Protein 3OY2 (pdb70)

Organism: Paramecium bursaria Chlorella virus NY2A (NCBI:txid46021)

Sequence (784 aa):
MKLIIVGAHSSVPSGYGRVMRAIVPRISKAHEVIVFGIHAFGRSVHANIEEFDAQTAEHVRGLNEQGFYYSGLSEFIDVHKPDIVMIYNDPIVIGNYLLAMGKCSHRTKIVLYVDLVSKNIRENLWWIFSHPKVVGVMAMSKCWISDICNYGCKVPINIVSHFVDTKTIYDARKLVGLSEYNDDVLFLNMNRNTARKRLDIYVLAAARFISKYPDAKVRFLCNSHHESKFDLHSIALRELVASGVDNVFTHLNKIMINRTVLTDERVDMMYNACDVIVNCSSGEGFGLCSAEGAVLGKPLIISAVGGADDYFSGDCVYKIKPSAWISVDDRDGIGGIEGIIDVDDLVEAFTFFKDEKNRKEYGKRVQDFVKTKPTWDDISSDIIDFFNSLLRMKLIIVGAHSSVPSGYGRVMRAIVPRISKAHEVIVFGIHAFGRSVHANIEEFDAQTAEHVRGLNEQGFYYSGLSEFIDVHKPDIVMIYNDPIVIGNYLLAMGKCSHRTKIVLYVDLVSKNIRENLWWIFSHPKVVGVMAMSKCWISDICNYGCKVPINIVSHFVDTKTIYDARKLVGLSEYNDDVLFLNMNRNTARKRLDIYVLAAARFISKYPDAKVRFLCNSHHESKFDLHSIALRELVASGVDNVFTHLNKIMINRTVLTDERVDMMYNACDVIVNCSSGEGFGLCSAEGAVLGKPLIISAVGGADDYFSGDCVYKIKPSAWISVDDRDGIGGIEGIIDVDDLVEAFTFFKDEKNRKEYGKRVQDFVKTKPTWDDISSDIIDFFNSLLR

CATH classification: 3.40.50.11930 (+1 more: 3.40.50.2000)

Structure (mmCIF, N/CA/C/O backbone):
data_3OY2
#
_entry.id   3OY2
#
_cell.length_a   153.615
_cell.length_b   246.941
_cell.length_c   67.170
_cell.angle_alpha   90.00
_cell.angle_beta   90.00
_cell.angle_gamma   90.00
#
_symmetry.space_group_name_H-M   'C 2 2 21'
#
loop_
_entity.id
_entity.type
_entity.pdbx_description
1 polymer 'Glycosyltransferase B736L'
2 water water
#
loop_
_atom_site.group_PDB
_atom_site.id
_atom_site.type_symbol
_atom_site.label_atom_id
_atom_site.label_alt_id
_atom_site.label_comp_id
_atom_site.label_asym_id
_atom_site.label_entity_id
_atom_site.label_seq_id
_atom_site.pdbx_PDB_ins_code
_atom_site.Cartn_x
_atom_site.Cartn_y
_atom_site.Cartn_z
_atom_site.occupancy
_atom_site.B_iso_or_equiv
_atom_site.auth_seq_id
_atom_site.auth_comp_id
_atom_site.auth_asym_id
_atom_site.auth_atom_id
_atom_site.pdbx_PDB_model_num
ATOM 1 N N . MET A 1 1 ? -29.952 -84.279 -18.032 1.00 58.62 1 MET A N 1
ATOM 2 C CA . MET A 1 1 ? -30.978 -83.487 -17.336 1.00 56.03 1 MET A CA 1
ATOM 3 C C . MET A 1 1 ? -31.754 -82.597 -18.315 1.00 53.65 1 MET A C 1
ATOM 4 O O . MET A 1 1 ? -31.410 -82.479 -19.508 1.00 52.97 1 MET A O 1
ATOM 9 N N . LYS A 1 2 ? -32.796 -81.969 -17.775 1.00 51.47 2 LYS A N 1
ATOM 10 C CA . LYS A 1 2 ? -33.692 -81.132 -18.530 1.00 49.73 2 LYS A CA 1
ATOM 11 C C . LYS A 1 2 ? -33.473 -79.692 -18.079 1.00 46.95 2 LYS A C 1
ATOM 12 O O . LYS A 1 2 ? -33.674 -79.342 -16.921 1.00 46.47 2 LYS A O 1
ATOM 18 N N . LEU A 1 3 ? -33.050 -78.857 -19.004 1.00 45.59 3 LEU A N 1
ATOM 19 C CA . LEU A 1 3 ? -32.648 -77.514 -18.670 1.00 43.69 3 LEU A CA 1
ATOM 20 C C . LEU A 1 3 ? -33.488 -76.498 -19.453 1.00 41.98 3 LEU A C 1
ATOM 21 O O . LEU A 1 3 ? -33.627 -76.611 -20.682 1.00 42.52 3 LEU A O 1
ATOM 26 N N . ILE A 1 4 ? -34.110 -75.554 -18.749 1.00 39.65 4 ILE A N 1
ATOM 27 C CA . ILE A 1 4 ? -34.774 -74.469 -19.434 1.00 38.38 4 ILE A CA 1
ATOM 28 C C . ILE A 1 4 ? -33.898 -73.222 -19.301 1.00 37.35 4 ILE A C 1
ATOM 29 O O . ILE A 1 4 ? -33.450 -72.894 -18.203 1.00 36.75 4 ILE A O 1
ATOM 34 N N . ILE A 1 5 ? -33.644 -72.550 -20.417 1.00 37.14 5 ILE A N 1
ATOM 35 C CA . ILE A 1 5 ? -32.929 -71.271 -20.373 1.00 36.27 5 ILE A CA 1
ATOM 36 C C . ILE A 1 5 ? -33.856 -70.149 -20.782 1.00 35.22 5 ILE A C 1
ATOM 37 O O . ILE A 1 5 ? -34.399 -70.161 -21.862 1.00 35.98 5 ILE A O 1
ATOM 42 N N . VAL A 1 6 ? -34.032 -69.190 -19.890 1.00 34.38 6 VAL A N 1
ATOM 43 C CA . VAL A 1 6 ? -34.769 -68.007 -20.172 1.00 33.53 6 VAL A CA 1
ATOM 44 C C . VAL A 1 6 ? -33.752 -66.965 -20.620 1.00 33.81 6 VAL A C 1
ATOM 45 O O . VAL A 1 6 ? -32.949 -66.465 -19.829 1.00 33.97 6 VAL A O 1
ATOM 49 N N . GLY A 1 7 ? -33.720 -66.724 -21.924 1.00 34.09 7 GLY A N 1
ATOM 50 C CA . GLY A 1 7 ? -32.841 -65.718 -22.468 1.00 33.78 7 GLY A CA 1
ATOM 51 C C . GLY A 1 7 ? -33.195 -65.363 -23.892 1.00 34.47 7 GLY A C 1
ATOM 52 O O . GLY A 1 7 ? -34.261 -65.763 -24.409 1.00 34.71 7 GLY A O 1
ATOM 53 N N . ALA A 1 8 ? -32.285 -64.627 -24.516 1.00 34.35 8 ALA A N 1
ATOM 54 C CA . ALA A 1 8 ? -32.488 -64.079 -25.847 1.00 35.52 8 ALA A CA 1
ATOM 55 C C . ALA A 1 8 ? -32.736 -65.144 -26.910 1.00 36.64 8 ALA A C 1
ATOM 56 O O . ALA A 1 8 ? -31.990 -66.123 -27.017 1.00 37.60 8 ALA A O 1
ATOM 58 N N . HIS A 1 9 ? -33.798 -64.943 -27.688 1.00 36.67 9 HIS A N 1
ATOM 59 C CA . HIS A 1 9 ? -34.093 -65.745 -28.875 1.00 37.49 9 HIS A CA 1
ATOM 60 C C . HIS A 1 9 ? -32.932 -65.696 -29.909 1.00 39.42 9 HIS A C 1
ATOM 61 O O . HIS A 1 9 ? -32.238 -64.691 -30.020 1.00 39.05 9 HIS A O 1
ATOM 68 N N . SER A 1 10 ? -32.728 -66.782 -30.657 1.00 40.44 10 SER A N 1
ATOM 69 C CA . SER A 1 10 ? -31.603 -66.912 -31.575 1.00 42.45 10 SER A CA 1
ATOM 70 C C . SER A 1 10 ? -31.622 -65.874 -32.665 1.00 43.32 10 SER A C 1
ATOM 71 O O . SER A 1 10 ? -30.612 -65.672 -33.317 1.00 44.70 10 SER A O 1
ATOM 74 N N . SER A 1 11 ? -32.786 -65.299 -32.933 1.00 42.38 11 SER A N 1
ATOM 75 C CA . SER A 1 11 ? -32.929 -64.360 -34.033 1.00 43.95 11 SER A CA 1
ATOM 76 C C . SER A 1 11 ? -32.475 -62.980 -33.593 1.00 43.52 11 SER A C 1
ATOM 77 O O . SER A 1 11 ? -32.311 -62.108 -34.445 1.00 45.65 11 SER A O 1
ATOM 80 N N . VAL A 1 12 ? -32.266 -62.793 -32.289 1.00 41.50 12 VAL A N 1
ATOM 81 C CA . VAL A 1 12 ? -31.886 -61.486 -31.707 1.00 41.02 12 VAL A CA 1
ATOM 82 C C . VAL A 1 12 ? -30.428 -61.016 -31.970 1.00 42.65 12 VAL A C 1
ATOM 83 O O . VAL A 1 12 ? -29.484 -61.593 -31.455 1.00 42.58 12 VAL A O 1
ATOM 87 N N . PRO A 1 13 ? -30.247 -59.921 -32.727 1.00 44.78 13 PRO A N 1
ATOM 88 C CA . PRO A 1 13 ? -28.885 -59.444 -32.996 1.00 46.67 13 PRO A CA 1
ATOM 89 C C . PRO A 1 13 ? -28.295 -58.610 -31.837 1.00 46.03 13 PRO A C 1
ATOM 90 O O . PRO A 1 13 ? -27.865 -57.470 -32.021 1.00 48.08 13 PRO A O 1
ATOM 94 N N . SER A 1 14 ? -28.251 -59.178 -30.648 1.00 44.37 14 SER A N 1
ATOM 95 C CA . SER A 1 14 ? -27.668 -58.470 -29.532 1.00 43.74 14 SER A CA 1
ATOM 96 C C . SER A 1 14 ? -26.560 -59.314 -28.889 1.00 43.41 14 SER A C 1
ATOM 97 O O . SER A 1 14 ? -26.353 -60.473 -29.254 1.00 44.52 14 SER A O 1
ATOM 100 N N . GLY A 1 15 ? -25.855 -58.725 -27.937 1.00 42.32 15 GLY A N 1
ATOM 101 C CA . GLY A 1 15 ? -24.925 -59.470 -27.131 1.00 41.66 15 GLY A CA 1
ATOM 102 C C . GLY A 1 15 ? -25.547 -60.716 -26.515 1.00 40.36 15 GLY A C 1
ATOM 103 O O . GLY A 1 15 ? -24.978 -61.786 -26.632 1.00 41.45 15 GLY A O 1
ATOM 104 N N . TYR A 1 16 ? -26.700 -60.596 -25.856 1.00 38.75 16 TYR A N 1
ATOM 105 C CA . TYR A 1 16 ? -27.373 -61.783 -25.284 1.00 37.52 16 TYR A CA 1
ATOM 106 C C . TYR A 1 16 ? -27.654 -62.864 -26.325 1.00 37.94 16 TYR A C 1
ATOM 107 O O . TYR A 1 16 ? -27.447 -64.052 -26.070 1.00 38.17 16 TYR A O 1
ATOM 116 N N . GLY A 1 17 ? -28.097 -62.451 -27.506 1.00 38.61 17 GLY A N 1
ATOM 117 C CA . GLY A 1 17 ? -28.412 -63.396 -28.554 1.00 39.53 17 GLY A CA 1
ATOM 118 C C . GLY A 1 17 ? -27.150 -64.121 -28.956 1.00 41.46 17 GLY A C 1
ATOM 119 O O . GLY A 1 17 ? -27.147 -65.329 -29.147 1.00 42.40 17 GLY A O 1
ATOM 120 N N . ARG A 1 18 ? -26.056 -63.382 -29.069 1.00 42.26 18 ARG A N 1
ATOM 121 C CA . ARG A 1 18 ? -24.815 -63.961 -29.547 1.00 44.10 18 ARG A CA 1
ATOM 122 C C . ARG A 1 18 ? -24.325 -65.056 -28.578 1.00 43.43 18 ARG A C 1
ATOM 123 O O . ARG A 1 18 ? -23.902 -66.115 -29.005 1.00 43.94 18 ARG A O 1
ATOM 131 N N . VAL A 1 19 ? -24.462 -64.830 -27.275 1.00 42.12 19 VAL A N 1
ATOM 132 C CA . VAL A 1 19 ? -24.076 -65.868 -26.324 1.00 41.66 19 VAL A CA 1
ATOM 133 C C . VAL A 1 19 ? -25.052 -66.996 -26.255 1.00 41.16 19 VAL A C 1
ATOM 134 O O . VAL A 1 19 ? -24.633 -68.138 -26.121 1.00 42.84 19 VAL A O 1
ATOM 138 N N . MET A 1 20 ? -26.337 -66.709 -26.430 1.00 39.99 20 MET A N 1
ATOM 139 C CA . MET A 1 20 ? -27.322 -67.799 -26.561 1.00 39.46 20 MET A CA 1
ATOM 140 C C . MET A 1 20 ? -27.032 -68.697 -27.769 1.00 40.96 20 MET A C 1
ATOM 141 O O . MET A 1 20 ? -27.037 -69.917 -27.640 1.00 41.10 20 MET A O 1
ATOM 146 N N . ARG A 1 21 ? -26.761 -68.103 -28.927 1.00 41.90 21 ARG A N 1
ATOM 147 C CA . ARG A 1 21 ? -26.452 -68.890 -30.128 1.00 44.85 21 ARG A CA 1
ATOM 148 C C . ARG A 1 21 ? -25.202 -69.750 -29.964 1.00 46.59 21 ARG A C 1
ATOM 149 O O . ARG A 1 21 ? -25.072 -70.751 -30.621 1.00 48.89 21 ARG A O 1
ATOM 157 N N . ALA A 1 22 ? -24.292 -69.365 -29.075 1.00 46.64 22 ALA A N 1
ATOM 158 C CA . ALA A 1 22 ? -23.047 -70.119 -28.863 1.00 48.79 22 ALA A CA 1
ATOM 159 C C . ALA A 1 22 ? -23.212 -71.300 -27.887 1.00 48.90 22 ALA A C 1
ATOM 160 O O . ALA A 1 22 ? -22.708 -72.411 -28.123 1.00 50.71 22 ALA A O 1
ATOM 162 N N . ILE A 1 23 ? -23.946 -71.043 -26.814 1.00 46.97 23 ILE A N 1
ATOM 163 C CA . ILE A 1 23 ? -24.015 -71.901 -25.629 1.00 47.23 23 ILE A CA 1
ATOM 164 C C . ILE A 1 23 ? -25.113 -73.000 -25.734 1.00 47.89 23 ILE A C 1
ATOM 165 O O . ILE A 1 23 ? -24.930 -74.156 -25.271 1.00 48.78 23 ILE A O 1
ATOM 170 N N . VAL A 1 24 ? -26.233 -72.641 -26.368 1.00 46.35 24 VAL A N 1
ATOM 171 C CA . VAL A 1 24 ? -27.370 -73.537 -26.504 1.00 46.43 24 VAL A CA 1
ATOM 172 C C . VAL A 1 24 ? -27.003 -74.855 -27.217 1.00 49.53 24 VAL A C 1
ATOM 173 O O . VAL A 1 24 ? -27.229 -75.933 -26.644 1.00 50.66 24 VAL A O 1
ATOM 177 N N . PRO A 1 25 ? -26.453 -74.789 -28.459 1.00 50.98 25 PRO A N 1
ATOM 178 C CA . PRO A 1 25 ? -26.224 -76.060 -29.141 1.00 53.54 25 PRO A CA 1
ATOM 179 C C . PRO A 1 25 ? -25.052 -76.827 -28.533 1.00 55.22 25 PRO A C 1
ATOM 180 O O . PRO A 1 25 ? -24.969 -78.034 -28.689 1.00 57.35 25 PRO A O 1
ATOM 184 N N . ARG A 1 26 ? -24.172 -76.124 -27.832 1.00 54.39 26 ARG A N 1
ATOM 185 C CA . ARG A 1 26 ? -23.078 -76.759 -27.117 1.00 55.86 26 ARG A CA 1
ATOM 186 C C . ARG A 1 26 ? -23.539 -77.509 -25.863 1.00 55.59 26 ARG A C 1
ATOM 187 O O . ARG A 1 26 ? -23.011 -78.584 -25.561 1.00 57.87 26 ARG A O 1
ATOM 195 N N . ILE A 1 27 ? -24.531 -76.982 -25.146 1.00 53.07 27 ILE A N 1
ATOM 196 C CA . ILE A 1 27 ? -25.063 -77.708 -23.987 1.00 52.90 27 ILE A CA 1
ATOM 197 C C . ILE A 1 27 ? -26.014 -78.830 -24.447 1.00 54.55 27 ILE A C 1
ATOM 198 O O . ILE A 1 27 ? -26.141 -79.861 -23.779 1.00 55.92 27 ILE A O 1
ATOM 203 N N . SER A 1 28 ? -26.636 -78.640 -25.615 1.00 54.87 28 SER A N 1
ATOM 204 C CA . SER A 1 28 ? -27.606 -79.582 -26.201 1.00 55.76 28 SER A CA 1
ATOM 205 C C . SER A 1 28 ? -27.099 -80.990 -26.418 1.00 58.97 28 SER A C 1
ATOM 206 O O . SER A 1 28 ? -27.905 -81.932 -26.483 1.00 59.76 28 SER A O 1
ATOM 209 N N . LYS A 1 29 ? -25.789 -81.133 -26.590 1.00 60.73 29 LYS A N 1
ATOM 210 C CA . LYS A 1 29 ? -25.213 -82.455 -26.784 1.00 64.22 29 LYS A CA 1
ATOM 211 C C . LYS A 1 29 ? -24.873 -83.140 -25.455 1.00 64.90 29 LYS A C 1
ATOM 212 O O . LYS A 1 29 ? -24.620 -84.330 -25.415 1.00 67.96 29 LYS A O 1
ATOM 218 N N . ALA A 1 30 ? -24.878 -82.391 -24.364 1.00 62.69 30 ALA A N 1
ATOM 219 C CA . ALA A 1 30 ? -24.799 -83.005 -23.043 1.00 63.17 30 ALA A CA 1
ATOM 220 C C . ALA A 1 30 ? -26.218 -83.276 -22.504 1.00 62.15 30 ALA A C 1
ATOM 221 O O . ALA A 1 30 ? -26.498 -84.365 -21.993 1.00 63.95 30 ALA A O 1
ATOM 223 N N . HIS A 1 31 ? -27.113 -82.298 -22.633 1.00 58.81 31 HIS A N 1
ATOM 224 C CA . HIS A 1 31 ? -28.407 -82.383 -21.962 1.00 57.46 31 HIS A CA 1
ATOM 225 C C . HIS A 1 31 ? -29.559 -81.983 -22.838 1.00 56.03 31 HIS A C 1
ATOM 226 O O . HIS A 1 31 ? -29.344 -81.524 -23.954 1.00 56.83 31 HIS A O 1
ATOM 233 N N . GLU A 1 32 ? -30.783 -82.172 -22.356 1.00 54.51 32 GLU A N 1
ATOM 234 C CA . GLU A 1 32 ? -31.905 -81.676 -23.102 1.00 52.55 32 GLU A CA 1
ATOM 235 C C . GLU A 1 32 ? -32.019 -80.180 -22.754 1.00 50.07 32 GLU A C 1
ATOM 236 O O . GLU A 1 32 ? -32.265 -79.820 -21.596 1.00 48.87 32 GLU A O 1
ATOM 242 N N . VAL A 1 33 ? -31.804 -79.300 -23.731 1.00 49.16 33 VAL A N 1
ATOM 243 C CA . VAL A 1 33 ? -32.022 -77.880 -23.454 1.00 46.42 33 VAL A CA 1
ATOM 244 C C . VAL A 1 33 ? -33.201 -77.293 -24.205 1.00 45.19 33 VAL A C 1
ATOM 245 O O . VAL A 1 33 ? -33.358 -77.465 -25.416 1.00 45.75 33 VAL A O 1
ATOM 249 N N . ILE A 1 34 ? -34.055 -76.622 -23.448 1.00 43.53 34 ILE A N 1
ATOM 250 C CA . ILE A 1 34 ? -35.196 -75.998 -24.040 1.00 42.26 34 ILE A CA 1
ATOM 251 C C . ILE A 1 34 ? -35.157 -74.498 -23.748 1.00 40.16 34 ILE A C 1
ATOM 252 O O . ILE A 1 34 ? -34.872 -74.091 -22.637 1.00 39.48 34 ILE A O 1
ATOM 257 N N . VAL A 1 35 ? -35.378 -73.679 -24.772 1.00 39.27 35 VAL A N 1
ATOM 258 C CA . VAL A 1 35 ? -35.183 -72.242 -24.653 1.00 37.94 35 VAL A CA 1
ATOM 259 C C . VAL A 1 35 ? -36.488 -71.484 -24.642 1.00 37.15 35 VAL A C 1
ATOM 260 O O . VAL A 1 35 ? -37.275 -71.611 -25.576 1.00 38.47 35 VAL A O 1
ATOM 264 N N . PHE A 1 36 ? -36.719 -70.701 -23.588 1.00 35.53 36 PHE A N 1
ATOM 265 C CA . PHE A 1 36 ? -37.828 -69.775 -23.548 1.00 35.06 36 PHE A CA 1
ATOM 266 C C . PHE A 1 36 ? -37.259 -68.501 -24.154 1.00 35.00 36 PHE A C 1
ATOM 267 O O . PHE A 1 36 ? -36.700 -67.650 -23.439 1.00 34.93 36 PHE A O 1
ATOM 275 N N . GLY A 1 37 ? -37.324 -68.400 -25.471 1.00 35.10 37 GLY A N 1
ATOM 276 C CA . GLY A 1 37 ? -36.595 -67.327 -26.165 1.00 35.81 37 GLY A CA 1
ATOM 277 C C . GLY A 1 37 ? -37.333 -66.004 -26.262 1.00 35.02 37 GLY A C 1
ATOM 278 O O . GLY A 1 37 ? -38.429 -65.935 -26.806 1.00 35.94 37 GLY A O 1
ATOM 279 N N . ILE A 1 38 ? -36.717 -64.942 -25.774 1.00 34.02 38 ILE A N 1
ATOM 280 C CA . ILE A 1 38 ? -37.419 -63.677 -25.656 1.00 33.04 38 ILE A CA 1
ATOM 281 C C . ILE A 1 38 ? -37.040 -62.678 -26.751 1.00 33.62 38 ILE A C 1
ATOM 282 O O . ILE A 1 38 ? -35.980 -62.788 -27.345 1.00 33.78 38 ILE A O 1
ATOM 287 N N . HIS A 1 39 ? -37.948 -61.757 -27.047 1.00 33.28 39 HIS A N 1
ATOM 288 C CA . HIS A 1 39 ? -37.710 -60.656 -27.986 1.00 35.36 39 HIS A CA 1
ATOM 289 C C . HIS A 1 39 ? -37.401 -61.042 -29.422 1.00 36.38 39 HIS A C 1
ATOM 290 O O . HIS A 1 39 ? -36.707 -60.306 -30.082 1.00 38.30 39 HIS A O 1
ATOM 297 N N . ALA A 1 40 ? -37.897 -62.164 -29.916 1.00 37.66 40 ALA A N 1
ATOM 298 C CA . ALA A 1 40 ? -37.633 -62.583 -31.313 1.00 39.29 40 ALA A CA 1
ATOM 299 C C . ALA A 1 40 ? -37.766 -61.452 -32.369 1.00 41.37 40 ALA A C 1
ATOM 300 O O . ALA A 1 40 ? -38.722 -60.659 -32.352 1.00 41.80 40 ALA A O 1
ATOM 302 N N . PHE A 1 41 ? -36.768 -61.364 -33.250 1.00 43.28 41 PHE A N 1
ATOM 303 C CA . PHE A 1 41 ? -36.768 -60.518 -34.465 1.00 44.40 41 PHE A CA 1
ATOM 304 C C . PHE A 1 41 ? -37.180 -61.242 -35.745 1.00 45.66 41 PHE A C 1
ATOM 305 O O . PHE A 1 41 ? -37.291 -60.608 -36.802 1.00 47.40 41 PHE A O 1
ATOM 313 N N . GLY A 1 42 ? -37.376 -62.557 -35.666 1.00 45.04 42 GLY A N 1
ATOM 314 C CA . GLY A 1 42 ? -37.447 -63.419 -36.855 1.00 46.26 42 GLY A CA 1
ATOM 315 C C . GLY A 1 42 ? -37.375 -64.904 -36.523 1.00 45.76 42 GLY A C 1
ATOM 316 O O . GLY A 1 42 ? -37.631 -65.329 -35.398 1.00 44.39 42 GLY A O 1
ATOM 317 N N . ARG A 1 43 ? -37.016 -65.689 -37.516 1.00 48.00 43 ARG A N 1
ATOM 318 C CA . ARG A 1 43 ? -36.991 -67.153 -37.423 1.00 48.82 43 ARG A CA 1
ATOM 319 C C . ARG A 1 43 ? -35.960 -67.683 -36.421 1.00 47.59 43 ARG A C 1
ATOM 320 O O . ARG A 1 43 ? -34.862 -67.119 -36.264 1.00 47.55 43 ARG A O 1
ATOM 328 N N . SER A 1 44 ? -36.310 -68.771 -35.747 1.00 46.62 44 SER A N 1
ATOM 329 C CA . SER A 1 44 ? -35.319 -69.495 -34.962 1.00 46.58 44 SER A CA 1
ATOM 330 C C . SER A 1 44 ? -34.215 -70.082 -35.854 1.00 49.04 44 SER A C 1
ATOM 331 O O . SER A 1 44 ? -34.450 -70.456 -37.021 1.00 50.61 44 SER A O 1
ATOM 334 N N . VAL A 1 45 ? -33.034 -70.187 -35.264 1.00 49.33 45 VAL A N 1
ATOM 335 C CA . VAL A 1 45 ? -31.812 -70.543 -35.955 1.00 52.13 45 VAL A CA 1
ATOM 336 C C . VAL A 1 45 ? -31.427 -72.025 -35.831 1.00 54.00 45 VAL A C 1
ATOM 337 O O . VAL A 1 45 ? -30.600 -72.526 -36.612 1.00 56.79 45 VAL A O 1
ATOM 341 N N . HIS A 1 46 ? -32.040 -72.739 -34.890 1.00 52.99 46 HIS A N 1
ATOM 342 C CA . HIS A 1 46 ? -31.700 -74.151 -34.693 1.00 53.99 46 HIS A CA 1
ATOM 343 C C . HIS A 1 46 ? -32.730 -75.046 -35.335 1.00 55.21 46 HIS A C 1
ATOM 344 O O . HIS A 1 46 ? -33.932 -74.795 -35.266 1.00 54.29 46 HIS A O 1
ATOM 351 N N . ALA A 1 47 ? -32.256 -76.108 -35.965 1.00 58.03 47 ALA A N 1
ATOM 352 C CA . ALA A 1 47 ? -33.150 -77.076 -36.572 1.00 59.22 47 ALA A CA 1
ATOM 353 C C . ALA A 1 47 ? -33.778 -78.048 -35.545 1.00 58.86 47 ALA A C 1
ATOM 354 O O . ALA A 1 47 ? -34.929 -78.485 -35.734 1.00 58.94 47 ALA A O 1
ATOM 356 N N . ASN A 1 48 ? -33.056 -78.368 -34.459 1.00 58.41 48 ASN A N 1
ATOM 357 C CA . ASN A 1 48 ? -33.449 -79.516 -33.593 1.00 58.79 48 ASN A CA 1
ATOM 358 C C . ASN A 1 48 ? -33.382 -79.302 -32.094 1.00 57.16 48 ASN A C 1
ATOM 359 O O . ASN A 1 48 ? -33.459 -80.284 -31.325 1.00 58.87 48 ASN A O 1
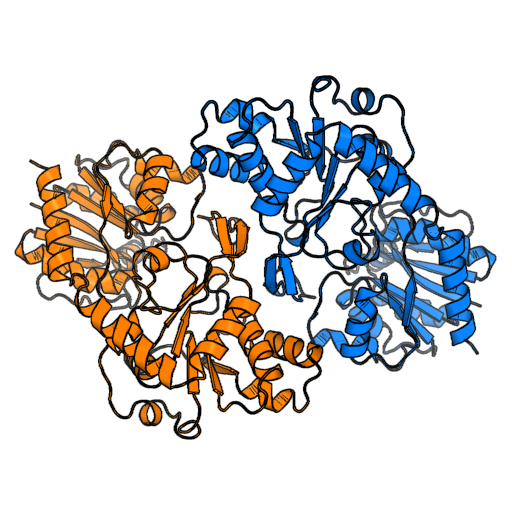ATOM 364 N N . ILE A 1 49 ? -33.195 -78.061 -31.664 1.00 54.23 49 ILE A N 1
ATOM 365 C CA . ILE A 1 49 ? -33.395 -77.772 -30.263 1.00 51.89 49 ILE A CA 1
ATOM 366 C C . ILE A 1 49 ? -34.754 -77.037 -30.113 1.00 49.77 49 ILE A C 1
ATOM 367 O O . ILE A 1 49 ? -35.162 -76.240 -30.983 1.00 49.08 49 ILE A O 1
ATOM 372 N N . GLU A 1 50 ? -35.492 -77.364 -29.058 1.00 48.58 50 GLU A N 1
ATOM 373 C CA . GLU A 1 50 ? -36.796 -76.754 -28.869 1.00 47.21 50 GLU A CA 1
ATOM 374 C C . GLU A 1 50 ? -36.610 -75.303 -28.390 1.00 45.16 50 GLU A C 1
ATOM 375 O O . GLU A 1 50 ? -36.141 -75.077 -27.263 1.00 44.37 50 GLU A O 1
ATOM 381 N N . GLU A 1 51 ? -36.956 -74.341 -29.251 1.00 44.19 51 GLU A N 1
ATOM 382 C CA . GLU A 1 51 ? -36.892 -72.913 -28.915 1.00 42.64 51 GLU A CA 1
ATOM 383 C C . GLU A 1 51 ? -38.265 -72.275 -29.021 1.00 41.70 51 GLU A C 1
ATOM 384 O O . GLU A 1 51 ? -38.795 -72.102 -30.115 1.00 41.98 51 GLU A O 1
ATOM 390 N N . PHE A 1 52 ? -38.830 -71.936 -27.871 1.00 39.98 52 PHE A N 1
ATOM 391 C CA . PHE A 1 52 ? -40.135 -71.361 -27.803 1.00 39.41 52 PHE A CA 1
ATOM 392 C C . PHE A 1 52 ? -40.036 -69.862 -28.111 1.00 38.60 52 PHE A C 1
ATOM 393 O O . PHE A 1 52 ? -39.272 -69.126 -27.481 1.00 37.98 52 PHE A O 1
ATOM 401 N N . ASP A 1 53 ? -40.815 -69.358 -29.049 1.00 39.06 53 ASP A N 1
ATOM 402 C CA . ASP A 1 53 ? -40.743 -67.923 -29.176 1.00 38.82 53 ASP A CA 1
ATOM 403 C C . ASP A 1 53 ? -41.778 -67.097 -28.402 1.00 37.06 53 ASP A C 1
ATOM 404 O O . ASP A 1 53 ? -42.921 -66.949 -28.785 1.00 36.19 53 ASP A O 1
ATOM 409 N N . ALA A 1 54 ? -41.273 -66.583 -27.277 1.00 35.09 54 ALA A N 1
ATOM 410 C CA . ALA A 1 54 ? -42.055 -65.990 -26.230 1.00 34.53 54 ALA A CA 1
ATOM 411 C C . ALA A 1 54 ? -42.745 -64.715 -26.660 1.00 34.57 54 ALA A C 1
ATOM 412 O O . ALA A 1 54 ? -43.906 -64.478 -26.291 1.00 35.05 54 ALA A O 1
ATOM 414 N N . GLN A 1 55 ? -42.071 -63.910 -27.462 1.00 34.16 55 GLN A N 1
ATOM 415 C CA . GLN A 1 55 ? -42.676 -62.665 -27.910 1.00 34.83 55 GLN A CA 1
ATOM 416 C C . GLN A 1 55 ? -43.934 -62.908 -28.747 1.00 36.40 55 GLN A C 1
ATOM 417 O O . GLN A 1 55 ? -44.998 -62.336 -28.469 1.00 36.05 55 GLN A O 1
ATOM 423 N N . THR A 1 56 ? -43.831 -63.744 -29.771 1.00 36.65 56 THR A N 1
ATOM 424 C CA . THR A 1 56 ? -44.996 -63.932 -30.580 1.00 37.78 56 THR A CA 1
ATOM 425 C C . THR A 1 56 ? -46.127 -64.638 -29.829 1.00 37.37 56 THR A C 1
ATOM 426 O O . THR A 1 56 ? -47.297 -64.313 -30.045 1.00 36.45 56 THR A O 1
ATOM 430 N N . ALA A 1 57 ? -45.754 -65.498 -28.877 1.00 36.56 57 ALA A N 1
ATOM 431 C CA . ALA A 1 57 ? -46.728 -66.151 -27.990 1.00 36.41 57 ALA A CA 1
ATOM 432 C C . ALA A 1 57 ? -47.437 -65.103 -27.138 1.00 36.07 57 ALA A C 1
ATOM 433 O O . ALA A 1 57 ? -48.642 -65.164 -26.944 1.00 36.45 57 ALA A O 1
ATOM 435 N N . GLU A 1 58 ? -46.681 -64.126 -26.657 1.00 36.19 58 GLU A N 1
ATOM 436 C CA . GLU A 1 58 ? -47.276 -62.984 -25.961 1.00 36.79 58 GLU A CA 1
ATOM 437 C C . GLU A 1 58 ? -48.239 -62.150 -26.853 1.00 38.10 58 GLU A C 1
ATOM 438 O O . GLU A 1 58 ? -49.289 -61.745 -26.365 1.00 38.61 58 GLU A O 1
ATOM 444 N N . HIS A 1 59 ? -47.923 -61.969 -28.150 1.00 38.39 59 HIS A N 1
ATOM 445 C CA . HIS A 1 59 ? -48.802 -61.236 -29.077 1.00 40.05 59 HIS A CA 1
ATOM 446 C C . HIS A 1 59 ? -50.082 -61.997 -29.353 1.00 40.97 59 HIS A C 1
ATOM 447 O O . HIS A 1 59 ? -51.126 -61.402 -29.406 1.00 42.13 59 HIS A O 1
ATOM 454 N N . VAL A 1 60 ? -49.965 -63.316 -29.520 1.00 40.52 60 VAL A N 1
ATOM 455 C CA . VAL A 1 60 ? -51.064 -64.221 -29.716 1.00 41.29 60 VAL A CA 1
ATOM 456 C C . VAL A 1 60 ? -52.061 -64.108 -28.563 1.00 42.27 60 VAL A C 1
ATOM 457 O O . VAL A 1 60 ? -53.260 -64.166 -28.769 1.00 43.05 60 VAL A O 1
ATOM 461 N N . ARG A 1 61 ? -51.546 -63.934 -27.347 1.00 41.60 61 ARG A N 1
ATOM 462 C CA . ARG A 1 61 ? -52.383 -63.731 -26.184 1.00 42.70 61 ARG A CA 1
ATOM 463 C C . ARG A 1 61 ? -52.881 -62.289 -26.042 1.00 43.65 61 ARG A C 1
ATOM 464 O O . ARG A 1 61 ? -53.644 -61.998 -25.130 1.00 44.99 61 ARG A O 1
ATOM 472 N N . GLY A 1 62 ? -52.441 -61.378 -26.910 1.00 43.69 62 GLY A N 1
ATOM 473 C CA . GLY A 1 62 ? -52.863 -59.967 -26.827 1.00 44.53 62 GLY A CA 1
ATOM 474 C C . GLY A 1 62 ? -52.229 -59.173 -25.683 1.00 44.46 62 GLY A C 1
ATOM 475 O O . GLY A 1 62 ? -52.729 -58.121 -25.296 1.00 45.61 62 GLY A O 1
ATOM 476 N N . LEU A 1 63 ? -51.097 -59.645 -25.164 1.00 42.68 63 LEU A N 1
ATOM 477 C CA . LEU A 1 63 ? -50.432 -58.995 -24.047 1.00 42.32 63 LEU A CA 1
ATOM 478 C C . LEU A 1 63 ? -49.325 -58.097 -24.585 1.00 42.47 63 LEU A C 1
ATOM 479 O O . LEU A 1 63 ? -48.840 -58.293 -25.707 1.00 42.62 63 LEU A O 1
ATOM 484 N N . ASN A 1 64 ? -48.910 -57.112 -23.810 1.00 42.48 64 ASN A N 1
ATOM 485 C CA . ASN A 1 64 ? -47.642 -56.499 -24.155 1.00 42.61 64 ASN A CA 1
ATOM 486 C C . ASN A 1 64 ? -46.739 -56.296 -22.974 1.00 40.93 64 ASN A C 1
ATOM 487 O O . ASN A 1 64 ? -46.982 -55.471 -22.101 1.00 41.67 64 ASN A O 1
ATOM 492 N N . GLU A 1 65 ? -45.710 -57.125 -22.973 1.00 38.87 65 GLU A N 1
ATOM 493 C CA . GLU A 1 65 ? -44.779 -57.248 -21.886 1.00 37.72 65 GLU A CA 1
ATOM 494 C C . GLU A 1 65 ? -43.407 -57.140 -22.519 1.00 36.68 65 GLU A C 1
ATOM 495 O O . GLU A 1 65 ? -42.467 -57.805 -22.103 1.00 36.06 65 GLU A O 1
ATOM 501 N N . GLN A 1 66 ? -43.319 -56.297 -23.547 1.00 37.28 66 GLN A N 1
ATOM 502 C CA . GLN A 1 66 ? -42.056 -55.932 -24.166 1.00 37.11 66 GLN A CA 1
ATOM 503 C C . GLN A 1 66 ? -41.320 -57.183 -24.686 1.00 36.36 66 GLN A C 1
ATOM 504 O O . GLN A 1 66 ? -40.091 -57.199 -24.746 1.00 35.86 66 GLN A O 1
ATOM 510 N N . GLY A 1 67 ? -42.053 -58.249 -25.019 1.00 35.77 67 GLY A N 1
ATOM 511 C CA . GLY A 1 67 ? -41.386 -59.437 -25.514 1.00 35.08 67 GLY A CA 1
ATOM 512 C C . GLY A 1 67 ? -40.777 -60.371 -24.465 1.00 33.95 67 GLY A C 1
ATOM 513 O O . GLY A 1 67 ? -40.184 -61.364 -24.836 1.00 34.57 67 GLY A O 1
ATOM 514 N N . PHE A 1 68 ? -40.932 -60.081 -23.184 1.00 32.35 68 PHE A N 1
ATOM 515 C CA . PHE A 1 68 ? -40.457 -60.967 -22.123 1.00 31.86 68 PHE A CA 1
ATOM 516 C C . PHE A 1 68 ? -41.406 -62.111 -21.828 1.00 32.13 68 PHE A C 1
ATOM 517 O O . PHE A 1 68 ? -40.975 -63.156 -21.359 1.00 31.47 68 PHE A O 1
ATOM 525 N N . TYR A 1 69 ? -42.707 -61.903 -22.083 1.00 32.87 69 TYR A N 1
ATOM 526 C CA . TYR A 1 69 ? -43.739 -62.879 -21.796 1.00 32.90 69 TYR A CA 1
ATOM 527 C C . TYR A 1 69 ? -43.674 -63.415 -20.363 1.00 32.99 69 TYR A C 1
ATOM 528 O O . TYR A 1 69 ? -43.758 -64.631 -20.126 1.00 33.14 69 TYR A O 1
ATOM 537 N N . TYR A 1 70 ? -43.522 -62.509 -19.408 1.00 32.90 70 TYR A N 1
ATOM 538 C CA . TYR A 1 70 ? -43.599 -62.843 -17.967 1.00 33.13 70 TYR A CA 1
ATOM 539 C C . TYR A 1 70 ? -44.827 -63.684 -17.615 1.00 34.19 70 TYR A C 1
ATOM 540 O O . TYR A 1 70 ? -44.713 -64.572 -16.784 1.00 34.47 70 TYR A O 1
ATOM 549 N N . SER A 1 71 ? -45.989 -63.403 -18.221 1.00 34.44 71 SER A N 1
ATOM 550 C CA . SER A 1 71 ? -47.201 -64.189 -17.917 1.00 36.59 71 SER A CA 1
ATOM 551 C C . SER A 1 71 ? -47.194 -65.639 -18.465 1.00 36.31 71 SER A C 1
ATOM 552 O O . SER A 1 71 ? -48.050 -66.393 -18.110 1.00 37.38 71 SER A O 1
ATOM 555 N N . GLY A 1 72 ? -46.251 -66.010 -19.329 1.00 35.49 72 GLY A N 1
ATOM 556 C CA . GLY A 1 72 ? -46.249 -67.346 -19.921 1.00 35.34 72 GLY A CA 1
ATOM 557 C C . GLY A 1 72 ? -45.282 -68.299 -19.233 1.00 35.44 72 GLY A C 1
ATOM 558 O O . GLY A 1 72 ? -45.420 -69.528 -19.366 1.00 35.73 72 GLY A O 1
ATOM 559 N N . LEU A 1 73 ? -44.336 -67.753 -18.471 1.00 33.93 73 LEU A N 1
ATOM 560 C CA . LEU A 1 73 ? -43.258 -68.579 -17.907 1.00 34.13 73 LEU A CA 1
ATOM 561 C C . LEU A 1 73 ? -43.720 -69.640 -16.898 1.00 34.62 73 LEU A C 1
ATOM 562 O O . LEU A 1 73 ? -43.328 -70.786 -16.989 1.00 36.12 73 LEU A O 1
ATOM 567 N N . SER A 1 74 ? -44.523 -69.268 -15.937 1.00 34.47 74 SER A N 1
ATOM 568 C CA . SER A 1 74 ? -44.905 -70.203 -14.896 1.00 36.78 74 SER A CA 1
ATOM 569 C C . SER A 1 74 ? -45.521 -71.492 -15.480 1.00 37.95 74 SER A C 1
ATOM 570 O O . SER A 1 74 ? -45.169 -72.603 -15.090 1.00 37.79 74 SER A O 1
ATOM 573 N N . GLU A 1 75 ? -46.453 -71.315 -16.408 1.00 38.36 75 GLU A N 1
ATOM 574 C CA . GLU A 1 75 ? -47.113 -72.432 -17.089 1.00 40.00 75 GLU A CA 1
ATOM 575 C C . GLU A 1 75 ? -46.064 -73.214 -17.921 1.00 39.84 75 GLU A C 1
ATOM 576 O O . GLU A 1 75 ? -46.056 -74.443 -17.916 1.00 40.65 75 GLU A O 1
ATOM 582 N N . PHE A 1 76 ? -45.163 -72.499 -18.593 1.00 38.62 76 PHE A N 1
ATOM 583 C CA . PHE A 1 76 ? -44.120 -73.151 -19.394 1.00 38.67 76 PHE A CA 1
ATOM 584 C C . PHE A 1 76 ? -43.238 -74.102 -18.543 1.00 38.96 76 PHE A C 1
ATOM 585 O O . PHE A 1 76 ? -42.914 -75.220 -18.949 1.00 38.80 76 PHE A O 1
ATOM 593 N N . ILE A 1 77 ? -42.887 -73.647 -17.349 1.00 38.11 77 ILE A N 1
ATOM 594 C CA . ILE A 1 77 ? -42.149 -74.487 -16.434 1.00 38.94 77 ILE A CA 1
ATOM 595 C C . ILE A 1 77 ? -42.974 -75.615 -15.878 1.00 40.71 77 ILE A C 1
ATOM 596 O O . ILE A 1 77 ? -42.479 -76.728 -15.809 1.00 41.86 77 ILE A O 1
ATOM 601 N N . ASP A 1 78 ? -44.230 -75.336 -15.514 1.00 41.57 78 ASP A N 1
ATOM 602 C CA . ASP A 1 78 ? -45.116 -76.325 -14.886 1.00 43.78 78 ASP A CA 1
ATOM 603 C C . ASP A 1 78 ? -45.308 -77.532 -15.775 1.00 45.05 78 ASP A C 1
ATOM 604 O O . ASP A 1 78 ? -45.486 -78.669 -15.298 1.00 46.72 78 ASP A O 1
ATOM 609 N N . VAL A 1 79 ? -45.241 -77.282 -17.079 1.00 44.12 79 VAL A N 1
ATOM 610 C CA . VAL A 1 79 ? -45.492 -78.322 -18.077 1.00 45.59 79 VAL A CA 1
ATOM 611 C C . VAL A 1 79 ? -44.213 -79.112 -18.334 1.00 45.70 79 VAL A C 1
ATOM 612 O O . VAL A 1 79 ? -44.193 -80.331 -18.220 1.00 47.57 79 VAL A O 1
ATOM 616 N N . HIS A 1 80 ? -43.147 -78.402 -18.664 1.00 43.82 80 HIS A N 1
ATOM 617 C CA . HIS A 1 80 ? -41.903 -79.025 -19.012 1.00 44.26 80 HIS A CA 1
ATOM 618 C C . HIS A 1 80 ? -41.227 -79.747 -17.850 1.00 45.48 80 HIS A C 1
ATOM 619 O O . HIS A 1 80 ? -40.504 -80.708 -18.063 1.00 46.06 80 HIS A O 1
ATOM 626 N N . LYS A 1 81 ? -41.492 -79.289 -16.633 1.00 45.20 81 LYS A N 1
ATOM 627 C CA . LYS A 1 81 ? -40.857 -79.843 -15.423 1.00 46.83 81 LYS A CA 1
ATOM 628 C C . LYS A 1 81 ? -39.310 -79.998 -15.511 1.00 46.39 81 LYS A C 1
ATOM 629 O O . LYS A 1 81 ? -38.792 -81.103 -15.432 1.00 48.43 81 LYS A O 1
ATOM 635 N N . PRO A 1 82 ? -38.580 -78.890 -15.704 1.00 44.37 82 PRO A N 1
ATOM 636 C CA . PRO A 1 82 ? -37.111 -78.990 -15.803 1.00 44.67 82 PRO A CA 1
ATOM 637 C C . PRO A 1 82 ? -36.433 -79.300 -14.479 1.00 45.18 82 PRO A C 1
ATOM 638 O O . PRO A 1 82 ? -36.992 -79.062 -13.422 1.00 44.87 82 PRO A O 1
ATOM 642 N N . ASP A 1 83 ? -35.225 -79.831 -14.563 1.00 46.82 83 ASP A N 1
ATOM 643 C CA . ASP A 1 83 ? -34.347 -80.011 -13.403 1.00 47.99 83 ASP A CA 1
ATOM 644 C C . ASP A 1 83 ? -33.753 -78.646 -13.015 1.00 46.22 83 ASP A C 1
ATOM 645 O O . ASP A 1 83 ? -33.625 -78.332 -11.844 1.00 47.32 83 ASP A O 1
ATOM 650 N N . ILE A 1 84 ? -33.405 -77.828 -13.998 1.00 44.18 84 ILE A N 1
ATOM 651 C CA . ILE A 1 84 ? -32.841 -76.518 -13.730 1.00 42.35 84 ILE A CA 1
ATOM 652 C C . ILE A 1 84 ? -33.424 -75.468 -14.660 1.00 40.22 84 ILE A C 1
ATOM 653 O O . ILE A 1 84 ? -33.685 -75.741 -15.841 1.00 40.05 84 ILE A O 1
ATOM 658 N N . VAL A 1 85 ? -33.608 -74.274 -14.111 1.00 37.98 85 VAL A N 1
ATOM 659 C CA . VAL A 1 85 ? -33.962 -73.124 -14.885 1.00 36.89 85 VAL A CA 1
ATOM 660 C C . VAL A 1 85 ? -32.889 -72.034 -14.738 1.00 36.12 85 VAL A C 1
ATOM 661 O O . VAL A 1 85 ? -32.615 -71.550 -13.644 1.00 35.75 85 VAL A O 1
ATOM 665 N N . MET A 1 86 ? -32.309 -71.649 -15.861 1.00 35.30 86 MET A N 1
ATOM 666 C CA . MET A 1 86 ? -31.302 -70.657 -15.880 1.00 34.46 86 MET A CA 1
ATOM 667 C C . MET A 1 86 ? -31.913 -69.395 -16.427 1.00 33.12 86 MET A C 1
ATOM 668 O O . MET A 1 86 ? -32.455 -69.391 -17.540 1.00 33.69 86 MET A O 1
ATOM 673 N N . ILE A 1 87 ? -31.845 -68.340 -15.628 1.00 31.32 87 ILE A N 1
ATOM 674 C CA . ILE A 1 87 ? -32.315 -67.043 -16.061 1.00 31.28 87 ILE A CA 1
ATOM 675 C C . ILE A 1 87 ? -31.152 -66.107 -16.338 1.00 30.80 87 ILE A C 1
ATOM 676 O O . ILE A 1 87 ? -30.373 -65.769 -15.448 1.00 30.36 87 ILE A O 1
ATOM 681 N N . TYR A 1 88 ? -31.092 -65.671 -17.576 1.00 30.86 88 TYR A N 1
ATOM 682 C CA . TYR A 1 88 ? -29.968 -64.926 -18.084 1.00 31.40 88 TYR A CA 1
ATOM 683 C C . TYR A 1 88 ? -30.414 -63.513 -18.501 1.00 31.06 88 TYR A C 1
ATOM 684 O O . TYR A 1 88 ? -30.972 -63.314 -19.578 1.00 32.62 88 TYR A O 1
ATOM 693 N N . ASN A 1 89 ? -30.193 -62.543 -17.629 1.00 30.44 89 ASN A N 1
ATOM 694 C CA . ASN A 1 89 ? -30.508 -61.144 -17.890 1.00 30.07 89 ASN A CA 1
ATOM 695 C C . ASN A 1 89 ? -29.944 -60.228 -16.777 1.00 30.11 89 ASN A C 1
ATOM 696 O O . ASN A 1 89 ? -29.180 -60.687 -15.921 1.00 29.61 89 ASN A O 1
ATOM 701 N N . ASP A 1 90 ? -30.338 -58.952 -16.790 1.00 30.04 90 ASP A N 1
ATOM 702 C CA . ASP A 1 90 ? -29.967 -58.019 -15.710 1.00 30.27 90 ASP A CA 1
ATOM 703 C C . ASP A 1 90 ? -30.869 -58.235 -14.503 1.00 29.87 90 ASP A C 1
ATOM 704 O O . ASP A 1 90 ? -31.884 -58.887 -14.615 1.00 30.01 90 ASP A O 1
ATOM 709 N N . PRO A 1 91 ? -30.512 -57.659 -13.349 1.00 29.79 91 PRO A N 1
ATOM 710 C CA . PRO A 1 91 ? -31.211 -57.913 -12.082 1.00 29.28 91 PRO A CA 1
ATOM 711 C C . PRO A 1 91 ? -32.694 -57.509 -12.028 1.00 28.43 91 PRO A C 1
ATOM 712 O O . PRO A 1 91 ? -33.463 -58.125 -11.324 1.00 27.73 91 PRO A O 1
ATOM 716 N N . ILE A 1 92 ? -33.103 -56.501 -12.765 1.00 29.21 92 ILE A N 1
ATOM 717 C CA . ILE A 1 92 ? -34.546 -56.127 -12.761 1.00 29.81 92 ILE A CA 1
ATOM 718 C C . ILE A 1 92 ? -35.392 -57.185 -13.467 1.00 29.83 92 ILE A C 1
ATOM 719 O O . ILE A 1 92 ? -36.420 -57.639 -12.935 1.00 30.76 92 ILE A O 1
ATOM 724 N N . VAL A 1 93 ? -34.946 -57.587 -14.659 1.00 29.59 93 VAL A N 1
ATOM 725 C CA . VAL A 1 93 ? -35.611 -58.597 -15.451 1.00 29.28 93 VAL A CA 1
ATOM 726 C C . VAL A 1 93 ? -35.622 -59.916 -14.658 1.00 29.65 93 VAL A C 1
ATOM 727 O O . VAL A 1 93 ? -36.683 -60.551 -14.540 1.00 30.16 93 VAL A O 1
ATOM 731 N N . ILE A 1 94 ? -34.474 -60.298 -14.090 1.00 29.04 94 ILE A N 1
ATOM 732 C CA . ILE A 1 94 ? -34.414 -61.500 -13.265 1.00 29.42 94 ILE A CA 1
ATOM 733 C C . ILE A 1 94 ? -35.438 -61.458 -12.142 1.00 29.78 94 ILE A C 1
ATOM 734 O O . ILE A 1 94 ? -36.157 -62.432 -11.917 1.00 30.80 94 ILE A O 1
ATOM 739 N N . GLY A 1 95 ? -35.527 -60.311 -11.459 1.00 29.75 95 GLY A N 1
ATOM 740 C CA . GLY A 1 95 ? -36.539 -60.091 -10.426 1.00 29.89 95 GLY A CA 1
ATOM 741 C C . GLY A 1 95 ? -37.968 -60.280 -10.927 1.00 31.02 95 GLY A C 1
ATOM 742 O O . GLY A 1 95 ? -38.801 -60.860 -10.243 1.00 31.71 95 GLY A O 1
ATOM 743 N N . ASN A 1 96 ? -38.263 -59.764 -12.115 1.00 31.22 96 ASN A N 1
ATOM 744 C CA . ASN A 1 96 ? -39.593 -59.905 -12.719 1.00 31.91 96 ASN A CA 1
ATOM 745 C C . ASN A 1 96 ? -39.947 -61.376 -12.965 1.00 32.14 96 ASN A C 1
ATOM 746 O O . ASN A 1 96 ? -41.090 -61.803 -12.695 1.00 33.49 96 ASN A O 1
ATOM 751 N N . TYR A 1 97 ? -38.973 -62.133 -13.461 1.00 31.04 97 TYR A N 1
ATOM 752 C CA . TYR A 1 97 ? -39.187 -63.561 -13.721 1.00 31.82 97 TYR A CA 1
ATOM 753 C C . TYR A 1 97 ? -39.403 -64.309 -12.409 1.00 33.11 97 TYR A C 1
ATOM 754 O O . TYR A 1 97 ? -40.328 -65.115 -12.322 1.00 34.90 97 TYR A O 1
ATOM 763 N N . LEU A 1 98 ? -38.625 -63.991 -11.363 1.00 33.43 98 LEU A N 1
ATOM 764 C CA . LEU A 1 98 ? -38.807 -64.684 -10.071 1.00 34.09 98 LEU A CA 1
ATOM 765 C C . LEU A 1 98 ? -40.188 -64.419 -9.489 1.00 35.43 98 LEU A C 1
ATOM 766 O O . LEU A 1 98 ? -40.747 -65.272 -8.802 1.00 36.68 98 LEU A O 1
ATOM 771 N N . LEU A 1 99 ? -40.740 -63.237 -9.761 1.00 35.29 99 LEU A N 1
ATOM 772 C CA . LEU A 1 99 ? -42.033 -62.914 -9.200 1.00 37.13 99 LEU A CA 1
ATOM 773 C C . LEU A 1 99 ? -43.081 -63.655 -10.007 1.00 37.37 99 LEU A C 1
ATOM 774 O O . LEU A 1 99 ? -44.020 -64.198 -9.447 1.00 38.12 99 LEU A O 1
ATOM 779 N N . ALA A 1 100 ? -42.864 -63.710 -11.324 1.00 36.58 100 ALA A N 1
ATOM 780 C CA . ALA A 1 100 ? -43.786 -64.400 -12.214 1.00 37.06 100 ALA A CA 1
ATOM 781 C C . ALA A 1 100 ? -43.861 -65.887 -11.912 1.00 37.85 100 ALA A C 1
ATOM 782 O O . ALA A 1 100 ? -44.949 -66.496 -12.030 1.00 40.18 100 ALA A O 1
ATOM 784 N N . MET A 1 101 ? -42.744 -66.476 -11.493 1.00 37.79 101 MET A N 1
ATOM 785 C CA . MET A 1 101 ? -42.749 -67.913 -11.135 1.00 39.30 101 MET A CA 1
ATOM 786 C C . MET A 1 101 ? -43.086 -68.249 -9.679 1.00 41.21 101 MET A C 1
ATOM 787 O O . MET A 1 101 ? -43.022 -69.419 -9.269 1.00 43.24 101 MET A O 1
ATOM 792 N N . GLY A 1 102 ? -43.530 -67.234 -8.925 1.00 41.58 102 GLY A N 1
ATOM 793 C CA . GLY A 1 102 ? -43.919 -67.386 -7.525 1.00 43.03 102 GLY A CA 1
ATOM 794 C C . GLY A 1 102 ? -45.180 -68.214 -7.277 1.00 46.07 102 GLY A C 1
ATOM 795 O O . GLY A 1 102 ? -45.378 -68.729 -6.163 1.00 48.65 102 GLY A O 1
ATOM 796 N N . LYS A 1 103 ? -46.063 -68.345 -8.269 1.00 45.61 103 LYS A N 1
ATOM 797 C CA . LYS A 1 103 ? -47.195 -69.282 -8.128 1.00 47.48 103 LYS A CA 1
ATOM 798 C C . LYS A 1 103 ? -47.010 -70.554 -8.981 1.00 47.19 103 LYS A C 1
ATOM 799 O O . LYS A 1 103 ? -47.979 -71.228 -9.326 1.00 47.34 103 LYS A O 1
ATOM 805 N N . CYS A 1 104 ? -45.745 -70.865 -9.296 1.00 45.79 104 CYS A N 1
ATOM 806 C CA . CYS A 1 104 ? -45.360 -72.037 -10.082 1.00 46.04 104 CYS A CA 1
ATOM 807 C C . CYS A 1 104 ? -45.478 -73.315 -9.203 1.00 47.43 104 CYS A C 1
ATOM 808 O O . CYS A 1 104 ? -45.177 -73.284 -8.018 1.00 47.60 104 CYS A O 1
ATOM 811 N N . SER A 1 105 ? -45.985 -74.414 -9.766 1.00 48.07 105 SER A N 1
ATOM 812 C CA . SER A 1 105 ? -46.239 -75.638 -9.005 1.00 50.07 105 SER A CA 1
ATOM 813 C C . SER A 1 105 ? -45.031 -76.565 -8.953 1.00 50.41 105 SER A C 1
ATOM 814 O O . SER A 1 105 ? -44.873 -77.347 -8.003 1.00 52.49 105 SER A O 1
ATOM 817 N N . HIS A 1 106 ? -44.225 -76.541 -10.000 1.00 48.64 106 HIS A N 1
ATOM 818 C CA . HIS A 1 106 ? -43.087 -77.435 -10.099 1.00 49.14 106 HIS A CA 1
ATOM 819 C C . HIS A 1 106 ? -42.042 -76.843 -9.189 1.00 48.33 106 HIS A C 1
ATOM 820 O O . HIS A 1 106 ? -41.826 -75.653 -9.212 1.00 46.36 106 HIS A O 1
ATOM 827 N N . ARG A 1 107 ? -41.424 -77.657 -8.343 1.00 50.53 107 ARG A N 1
ATOM 828 C CA . ARG A 1 107 ? -40.285 -77.168 -7.547 1.00 50.25 107 ARG A CA 1
ATOM 829 C C . ARG A 1 107 ? -39.004 -77.202 -8.397 1.00 49.00 107 ARG A C 1
ATOM 830 O O . ARG A 1 107 ? -38.475 -78.255 -8.706 1.00 51.06 107 ARG A O 1
ATOM 838 N N . THR A 1 108 ? -38.495 -76.069 -8.807 1.00 47.12 108 THR A N 1
ATOM 839 C CA . THR A 1 108 ? -37.317 -76.173 -9.644 1.00 46.80 108 THR A CA 1
ATOM 840 C C . THR A 1 108 ? -36.180 -75.377 -9.072 1.00 45.67 108 THR A C 1
ATOM 841 O O . THR A 1 108 ? -36.396 -74.377 -8.396 1.00 45.36 108 THR A O 1
ATOM 845 N N . LYS A 1 109 ? -34.971 -75.850 -9.352 1.00 45.34 109 LYS A N 1
ATOM 846 C CA . LYS A 1 109 ? -33.774 -75.196 -8.948 1.00 43.79 109 LYS A CA 1
ATOM 847 C C . LYS A 1 109 ? -33.415 -74.128 -9.974 1.00 41.48 109 LYS A C 1
ATOM 848 O O . LYS A 1 109 ? -33.378 -74.390 -11.180 1.00 40.98 109 LYS A O 1
ATOM 854 N N . ILE A 1 110 ? -33.181 -72.908 -9.485 1.00 39.99 110 ILE A N 1
ATOM 855 C CA . ILE A 1 110 ? -32.903 -71.752 -10.351 1.00 37.58 110 ILE A CA 1
ATOM 856 C C . ILE A 1 110 ? -31.436 -71.367 -10.291 1.00 37.16 110 ILE A C 1
ATOM 857 O O . ILE A 1 110 ? -30.848 -71.329 -9.203 1.00 37.88 110 ILE A O 1
ATOM 862 N N . VAL A 1 111 ? -30.845 -71.144 -11.474 1.00 36.43 111 VAL A N 1
ATOM 863 C CA . VAL A 1 111 ? -29.502 -70.594 -11.600 1.00 35.75 111 VAL A CA 1
ATOM 864 C C . VAL A 1 111 ? -29.621 -69.254 -12.302 1.00 34.73 111 VAL A C 1
ATOM 865 O O . VAL A 1 111 ? -30.274 -69.129 -13.354 1.00 34.63 111 VAL A O 1
ATOM 869 N N . LEU A 1 112 ? -29.037 -68.234 -11.685 1.00 33.53 112 LEU A N 1
ATOM 870 C CA . LEU A 1 112 ? -28.990 -66.920 -12.261 1.00 32.12 112 LEU A CA 1
ATOM 871 C C . LEU A 1 112 ? -27.696 -66.746 -13.038 1.00 32.87 112 LEU A C 1
ATOM 872 O O . LEU A 1 112 ? -26.604 -67.115 -12.577 1.00 34.19 112 LEU A O 1
ATOM 877 N N . TYR A 1 113 ? -27.813 -66.209 -14.241 1.00 32.59 113 TYR A N 1
ATOM 878 C CA . TYR A 1 113 ? -26.641 -65.711 -14.941 1.00 32.76 113 TYR A CA 1
ATOM 879 C C . TYR A 1 113 ? -26.886 -64.200 -15.066 1.00 31.55 113 TYR A C 1
ATOM 880 O O . TYR A 1 113 ? -27.619 -63.764 -15.965 1.00 30.05 113 TYR A O 1
ATOM 889 N N . VAL A 1 114 ? -26.325 -63.420 -14.136 1.00 31.26 114 VAL A N 1
ATOM 890 C CA . VAL A 1 114 ? -26.618 -61.977 -14.052 1.00 30.82 114 VAL A CA 1
ATOM 891 C C . VAL A 1 114 ? -25.618 -61.167 -14.862 1.00 30.94 114 VAL A C 1
ATOM 892 O O . VAL A 1 114 ? -24.406 -61.340 -14.737 1.00 31.46 114 VAL A O 1
ATOM 896 N N . ASP A 1 115 ? -26.147 -60.234 -15.627 1.00 30.88 115 ASP A N 1
ATOM 897 C CA . ASP A 1 115 ? -25.380 -59.227 -16.307 1.00 31.02 115 ASP A CA 1
ATOM 898 C C . ASP A 1 115 ? -25.240 -58.024 -15.339 1.00 30.75 115 ASP A C 1
ATOM 899 O O . ASP A 1 115 ? -26.213 -57.353 -14.989 1.00 30.60 115 ASP A O 1
ATOM 904 N N . LEU A 1 116 ? -24.025 -57.786 -14.866 1.00 30.98 116 LEU A N 1
ATOM 905 C CA . LEU A 1 116 ? -23.728 -56.622 -14.021 1.00 30.50 116 LEU A CA 1
ATOM 906 C C . LEU A 1 116 ? -22.761 -55.754 -14.762 1.00 30.91 116 LEU A C 1
ATOM 907 O O . LEU A 1 116 ? -21.837 -56.262 -15.356 1.00 31.48 116 LEU A O 1
ATOM 912 N N . VAL A 1 117 ? -22.977 -54.455 -14.672 1.00 30.50 117 VAL A N 1
ATOM 913 C CA . VAL A 1 117 ? -22.250 -53.442 -15.404 1.00 31.56 117 VAL A CA 1
ATOM 914 C C . VAL A 1 117 ? -21.656 -52.394 -14.432 1.00 31.57 117 VAL A C 1
ATOM 915 O O . VAL A 1 117 ? -20.657 -51.745 -14.735 1.00 32.56 117 VAL A O 1
ATOM 919 N N . SER A 1 118 ? -22.257 -52.279 -13.248 1.00 29.71 118 SER A N 1
ATOM 920 C CA . SER A 1 118 ? -21.844 -51.334 -12.240 1.00 30.46 118 SER A CA 1
ATOM 921 C C . SER A 1 118 ? -21.734 -51.957 -10.849 1.00 30.58 118 SER A C 1
ATOM 922 O O . SER A 1 118 ? -22.468 -52.905 -10.523 1.00 29.96 118 SER A O 1
ATOM 925 N N . LYS A 1 119 ? -20.839 -51.393 -10.036 1.00 30.37 119 LYS A N 1
ATOM 926 C CA . LYS A 1 119 ? -20.773 -51.661 -8.605 1.00 29.94 119 LYS A CA 1
ATOM 927 C C . LYS A 1 119 ? -21.934 -51.019 -7.928 1.00 29.06 119 LYS A C 1
ATOM 928 O O . LYS A 1 119 ? -22.498 -50.079 -8.442 1.00 28.41 119 LYS A O 1
ATOM 934 N N . ASN A 1 120 ? -22.265 -51.523 -6.740 1.00 29.56 120 ASN A N 1
ATOM 935 C CA . ASN A 1 120 ? -23.225 -50.868 -5.873 1.00 30.40 120 ASN A CA 1
ATOM 936 C C . ASN A 1 120 ? -24.626 -50.713 -6.461 1.00 29.30 120 ASN A C 1
ATOM 937 O O . ASN A 1 120 ? -25.238 -49.668 -6.283 1.00 29.63 120 ASN A O 1
ATOM 942 N N . ILE A 1 121 ? -25.135 -51.730 -7.156 1.00 28.48 121 ILE A N 1
ATOM 943 C CA . ILE A 1 121 ? -26.517 -51.681 -7.675 1.00 28.39 121 ILE A CA 1
ATOM 944 C C . ILE A 1 121 ? -27.547 -51.455 -6.550 1.00 28.49 121 ILE A C 1
ATOM 945 O O . ILE A 1 121 ? -27.273 -51.741 -5.385 1.00 28.54 121 ILE A O 1
ATOM 950 N N . ARG A 1 122 ? -28.714 -50.949 -6.887 1.00 28.50 122 ARG A N 1
ATOM 951 C CA . ARG A 1 122 ? -29.742 -50.654 -5.885 1.00 30.02 122 ARG A CA 1
ATOM 952 C C . ARG A 1 122 ? -30.038 -51.801 -4.890 1.00 30.20 122 ARG A C 1
ATOM 953 O O . ARG A 1 122 ? -30.204 -52.931 -5.292 1.00 29.60 122 ARG A O 1
ATOM 961 N N . GLU A 1 123 ? -30.040 -51.493 -3.591 1.00 31.05 123 GLU A N 1
ATOM 962 C CA . GLU A 1 123 ? -30.287 -52.465 -2.510 1.00 32.25 123 GLU A CA 1
ATOM 963 C C . GLU A 1 123 ? -31.606 -53.186 -2.661 1.00 32.58 123 GLU A C 1
ATOM 964 O O . GLU A 1 123 ? -31.701 -54.304 -2.192 1.00 32.78 123 GLU A O 1
ATOM 970 N N . ASN A 1 124 ? -32.627 -52.537 -3.229 1.00 32.37 124 ASN A N 1
ATOM 971 C CA . ASN A 1 124 ? -33.942 -53.183 -3.421 1.00 33.59 124 ASN A CA 1
ATOM 972 C C . ASN A 1 124 ? -33.926 -54.250 -4.526 1.00 32.34 124 ASN A C 1
ATOM 973 O O . ASN A 1 124 ? -34.963 -54.849 -4.792 1.00 33.43 124 ASN A O 1
ATOM 978 N N . LEU A 1 125 ? -32.788 -54.464 -5.188 1.00 30.80 125 LEU A N 1
ATOM 979 C CA . LEU A 1 125 ? -32.630 -55.557 -6.183 1.00 30.35 125 LEU A CA 1
ATOM 980 C C . LEU A 1 125 ? -31.862 -56.740 -5.598 1.00 29.76 125 LEU A C 1
ATOM 981 O O . LEU A 1 125 ? -31.808 -57.793 -6.196 1.00 29.29 125 LEU A O 1
ATOM 986 N N . TRP A 1 126 ? -31.284 -56.559 -4.417 1.00 29.88 126 TRP A N 1
ATOM 987 C CA . TRP A 1 126 ? -30.363 -57.557 -3.849 1.00 30.30 126 TRP A CA 1
ATOM 988 C C . TRP A 1 126 ? -31.006 -58.896 -3.455 1.00 30.93 126 TRP A C 1
ATOM 989 O O . TRP A 1 126 ? -30.312 -59.916 -3.427 1.00 31.08 126 TRP A O 1
ATOM 1000 N N . TRP A 1 127 ? -32.296 -58.879 -3.112 1.00 31.40 127 TRP A N 1
ATOM 1001 C CA . TRP A 1 127 ? -33.040 -60.076 -2.734 1.00 32.82 127 TRP A CA 1
ATOM 1002 C C . TRP A 1 127 ? -32.899 -61.215 -3.744 1.00 32.22 127 TRP A C 1
ATOM 1003 O O . TRP A 1 127 ? -32.986 -62.358 -3.355 1.00 32.87 127 TRP A O 1
ATOM 1014 N N . ILE A 1 128 ? -32.693 -60.907 -5.023 1.00 31.18 128 ILE A N 1
ATOM 1015 C CA . ILE A 1 128 ? -32.611 -61.977 -6.029 1.00 30.83 128 ILE A CA 1
ATOM 1016 C C . ILE A 1 128 ? -31.475 -62.972 -5.767 1.00 31.27 128 ILE A C 1
ATOM 1017 O O . ILE A 1 128 ? -31.651 -64.162 -6.028 1.00 31.35 128 ILE A O 1
ATOM 1022 N N . PHE A 1 129 ? -30.359 -62.490 -5.213 1.00 30.86 129 PHE A N 1
ATOM 1023 C CA . PHE A 1 129 ? -29.184 -63.315 -4.939 1.00 32.05 129 PHE A CA 1
ATOM 1024 C C . PHE A 1 129 ? -29.359 -64.315 -3.781 1.00 34.43 129 PHE A C 1
ATOM 1025 O O . PHE A 1 129 ? -28.617 -65.260 -3.702 1.00 35.13 129 PHE A O 1
ATOM 1033 N N . SER A 1 130 ? -30.370 -64.130 -2.931 1.00 35.58 130 SER A N 1
ATOM 1034 C CA . SER A 1 130 ? -30.625 -65.049 -1.830 1.00 37.83 130 SER A CA 1
ATOM 1035 C C . SER A 1 130 ? -32.051 -65.593 -1.823 1.00 38.35 130 SER A C 1
ATOM 1036 O O . SER A 1 130 ? -32.527 -66.092 -0.838 1.00 39.84 130 SER A O 1
ATOM 1039 N N . HIS A 1 131 ? -32.723 -65.500 -2.958 1.00 37.69 131 HIS A N 1
ATOM 1040 C CA . HIS A 1 131 ? -34.055 -66.014 -3.126 1.00 38.11 131 HIS A CA 1
ATOM 1041 C C . HIS A 1 131 ? -34.040 -67.535 -2.917 1.00 39.91 131 HIS A C 1
ATOM 1042 O O . HIS A 1 131 ? -33.131 -68.188 -3.394 1.00 39.57 131 HIS A O 1
ATOM 1049 N N . PRO A 1 132 ? -35.066 -68.098 -2.234 1.00 41.43 132 PRO A N 1
ATOM 1050 C CA . PRO A 1 132 ? -35.076 -69.505 -1.760 1.00 43.57 132 PRO A CA 1
ATOM 1051 C C . PRO A 1 132 ? -34.927 -70.572 -2.857 1.00 43.60 132 PRO A C 1
ATOM 1052 O O . PRO A 1 132 ? -34.376 -71.665 -2.599 1.00 44.71 132 PRO A O 1
ATOM 1056 N N . LYS A 1 133 ? -35.444 -70.261 -4.045 1.00 42.08 133 LYS A N 1
ATOM 1057 C CA . LYS A 1 133 ? -35.352 -71.128 -5.225 1.00 41.64 133 LYS A CA 1
ATOM 1058 C C . LYS A 1 133 ? -33.988 -71.041 -5.956 1.00 40.62 133 LYS A C 1
ATOM 1059 O O . LYS A 1 133 ? -33.670 -71.898 -6.794 1.00 41.02 133 LYS A O 1
ATOM 1065 N N . VAL A 1 134 ? -33.186 -70.022 -5.659 1.00 38.43 134 VAL A N 1
ATOM 1066 C CA . VAL A 1 134 ? -31.909 -69.860 -6.378 1.00 37.63 134 VAL A CA 1
ATOM 1067 C C . VAL A 1 134 ? -30.855 -70.758 -5.755 1.00 38.76 134 VAL A C 1
ATOM 1068 O O . VAL A 1 134 ? -30.689 -70.778 -4.541 1.00 39.97 134 VAL A O 1
ATOM 1072 N N . VAL A 1 135 ? -30.169 -71.521 -6.593 1.00 38.98 135 VAL A N 1
ATOM 1073 C CA . VAL A 1 135 ? -29.263 -72.544 -6.081 1.00 41.10 135 VAL A CA 1
ATOM 1074 C C . VAL A 1 135 ? -27.813 -72.312 -6.524 1.00 40.18 135 VAL A C 1
ATOM 1075 O O . VAL A 1 135 ? -26.868 -72.915 -5.984 1.00 41.80 135 VAL A O 1
ATOM 1079 N N . GLY A 1 136 ? -27.652 -71.434 -7.503 1.00 37.84 136 GLY A N 1
ATOM 1080 C CA . GLY A 1 136 ? -26.336 -70.975 -7.931 1.00 37.79 136 GLY A CA 1
ATOM 1081 C C . GLY A 1 136 ? -26.419 -69.664 -8.689 1.00 35.57 136 GLY A C 1
ATOM 1082 O O . GLY A 1 136 ? -27.475 -69.264 -9.174 1.00 34.68 136 GLY A O 1
ATOM 1083 N N . VAL A 1 137 ? -25.305 -68.983 -8.787 1.00 35.49 137 VAL A N 1
ATOM 1084 C CA . VAL A 1 137 ? -25.268 -67.738 -9.510 1.00 34.53 137 VAL A CA 1
ATOM 1085 C C . VAL A 1 137 ? -24.049 -67.789 -10.406 1.00 35.57 137 VAL A C 1
ATOM 1086 O O . VAL A 1 137 ? -22.991 -68.244 -10.023 1.00 36.91 137 VAL A O 1
ATOM 1090 N N . MET A 1 138 ? -24.243 -67.364 -11.637 1.00 35.47 138 MET A N 1
ATOM 1091 C CA . MET A 1 138 ? -23.178 -67.250 -12.608 1.00 35.91 138 MET A CA 1
ATOM 1092 C C . MET A 1 138 ? -22.941 -65.796 -12.953 1.00 34.44 138 MET A C 1
ATOM 1093 O O . MET A 1 138 ? -23.854 -65.024 -13.133 1.00 32.74 138 MET A O 1
ATOM 1098 N N . ALA A 1 139 ? -21.683 -65.433 -13.008 1.00 35.55 139 ALA A N 1
ATOM 1099 C CA . ALA A 1 139 ? -21.309 -64.052 -13.228 1.00 35.09 139 ALA A CA 1
ATOM 1100 C C . ALA A 1 139 ? -20.330 -64.045 -14.386 1.00 35.72 139 ALA A C 1
ATOM 1101 O O . ALA A 1 139 ? -19.654 -65.062 -14.616 1.00 37.93 139 ALA A O 1
ATOM 1103 N N . MET A 1 140 ? -20.178 -62.907 -15.056 1.00 34.90 140 MET A N 1
ATOM 1104 C CA . MET A 1 140 ? -19.362 -62.877 -16.281 1.00 36.64 140 MET A CA 1
ATOM 1105 C C . MET A 1 140 ? -17.904 -62.608 -16.095 1.00 37.07 140 MET A C 1
ATOM 1106 O O . MET A 1 140 ? -17.133 -62.698 -17.036 1.00 39.02 140 MET A O 1
ATOM 1111 N N . SER A 1 141 ? -17.519 -62.275 -14.872 1.00 36.68 141 SER A N 1
ATOM 1112 C CA . SER A 1 141 ? -16.156 -61.911 -14.567 1.00 37.10 141 SER A CA 1
ATOM 1113 C C . SER A 1 141 ? -15.887 -61.949 -13.068 1.00 36.83 141 SER A C 1
ATOM 1114 O O . SER A 1 141 ? -16.796 -61.733 -12.292 1.00 35.43 141 SER A O 1
ATOM 1117 N N . LYS A 1 142 ? -14.630 -62.249 -12.705 1.00 38.51 142 LYS A N 1
ATOM 1118 C CA . LYS A 1 142 ? -14.093 -62.272 -11.339 1.00 39.40 142 LYS A CA 1
ATOM 1119 C C . LYS A 1 142 ? -14.496 -61.063 -10.488 1.00 37.73 142 LYS A C 1
ATOM 1120 O O . LYS A 1 142 ? -14.803 -61.205 -9.308 1.00 37.93 142 LYS A O 1
ATOM 1126 N N . CYS A 1 143 ? -14.424 -59.873 -11.063 1.00 36.33 143 CYS A N 1
ATOM 1127 C CA . CYS A 1 143 ? -14.686 -58.660 -10.302 1.00 35.90 143 CYS A CA 1
ATOM 1128 C C . CYS A 1 143 ? -16.104 -58.638 -9.732 1.00 34.92 143 CYS A C 1
ATOM 1129 O O . CYS A 1 143 ? -16.316 -57.979 -8.730 1.00 34.88 143 CYS A O 1
ATOM 1132 N N . TRP A 1 144 ? -17.058 -59.354 -10.348 1.00 33.16 144 TRP A N 1
ATOM 1133 C CA . TRP A 1 144 ? -18.442 -59.316 -9.884 1.00 32.89 144 TRP A CA 1
ATOM 1134 C C . TRP A 1 144 ? -18.703 -60.222 -8.661 1.00 33.49 144 TRP A C 1
ATOM 1135 O O . TRP A 1 144 ? -19.746 -60.102 -8.034 1.00 32.43 144 TRP A O 1
ATOM 1146 N N . ILE A 1 145 ? -17.753 -61.091 -8.330 1.00 34.95 145 ILE A N 1
ATOM 1147 C CA . ILE A 1 145 ? -17.927 -62.081 -7.245 1.00 35.84 145 ILE A CA 1
ATOM 1148 C C . ILE A 1 145 ? -18.149 -61.415 -5.916 1.00 35.57 145 ILE A C 1
ATOM 1149 O O . ILE A 1 145 ? -19.175 -61.643 -5.250 1.00 35.96 145 ILE A O 1
ATOM 1154 N N . SER A 1 146 ? -17.224 -60.547 -5.560 1.00 35.86 146 SER A N 1
ATOM 1155 C CA . SER A 1 146 ? -17.268 -59.852 -4.291 1.00 35.60 146 SER A CA 1
ATOM 1156 C C . SER A 1 146 ? -18.494 -58.943 -4.174 1.00 33.84 146 SER A C 1
ATOM 1157 O O . SER A 1 146 ? -19.015 -58.796 -3.085 1.00 34.59 146 SER A O 1
ATOM 1160 N N . ASP A 1 147 ? -18.972 -58.357 -5.270 1.00 32.56 147 ASP A N 1
ATOM 1161 C CA . ASP A 1 147 ? -20.245 -57.593 -5.217 1.00 32.14 147 ASP A CA 1
ATOM 1162 C C . ASP A 1 147 ? -21.394 -58.541 -4.892 1.00 31.66 147 ASP A C 1
ATOM 1163 O O . ASP A 1 147 ? -22.232 -58.245 -4.040 1.00 31.10 147 ASP A O 1
ATOM 1168 N N . ILE A 1 148 ? -21.407 -59.693 -5.561 1.00 31.34 148 ILE A N 1
ATOM 1169 C CA . ILE A 1 148 ? -22.495 -60.596 -5.432 1.00 31.84 148 ILE A CA 1
ATOM 1170 C C . ILE A 1 148 ? -22.589 -61.157 -3.997 1.00 32.60 148 ILE A C 1
ATOM 1171 O O . ILE A 1 148 ? -23.651 -61.182 -3.430 1.00 33.90 148 ILE A O 1
ATOM 1176 N N . CYS A 1 149 ? -21.475 -61.569 -3.432 1.00 34.23 149 CYS A N 1
ATOM 1177 C CA . CYS A 1 149 ? -21.282 -61.812 -2.014 1.00 35.77 149 CYS A CA 1
ATOM 1178 C C . CYS A 1 149 ? -21.732 -60.664 -1.137 1.00 35.46 149 CYS A C 1
ATOM 1179 O O . CYS A 1 149 ? -22.511 -60.867 -0.222 1.00 35.86 149 CYS A O 1
ATOM 1182 N N . ASN A 1 150 ? -21.258 -59.447 -1.407 1.00 34.50 150 ASN A N 1
ATOM 1183 C CA . ASN A 1 150 ? -21.749 -58.338 -0.603 1.00 34.30 150 ASN A CA 1
ATOM 1184 C C . ASN A 1 150 ? -23.260 -58.174 -0.635 1.00 33.11 150 ASN A C 1
ATOM 1185 O O . ASN A 1 150 ? -23.826 -57.770 0.343 1.00 33.63 150 ASN A O 1
ATOM 1190 N N . TYR A 1 151 ? -23.913 -58.523 -1.734 1.00 32.24 151 TYR A N 1
ATOM 1191 C CA . TYR A 1 151 ? -25.357 -58.382 -1.818 1.00 31.69 151 TYR A CA 1
ATOM 1192 C C . TYR A 1 151 ? -26.042 -59.477 -1.017 1.00 32.88 151 TYR A C 1
ATOM 1193 O O . TYR A 1 151 ? -27.261 -59.501 -0.936 1.00 33.53 151 TYR A O 1
ATOM 1202 N N . GLY A 1 152 ? -25.241 -60.394 -0.463 1.00 34.10 152 GLY A N 1
ATOM 1203 C CA . GLY A 1 152 ? -25.703 -61.466 0.452 1.00 36.67 152 GLY A CA 1
ATOM 1204 C C . GLY A 1 152 ? -25.982 -62.861 -0.163 1.00 36.58 152 GLY A C 1
ATOM 1205 O O . GLY A 1 152 ? -26.753 -63.633 0.371 1.00 37.04 152 GLY A O 1
ATOM 1206 N N . CYS A 1 153 ? -25.358 -63.152 -1.295 1.00 36.16 153 CYS A N 1
ATOM 1207 C CA . CYS A 1 153 ? -25.499 -64.431 -1.944 1.00 36.77 153 CYS A CA 1
ATOM 1208 C C . CYS A 1 153 ? -24.798 -65.514 -1.114 1.00 38.81 153 CYS A C 1
ATOM 1209 O O . CYS A 1 153 ? -23.662 -65.351 -0.705 1.00 39.50 153 CYS A O 1
ATOM 1212 N N . LYS A 1 154 ? -25.473 -66.614 -0.846 1.00 39.99 154 LYS A N 1
ATOM 1213 C CA . LYS A 1 154 ? -24.815 -67.644 -0.053 1.00 43.07 154 LYS A CA 1
ATOM 1214 C C . LYS A 1 154 ? -24.654 -68.975 -0.797 1.00 43.59 154 LYS A C 1
ATOM 1215 O O . LYS A 1 154 ? -24.117 -69.945 -0.245 1.00 46.44 154 LYS A O 1
ATOM 1221 N N . VAL A 1 155 ? -25.044 -68.994 -2.063 1.00 41.64 155 VAL A N 1
ATOM 1222 C CA . VAL A 1 155 ? -24.968 -70.209 -2.859 1.00 42.15 155 VAL A CA 1
ATOM 1223 C C . VAL A 1 155 ? -23.725 -70.182 -3.769 1.00 41.83 155 VAL A C 1
ATOM 1224 O O . VAL A 1 155 ? -23.089 -69.136 -3.929 1.00 40.63 155 VAL A O 1
ATOM 1228 N N . PRO A 1 156 ? -23.370 -71.324 -4.382 1.00 42.50 156 PRO A N 1
ATOM 1229 C CA . PRO A 1 156 ? -22.158 -71.216 -5.193 1.00 42.36 156 PRO A CA 1
ATOM 1230 C C . PRO A 1 156 ? -22.244 -70.173 -6.298 1.00 39.83 156 PRO A C 1
ATOM 1231 O O . PRO A 1 156 ? -23.294 -70.004 -6.918 1.00 38.12 156 PRO A O 1
ATOM 1235 N N . ILE A 1 157 ? -21.141 -69.465 -6.509 1.00 39.88 157 ILE A N 1
ATOM 1236 C CA . ILE A 1 157 ? -20.997 -68.542 -7.631 1.00 39.00 157 ILE A CA 1
ATOM 1237 C C . ILE A 1 157 ? -19.982 -69.090 -8.616 1.00 41.00 157 ILE A C 1
ATOM 1238 O O . ILE A 1 157 ? -18.861 -69.454 -8.226 1.00 42.42 157 ILE A O 1
ATOM 1243 N N . ASN A 1 158 ? -20.370 -69.141 -9.886 1.00 40.64 158 ASN A N 1
ATOM 1244 C CA . ASN A 1 158 ? -19.456 -69.586 -10.947 1.00 42.68 158 ASN A CA 1
ATOM 1245 C C . ASN A 1 158 ? -19.262 -68.445 -11.972 1.00 41.27 158 ASN A C 1
ATOM 1246 O O . ASN A 1 158 ? -20.218 -67.721 -12.296 1.00 39.77 158 ASN A O 1
ATOM 1251 N N . ILE A 1 159 ? -18.043 -68.317 -12.475 1.00 42.08 159 ILE A N 1
ATOM 1252 C CA . ILE A 1 159 ? -17.692 -67.374 -13.529 1.00 41.75 159 ILE A CA 1
ATOM 1253 C C . ILE A 1 159 ? -17.836 -68.015 -14.908 1.00 42.82 159 ILE A C 1
ATOM 1254 O O . ILE A 1 159 ? -17.222 -69.011 -15.176 1.00 45.19 159 ILE A O 1
ATOM 1259 N N . VAL A 1 160 ? -18.654 -67.412 -15.769 1.00 41.52 160 VAL A N 1
ATOM 1260 C CA . VAL A 1 160 ? -18.915 -67.896 -17.116 1.00 41.45 160 VAL A CA 1
ATOM 1261 C C . VAL A 1 160 ? -18.630 -66.735 -18.062 1.00 41.29 160 VAL A C 1
ATOM 1262 O O . VAL A 1 160 ? -19.513 -65.885 -18.298 1.00 39.03 160 VAL A O 1
ATOM 1266 N N . SER A 1 161 ? -17.412 -66.699 -18.615 1.00 42.95 161 SER A N 1
ATOM 1267 C CA . SER A 1 161 ? -17.052 -65.629 -19.543 1.00 43.29 161 SER A CA 1
ATOM 1268 C C . SER A 1 161 ? -17.557 -65.868 -20.960 1.00 43.75 161 SER A C 1
ATOM 1269 O O . SER A 1 161 ? -18.417 -66.716 -21.175 1.00 42.72 161 SER A O 1
ATOM 1272 N N . HIS A 1 162 ? -17.040 -65.099 -21.921 1.00 44.43 162 HIS A N 1
ATOM 1273 C CA . HIS A 1 162 ? -17.519 -65.197 -23.289 1.00 45.41 162 HIS A CA 1
ATOM 1274 C C . HIS A 1 162 ? -16.320 -65.391 -24.180 1.00 47.75 162 HIS A C 1
ATOM 1275 O O . HIS A 1 162 ? -15.180 -65.078 -23.793 1.00 48.79 162 HIS A O 1
ATOM 1282 N N . PHE A 1 163 ? -16.549 -65.928 -25.368 1.00 48.86 163 PHE A N 1
ATOM 1283 C CA . PHE A 1 163 ? -15.462 -66.052 -26.320 1.00 52.56 163 PHE A CA 1
ATOM 1284 C C . PHE A 1 163 ? -15.738 -65.133 -27.487 1.00 53.92 163 PHE A C 1
ATOM 1285 O O . PHE A 1 163 ? -16.851 -65.048 -27.994 1.00 52.84 163 PHE A O 1
ATOM 1293 N N . VAL A 1 164 ? -14.718 -64.441 -27.930 1.00 45.16 164 VAL A N 1
ATOM 1294 C CA . VAL A 1 164 ? -14.909 -63.529 -29.041 1.00 46.89 164 VAL A CA 1
ATOM 1295 C C . VAL A 1 164 ? -14.193 -64.102 -30.237 1.00 50.03 164 VAL A C 1
ATOM 1296 O O . VAL A 1 164 ? -13.012 -64.485 -30.117 1.00 51.06 164 VAL A O 1
ATOM 1300 N N . ASP A 1 165 ? -14.915 -64.261 -31.354 1.00 53.34 165 ASP A N 1
ATOM 1301 C CA . ASP A 1 165 ? -14.266 -64.518 -32.629 1.00 56.83 165 ASP A CA 1
ATOM 1302 C C . ASP A 1 165 ? -14.690 -63.505 -33.666 1.00 56.88 165 ASP A C 1
ATOM 1303 O O . ASP A 1 165 ? -15.832 -63.483 -34.090 1.00 58.04 165 ASP A O 1
ATOM 1308 N N . THR A 1 166 ? -13.754 -62.674 -34.079 1.00 56.16 166 THR A N 1
ATOM 1309 C CA . THR A 1 166 ? -13.988 -61.883 -35.242 1.00 55.82 166 THR A CA 1
ATOM 1310 C C . THR A 1 166 ? -13.119 -62.518 -36.293 1.00 56.98 166 THR A C 1
ATOM 1311 O O . THR A 1 166 ? -11.994 -62.969 -36.022 1.00 57.98 166 THR A O 1
ATOM 1315 N N . LYS A 1 167 ? -13.657 -62.587 -37.494 1.00 57.17 167 LYS A N 1
ATOM 1316 C CA . LYS A 1 167 ? -12.919 -63.067 -38.642 1.00 58.02 167 LYS A CA 1
ATOM 1317 C C . LYS A 1 167 ? -11.861 -62.060 -39.050 1.00 56.11 167 LYS A C 1
ATOM 1318 O O . LYS A 1 167 ? -12.028 -60.862 -38.833 1.00 53.98 167 LYS A O 1
ATOM 1324 N N . THR A 1 168 ? -10.777 -62.537 -39.650 1.00 56.39 168 THR A N 1
ATOM 1325 C CA . THR A 1 168 ? -9.807 -61.611 -40.177 1.00 55.91 168 THR A CA 1
ATOM 1326 C C . THR A 1 168 ? -10.075 -61.452 -41.668 1.00 56.81 168 THR A C 1
ATOM 1327 O O . THR A 1 168 ? -10.428 -62.406 -42.350 1.00 57.79 168 THR A O 1
ATOM 1331 N N . ILE A 1 169 ? -9.974 -60.224 -42.152 1.00 56.41 169 ILE A N 1
ATOM 1332 C CA . ILE A 1 169 ? -10.466 -59.886 -43.488 1.00 57.35 169 ILE A CA 1
ATOM 1333 C C . ILE A 1 169 ? -9.449 -58.982 -44.143 1.00 58.20 169 ILE A C 1
ATOM 1334 O O . ILE A 1 169 ? -9.191 -57.878 -43.661 1.00 57.18 169 ILE A O 1
ATOM 1339 N N . TYR A 1 170 ? -8.852 -59.489 -45.215 1.00 60.71 170 TYR A N 1
ATOM 1340 C CA . TYR A 1 170 ? -7.832 -58.785 -46.001 1.00 62.94 170 TYR A CA 1
ATOM 1341 C C . TYR A 1 170 ? -8.446 -57.640 -46.809 1.00 62.68 170 TYR A C 1
ATOM 1342 O O . TYR A 1 170 ? -9.574 -57.751 -47.319 1.00 62.59 170 TYR A O 1
ATOM 1351 N N . ASP A 1 171 ? -7.662 -56.560 -46.909 1.00 62.47 171 ASP A N 1
ATOM 1352 C CA . ASP A 1 171 ? -8.070 -55.248 -47.427 1.00 62.05 171 ASP A CA 1
ATOM 1353 C C . ASP A 1 171 ? -9.428 -54.753 -46.928 1.00 59.82 171 ASP A C 1
ATOM 1354 O O . ASP A 1 171 ? -10.270 -54.247 -47.705 1.00 60.13 171 ASP A O 1
ATOM 1359 N N . ALA A 1 172 ? -9.618 -54.887 -45.621 1.00 56.25 172 ALA A N 1
ATOM 1360 C CA . ALA A 1 172 ? -10.819 -54.409 -44.979 1.00 54.10 172 ALA A CA 1
ATOM 1361 C C . ALA A 1 172 ? -11.062 -52.910 -45.206 1.00 53.64 172 ALA A C 1
ATOM 1362 O O . ALA A 1 172 ? -12.202 -52.516 -45.460 1.00 52.85 172 ALA A O 1
ATOM 1364 N N . ARG A 1 173 ? -10.017 -52.078 -45.148 1.00 53.40 173 ARG A N 1
ATOM 1365 C CA . ARG A 1 173 ? -10.262 -50.631 -45.255 1.00 53.89 173 ARG A CA 1
ATOM 1366 C C . ARG A 1 173 ? -10.852 -50.203 -46.572 1.00 55.11 173 ARG A C 1
ATOM 1367 O O . ARG A 1 173 ? -11.675 -49.289 -46.583 1.00 54.66 173 ARG A O 1
ATOM 1375 N N . LYS A 1 174 ? -10.444 -50.871 -47.652 1.00 56.18 174 LYS A N 1
ATOM 1376 C CA . LYS A 1 174 ? -11.036 -50.683 -48.961 1.00 57.97 174 LYS A CA 1
ATOM 1377 C C . LYS A 1 174 ? -12.458 -51.237 -48.974 1.00 56.98 174 LYS A C 1
ATOM 1378 O O . LYS A 1 174 ? -13.352 -50.615 -49.512 1.00 58.23 174 LYS A O 1
ATOM 1384 N N . LEU A 1 175 ? -12.675 -52.403 -48.381 1.00 55.49 175 LEU A N 1
ATOM 1385 C CA . LEU A 1 175 ? -13.990 -53.045 -48.482 1.00 55.30 175 LEU A CA 1
ATOM 1386 C C . LEU A 1 175 ? -15.122 -52.399 -47.664 1.00 53.50 175 LEU A C 1
ATOM 1387 O O . LEU A 1 175 ? -16.297 -52.594 -48.015 1.00 53.77 175 LEU A O 1
ATOM 1392 N N . VAL A 1 176 ? -14.798 -51.669 -46.585 1.00 51.05 176 VAL A N 1
ATOM 1393 C CA . VAL A 1 176 ? -15.833 -50.977 -45.798 1.00 49.68 176 VAL A CA 1
ATOM 1394 C C . VAL A 1 176 ? -16.108 -49.559 -46.220 1.00 50.36 176 VAL A C 1
ATOM 1395 O O . VAL A 1 176 ? -16.946 -48.899 -45.608 1.00 49.55 176 VAL A O 1
ATOM 1399 N N . GLY A 1 177 ? -15.380 -49.062 -47.205 1.00 51.57 177 GLY A N 1
ATOM 1400 C CA . GLY A 1 177 ? -15.615 -47.712 -47.671 1.00 52.18 177 GLY A CA 1
ATOM 1401 C C . GLY A 1 177 ? -14.707 -46.655 -47.088 1.00 51.28 177 GLY A C 1
ATOM 1402 O O . GLY A 1 177 ? -15.065 -45.495 -47.063 1.00 51.89 177 GLY A O 1
ATOM 1403 N N . LEU A 1 178 ? -13.521 -47.052 -46.646 1.00 50.74 178 LEU A N 1
ATOM 1404 C CA . LEU A 1 178 ? -12.558 -46.129 -46.055 1.00 50.91 178 LEU A CA 1
ATOM 1405 C C . LEU A 1 178 ? -11.323 -45.892 -46.929 1.00 52.81 178 LEU A C 1
ATOM 1406 O O . LEU A 1 178 ? -10.237 -45.631 -46.415 1.00 51.43 178 LEU A O 1
ATOM 1411 N N . SER A 1 179 ? -11.484 -45.977 -48.248 1.00 55.38 179 SER A N 1
ATOM 1412 C CA . SER A 1 179 ? -10.326 -45.905 -49.140 1.00 58.47 179 SER A CA 1
ATOM 1413 C C . SER A 1 179 ? -9.775 -44.490 -49.349 1.00 60.48 179 SER A C 1
ATOM 1414 O O . SER A 1 179 ? -8.664 -44.329 -49.828 1.00 61.79 179 SER A O 1
ATOM 1417 N N . GLU A 1 180 ? -10.542 -43.476 -48.968 1.00 61.68 180 GLU A N 1
ATOM 1418 C CA . GLU A 1 180 ? -10.072 -42.089 -49.023 1.00 64.10 180 GLU A CA 1
ATOM 1419 C C . GLU A 1 180 ? -9.097 -41.770 -47.875 1.00 62.94 180 GLU A C 1
ATOM 1420 O O . GLU A 1 180 ? -8.550 -40.687 -47.820 1.00 64.23 180 GLU A O 1
ATOM 1426 N N . TYR A 1 181 ? -8.869 -42.714 -46.975 1.00 60.84 181 TYR A N 1
ATOM 1427 C CA . TYR A 1 181 ? -8.128 -42.424 -45.744 1.00 60.56 181 TYR A CA 1
ATOM 1428 C C . TYR A 1 181 ? -6.915 -43.324 -45.586 1.00 60.78 181 TYR A C 1
ATOM 1429 O O . TYR A 1 181 ? -6.571 -43.747 -44.483 1.00 59.00 181 TYR A O 1
ATOM 1438 N N . ASN A 1 182 ? -6.265 -43.606 -46.702 1.00 63.27 182 ASN A N 1
ATOM 1439 C CA . ASN A 1 182 ? -5.152 -44.540 -46.729 1.00 64.69 182 ASN A CA 1
ATOM 1440 C C . ASN A 1 182 ? -3.913 -44.072 -45.977 1.00 65.23 182 ASN A C 1
ATOM 1441 O O . ASN A 1 182 ? -3.156 -44.890 -45.456 1.00 64.35 182 ASN A O 1
ATOM 1446 N N . ASP A 1 183 ? -3.714 -42.758 -45.926 1.00 66.90 183 ASP A N 1
ATOM 1447 C CA . ASP A 1 183 ? -2.579 -42.182 -45.220 1.00 67.99 183 ASP A CA 1
ATOM 1448 C C . ASP A 1 183 ? -2.779 -42.215 -43.708 1.00 65.13 183 ASP A C 1
ATOM 1449 O O . ASP A 1 183 ? -1.804 -42.212 -42.955 1.00 66.26 183 ASP A O 1
ATOM 1454 N N . ASP A 1 184 ? -4.028 -42.233 -43.250 1.00 61.50 184 ASP A N 1
ATOM 1455 C CA . ASP A 1 184 ? -4.270 -41.930 -41.840 1.00 58.34 184 ASP A CA 1
ATOM 1456 C C . ASP A 1 184 ? -4.227 -43.147 -40.944 1.00 55.49 184 ASP A C 1
ATOM 1457 O O . ASP A 1 184 ? -4.523 -44.280 -41.362 1.00 54.98 184 ASP A O 1
ATOM 1462 N N . VAL A 1 185 ? -3.842 -42.889 -39.706 1.00 52.50 185 VAL A N 1
ATOM 1463 C CA . VAL A 1 185 ? -4.061 -43.817 -38.652 1.00 49.62 185 VAL A CA 1
ATOM 1464 C C . VAL A 1 185 ? -5.471 -43.602 -38.100 1.00 46.80 185 VAL A C 1
ATOM 1465 O O . VAL A 1 185 ? -5.870 -42.476 -37.780 1.00 45.86 185 VAL A O 1
ATOM 1469 N N . LEU A 1 186 ? -6.219 -44.696 -38.053 1.00 44.49 186 LEU A N 1
ATOM 1470 C CA . LEU A 1 186 ? -7.638 -44.654 -37.751 1.00 42.96 186 LEU A CA 1
ATOM 1471 C C . LEU A 1 186 ? -7.913 -45.232 -36.377 1.00 41.26 186 LEU A C 1
ATOM 1472 O O . LEU A 1 186 ? -7.667 -46.418 -36.117 1.00 39.80 186 LEU A O 1
ATOM 1477 N N . PHE A 1 187 ? -8.410 -44.351 -35.512 1.00 40.33 187 PHE A N 1
ATOM 1478 C CA . PHE A 1 187 ? -8.866 -44.688 -34.192 1.00 38.40 187 PHE A CA 1
ATOM 1479 C C . PHE A 1 187 ? -10.361 -45.000 -34.274 1.00 37.37 187 PHE A C 1
ATOM 1480 O O . PHE A 1 187 ? -11.116 -44.265 -34.927 1.00 37.55 187 PHE A O 1
ATOM 1488 N N . LEU A 1 188 ? -10.776 -46.058 -33.576 1.00 35.64 188 LEU A N 1
ATOM 1489 C CA . LEU A 1 188 ? -12.104 -46.625 -33.710 1.00 35.24 188 LEU A CA 1
ATOM 1490 C C . LEU A 1 188 ? -12.695 -46.860 -32.353 1.00 33.89 188 LEU A C 1
ATOM 1491 O O . LEU A 1 188 ? -12.145 -47.611 -31.559 1.00 31.65 188 LEU A O 1
ATOM 1496 N N . ASN A 1 189 ? -13.856 -46.275 -32.118 1.00 33.79 189 ASN A N 1
ATOM 1497 C CA . ASN A 1 189 ? -14.637 -46.649 -30.965 1.00 32.96 189 ASN A CA 1
ATOM 1498 C C . ASN A 1 189 ? -15.926 -47.237 -31.536 1.00 34.18 189 ASN A C 1
ATOM 1499 O O . ASN A 1 189 ? -16.688 -46.546 -32.232 1.00 34.91 189 ASN A O 1
ATOM 1504 N N . MET A 1 190 ? -16.131 -48.523 -31.323 1.00 34.36 190 MET A N 1
ATOM 1505 C CA . MET A 1 190 ? -17.302 -49.196 -31.882 1.00 37.30 190 MET A CA 1
ATOM 1506 C C . MET A 1 190 ? -18.520 -49.180 -30.951 1.00 36.58 190 MET A C 1
ATOM 1507 O O . MET A 1 190 ? -19.551 -49.682 -31.312 1.00 37.44 190 MET A O 1
ATOM 1512 N N . ASN A 1 191 ? -18.403 -48.600 -29.758 1.00 35.58 191 ASN A N 1
ATOM 1513 C CA . ASN A 1 191 ? -19.540 -48.579 -28.841 1.00 35.80 191 ASN A CA 1
ATOM 1514 C C . ASN A 1 191 ? -20.769 -47.772 -29.289 1.00 35.78 191 ASN A C 1
ATOM 1515 O O . ASN A 1 191 ? -20.623 -46.780 -29.996 1.00 36.17 191 ASN A O 1
ATOM 1520 N N . ARG A 1 192 ? -21.959 -48.172 -28.847 1.00 35.91 192 ARG A N 1
ATOM 1521 C CA . ARG A 1 192 ? -23.194 -47.397 -29.120 1.00 37.92 192 ARG A CA 1
ATOM 1522 C C . ARG A 1 192 ? -23.104 -46.054 -28.345 1.00 36.00 192 ARG A C 1
ATOM 1523 O O . ARG A 1 192 ? -22.445 -45.964 -27.312 1.00 32.96 192 ARG A O 1
ATOM 1531 N N . ASN A 1 193 ? -23.766 -45.017 -28.838 1.00 36.18 193 ASN A N 1
ATOM 1532 C CA . ASN A 1 193 ? -23.683 -43.707 -28.183 1.00 36.16 193 ASN A CA 1
ATOM 1533 C C . ASN A 1 193 ? -24.647 -43.566 -26.996 1.00 36.77 193 ASN A C 1
ATOM 1534 O O . ASN A 1 193 ? -25.714 -42.968 -27.141 1.00 39.43 193 ASN A O 1
ATOM 1539 N N . THR A 1 194 ? -24.286 -44.127 -25.846 1.00 36.18 194 THR A N 1
ATOM 1540 C CA . THR A 1 194 ? -25.085 -44.045 -24.598 1.00 36.19 194 THR A CA 1
ATOM 1541 C C . THR A 1 194 ? -24.224 -43.499 -23.484 1.00 34.88 194 THR A C 1
ATOM 1542 O O . THR A 1 194 ? -22.966 -43.482 -23.573 1.00 34.55 194 THR A O 1
ATOM 1546 N N . ALA A 1 195 ? -24.885 -43.115 -22.400 1.00 34.71 195 ALA A N 1
ATOM 1547 C CA . ALA A 1 195 ? -24.190 -42.518 -21.238 1.00 34.23 195 ALA A CA 1
ATOM 1548 C C . ALA A 1 195 ? -23.052 -43.355 -20.684 1.00 32.31 195 ALA A C 1
ATOM 1549 O O . ALA A 1 195 ? -21.970 -42.823 -20.376 1.00 32.22 195 ALA A O 1
ATOM 1551 N N . ARG A 1 196 ? -23.261 -44.665 -20.581 1.00 31.28 196 ARG A N 1
ATOM 1552 C CA . ARG A 1 196 ? -22.207 -45.535 -20.029 1.00 29.43 196 ARG A CA 1
ATOM 1553 C C . ARG A 1 196 ? -20.946 -45.539 -20.888 1.00 28.58 196 ARG A C 1
ATOM 1554 O O . ARG A 1 196 ? -19.834 -45.730 -20.409 1.00 27.86 196 ARG A O 1
ATOM 1562 N N . LYS A 1 197 ? -21.134 -45.400 -22.182 1.00 29.67 197 LYS A N 1
ATOM 1563 C CA . LYS A 1 197 ? -20.026 -45.519 -23.087 1.00 30.48 197 LYS A CA 1
ATOM 1564 C C . LYS A 1 197 ? -19.197 -44.257 -23.215 1.00 30.88 197 LYS A C 1
ATOM 1565 O O . LYS A 1 197 ? -18.071 -44.332 -23.656 1.00 31.96 197 LYS A O 1
ATOM 1571 N N . ARG A 1 198 ? -19.734 -43.107 -22.819 1.00 30.93 198 ARG A N 1
ATOM 1572 C CA . ARG A 1 198 ? -18.912 -41.940 -22.659 1.00 31.22 198 ARG A CA 1
ATOM 1573 C C . ARG A 1 198 ? -18.279 -41.503 -23.985 1.00 32.25 198 ARG A C 1
ATOM 1574 O O . ARG A 1 198 ? -17.098 -41.205 -24.049 1.00 32.70 198 ARG A O 1
ATOM 1582 N N . LEU A 1 199 ? -19.055 -41.471 -25.058 1.00 33.64 199 LEU A N 1
ATOM 1583 C CA . LEU A 1 199 ? -18.517 -40.921 -26.292 1.00 34.09 199 LEU A CA 1
ATOM 1584 C C . LEU A 1 199 ? -18.237 -39.424 -26.194 1.00 35.33 199 LEU A C 1
ATOM 1585 O O . LEU A 1 199 ? -17.477 -38.905 -27.019 1.00 36.29 199 LEU A O 1
ATOM 1590 N N . ASP A 1 200 ? -18.783 -38.747 -25.170 1.00 34.90 200 ASP A N 1
ATOM 1591 C CA . ASP A 1 200 ? -18.422 -37.350 -24.911 1.00 35.08 200 ASP A CA 1
ATOM 1592 C C . ASP A 1 200 ? -16.930 -37.279 -24.669 1.00 34.84 200 ASP A C 1
ATOM 1593 O O . ASP A 1 200 ? -16.239 -36.429 -25.232 1.00 35.62 200 ASP A O 1
ATOM 1598 N N . ILE A 1 201 ? -16.419 -38.216 -23.895 1.00 32.84 201 ILE A N 1
ATOM 1599 C CA . ILE A 1 201 ? -15.008 -38.191 -23.549 1.00 33.58 201 ILE A CA 1
ATOM 1600 C C . ILE A 1 201 ? -14.167 -38.545 -24.767 1.00 33.49 201 ILE A C 1
ATOM 1601 O O . ILE A 1 201 ? -13.122 -37.959 -25.003 1.00 34.72 201 ILE A O 1
ATOM 1606 N N . TYR A 1 202 ? -14.627 -39.519 -25.541 1.00 32.71 202 TYR A N 1
ATOM 1607 C CA . TYR A 1 202 ? -13.875 -39.945 -26.713 1.00 33.03 202 TYR A CA 1
ATOM 1608 C C . TYR A 1 202 ? -13.659 -38.794 -27.655 1.00 34.93 202 TYR A C 1
ATOM 1609 O O . TYR A 1 202 ? -12.553 -38.550 -28.096 1.00 36.06 202 TYR A O 1
ATOM 1618 N N . VAL A 1 203 ? -14.736 -38.086 -27.935 1.00 35.67 203 VAL A N 1
ATOM 1619 C CA . VAL A 1 203 ? -14.748 -36.995 -28.898 1.00 38.95 203 VAL A CA 1
ATOM 1620 C C . VAL A 1 203 ? -14.057 -35.728 -28.334 1.00 40.07 203 VAL A C 1
ATOM 1621 O O . VAL A 1 203 ? -13.376 -35.028 -29.032 1.00 41.31 203 VAL A O 1
ATOM 1625 N N . LEU A 1 204 ? -14.176 -35.510 -27.038 1.00 39.86 204 LEU A N 1
ATOM 1626 C CA . LEU A 1 204 ? -13.520 -34.402 -26.375 1.00 41.42 204 LEU A CA 1
ATOM 1627 C C . LEU A 1 204 ? -11.992 -34.611 -26.433 1.00 41.95 204 LEU A C 1
ATOM 1628 O O . LEU A 1 204 ? -11.258 -33.659 -26.738 1.00 42.76 204 LEU A O 1
ATOM 1633 N N . ALA A 1 205 ? -11.534 -35.856 -26.194 1.00 39.95 205 ALA A N 1
ATOM 1634 C CA . ALA A 1 205 ? -10.107 -36.196 -26.324 1.00 39.98 205 ALA A CA 1
ATOM 1635 C C . ALA A 1 205 ? -9.608 -36.164 -27.762 1.00 41.28 205 ALA A C 1
ATOM 1636 O O . ALA A 1 205 ? -8.482 -35.741 -28.014 1.00 43.98 205 ALA A O 1
ATOM 1638 N N . ALA A 1 206 ? -10.426 -36.579 -28.708 1.00 40.36 206 ALA A N 1
ATOM 1639 C CA . ALA A 1 206 ? -10.071 -36.418 -30.113 1.00 42.98 206 ALA A CA 1
ATOM 1640 C C . ALA A 1 206 ? -9.829 -34.956 -30.454 1.00 45.53 206 ALA A C 1
ATOM 1641 O O . ALA A 1 206 ? -8.822 -34.607 -31.078 1.00 47.32 206 ALA A O 1
ATOM 1643 N N . ALA A 1 207 ? -10.774 -34.109 -30.049 1.00 46.10 207 ALA A N 1
ATOM 1644 C CA . ALA A 1 207 ? -10.716 -32.678 -30.318 1.00 47.96 207 ALA A CA 1
ATOM 1645 C C . ALA A 1 207 ? -9.418 -32.103 -29.743 1.00 49.19 207 ALA A C 1
ATOM 1646 O O . ALA A 1 207 ? -8.665 -31.416 -30.449 1.00 51.03 207 ALA A O 1
ATOM 1648 N N . ARG A 1 208 ? -9.143 -32.425 -28.482 1.00 47.99 208 ARG A N 1
ATOM 1649 C CA . ARG A 1 208 ? -7.922 -31.946 -27.815 1.00 50.12 208 ARG A CA 1
ATOM 1650 C C . ARG A 1 208 ? -6.662 -32.454 -28.467 1.00 50.60 208 ARG A C 1
ATOM 1651 O O . ARG A 1 208 ? -5.731 -31.698 -28.625 1.00 53.70 208 ARG A O 1
ATOM 1659 N N . PHE A 1 209 ? -6.651 -33.721 -28.870 1.00 49.23 209 PHE A N 1
ATOM 1660 C CA . PHE A 1 209 ? -5.485 -34.304 -29.508 1.00 49.55 209 PHE A CA 1
ATOM 1661 C C . PHE A 1 209 ? -5.199 -33.530 -30.772 1.00 52.13 209 PHE A C 1
ATOM 1662 O O . PHE A 1 209 ? -4.076 -33.111 -30.997 1.00 53.66 209 PHE A O 1
ATOM 1670 N N . ILE A 1 210 ? -6.239 -33.342 -31.582 1.00 53.00 210 ILE A N 1
ATOM 1671 C CA . ILE A 1 210 ? -6.138 -32.626 -32.846 1.00 55.80 210 ILE A CA 1
ATOM 1672 C C . ILE A 1 210 ? -5.616 -31.192 -32.649 1.00 59.28 210 ILE A C 1
ATOM 1673 O O . ILE A 1 210 ? -4.780 -30.710 -33.432 1.00 61.71 210 ILE A O 1
ATOM 1678 N N . SER A 1 211 ? -6.076 -30.523 -31.598 1.00 59.51 211 SER A N 1
ATOM 1679 C CA . SER A 1 211 ? -5.685 -29.131 -31.401 1.00 63.03 211 SER A CA 1
ATOM 1680 C C . SER A 1 211 ? -4.186 -29.017 -31.201 1.00 64.71 211 SER A C 1
ATOM 1681 O O . SER A 1 211 ? -3.561 -28.071 -31.690 1.00 68.42 211 SER A O 1
ATOM 1684 N N . LYS A 1 212 ? -3.600 -29.985 -30.510 1.00 63.36 212 LYS A N 1
ATOM 1685 C CA . LYS A 1 212 ? -2.186 -29.880 -30.239 1.00 65.45 212 LYS A CA 1
ATOM 1686 C C . LYS A 1 212 ? -1.291 -30.577 -31.280 1.00 66.47 212 LYS A C 1
ATOM 1687 O O . LYS A 1 212 ? -0.094 -30.231 -31.406 1.00 68.02 212 LYS A O 1
ATOM 1693 N N . TYR A 1 213 ? -1.882 -31.498 -32.057 1.00 64.48 213 TYR A N 1
ATOM 1694 C CA . TYR A 1 213 ? -1.225 -32.023 -33.264 1.00 65.25 213 TYR A CA 1
ATOM 1695 C C . TYR A 1 213 ? -2.032 -31.768 -34.554 1.00 65.98 213 TYR A C 1
ATOM 1696 O O . TYR A 1 213 ? -2.513 -32.706 -35.184 1.00 64.79 213 TYR A O 1
ATOM 1705 N N . PRO A 1 214 ? -2.128 -30.497 -34.980 1.00 68.14 214 PRO A N 1
ATOM 1706 C CA . PRO A 1 214 ? -2.958 -30.085 -36.122 1.00 68.89 214 PRO A CA 1
ATOM 1707 C C . PRO A 1 214 ? -2.683 -30.879 -37.393 1.00 69.64 214 PRO A C 1
ATOM 1708 O O . PRO A 1 214 ? -3.547 -30.957 -38.288 1.00 69.72 214 PRO A O 1
ATOM 1712 N N . ASP A 1 215 ? -1.486 -31.459 -37.468 1.00 70.39 215 ASP A N 1
ATOM 1713 C CA . ASP A 1 215 ? -0.946 -31.984 -38.725 1.00 71.35 215 ASP A CA 1
ATOM 1714 C C . ASP A 1 215 ? -0.918 -33.508 -38.784 1.00 68.37 215 ASP A C 1
ATOM 1715 O O . ASP A 1 215 ? -0.705 -34.083 -39.850 1.00 68.88 215 ASP A O 1
ATOM 1720 N N . ALA A 1 216 ? -1.098 -34.154 -37.637 1.00 65.37 216 ALA A N 1
ATOM 1721 C CA . ALA A 1 216 ? -1.172 -35.616 -37.588 1.00 63.15 216 ALA A CA 1
ATOM 1722 C C . ALA A 1 216 ? -2.205 -36.178 -38.564 1.00 62.24 216 ALA A C 1
ATOM 1723 O O . ALA A 1 216 ? -3.354 -35.747 -38.566 1.00 62.01 216 ALA A O 1
ATOM 1725 N N . LYS A 1 217 ? -1.774 -37.105 -39.421 1.00 62.61 217 LYS A N 1
ATOM 1726 C CA . LYS A 1 217 ? -2.700 -37.870 -40.258 1.00 61.37 217 LYS A CA 1
ATOM 1727 C C . LYS A 1 217 ? -3.426 -38.839 -39.332 1.00 57.31 217 LYS A C 1
ATOM 1728 O O . LYS A 1 217 ? -2.994 -39.967 -39.123 1.00 56.18 217 LYS A O 1
ATOM 1734 N N . VAL A 1 218 ? -4.530 -38.376 -38.771 1.00 55.19 218 VAL A N 1
ATOM 1735 C CA . VAL A 1 218 ? -5.271 -39.141 -37.777 1.00 51.86 218 VAL A CA 1
ATOM 1736 C C . VAL A 1 218 ? -6.780 -39.044 -38.034 1.00 50.25 218 VAL A C 1
ATOM 1737 O O . VAL A 1 218 ? -7.242 -38.086 -38.611 1.00 51.11 218 VAL A O 1
ATOM 1741 N N . ARG A 1 219 ? -7.558 -40.040 -37.622 1.00 48.50 219 ARG A N 1
ATOM 1742 C CA . ARG A 1 219 ? -9.035 -39.931 -37.707 1.00 46.97 219 ARG A CA 1
ATOM 1743 C C . ARG A 1 219 ? -9.642 -40.663 -36.533 1.00 44.17 219 ARG A C 1
ATOM 1744 O O . ARG A 1 219 ? -9.124 -41.702 -36.137 1.00 43.43 219 ARG A O 1
ATOM 1752 N N . PHE A 1 220 ? -10.762 -40.151 -36.021 1.00 42.64 220 PHE A N 1
ATOM 1753 C CA . PHE A 1 220 ? -11.468 -40.771 -34.915 1.00 40.64 220 PHE A CA 1
ATOM 1754 C C . PHE A 1 220 ? -12.874 -41.167 -35.351 1.00 40.89 220 PHE A C 1
ATOM 1755 O O . PHE A 1 220 ? -13.746 -40.307 -35.489 1.00 41.48 220 PHE A O 1
ATOM 1763 N N . LEU A 1 221 ? -13.085 -42.459 -35.605 1.00 40.22 221 LEU A N 1
ATOM 1764 C CA . LEU A 1 221 ? -14.417 -42.934 -35.998 1.00 40.50 221 LEU A CA 1
ATOM 1765 C C . LEU A 1 221 ? -15.173 -43.366 -34.756 1.00 38.18 221 LEU A C 1
ATOM 1766 O O . LEU A 1 221 ? -14.553 -43.802 -33.807 1.00 36.60 221 LEU A O 1
ATOM 1771 N N . CYS A 1 222 ? -16.498 -43.227 -34.790 1.00 38.20 222 CYS A N 1
ATOM 1772 C CA . CYS A 1 222 ? -17.406 -43.662 -33.733 1.00 37.44 222 CYS A CA 1
ATOM 1773 C C . CYS A 1 222 ? -18.814 -43.766 -34.350 1.00 39.14 222 CYS A C 1
ATOM 1774 O O . CYS A 1 222 ? -18.981 -43.535 -35.536 1.00 38.95 222 CYS A O 1
ATOM 1777 N N . ASN A 1 223 ? -19.810 -44.165 -33.570 1.00 39.86 223 ASN A N 1
ATOM 1778 C CA . ASN A 1 223 ? -21.153 -44.342 -34.109 1.00 42.70 223 ASN A CA 1
ATOM 1779 C C . ASN A 1 223 ? -22.092 -43.374 -33.436 1.00 44.95 223 ASN A C 1
ATOM 1780 O O . ASN A 1 223 ? -21.754 -42.837 -32.362 1.00 43.85 223 ASN A O 1
ATOM 1785 N N . SER A 1 224 ? -23.270 -43.192 -34.042 1.00 47.84 224 SER A N 1
ATOM 1786 C CA . SER A 1 224 ? -24.368 -42.461 -33.425 1.00 51.38 224 SER A CA 1
ATOM 1787 C C . SER A 1 224 ? -25.722 -42.836 -34.057 1.00 54.83 224 SER A C 1
ATOM 1788 O O . SER A 1 224 ? -25.813 -42.985 -35.247 1.00 57.00 224 SER A O 1
ATOM 1791 N N . HIS A 1 225 ? -26.767 -42.963 -33.245 1.00 57.92 225 HIS A N 1
ATOM 1792 C CA . HIS A 1 225 ? -28.114 -43.331 -33.696 1.00 62.01 225 HIS A CA 1
ATOM 1793 C C . HIS A 1 225 ? -28.976 -42.092 -33.749 1.00 65.40 225 HIS A C 1
ATOM 1794 O O . HIS A 1 225 ? -28.528 -41.018 -33.315 1.00 65.52 225 HIS A O 1
ATOM 1801 N N . HIS A 1 226 ? -30.210 -42.251 -34.252 1.00 69.26 226 HIS A N 1
ATOM 1802 C CA . HIS A 1 226 ? -31.118 -41.126 -34.567 1.00 73.27 226 HIS A CA 1
ATOM 1803 C C . HIS A 1 226 ? -31.019 -39.948 -33.579 1.00 73.44 226 HIS A C 1
ATOM 1804 O O . HIS A 1 226 ? -30.547 -38.864 -33.950 1.00 74.70 226 HIS A O 1
ATOM 1811 N N . GLU A 1 227 ? -31.442 -40.152 -32.335 1.00 72.59 227 GLU A N 1
ATOM 1812 C CA . GLU A 1 227 ? -31.327 -39.091 -31.344 1.00 72.99 227 GLU A CA 1
ATOM 1813 C C . GLU A 1 227 ? -30.883 -39.627 -29.974 1.00 70.18 227 GLU A C 1
ATOM 1814 O O . GLU A 1 227 ? -31.727 -40.095 -29.197 1.00 70.38 227 GLU A O 1
ATOM 1820 N N . SER A 1 228 ? -29.562 -39.607 -29.712 1.00 67.49 228 SER A N 1
ATOM 1821 C CA . SER A 1 228 ? -29.024 -39.791 -28.352 1.00 63.94 228 SER A CA 1
ATOM 1822 C C . SER A 1 228 ? -28.835 -38.444 -27.711 1.00 63.43 228 SER A C 1
ATOM 1823 O O . SER A 1 228 ? -29.031 -37.395 -28.346 1.00 65.33 228 SER A O 1
ATOM 1826 N N . LYS A 1 229 ? -28.402 -38.471 -26.452 1.00 60.74 229 LYS A N 1
ATOM 1827 C CA . LYS A 1 229 ? -28.300 -37.245 -25.691 1.00 59.26 229 LYS A CA 1
ATOM 1828 C C . LYS A 1 229 ? -26.984 -36.514 -26.038 1.00 57.31 229 LYS A C 1
ATOM 1829 O O . LYS A 1 229 ? -26.924 -35.261 -25.959 1.00 58.38 229 LYS A O 1
ATOM 183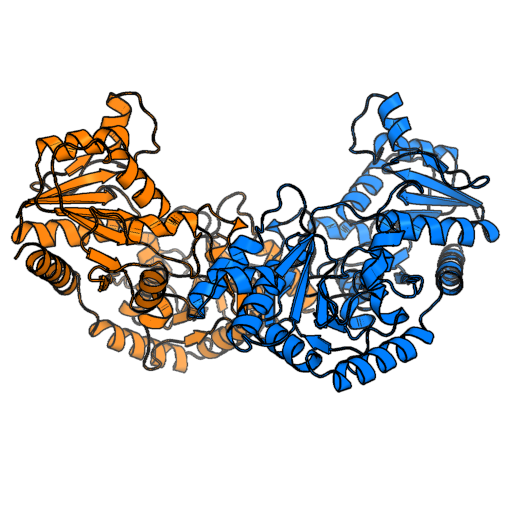5 N N . PHE A 1 230 ? -25.964 -37.272 -26.474 1.00 52.74 230 PHE A N 1
ATOM 1836 C CA . PHE A 1 230 ? -24.727 -36.631 -26.946 1.00 50.37 230 PHE A CA 1
ATOM 1837 C C . PHE A 1 230 ? -24.616 -36.407 -28.468 1.00 50.17 230 PHE A C 1
ATOM 1838 O O . PHE A 1 230 ? -24.538 -37.362 -29.226 1.00 49.71 230 PHE A O 1
ATOM 1846 N N . ASP A 1 231 ? -24.616 -35.143 -28.884 1.00 50.28 231 ASP A N 1
ATOM 1847 C CA . ASP A 1 231 ? -24.338 -34.733 -30.256 1.00 50.41 231 ASP A CA 1
ATOM 1848 C C . ASP A 1 231 ? -22.827 -34.539 -30.403 1.00 48.96 231 ASP A C 1
ATOM 1849 O O . ASP A 1 231 ? -22.274 -33.501 -30.004 1.00 49.62 231 ASP A O 1
ATOM 1854 N N . LEU A 1 232 ? -22.162 -35.543 -30.973 1.00 46.36 232 LEU A N 1
ATOM 1855 C CA . LEU A 1 232 ? -20.703 -35.622 -30.934 1.00 43.87 232 LEU A CA 1
ATOM 1856 C C . LEU A 1 232 ? -19.952 -34.589 -31.784 1.00 45.27 232 LEU A C 1
ATOM 1857 O O . LEU A 1 232 ? -18.894 -34.133 -31.366 1.00 44.46 232 LEU A O 1
ATOM 1862 N N . HIS A 1 233 ? -20.458 -34.227 -32.964 1.00 46.83 233 HIS A N 1
ATOM 1863 C CA . HIS A 1 233 ? -19.808 -33.151 -33.718 1.00 49.55 233 HIS A CA 1
ATOM 1864 C C . HIS A 1 233 ? -19.940 -31.845 -32.924 1.00 50.66 233 HIS A C 1
ATOM 1865 O O . HIS A 1 233 ? -18.992 -31.070 -32.827 1.00 51.58 233 HIS A O 1
ATOM 1872 N N . SER A 1 234 ? -21.107 -31.618 -32.332 1.00 50.38 234 SER A N 1
ATOM 1873 C CA . SER A 1 234 ? -21.300 -30.399 -31.584 1.00 51.66 234 SER A CA 1
ATOM 1874 C C . SER A 1 234 ? -20.348 -30.341 -30.377 1.00 49.69 234 SER A C 1
ATOM 1875 O O . SER A 1 234 ? -19.723 -29.311 -30.139 1.00 50.14 234 SER A O 1
ATOM 1878 N N . ILE A 1 235 ? -20.209 -31.454 -29.650 1.00 47.17 235 ILE A N 1
ATOM 1879 C CA . ILE A 1 235 ? -19.296 -31.500 -28.515 1.00 45.54 235 ILE A CA 1
ATOM 1880 C C . ILE A 1 235 ? -17.871 -31.275 -28.968 1.00 47.14 235 ILE A C 1
ATOM 1881 O O . ILE A 1 235 ? -17.140 -30.505 -28.350 1.00 48.58 235 ILE A O 1
ATOM 1886 N N . ALA A 1 236 ? -17.484 -31.907 -30.070 1.00 47.83 236 ALA A N 1
ATOM 1887 C CA . ALA A 1 236 ? -16.156 -31.693 -30.656 1.00 48.47 236 ALA A CA 1
ATOM 1888 C C . ALA A 1 236 ? -15.861 -30.248 -31.138 1.00 51.15 236 ALA A C 1
ATOM 1889 O O . ALA A 1 236 ? -14.769 -29.712 -30.896 1.00 51.64 236 ALA A O 1
ATOM 1891 N N . LEU A 1 237 ? -16.820 -29.646 -31.837 1.00 52.72 237 LEU A N 1
ATOM 1892 C CA . LEU A 1 237 ? -16.736 -28.252 -32.315 1.00 55.46 237 LEU A CA 1
ATOM 1893 C C . LEU A 1 237 ? -16.365 -27.333 -31.140 1.00 55.96 237 LEU A C 1
ATOM 1894 O O . LEU A 1 237 ? -15.395 -26.562 -31.189 1.00 57.20 237 LEU A O 1
ATOM 1899 N N . ARG A 1 238 ? -17.149 -27.437 -30.074 1.00 54.70 238 ARG A N 1
ATOM 1900 C CA . ARG A 1 238 ? -16.992 -26.531 -28.950 1.00 56.00 238 ARG A CA 1
ATOM 1901 C C . ARG A 1 238 ? -15.604 -26.650 -28.351 1.00 55.48 238 ARG A C 1
ATOM 1902 O O . ARG A 1 238 ? -14.954 -25.655 -28.086 1.00 57.84 238 ARG A O 1
ATOM 1910 N N . GLU A 1 239 ? -15.121 -27.869 -28.217 1.00 53.93 239 GLU A N 1
ATOM 1911 C CA . GLU A 1 239 ? -13.790 -28.076 -27.685 1.00 54.39 239 GLU A CA 1
ATOM 1912 C C . GLU A 1 239 ? -12.720 -27.481 -28.608 1.00 56.78 239 GLU A C 1
ATOM 1913 O O . GLU A 1 239 ? -11.751 -26.875 -28.133 1.00 58.46 239 GLU A O 1
ATOM 1919 N N . LEU A 1 240 ? -12.906 -27.633 -29.918 1.00 57.40 240 LEU A N 1
ATOM 1920 C CA . LEU A 1 240 ? -11.946 -27.110 -30.886 1.00 58.91 240 LEU A CA 1
ATOM 1921 C C . LEU A 1 240 ? -11.798 -25.602 -30.785 1.00 62.16 240 LEU A C 1
ATOM 1922 O O . LEU A 1 240 ? -10.675 -25.093 -30.709 1.00 63.76 240 LEU A O 1
ATOM 1927 N N . VAL A 1 241 ? -12.922 -24.889 -30.787 1.00 63.45 241 VAL A N 1
ATOM 1928 C CA . VAL A 1 241 ? -12.904 -23.455 -30.525 1.00 66.40 241 VAL A CA 1
ATOM 1929 C C . VAL A 1 241 ? -12.141 -23.145 -29.224 1.00 66.68 241 VAL A C 1
ATOM 1930 O O . VAL A 1 241 ? -11.179 -22.382 -29.222 1.00 69.35 241 VAL A O 1
ATOM 1934 N N . ALA A 1 242 ? -12.553 -23.751 -28.126 1.00 64.77 242 ALA A N 1
ATOM 1935 C CA . ALA A 1 242 ? -11.890 -23.518 -26.848 1.00 65.77 242 ALA A CA 1
ATOM 1936 C C . ALA A 1 242 ? -10.364 -23.642 -26.943 1.00 67.24 242 ALA A C 1
ATOM 1937 O O . ALA A 1 242 ? -9.637 -22.874 -26.304 1.00 69.31 242 ALA A O 1
ATOM 1939 N N . SER A 1 243 ? -9.871 -24.599 -27.726 1.00 66.63 243 SER A N 1
ATOM 1940 C CA . SER A 1 243 ? -8.430 -24.810 -27.781 1.00 67.59 243 SER A CA 1
ATOM 1941 C C . SER A 1 243 ? -7.714 -23.624 -28.424 1.00 70.94 243 SER A C 1
ATOM 1942 O O . SER A 1 243 ? -6.568 -23.337 -28.082 1.00 72.96 243 SER A O 1
ATOM 1945 N N . GLY A 1 244 ? -8.388 -22.943 -29.348 1.00 72.64 244 GLY A N 1
ATOM 1946 C CA . GLY A 1 244 ? -7.846 -21.738 -29.989 1.00 75.27 244 GLY A CA 1
ATOM 1947 C C . GLY A 1 244 ? -7.236 -22.043 -31.340 1.00 76.61 244 GLY A C 1
ATOM 1948 O O . GLY A 1 244 ? -6.572 -21.190 -31.947 1.00 80.01 244 GLY A O 1
ATOM 1949 N N . VAL A 1 245 ? -7.472 -23.258 -31.828 1.00 74.20 245 VAL A N 1
ATOM 1950 C CA . VAL A 1 245 ? -6.844 -23.743 -33.056 1.00 74.42 245 VAL A CA 1
ATOM 1951 C C . VAL A 1 245 ? -7.560 -23.176 -34.285 1.00 76.79 245 VAL A C 1
ATOM 1952 O O . VAL A 1 245 ? -8.785 -23.019 -34.274 1.00 76.51 245 VAL A O 1
ATOM 1956 N N . ASP A 1 246 ? -6.776 -22.839 -35.314 1.00 79.22 246 ASP A N 1
ATOM 1957 C CA . ASP A 1 246 ? -7.285 -22.331 -36.586 1.00 81.67 246 ASP A CA 1
ATOM 1958 C C . ASP A 1 246 ? -7.917 -23.463 -37.378 1.00 79.12 246 ASP A C 1
ATOM 1959 O O . ASP A 1 246 ? -7.776 -24.637 -37.003 1.00 76.53 246 ASP A O 1
ATOM 1964 N N . ASN A 1 247 ? -8.613 -23.101 -38.457 1.00 80.14 247 ASN A N 1
ATOM 1965 C CA . ASN A 1 247 ? -9.207 -24.049 -39.405 1.00 78.65 247 ASN A CA 1
ATOM 1966 C C . ASN A 1 247 ? -10.052 -25.097 -38.720 1.00 74.73 247 ASN A C 1
ATOM 1967 O O . ASN A 1 247 ? -9.882 -26.304 -38.944 1.00 72.36 247 ASN A O 1
ATOM 1972 N N . VAL A 1 248 ? -10.947 -24.614 -37.866 1.00 73.89 248 VAL A N 1
ATOM 1973 C CA . VAL A 1 248 ? -11.782 -25.455 -37.015 1.00 70.02 248 VAL A CA 1
ATOM 1974 C C . VAL A 1 248 ? -12.496 -26.561 -37.792 1.00 68.68 248 VAL A C 1
ATOM 1975 O O . VAL A 1 248 ? -12.468 -27.719 -37.375 1.00 66.23 248 VAL A O 1
ATOM 1979 N N . PHE A 1 249 ? -13.100 -26.202 -38.928 1.00 70.79 249 PHE A N 1
ATOM 1980 C CA . PHE A 1 249 ? -13.979 -27.115 -39.677 1.00 70.21 249 PHE A CA 1
ATOM 1981 C C . PHE A 1 249 ? -13.314 -28.274 -40.391 1.00 69.31 249 PHE A C 1
ATOM 1982 O O . PHE A 1 249 ? -13.925 -29.353 -40.492 1.00 68.01 249 PHE A O 1
ATOM 1990 N N . THR A 1 250 ? -12.082 -28.073 -40.862 1.00 70.60 250 THR A N 1
ATOM 1991 C CA . THR A 1 250 ? -11.347 -29.176 -41.486 1.00 69.93 250 THR A CA 1
ATOM 1992 C C . THR A 1 250 ? -10.879 -30.152 -40.404 1.00 66.66 250 THR A C 1
ATOM 1993 O O . THR A 1 250 ? -10.735 -31.345 -40.668 1.00 66.10 250 THR A O 1
ATOM 1997 N N . HIS A 1 251 ? -10.689 -29.654 -39.183 1.00 65.35 251 HIS A N 1
ATOM 1998 C CA . HIS A 1 251 ? -10.304 -30.484 -38.054 1.00 61.27 251 HIS A CA 1
ATOM 1999 C C . HIS A 1 251 ? -11.481 -31.243 -37.485 1.00 58.70 251 HIS A C 1
ATOM 2000 O O . HIS A 1 251 ? -11.331 -32.386 -37.079 1.00 56.14 251 HIS A O 1
ATOM 2007 N N . LEU A 1 252 ? -12.646 -30.600 -37.454 1.00 59.02 252 LEU A N 1
ATOM 2008 C CA . LEU A 1 252 ? -13.906 -31.241 -37.083 1.00 56.38 252 LEU A CA 1
ATOM 2009 C C . LEU A 1 252 ? -14.118 -32.491 -37.946 1.00 55.89 252 LEU A C 1
ATOM 2010 O O . LEU A 1 252 ? -14.628 -33.517 -37.472 1.00 53.20 252 LEU A O 1
ATOM 2015 N N . ASN A 1 253 ? -13.705 -32.411 -39.211 1.00 57.54 253 ASN A N 1
ATOM 2016 C CA . ASN A 1 253 ? -13.885 -33.527 -40.112 1.00 58.12 253 ASN A CA 1
ATOM 2017 C C . ASN A 1 253 ? -12.974 -34.731 -39.904 1.00 56.14 253 ASN A C 1
ATOM 2018 O O . ASN A 1 253 ? -13.063 -35.704 -40.651 1.00 55.99 253 ASN A O 1
ATOM 2023 N N . LYS A 1 254 ? -12.110 -34.681 -38.900 1.00 54.22 254 LYS A N 1
ATOM 2024 C CA . LYS A 1 254 ? -11.332 -35.857 -38.573 1.00 52.36 254 LYS A CA 1
ATOM 2025 C C . LYS A 1 254 ? -12.072 -36.737 -37.554 1.00 49.68 254 LYS A C 1
ATOM 2026 O O . LYS A 1 254 ? -11.667 -37.856 -37.273 1.00 48.21 254 LYS A O 1
ATOM 2032 N N . ILE A 1 255 ? -13.159 -36.215 -37.004 1.00 49.50 255 ILE A N 1
ATOM 2033 C CA . ILE A 1 255 ? -14.088 -36.994 -36.208 1.00 47.33 255 ILE A CA 1
ATOM 2034 C C . ILE A 1 255 ? -15.208 -37.469 -37.128 1.00 48.24 255 ILE A C 1
ATOM 2035 O O . ILE A 1 255 ? -15.994 -36.676 -37.602 1.00 48.79 255 ILE A O 1
ATOM 2040 N N . MET A 1 256 ? -15.250 -38.765 -37.422 1.00 48.10 256 MET A N 1
ATOM 2041 C CA . MET A 1 256 ? -16.165 -39.248 -38.464 1.00 49.92 256 MET A CA 1
ATOM 2042 C C . MET A 1 256 ? -17.212 -40.070 -37.765 1.00 48.62 256 MET A C 1
ATOM 2043 O O . MET A 1 256 ? -16.900 -41.076 -37.133 1.00 47.82 256 MET A O 1
ATOM 2048 N N . ILE A 1 257 ? -18.445 -39.609 -37.837 1.00 49.62 257 ILE A N 1
ATOM 2049 C CA . ILE A 1 257 ? -19.515 -40.229 -37.090 1.00 49.06 257 ILE A CA 1
ATOM 2050 C C . ILE A 1 257 ? -20.323 -41.083 -38.025 1.00 49.82 257 ILE A C 1
ATOM 20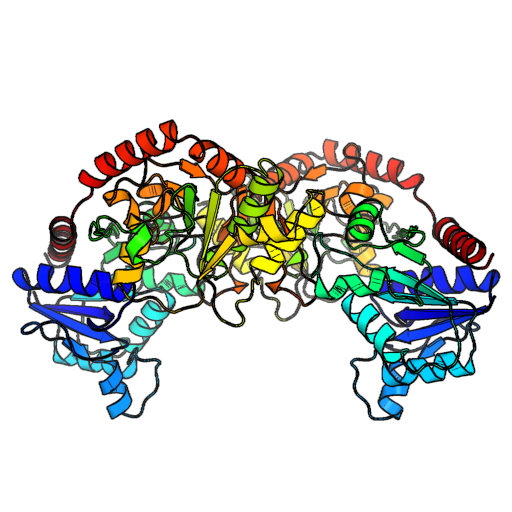51 O O . ILE A 1 257 ? -21.017 -40.568 -38.909 1.00 51.46 257 ILE A O 1
ATOM 2056 N N . ASN A 1 258 ? -20.235 -42.393 -37.833 1.00 48.45 258 ASN A N 1
ATOM 2057 C CA . ASN A 1 258 ? -21.023 -43.294 -38.649 1.00 49.54 258 ASN A CA 1
ATOM 2058 C C . ASN A 1 258 ? -22.453 -43.371 -38.133 1.00 50.31 258 ASN A C 1
ATOM 2059 O O . ASN A 1 258 ? -22.674 -43.647 -36.973 1.00 48.18 258 ASN A O 1
ATOM 2064 N N . ARG A 1 259 ? -23.415 -43.156 -39.004 1.00 53.61 259 ARG A N 1
ATOM 2065 C CA . ARG A 1 259 ? -24.801 -43.317 -38.632 1.00 56.67 259 ARG A CA 1
ATOM 2066 C C . ARG A 1 259 ? -25.445 -44.485 -39.344 1.00 58.94 259 ARG A C 1
ATOM 2067 O O . ARG A 1 259 ? -26.529 -44.907 -38.971 1.00 59.82 259 ARG A O 1
ATOM 2075 N N . THR A 1 260 ? -24.802 -44.989 -40.388 1.00 61.25 260 THR A N 1
ATOM 2076 C CA . THR A 1 260 ? -25.358 -46.116 -41.123 1.00 63.71 260 THR A CA 1
ATOM 2077 C C . THR A 1 260 ? -25.319 -47.348 -40.223 1.00 62.70 260 THR A C 1
ATOM 2078 O O . THR A 1 260 ? -24.472 -47.461 -39.369 1.00 61.48 260 THR A O 1
ATOM 2082 N N . VAL A 1 261 ? -26.261 -48.260 -40.398 1.00 64.91 261 VAL A N 1
ATOM 2083 C CA . VAL A 1 261 ? -26.313 -49.464 -39.566 1.00 64.78 261 VAL A CA 1
ATOM 2084 C C . VAL A 1 261 ? -25.374 -50.579 -40.077 1.00 64.79 261 VAL A C 1
ATOM 2085 O O . VAL A 1 261 ? -25.122 -50.706 -41.279 1.00 66.81 261 VAL A O 1
ATOM 2089 N N . LEU A 1 262 ? -24.934 -51.385 -39.125 1.00 63.87 262 LEU A N 1
ATOM 2090 C CA . LEU A 1 262 ? -23.928 -52.451 -39.188 1.00 64.11 262 LEU A CA 1
ATOM 2091 C C . LEU A 1 262 ? -24.304 -53.832 -39.719 1.00 65.16 262 LEU A C 1
ATOM 2092 O O . LEU A 1 262 ? -24.845 -54.594 -38.932 1.00 65.60 262 LEU A O 1
ATOM 2097 N N . THR A 1 263 ? -24.006 -54.257 -40.952 1.00 66.26 263 THR A N 1
ATOM 2098 C CA . THR A 1 263 ? -24.069 -55.721 -41.143 1.00 65.85 263 THR A CA 1
ATOM 2099 C C . THR A 1 263 ? -22.915 -56.331 -40.335 1.00 64.42 263 THR A C 1
ATOM 2100 O O . THR A 1 263 ? -21.899 -55.664 -40.060 1.00 62.85 263 THR A O 1
ATOM 2104 N N . ASP A 1 264 ? -23.059 -57.590 -39.951 1.00 64.33 264 ASP A N 1
ATOM 2105 C CA . ASP A 1 264 ? -22.060 -58.231 -39.089 1.00 62.68 264 ASP A CA 1
ATOM 2106 C C . ASP A 1 264 ? -20.713 -58.426 -39.743 1.00 61.42 264 ASP A C 1
ATOM 2107 O O . ASP A 1 264 ? -19.662 -58.348 -39.076 1.00 59.92 264 ASP A O 1
ATOM 2112 N N . GLU A 1 265 ? -20.760 -58.661 -41.042 1.00 61.62 265 GLU A N 1
ATOM 2113 C CA . GLU A 1 265 ? -19.598 -58.552 -41.888 1.00 61.48 265 GLU A CA 1
ATOM 2114 C C . GLU A 1 265 ? -18.957 -57.151 -41.743 1.00 59.26 265 GLU A C 1
ATOM 2115 O O . GLU A 1 265 ? -17.734 -57.036 -41.663 1.00 58.29 265 GLU A O 1
ATOM 2121 N N . ARG A 1 266 ? -19.769 -56.094 -41.700 1.00 57.71 266 ARG A N 1
ATOM 2122 C CA . ARG A 1 266 ? -19.197 -54.745 -41.745 1.00 56.37 266 ARG A CA 1
ATOM 2123 C C . ARG A 1 266 ? -18.630 -54.357 -40.365 1.00 52.76 266 ARG A C 1
ATOM 2124 O O . ARG A 1 266 ? -17.593 -53.716 -40.301 1.00 52.15 266 ARG A O 1
ATOM 2132 N N . VAL A 1 267 ? -19.285 -54.785 -39.280 1.00 49.68 267 VAL A N 1
ATOM 2133 C CA . VAL A 1 267 ? -18.749 -54.625 -37.942 1.00 46.29 267 VAL A CA 1
ATOM 2134 C C . VAL A 1 267 ? -17.377 -55.293 -37.845 1.00 45.31 267 VAL A C 1
ATOM 2135 O O . VAL A 1 267 ? -16.428 -54.709 -37.351 1.00 41.96 267 VAL A O 1
ATOM 2139 N N . ASP A 1 268 ? -17.293 -56.521 -38.337 1.00 45.59 268 ASP A N 1
ATOM 2140 C CA . ASP A 1 268 ? -16.048 -57.239 -38.337 1.00 45.61 268 ASP A CA 1
ATOM 2141 C C . ASP A 1 268 ? -15.041 -56.547 -39.236 1.00 46.47 268 ASP A C 1
ATOM 2142 O O . ASP A 1 268 ? -13.854 -56.523 -38.921 1.00 45.32 268 ASP A O 1
ATOM 2147 N N . MET A 1 269 ? -15.531 -55.973 -40.338 1.00 46.91 269 MET A N 1
ATOM 2148 C CA . MET A 1 269 ? -14.707 -55.242 -41.279 1.00 47.94 269 MET A CA 1
ATOM 2149 C C . MET A 1 269 ? -14.116 -53.999 -40.638 1.00 46.37 269 MET A C 1
ATOM 2150 O O . MET A 1 269 ? -12.910 -53.709 -40.808 1.00 46.88 269 MET A O 1
ATOM 2155 N N . MET A 1 270 ? -14.934 -53.283 -39.873 1.00 44.29 270 MET A N 1
ATOM 2156 C CA . MET A 1 270 ? -14.443 -52.099 -39.151 1.00 43.42 270 MET A CA 1
ATOM 2157 C C . MET A 1 270 ? -13.235 -52.446 -38.307 1.00 42.04 270 MET A C 1
ATOM 2158 O O . MET A 1 270 ? -12.182 -51.769 -38.366 1.00 41.65 270 MET A O 1
ATOM 2163 N N . TYR A 1 271 ? -13.384 -53.514 -37.521 1.00 40.45 271 TYR A N 1
ATOM 2164 C CA . TYR A 1 271 ? -12.297 -53.982 -36.667 1.00 39.27 271 TYR A CA 1
ATOM 2165 C C . TYR A 1 271 ? -11.026 -54.304 -37.442 1.00 39.89 271 TYR A C 1
ATOM 2166 O O . TYR A 1 271 ? -9.951 -53.917 -37.012 1.00 40.01 271 TYR A O 1
ATOM 2175 N N . ASN A 1 272 ? -11.141 -54.982 -38.584 1.00 40.32 272 ASN A N 1
ATOM 2176 C CA . ASN A 1 272 ? -9.963 -55.247 -39.420 1.00 42.20 272 ASN A CA 1
ATOM 2177 C C . ASN A 1 272 ? -9.353 -53.985 -40.055 1.00 43.09 272 ASN A C 1
ATOM 2178 O O . ASN A 1 272 ? -8.152 -53.936 -40.325 1.00 43.07 272 ASN A O 1
ATOM 2183 N N . ALA A 1 273 ? -10.190 -52.982 -40.324 1.00 43.29 273 ALA A N 1
ATOM 2184 C CA . ALA A 1 273 ? -9.744 -51.820 -41.108 1.00 44.94 273 ALA A CA 1
ATOM 2185 C C . ALA A 1 273 ? -9.002 -50.807 -40.251 1.00 45.00 273 ALA A C 1
ATOM 2186 O O . ALA A 1 273 ? -8.172 -50.020 -40.723 1.00 45.70 273 ALA A O 1
ATOM 2188 N N . CYS A 1 274 ? -9.292 -50.815 -38.967 1.00 44.02 274 CYS A N 1
ATOM 2189 C CA . CYS A 1 274 ? -8.773 -49.724 -38.173 1.00 44.66 274 CYS A CA 1
ATOM 2190 C C . CYS A 1 274 ? -7.407 -49.977 -37.583 1.00 44.02 274 CYS A C 1
ATOM 2191 O O . CYS A 1 274 ? -6.893 -51.096 -37.639 1.00 44.79 274 CYS A O 1
ATOM 2194 N N . ASP A 1 275 ? -6.774 -48.923 -37.119 1.00 43.48 275 ASP A N 1
ATOM 2195 C CA . ASP A 1 275 ? -5.439 -49.073 -36.574 1.00 43.72 275 ASP A CA 1
ATOM 2196 C C . ASP A 1 275 ? -5.429 -49.145 -35.051 1.00 42.35 275 ASP A C 1
ATOM 2197 O O . ASP A 1 275 ? -4.588 -49.847 -34.503 1.00 42.52 275 ASP A O 1
ATOM 2202 N N . VAL A 1 276 ? -6.363 -48.452 -34.384 1.00 40.42 276 VAL A N 1
ATOM 2203 C CA . VAL A 1 276 ? -6.451 -48.488 -32.931 1.00 39.38 276 VAL A CA 1
ATOM 2204 C C . VAL A 1 276 ? -7.901 -48.574 -32.478 1.00 39.08 276 VAL A C 1
ATOM 2205 O O . VAL A 1 276 ? -8.788 -47.838 -32.993 1.00 39.94 276 VAL A O 1
ATOM 2209 N N . ILE A 1 277 ? -8.134 -49.505 -31.547 1.00 37.31 277 ILE A N 1
ATOM 2210 C CA . ILE A 1 277 ? -9.450 -49.758 -30.978 1.00 34.98 277 ILE A CA 1
ATOM 2211 C C . ILE A 1 277 ? -9.539 -49.093 -29.634 1.00 33.61 277 ILE A C 1
ATOM 2212 O O . ILE A 1 277 ? -8.628 -49.254 -28.791 1.00 33.24 277 ILE A O 1
ATOM 2217 N N . VAL A 1 278 ? -10.621 -48.342 -29.439 1.00 32.35 278 VAL A N 1
ATOM 2218 C CA . VAL A 1 278 ? -10.791 -47.528 -28.253 1.00 32.67 278 VAL A CA 1
ATOM 2219 C C . VAL A 1 278 ? -12.099 -47.814 -27.557 1.00 32.49 278 VAL A C 1
ATOM 2220 O O . VAL A 1 278 ? -13.147 -47.924 -28.192 1.00 32.93 278 VAL A O 1
ATOM 2224 N N . ASN A 1 279 ? -12.019 -47.954 -26.245 1.00 32.11 279 ASN A N 1
ATOM 2225 C CA . ASN A 1 279 ? -13.192 -48.068 -25.378 1.00 31.75 279 ASN A CA 1
ATOM 2226 C C . ASN A 1 279 ? -12.982 -47.265 -24.098 1.00 31.04 279 ASN A C 1
ATOM 2227 O O . ASN A 1 279 ? -12.137 -47.635 -23.262 1.00 31.26 279 ASN A O 1
ATOM 2232 N N . CYS A 1 280 ? -13.720 -46.180 -23.929 1.00 30.03 280 CYS A N 1
ATOM 2233 C CA . CYS A 1 280 ? -13.506 -45.355 -22.745 1.00 30.88 280 CYS A CA 1
ATOM 2234 C C . CYS A 1 280 ? -14.736 -45.366 -21.828 1.00 30.98 280 CYS A C 1
ATOM 2235 O O . CYS A 1 280 ? -14.993 -44.412 -21.087 1.00 30.83 280 CYS A O 1
ATOM 2238 N N . SER A 1 281 ? -15.491 -46.450 -21.863 1.00 30.62 281 SER A N 1
ATOM 2239 C CA . SER A 1 281 ? -16.694 -46.488 -21.057 1.00 31.47 281 SER A CA 1
ATOM 2240 C C . SER A 1 281 ? -16.464 -46.574 -19.523 1.00 31.20 281 SER A C 1
ATOM 2241 O O . SER A 1 281 ? -15.379 -46.818 -19.038 1.00 31.87 281 SER A O 1
ATOM 2244 N N . SER A 1 282 ? -17.544 -46.343 -18.811 1.00 32.25 282 SER A N 1
ATOM 2245 C CA . SER A 1 282 ? -17.678 -46.110 -17.392 1.00 32.21 282 SER A CA 1
ATOM 2246 C C . SER A 1 282 ? -17.887 -47.436 -16.672 1.00 31.97 282 SER A C 1
ATOM 2247 O O . SER A 1 282 ? -17.738 -47.505 -15.472 1.00 30.90 282 SER A O 1
ATOM 2250 N N . GLY A 1 283 ? -18.430 -48.415 -17.392 1.00 31.91 283 GLY A N 1
ATOM 2251 C CA . GLY A 1 283 ? -18.739 -49.709 -16.823 1.00 31.97 283 GLY A CA 1
ATOM 2252 C C . GLY A 1 283 ? -18.804 -50.756 -17.895 1.00 32.56 283 GLY A C 1
ATOM 2253 O O . GLY A 1 283 ? -19.280 -50.481 -18.998 1.00 33.80 283 GLY A O 1
ATOM 2254 N N . GLU A 1 284 ? -18.310 -51.950 -17.589 1.00 32.23 284 GLU A N 1
ATOM 2255 C CA . GLU A 1 284 ? -18.273 -53.027 -18.554 1.00 34.42 284 GLU A CA 1
ATOM 2256 C C . GLU A 1 284 ? -18.472 -54.327 -17.802 1.00 35.51 284 GLU A C 1
ATOM 2257 O O . GLU A 1 284 ? -17.800 -54.551 -16.779 1.00 34.68 284 GLU A O 1
ATOM 2263 N N . GLY A 1 285 ? -19.390 -55.160 -18.294 1.00 36.41 285 GLY A N 1
ATOM 2264 C CA . GLY A 1 285 ? -19.745 -56.409 -17.658 1.00 39.72 285 GLY A CA 1
ATOM 2265 C C . GLY A 1 285 ? -18.707 -57.484 -17.883 1.00 42.73 285 GLY A C 1
ATOM 2266 O O . GLY A 1 285 ? -18.074 -57.973 -16.934 1.00 42.33 285 GLY A O 1
ATOM 2267 N N . PHE A 1 286 ? -18.547 -57.852 -19.152 1.00 45.70 286 PHE A N 1
ATOM 2268 C CA . PHE A 1 286 ? -17.544 -58.814 -19.583 1.00 48.21 286 PHE A CA 1
ATOM 2269 C C . PHE A 1 286 ? -16.277 -58.163 -20.143 1.00 48.71 286 PHE A C 1
ATOM 2270 O O . PHE A 1 286 ? -15.177 -58.682 -19.934 1.00 49.70 286 PHE A O 1
ATOM 2278 N N . GLY A 1 287 ? -16.402 -57.045 -20.852 1.00 49.38 287 GLY A N 1
ATOM 2279 C CA . GLY A 1 287 ? -15.273 -56.547 -21.663 1.00 50.99 287 GLY A CA 1
ATOM 2280 C C . GLY A 1 287 ? -15.509 -56.843 -23.144 1.00 53.48 287 GLY A C 1
ATOM 2281 O O . GLY A 1 287 ? -14.632 -57.347 -23.843 1.00 54.35 287 GLY A O 1
ATOM 2282 N N . LEU A 1 288 ? -16.711 -56.510 -23.617 1.00 54.39 288 LEU A N 1
ATOM 2283 C CA . LEU A 1 288 ? -17.123 -56.835 -24.964 1.00 56.42 288 LEU A CA 1
ATOM 2284 C C . LEU A 1 288 ? -16.466 -55.997 -26.057 1.00 57.38 288 LEU A C 1
ATOM 2285 O O . LEU A 1 288 ? -15.594 -56.545 -26.754 1.00 58.49 288 LEU A O 1
ATOM 2290 N N . CYS A 1 289 ? -16.815 -54.699 -26.194 1.00 57.14 289 CYS A N 1
ATOM 2291 C CA . CYS A 1 289 ? -16.538 -53.929 -27.466 1.00 57.67 289 CYS A CA 1
ATOM 2292 C C . CYS A 1 289 ? -15.068 -53.481 -27.747 1.00 57.57 289 CYS A C 1
ATOM 2293 O O . CYS A 1 289 ? -14.803 -52.324 -28.158 1.00 56.85 289 CYS A O 1
ATOM 2296 N N . SER A 1 290 ? -14.143 -54.430 -27.550 1.00 57.02 290 SER A N 1
ATOM 2297 C CA . SER A 1 290 ? -12.690 -54.249 -27.672 1.00 57.23 290 SER A CA 1
ATOM 2298 C C . SER A 1 290 ? -12.015 -55.618 -27.868 1.00 57.61 290 SER A C 1
ATOM 2299 O O . SER A 1 290 ? -11.186 -55.784 -28.774 1.00 59.33 290 SER A O 1
ATOM 2302 N N . ALA A 1 291 ? -12.355 -56.580 -27.002 1.00 56.31 291 ALA A N 1
ATOM 2303 C CA . ALA A 1 291 ? -11.917 -57.977 -27.131 1.00 55.88 291 ALA A CA 1
ATOM 2304 C C . ALA A 1 291 ? -11.854 -58.378 -28.616 1.00 56.74 291 ALA A C 1
ATOM 2305 O O . ALA A 1 291 ? -10.949 -59.142 -29.074 1.00 57.51 291 ALA A O 1
ATOM 2307 N N . GLU A 1 292 ? -12.795 -57.817 -29.379 1.00 54.93 292 GLU A N 1
ATOM 2308 C CA . GLU A 1 292 ? -12.891 -58.071 -30.806 1.00 54.99 292 GLU A CA 1
ATOM 2309 C C . GLU A 1 292 ? -11.624 -57.744 -31.538 1.00 54.54 292 GLU A C 1
ATOM 2310 O O . GLU A 1 292 ? -11.201 -58.499 -32.419 1.00 56.55 292 GLU A O 1
ATOM 2316 N N . GLY A 1 293 ? -11.027 -56.600 -31.216 1.00 52.55 293 GLY A N 1
ATOM 2317 C CA . GLY A 1 293 ? -9.847 -56.145 -31.937 1.00 51.45 293 GLY A CA 1
ATOM 2318 C C . GLY A 1 293 ? -8.650 -56.984 -31.569 1.00 51.11 293 GLY A C 1
ATOM 2319 O O . GLY A 1 293 ? -7.744 -57.185 -32.384 1.00 53.01 293 GLY A O 1
ATOM 2320 N N . ALA A 1 294 ? -8.649 -57.483 -30.335 1.00 48.65 294 ALA A N 1
ATOM 2321 C CA . ALA A 1 294 ? -7.499 -58.191 -29.788 1.00 47.26 294 ALA A CA 1
ATOM 2322 C C . ALA A 1 294 ? -7.135 -59.379 -30.654 1.00 48.40 294 ALA A C 1
ATOM 2323 O O . ALA A 1 294 ? -5.958 -59.565 -30.997 1.00 49.09 294 ALA A O 1
ATOM 2325 N N . VAL A 1 295 ? -8.131 -60.182 -31.035 1.00 47.82 295 VAL A N 1
ATOM 2326 C CA . VAL A 1 295 ? -7.830 -61.368 -31.838 1.00 49.49 295 VAL A CA 1
ATOM 2327 C C . VAL A 1 295 ? -7.220 -60.966 -33.163 1.00 50.19 295 VAL A C 1
ATOM 2328 O O . VAL A 1 295 ? -6.532 -61.768 -33.816 1.00 53.36 295 VAL A O 1
ATOM 2332 N N . LEU A 1 296 ? -7.447 -59.726 -33.577 1.00 47.86 296 LEU A N 1
ATOM 2333 C CA . LEU A 1 296 ? -6.872 -59.266 -34.836 1.00 47.54 296 LEU A CA 1
ATOM 2334 C C . LEU A 1 296 ? -5.475 -58.683 -34.654 1.00 48.01 296 LEU A C 1
ATOM 2335 O O . LEU A 1 296 ? -4.793 -58.382 -35.637 1.00 49.05 296 LEU A O 1
ATOM 2340 N N . GLY A 1 297 ? -5.045 -58.496 -33.408 1.00 46.72 297 GLY A N 1
ATOM 2341 C CA . GLY A 1 297 ? -3.709 -57.906 -33.175 1.00 47.02 297 GLY A CA 1
ATOM 2342 C C . GLY A 1 297 ? -3.706 -56.417 -33.458 1.00 46.01 297 GLY A C 1
ATOM 2343 O O . GLY A 1 297 ? -2.784 -55.869 -34.060 1.00 47.75 297 GLY A O 1
ATOM 2344 N N . LYS A 1 298 ? -4.786 -55.776 -33.048 1.00 44.22 298 LYS A N 1
ATOM 2345 C CA . LYS A 1 298 ? -4.876 -54.340 -33.041 1.00 42.70 298 LYS A CA 1
ATOM 2346 C C . LYS A 1 298 ? -4.527 -53.869 -31.620 1.00 41.15 298 LYS A C 1
ATOM 2347 O O . LYS A 1 298 ? -4.877 -54.530 -30.636 1.00 39.38 298 LYS A O 1
ATOM 2353 N N . PRO A 1 299 ? -3.762 -52.766 -31.508 1.00 40.58 299 PRO A N 1
ATOM 2354 C CA . PRO A 1 299 ? -3.549 -52.124 -30.207 1.00 38.93 299 PRO A CA 1
ATOM 2355 C C . PRO A 1 299 ? -4.866 -51.557 -29.678 1.00 37.48 299 PRO A C 1
ATOM 2356 O O . PRO A 1 299 ? -5.679 -51.025 -30.455 1.00 36.38 299 PRO A O 1
ATOM 2360 N N . LEU A 1 300 ? -5.046 -51.684 -28.360 1.00 37.04 300 LEU A N 1
ATOM 2361 C CA . LEU A 1 300 ? -6.248 -51.306 -27.640 1.00 35.90 300 LEU A CA 1
ATOM 2362 C C . LEU A 1 300 ? -6.001 -50.273 -26.549 1.00 35.35 300 LEU A C 1
ATOM 2363 O O . LEU A 1 300 ? -5.032 -50.382 -25.743 1.00 35.20 300 LEU A O 1
ATOM 2368 N N . ILE A 1 301 ? -6.915 -49.304 -26.501 1.00 33.83 301 ILE A N 1
ATOM 2369 C CA . ILE A 1 301 ? -6.993 -48.360 -25.409 1.00 32.86 301 ILE A CA 1
ATOM 2370 C C . ILE A 1 301 ? -8.298 -48.680 -24.712 1.00 32.63 301 ILE A C 1
ATOM 2371 O O . ILE A 1 301 ? -9.358 -48.599 -25.333 1.00 32.43 301 ILE A O 1
ATOM 2376 N N . ILE A 1 302 ? -8.237 -49.026 -23.430 1.00 32.43 302 ILE A N 1
ATOM 2377 C CA . ILE A 1 302 ? -9.441 -49.384 -22.716 1.00 32.82 302 ILE A CA 1
ATOM 2378 C C . ILE A 1 302 ? -9.427 -48.749 -21.342 1.00 32.89 302 ILE A C 1
ATOM 2379 O O . ILE A 1 302 ? -8.370 -48.692 -20.686 1.00 34.79 302 ILE A O 1
ATOM 2384 N N . SER A 1 303 ? -10.583 -48.296 -20.884 1.00 32.22 303 SER A N 1
ATOM 2385 C CA . SER A 1 303 ? -10.701 -47.904 -19.495 1.00 31.84 303 SER A CA 1
ATOM 2386 C C . SER A 1 303 ? -10.683 -49.127 -18.602 1.00 31.55 303 SER A C 1
ATOM 2387 O O . SER A 1 303 ? -11.384 -50.103 -18.840 1.00 31.72 303 SER A O 1
ATOM 2390 N N . ALA A 1 304 ? -9.874 -49.064 -17.561 1.00 31.00 304 ALA A N 1
ATOM 2391 C CA . ALA A 1 304 ? -9.747 -50.175 -16.644 1.00 31.16 304 ALA A CA 1
ATOM 2392 C C . ALA A 1 304 ? -10.974 -50.282 -15.708 1.00 29.71 304 ALA A C 1
ATOM 2393 O O . ALA A 1 304 ? -10.854 -50.016 -14.540 1.00 30.30 304 ALA A O 1
ATOM 2395 N N . VAL A 1 305 ? -12.120 -50.692 -16.223 1.00 29.94 305 VAL A N 1
ATOM 2396 C CA . VAL A 1 305 ? -13.359 -50.838 -15.413 1.00 29.86 305 VAL A CA 1
ATOM 2397 C C . VAL A 1 305 ? -13.994 -52.246 -15.559 1.00 30.65 305 VAL A C 1
ATOM 2398 O O . VAL A 1 305 ? -13.815 -52.925 -16.582 1.00 30.91 305 VAL A O 1
ATOM 2402 N N . GLY A 1 306 ? -14.735 -52.673 -14.539 1.00 30.90 306 GLY A N 1
ATOM 2403 C CA . GLY A 1 306 ? -15.447 -53.959 -14.539 1.00 31.04 306 GLY A CA 1
ATOM 2404 C C . GLY A 1 306 ? -14.706 -55.129 -15.182 1.00 32.09 306 GLY A C 1
ATOM 2405 O O . GLY A 1 306 ? -13.500 -55.315 -14.975 1.00 31.56 306 GLY A O 1
ATOM 2406 N N . GLY A 1 307 ? -15.426 -55.891 -16.008 1.00 31.96 307 GLY A N 1
ATOM 2407 C CA . GLY A 1 307 ? -14.825 -57.037 -16.696 1.00 32.63 307 GLY A CA 1
ATOM 2408 C C . GLY A 1 307 ? -13.672 -56.698 -17.634 1.00 33.26 307 GLY A C 1
ATOM 2409 O O . GLY A 1 307 ? -12.802 -57.536 -17.874 1.00 34.79 307 GLY A O 1
ATOM 2410 N N . ALA A 1 308 ? -13.651 -55.488 -18.173 1.00 31.67 308 ALA A N 1
ATOM 2411 C CA . ALA A 1 308 ? -12.600 -55.135 -19.111 1.00 33.03 308 ALA A CA 1
ATOM 2412 C C . ALA A 1 308 ? -11.224 -55.186 -18.398 1.00 32.91 308 ALA A C 1
ATOM 2413 O O . ALA A 1 308 ? -10.249 -55.637 -18.951 1.00 34.24 308 ALA A O 1
ATOM 2415 N N . ASP A 1 309 ? -11.193 -54.813 -17.129 1.00 33.56 309 ASP A N 1
ATOM 2416 C CA . ASP A 1 309 ? -9.966 -54.867 -16.329 1.00 34.03 309 ASP A CA 1
ATOM 2417 C C . ASP A 1 309 ? -9.534 -56.290 -15.959 1.00 34.94 309 ASP A C 1
ATOM 2418 O O . ASP A 1 309 ? -8.337 -56.577 -15.926 1.00 37.50 309 ASP A O 1
ATOM 2423 N N . ASP A 1 310 ? -10.479 -57.189 -15.719 1.00 34.01 310 ASP A N 1
ATOM 2424 C CA . ASP A 1 310 ? -10.155 -58.606 -15.511 1.00 35.44 310 ASP A CA 1
ATOM 2425 C C . ASP A 1 310 ? -9.618 -59.283 -16.782 1.00 35.63 310 ASP A C 1
ATOM 2426 O O . ASP A 1 310 ? -8.723 -60.120 -16.701 1.00 36.35 310 ASP A O 1
ATOM 2431 N N . TYR A 1 311 ? -10.180 -58.934 -17.941 1.00 34.27 311 TYR A N 1
ATOM 2432 C CA . TYR A 1 311 ? -9.903 -59.669 -19.182 1.00 34.77 311 TYR A CA 1
ATOM 2433 C C . TYR A 1 311 ? -8.490 -59.424 -19.730 1.00 35.08 311 TYR A C 1
ATOM 2434 O O . TYR A 1 311 ? -7.851 -60.350 -20.144 1.00 35.20 311 TYR A O 1
ATOM 2443 N N . PHE A 1 312 ? -8.040 -58.177 -19.729 1.00 35.15 312 PHE A N 1
ATOM 2444 C CA . PHE A 1 312 ? -6.752 -57.794 -20.313 1.00 38.11 312 PHE A CA 1
ATOM 2445 C C . PHE A 1 312 ? -5.697 -57.565 -19.258 1.00 39.65 312 PHE A C 1
ATOM 2446 O O . PHE A 1 312 ? -5.938 -56.917 -18.240 1.00 39.02 312 PHE A O 1
ATOM 2454 N N . SER A 1 313 ? -4.522 -58.114 -19.512 1.00 41.76 313 SER A N 1
ATOM 2455 C CA . SER A 1 313 ? -3.325 -57.722 -18.753 1.00 43.77 313 SER A CA 1
ATOM 2456 C C . SER A 1 313 ? -2.962 -56.261 -19.044 1.00 42.64 313 SER A C 1
ATOM 2457 O O . SER A 1 313 ? -3.033 -55.829 -20.181 1.00 43.83 313 SER A O 1
ATOM 2460 N N . GLY A 1 314 ? -2.537 -55.526 -18.028 1.00 42.98 314 GLY A N 1
ATOM 2461 C CA . GLY A 1 314 ? -1.886 -54.202 -18.183 1.00 42.78 314 GLY A CA 1
ATOM 2462 C C . GLY A 1 314 ? -0.714 -54.109 -19.173 1.00 43.94 314 GLY A C 1
ATOM 2463 O O . GLY A 1 314 ? -0.457 -53.037 -19.721 1.00 43.44 314 GLY A O 1
ATOM 2464 N N . ASP A 1 315 ? -0.025 -55.217 -19.441 1.00 45.00 315 ASP A N 1
ATOM 2465 C CA . ASP A 1 315 ? 1.124 -55.179 -20.368 1.00 46.57 315 ASP A CA 1
ATOM 2466 C C . ASP A 1 315 ? 0.827 -55.390 -21.842 1.00 46.97 315 ASP A C 1
ATOM 2467 O O . ASP A 1 315 ? 1.647 -55.006 -22.666 1.00 47.77 315 ASP A O 1
ATOM 2472 N N . CYS A 1 316 ? -0.323 -55.995 -22.175 1.00 44.91 316 CYS A N 1
ATOM 2473 C CA . CYS A 1 316 ? -0.681 -56.204 -23.584 1.00 45.32 316 CYS A CA 1
ATOM 2474 C C . CYS A 1 316 ? -1.638 -55.137 -24.197 1.00 43.34 316 CYS A C 1
ATOM 2475 O O . CYS A 1 316 ? -1.884 -55.128 -25.407 1.00 44.27 316 CYS A O 1
ATOM 2478 N N . VAL A 1 317 ? -2.111 -54.209 -23.375 1.00 41.24 317 VAL A N 1
ATOM 2479 C CA . VAL A 1 317 ? -3.160 -53.247 -23.726 1.00 39.28 317 VAL A CA 1
ATOM 2480 C C . VAL A 1 317 ? -2.806 -51.920 -23.013 1.00 39.18 317 VAL A C 1
ATOM 2481 O O . VAL A 1 317 ? -1.974 -51.935 -22.101 1.00 40.04 317 VAL A O 1
ATOM 2485 N N . TYR A 1 318 ? -3.368 -50.787 -23.437 1.00 37.79 318 TYR A N 1
ATOM 2486 C CA . TYR A 1 318 ? -3.162 -49.488 -22.752 1.00 36.80 318 TYR A CA 1
ATOM 2487 C C . TYR A 1 318 ? -4.397 -49.161 -21.864 1.00 35.78 318 TYR A C 1
ATOM 2488 O O . TYR A 1 318 ? -5.451 -48.729 -22.353 1.00 34.57 318 TYR A O 1
ATOM 2497 N N . LYS A 1 319 ? -4.222 -49.335 -20.560 1.00 35.14 319 LYS A N 1
ATOM 2498 C CA . LYS A 1 319 ? -5.271 -49.243 -19.567 1.00 34.01 319 LYS A CA 1
ATOM 2499 C C . LYS A 1 319 ? -5.332 -47.851 -18.990 1.00 34.33 319 LYS A C 1
ATOM 2500 O O . LYS A 1 319 ? -4.316 -47.290 -18.648 1.00 36.79 319 LYS A O 1
ATOM 2506 N N . ILE A 1 320 ? -6.498 -47.250 -18.936 1.00 33.31 320 ILE A N 1
ATOM 2507 C CA . ILE A 1 320 ? -6.583 -45.989 -18.238 1.00 33.35 320 ILE A CA 1
ATOM 2508 C C . ILE A 1 320 ? -7.497 -46.233 -17.048 1.00 33.09 320 ILE A C 1
ATOM 2509 O O . ILE A 1 320 ? -8.618 -46.755 -17.203 1.00 32.42 320 ILE A O 1
ATOM 2514 N N . LYS A 1 321 ? -7.002 -45.884 -15.876 1.00 33.17 321 LYS A N 1
ATOM 2515 C CA . LYS A 1 321 ? -7.763 -45.964 -14.647 1.00 33.17 321 LYS A CA 1
ATOM 2516 C C . LYS A 1 321 ? -8.750 -44.832 -14.522 1.00 32.34 321 LYS A C 1
ATOM 2517 O O . LYS A 1 321 ? -8.447 -43.708 -14.864 1.00 32.87 321 LYS A O 1
ATOM 2523 N N . PRO A 1 322 ? -9.938 -45.128 -14.007 1.00 31.94 322 PRO A N 1
ATOM 2524 C CA . PRO A 1 322 ? -10.910 -44.084 -13.680 1.00 31.75 322 PRO A CA 1
ATOM 2525 C C . PRO A 1 322 ? -10.249 -43.042 -12.808 1.00 31.66 322 PRO A C 1
ATOM 2526 O O . PRO A 1 322 ? -9.452 -43.401 -11.933 1.00 32.99 322 PRO A O 1
ATOM 2530 N N . SER A 1 323 ? -10.550 -41.780 -13.054 1.00 31.65 323 SER A N 1
ATOM 2531 C CA . SER A 1 323 ? -10.087 -40.698 -12.204 1.00 31.30 323 SER A CA 1
ATOM 2532 C C . SER A 1 323 ? -11.178 -40.196 -11.296 1.00 31.11 323 SER A C 1
ATOM 2533 O O . SER A 1 323 ? -10.887 -39.449 -10.387 1.00 31.82 323 SER A O 1
ATOM 2536 N N . ALA A 1 324 ? -12.442 -40.571 -11.527 1.00 30.09 324 ALA A N 1
ATOM 2537 C CA . ALA A 1 324 ? -13.487 -40.120 -10.631 1.00 29.33 324 ALA A CA 1
ATOM 2538 C C . ALA A 1 324 ? -14.680 -41.027 -10.690 1.00 29.57 324 ALA A C 1
ATOM 2539 O O . ALA A 1 324 ? -14.850 -41.766 -11.667 1.00 28.83 324 ALA A O 1
ATOM 2541 N N . TRP A 1 325 ? -15.504 -40.981 -9.637 1.00 28.61 325 TRP A N 1
ATOM 2542 C CA . TRP A 1 325 ? -16.640 -41.854 -9.507 1.00 27.82 325 TRP A CA 1
ATOM 2543 C C . TRP A 1 325 ? -17.930 -41.042 -9.308 1.00 28.63 325 TRP A C 1
ATOM 2544 O O . TRP A 1 325 ? -17.942 -39.995 -8.624 1.00 29.52 325 TRP A O 1
ATOM 2555 N N . ILE A 1 326 ? -19.002 -41.508 -9.926 1.00 27.16 326 ILE A N 1
ATOM 2556 C CA . ILE A 1 326 ? -20.296 -40.890 -9.735 1.00 28.66 326 ILE A CA 1
ATOM 2557 C C . ILE A 1 326 ? -21.350 -41.978 -9.641 1.00 28.42 326 ILE A C 1
ATOM 2558 O O . ILE A 1 326 ? -21.157 -43.102 -10.116 1.00 28.10 326 ILE A O 1
ATOM 2563 N N . SER A 1 327 ? -22.502 -41.607 -9.115 1.00 28.73 327 SER A N 1
ATOM 2564 C CA . SER A 1 327 ? -23.619 -42.488 -9.106 1.00 28.42 327 SER A CA 1
ATOM 2565 C C . SER A 1 327 ? -24.232 -42.479 -10.495 1.00 29.44 327 SER A C 1
ATOM 2566 O O . SER A 1 327 ? -24.298 -41.448 -11.168 1.00 28.77 327 SER A O 1
ATOM 2569 N N . VAL A 1 328 ? -24.715 -43.642 -10.897 1.00 29.50 328 VAL A N 1
ATOM 2570 C CA . VAL A 1 328 ? -25.419 -43.752 -12.149 1.00 31.22 328 VAL A CA 1
ATOM 2571 C C . VAL A 1 328 ? -26.899 -44.171 -11.902 1.00 31.41 328 VAL A C 1
ATOM 2572 O O . VAL A 1 328 ? -27.580 -44.662 -12.801 1.00 31.50 328 VAL A O 1
ATOM 2576 N N . ASP A 1 329 ? -27.406 -43.931 -10.696 1.00 31.77 329 ASP A N 1
ATOM 2577 C CA . ASP A 1 329 ? -28.792 -44.302 -10.372 1.00 33.25 329 ASP A CA 1
ATOM 2578 C C . ASP A 1 329 ? -29.793 -43.523 -11.222 1.00 35.78 329 ASP A C 1
ATOM 2579 O O . ASP A 1 329 ? -30.966 -43.906 -11.340 1.00 35.88 329 ASP A O 1
ATOM 2584 N N . ASP A 1 330 ? -29.338 -42.416 -11.789 1.00 36.93 330 ASP A N 1
ATOM 2585 C CA . ASP A 1 330 ? -30.213 -41.562 -12.573 1.00 40.81 330 ASP A CA 1
ATOM 2586 C C . ASP A 1 330 ? -30.473 -42.154 -13.980 1.00 41.38 330 ASP A C 1
ATOM 2587 O O . ASP A 1 330 ? -31.465 -41.834 -14.579 1.00 43.00 330 ASP A O 1
ATOM 2592 N N . ARG A 1 331 ? -29.581 -43.017 -14.481 1.00 41.31 331 ARG A N 1
ATOM 2593 C CA . ARG A 1 331 ? -29.707 -43.581 -15.847 1.00 42.90 331 ARG A CA 1
ATOM 2594 C C . ARG A 1 331 ? -30.809 -44.576 -15.937 1.00 43.57 331 ARG A C 1
ATOM 2595 O O . ARG A 1 331 ? -31.309 -44.831 -17.020 1.00 45.76 331 ARG A O 1
ATOM 2603 N N . ASP A 1 332 ? -31.182 -45.158 -14.807 1.00 43.39 332 ASP A N 1
ATOM 2604 C CA . ASP A 1 332 ? -31.581 -46.555 -14.805 1.00 42.75 332 ASP A CA 1
ATOM 2605 C C . ASP A 1 332 ? -32.193 -47.041 -13.548 1.00 41.21 332 ASP A C 1
ATOM 2606 O O . ASP A 1 332 ? -31.722 -46.667 -12.475 1.00 40.31 332 ASP A O 1
ATOM 2611 N N . GLY A 1 333 ? -33.066 -48.021 -13.669 1.00 39.70 333 GLY A N 1
ATOM 2612 C CA . GLY A 1 333 ? -33.546 -48.754 -12.516 1.00 38.43 333 GLY A CA 1
ATOM 2613 C C . GLY A 1 333 ? -32.543 -49.619 -11.763 1.00 35.38 333 GLY A C 1
ATOM 2614 O O . GLY A 1 333 ? -32.797 -49.992 -10.636 1.00 35.84 333 GLY A O 1
ATOM 2615 N N . ILE A 1 334 ? -31.394 -49.917 -12.346 1.00 33.28 334 ILE A N 1
ATOM 2616 C CA . ILE A 1 334 ? -30.362 -50.738 -11.680 1.00 31.23 334 ILE A CA 1
ATOM 2617 C C . ILE A 1 334 ? -29.424 -49.914 -10.832 1.00 29.93 334 ILE A C 1
ATOM 2618 O O . ILE A 1 334 ? -29.219 -50.188 -9.646 1.00 29.89 334 ILE A O 1
ATOM 2623 N N . GLY A 1 335 ? -28.805 -48.935 -11.473 1.00 30.25 335 GLY A N 1
ATOM 2624 C CA . GLY A 1 335 ? -27.988 -47.917 -10.825 1.00 28.78 335 GLY A CA 1
ATOM 2625 C C . GLY A 1 335 ? -26.646 -48.446 -10.433 1.00 28.38 335 GLY A C 1
ATOM 2626 O O . GLY A 1 335 ? -26.236 -49.503 -10.893 1.00 29.42 335 GLY A O 1
ATOM 2627 N N . GLY A 1 336 ? -25.946 -47.701 -9.589 1.00 27.72 336 GLY A N 1
ATOM 2628 C CA . GLY A 1 336 ? -24.667 -48.134 -9.073 1.00 27.09 336 GLY A CA 1
ATOM 2629 C C . GLY A 1 336 ? -23.750 -46.941 -9.135 1.00 26.56 336 GLY A C 1
ATOM 2630 O O . GLY A 1 336 ? -24.208 -45.826 -9.166 1.00 27.78 336 GLY A O 1
ATOM 2631 N N . ILE A 1 337 ? -22.461 -47.181 -9.128 1.00 27.10 337 ILE A N 1
ATOM 2632 C CA . ILE A 1 337 ? -21.491 -46.113 -9.252 1.00 27.54 337 ILE A CA 1
ATOM 2633 C C . ILE A 1 337 ? -20.582 -46.579 -10.346 1.00 27.65 337 ILE A C 1
ATOM 2634 O O . ILE A 1 337 ? -20.318 -47.779 -10.472 1.00 27.24 337 ILE A O 1
ATOM 2639 N N . GLU A 1 338 ? -20.104 -45.624 -11.133 1.00 28.37 338 GLU A N 1
ATOM 2640 C CA . GLU A 1 338 ? -19.231 -45.914 -12.256 1.00 28.36 338 GLU A CA 1
ATOM 2641 C C . GLU A 1 338 ? -18.041 -45.004 -12.312 1.00 27.81 338 GLU A C 1
ATOM 2642 O O . GLU A 1 338 ? -18.078 -43.885 -11.807 1.00 27.15 338 GLU A O 1
ATOM 2648 N N . GLY A 1 339 ? -16.952 -45.512 -12.886 1.00 28.26 339 GLY A N 1
ATOM 2649 C CA . GLY A 1 339 ? -15.678 -44.803 -12.900 1.00 27.25 339 GLY A CA 1
ATOM 2650 C C . GLY A 1 339 ? -15.380 -44.117 -14.225 1.00 28.19 339 GLY A C 1
ATOM 2651 O O . GLY A 1 339 ? -15.300 -44.754 -15.267 1.00 27.08 339 GLY A O 1
ATOM 2652 N N . ILE A 1 340 ? -15.120 -42.813 -14.163 1.00 29.48 340 ILE A N 1
ATOM 2653 C CA . ILE A 1 340 ? -14.904 -42.003 -15.332 1.00 30.59 340 ILE A CA 1
ATOM 2654 C C . ILE A 1 340 ? -13.421 -41.670 -15.528 1.00 31.67 340 ILE A C 1
ATOM 2655 O O . ILE A 1 340 ? -12.785 -41.179 -14.613 1.00 32.73 340 ILE A O 1
ATOM 2660 N N . ILE A 1 341 ? -12.889 -41.928 -16.730 1.00 30.97 341 ILE A N 1
ATOM 2661 C CA . ILE A 1 341 ? -11.538 -41.581 -17.039 1.00 32.24 341 ILE A CA 1
A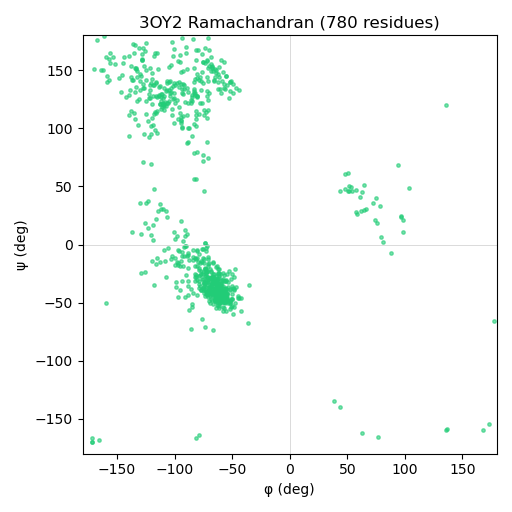TOM 2662 C C . ILE A 1 341 ? -11.420 -40.081 -17.268 1.00 33.38 341 ILE A C 1
ATOM 2663 O O . ILE A 1 341 ? -12.415 -39.425 -17.531 1.00 33.94 341 ILE A O 1
ATOM 2668 N N . ASP A 1 342 ? -10.208 -39.567 -17.102 1.00 33.24 342 ASP A N 1
ATOM 2669 C CA . ASP A 1 342 ? -9.873 -38.193 -17.430 1.00 35.92 342 ASP A CA 1
ATOM 2670 C C . ASP A 1 342 ? -9.564 -38.050 -18.938 1.00 36.34 342 ASP A C 1
ATOM 2671 O O . ASP A 1 342 ? -8.776 -38.819 -19.512 1.00 35.57 342 ASP A O 1
ATOM 2676 N N . VAL A 1 343 ? -10.174 -37.041 -19.556 1.00 37.40 343 VAL A N 1
ATOM 2677 C CA . VAL A 1 343 ? -9.993 -36.761 -20.976 1.00 38.29 343 VAL A CA 1
ATOM 2678 C C . VAL A 1 343 ? -8.507 -36.717 -21.311 1.00 39.05 343 VAL A C 1
ATOM 2679 O O . VAL A 1 343 ? -8.068 -37.302 -22.295 1.00 39.36 343 VAL A O 1
ATOM 2683 N N . ASP A 1 344 ? -7.718 -36.084 -20.467 1.00 40.06 344 ASP A N 1
ATOM 2684 C CA . ASP A 1 344 ? -6.292 -35.931 -20.764 1.00 41.71 344 ASP A CA 1
ATOM 2685 C C . ASP A 1 344 ? -5.509 -37.255 -20.707 1.00 40.47 344 ASP A C 1
ATOM 2686 O O . ASP A 1 344 ? -4.498 -37.396 -21.385 1.00 41.35 344 ASP A O 1
ATOM 2691 N N . ASP A 1 345 ? -5.943 -38.217 -19.894 1.00 38.46 345 ASP A N 1
ATOM 2692 C CA . ASP A 1 345 ? -5.337 -39.536 -19.994 1.00 38.13 345 ASP A CA 1
ATOM 2693 C C . ASP A 1 345 ? -5.607 -40.173 -21.367 1.00 38.24 345 ASP A C 1
ATOM 2694 O O . ASP A 1 345 ? -4.751 -40.908 -21.883 1.00 39.18 345 ASP A O 1
ATOM 2699 N N . LEU A 1 346 ? -6.769 -39.898 -21.962 1.00 37.01 346 LEU A N 1
ATOM 2700 C CA . LEU A 1 346 ? -7.093 -40.462 -23.288 1.00 36.71 346 LEU A CA 1
ATOM 2701 C C . LEU A 1 346 ? -6.258 -39.764 -24.326 1.00 38.42 346 LEU A C 1
ATOM 2702 O O . LEU A 1 346 ? -5.735 -40.402 -25.224 1.00 39.54 346 LEU A O 1
ATOM 2707 N N . VAL A 1 347 ? -6.091 -38.450 -24.205 1.00 39.61 347 VAL A N 1
ATOM 2708 C CA . VAL A 1 347 ? -5.198 -37.732 -25.141 1.00 41.24 347 VAL A CA 1
ATOM 2709 C C . VAL A 1 347 ? -3.799 -38.359 -25.145 1.00 42.53 347 VAL A C 1
ATOM 2710 O O . VAL A 1 347 ? -3.242 -38.613 -26.211 1.00 43.11 347 VAL A O 1
ATOM 2714 N N . GLU A 1 348 ? -3.278 -38.649 -23.951 1.00 42.60 348 GLU A N 1
ATOM 2715 C CA . GLU A 1 348 ? -1.953 -39.281 -23.795 1.00 44.66 348 GLU A CA 1
ATOM 2716 C C . GLU A 1 348 ? -1.945 -40.669 -24.445 1.00 42.93 348 GLU A C 1
ATOM 2717 O O . GLU A 1 348 ? -0.971 -41.058 -25.076 1.00 43.85 348 GLU A O 1
ATOM 2723 N N . ALA A 1 349 ? -3.042 -41.405 -24.291 1.00 40.35 349 ALA A N 1
ATOM 2724 C CA . ALA A 1 349 ? -3.194 -42.727 -24.926 1.00 38.79 349 ALA A CA 1
ATOM 2725 C C . ALA A 1 349 ? -3.172 -42.612 -26.448 1.00 39.67 349 ALA A C 1
ATOM 2726 O O . ALA A 1 349 ? -2.501 -43.394 -27.126 1.00 41.60 349 ALA A O 1
ATOM 2728 N N . PHE A 1 350 ? -3.865 -41.619 -26.997 1.00 39.34 350 PHE A N 1
ATOM 2729 C CA . PHE A 1 350 ? -3.816 -41.388 -28.440 1.00 40.99 350 PHE A CA 1
ATOM 2730 C C . PHE A 1 350 ? -2.395 -41.119 -28.916 1.00 43.31 350 PHE A C 1
ATOM 2731 O O . PHE A 1 350 ? -1.966 -41.595 -29.972 1.00 42.57 350 PHE A O 1
ATOM 2739 N N . THR A 1 351 ? -1.660 -40.332 -28.129 1.00 45.01 351 THR A N 1
ATOM 2740 C CA . THR A 1 351 ? -0.357 -39.912 -28.615 1.00 47.59 351 THR A CA 1
ATOM 2741 C C . THR A 1 351 ? 0.643 -41.055 -28.528 1.00 47.14 351 THR A C 1
ATOM 2742 O O . THR A 1 351 ? 1.415 -41.254 -29.432 1.00 49.05 351 THR A O 1
ATOM 2746 N N . PHE A 1 352 ? 0.561 -41.847 -27.480 1.00 45.22 352 PHE A N 1
ATOM 2747 C CA . PHE A 1 352 ? 1.239 -43.117 -27.452 1.00 45.85 352 PHE A CA 1
ATOM 2748 C C . PHE A 1 352 ? 1.112 -43.952 -28.753 1.00 46.15 352 PHE A C 1
ATOM 2749 O O . PHE A 1 352 ? 2.109 -44.470 -29.266 1.00 48.42 352 PHE A O 1
ATOM 2757 N N . PHE A 1 353 ? -0.095 -44.059 -29.299 1.00 45.16 353 PHE A N 1
ATOM 2758 C CA . PHE A 1 353 ? -0.380 -44.932 -30.453 1.00 44.88 353 PHE A CA 1
ATOM 2759 C C . PHE A 1 353 ? -0.385 -44.223 -31.793 1.00 47.59 353 PHE A C 1
ATOM 2760 O O . PHE A 1 353 ? -0.721 -44.827 -32.815 1.00 47.97 353 PHE A O 1
ATOM 2768 N N . LYS A 1 354 ? 0.008 -42.953 -31.821 1.00 50.61 354 LYS A N 1
ATOM 2769 C CA . LYS A 1 354 ? 0.347 -42.331 -33.100 1.00 53.78 354 LYS A CA 1
ATOM 2770 C C . LYS A 1 354 ? 1.704 -42.885 -33.574 1.00 56.55 354 LYS A C 1
ATOM 2771 O O . LYS A 1 354 ? 2.011 -42.863 -34.769 1.00 57.04 354 LYS A O 1
ATOM 2777 N N . ASP A 1 355 ? 2.488 -43.413 -32.624 1.00 57.56 355 ASP A N 1
ATOM 2778 C CA . ASP A 1 355 ? 3.759 -44.103 -32.936 1.00 60.60 355 ASP A CA 1
ATOM 2779 C C . ASP A 1 355 ? 3.432 -45.477 -33.526 1.00 59.17 355 ASP A C 1
ATOM 2780 O O . ASP A 1 355 ? 2.837 -46.342 -32.873 1.00 56.71 355 ASP A O 1
ATOM 2785 N N . GLU A 1 356 ? 3.805 -45.669 -34.773 1.00 60.56 356 GLU A N 1
ATOM 2786 C CA . GLU A 1 356 ? 3.554 -46.933 -35.423 1.00 60.66 356 GLU A CA 1
ATOM 2787 C C . GLU A 1 356 ? 4.265 -48.087 -34.707 1.00 59.99 356 GLU A C 1
ATOM 2788 O O . GLU A 1 356 ? 3.706 -49.177 -34.609 1.00 58.64 356 GLU A O 1
ATOM 2794 N N . LYS A 1 357 ? 5.462 -47.852 -34.166 1.00 60.99 357 LYS A N 1
ATOM 2795 C CA . LYS A 1 357 ? 6.135 -48.923 -33.430 1.00 60.77 357 LYS A CA 1
ATOM 2796 C C . LYS A 1 357 ? 5.365 -49.384 -32.185 1.00 57.22 357 LYS A C 1
ATOM 2797 O O . LYS A 1 357 ? 5.396 -50.561 -31.850 1.00 56.65 357 LYS A O 1
ATOM 2803 N N . ASN A 1 358 ? 4.673 -48.481 -31.502 1.00 54.33 358 ASN A N 1
ATOM 2804 C CA . ASN A 1 358 ? 3.886 -48.928 -30.362 1.00 52.23 358 ASN A CA 1
ATOM 2805 C C . ASN A 1 358 ? 2.676 -49.786 -30.771 1.00 49.03 358 ASN A C 1
ATOM 2806 O O . ASN A 1 358 ? 2.358 -50.769 -30.092 1.00 46.77 358 ASN A O 1
ATOM 2811 N N . ARG A 1 359 ? 2.046 -49.428 -31.894 1.00 48.13 359 ARG A N 1
ATOM 2812 C CA . ARG A 1 359 ? 0.879 -50.158 -32.418 1.00 46.36 359 ARG A CA 1
ATOM 2813 C C . ARG A 1 359 ? 1.308 -51.578 -32.771 1.00 47.76 359 ARG A C 1
ATOM 2814 O O . ARG A 1 359 ? 0.672 -52.530 -32.368 1.00 46.93 359 ARG A O 1
ATOM 2822 N N . LYS A 1 360 ? 2.406 -51.711 -33.501 1.00 50.01 360 LYS A N 1
ATOM 2823 C CA . LYS A 1 360 ? 2.956 -53.023 -33.845 1.00 52.20 360 LYS A CA 1
ATOM 2824 C C . LYS A 1 360 ? 3.251 -53.900 -32.600 1.00 51.45 360 LYS A C 1
ATOM 2825 O O . LYS A 1 360 ? 2.833 -55.063 -32.533 1.00 51.03 360 LYS A O 1
ATOM 2831 N N . GLU A 1 361 ? 3.964 -53.344 -31.625 1.00 50.83 361 GLU A N 1
ATOM 2832 C CA . GLU A 1 361 ? 4.305 -54.083 -30.413 1.00 50.65 361 GLU A CA 1
ATOM 2833 C C . GLU A 1 361 ? 3.043 -54.460 -29.611 1.00 47.55 361 GLU A C 1
ATOM 2834 O O . GLU A 1 361 ? 2.879 -55.606 -29.237 1.00 47.28 361 GLU A O 1
ATOM 2840 N N . TYR A 1 362 ? 2.147 -53.509 -29.387 1.00 45.15 362 TYR A N 1
ATOM 2841 C CA . TYR A 1 362 ? 0.924 -53.809 -28.620 1.00 44.02 362 TYR A CA 1
ATOM 2842 C C . TYR A 1 362 ? -0.114 -54.655 -29.357 1.00 43.76 362 TYR A C 1
ATOM 2843 O O . TYR A 1 362 ? -0.841 -55.434 -28.724 1.00 43.21 362 TYR A O 1
ATOM 2852 N N . GLY A 1 363 ? -0.192 -54.517 -30.671 1.00 43.99 363 GLY A N 1
ATOM 2853 C CA . GLY A 1 363 ? -1.026 -55.410 -31.457 1.00 44.58 363 GLY A CA 1
ATOM 2854 C C . GLY A 1 363 ? -0.568 -56.862 -31.323 1.00 46.49 363 GLY A C 1
ATOM 2855 O O . GLY A 1 363 ? -1.379 -57.769 -31.061 1.00 46.35 363 GLY A O 1
ATOM 2856 N N . LYS A 1 364 ? 0.735 -57.074 -31.465 1.00 48.02 364 LYS A N 1
ATOM 2857 C CA . LYS A 1 364 ? 1.352 -58.384 -31.263 1.00 50.77 364 LYS A CA 1
ATOM 2858 C C . LYS A 1 364 ? 1.140 -58.948 -29.853 1.00 49.64 364 LYS A C 1
ATOM 2859 O O . LYS A 1 364 ? 0.764 -60.114 -29.719 1.00 49.84 364 LYS A O 1
ATOM 2865 N N . ARG A 1 365 ? 1.321 -58.125 -28.821 1.00 48.38 365 ARG A N 1
ATOM 2866 C CA . ARG A 1 365 ? 1.083 -58.587 -27.454 1.00 47.82 365 ARG A CA 1
ATOM 2867 C C . ARG A 1 365 ? -0.375 -58.988 -27.198 1.00 45.50 365 ARG A C 1
ATOM 2868 O O . ARG A 1 365 ? -0.597 -60.099 -26.720 1.00 45.24 365 ARG A O 1
ATOM 2876 N N . VAL A 1 366 ? -1.367 -58.140 -27.499 1.00 43.58 366 VAL A N 1
ATOM 2877 C CA . VAL A 1 366 ? -2.763 -58.614 -27.251 1.00 42.25 366 VAL A CA 1
ATOM 2878 C C . VAL A 1 366 ? -3.055 -59.915 -27.970 1.00 43.06 366 VAL A C 1
ATOM 2879 O O . VAL A 1 366 ? -3.721 -60.767 -27.402 1.00 42.77 366 VAL A O 1
ATOM 2883 N N . GLN A 1 367 ? -2.575 -60.054 -29.207 1.00 44.43 367 GLN A N 1
ATOM 2884 C CA . GLN A 1 367 ? -2.914 -61.221 -30.017 1.00 45.43 367 GLN A CA 1
ATOM 2885 C C . GLN A 1 367 ? -2.332 -62.474 -29.366 1.00 46.21 367 GLN A C 1
ATOM 2886 O O . GLN A 1 367 ? -3.019 -63.475 -29.207 1.00 45.91 367 GLN A O 1
ATOM 2892 N N . ASP A 1 368 ? -1.069 -62.406 -28.975 1.00 47.89 368 ASP A N 1
ATOM 2893 C CA . ASP A 1 368 ? -0.457 -63.503 -28.223 1.00 50.17 368 ASP A CA 1
ATOM 2894 C C . ASP A 1 368 ? -1.210 -63.842 -26.919 1.00 48.33 368 ASP A C 1
ATOM 2895 O O . ASP A 1 368 ? -1.496 -65.000 -26.656 1.00 48.74 368 ASP A O 1
ATOM 2900 N N . PHE A 1 369 ? -1.571 -62.824 -26.153 1.00 46.08 369 PHE A N 1
ATOM 2901 C CA . PHE A 1 369 ? -2.146 -63.007 -24.824 1.00 46.18 369 PHE A CA 1
ATOM 2902 C C . PHE A 1 369 ? -3.526 -63.688 -24.837 1.00 46.27 369 PHE A C 1
ATOM 2903 O O . PHE A 1 369 ? -3.849 -64.537 -24.006 1.00 47.15 369 PHE A O 1
ATOM 2911 N N . VAL A 1 370 ? -4.336 -63.262 -25.790 1.00 46.03 370 VAL A N 1
ATOM 2912 C CA . VAL A 1 370 ? -5.678 -63.718 -25.988 1.00 45.48 370 VAL A CA 1
ATOM 2913 C C . VAL A 1 370 ? -5.757 -65.131 -26.613 1.00 48.20 370 VAL A C 1
ATOM 2914 O O . VAL A 1 370 ? -6.799 -65.792 -26.518 1.00 47.86 370 VAL A O 1
ATOM 2918 N N . LYS A 1 371 ? -4.640 -65.603 -27.191 1.00 50.08 371 LYS A N 1
ATOM 2919 C CA . LYS A 1 371 ? -4.495 -66.985 -27.687 1.00 52.53 371 LYS A CA 1
ATOM 2920 C C . LYS A 1 371 ? -4.977 -68.048 -26.709 1.00 52.36 371 LYS A C 1
ATOM 2921 O O . LYS A 1 371 ? -5.506 -69.069 -27.121 1.00 53.64 371 LYS A O 1
ATOM 2927 N N . THR A 1 372 ? -4.762 -67.840 -25.421 1.00 51.26 372 THR A N 1
ATOM 2928 C CA . THR A 1 372 ? -5.114 -68.876 -24.473 1.00 52.37 372 THR A CA 1
ATOM 2929 C C . THR A 1 372 ? -6.442 -68.638 -23.735 1.00 49.72 372 THR A C 1
ATOM 2930 O O . THR A 1 372 ? -6.742 -69.348 -22.789 1.00 49.89 372 THR A O 1
ATOM 2934 N N . LYS A 1 373 ? -7.245 -67.665 -24.163 1.00 46.98 373 LYS A N 1
ATOM 2935 C CA . LYS A 1 373 ? -8.563 -67.472 -23.522 1.00 44.77 373 LYS A CA 1
ATOM 2936 C C . LYS A 1 373 ? -9.486 -68.669 -23.718 1.00 45.37 373 LYS A C 1
ATOM 2937 O O . LYS A 1 373 ? -9.422 -69.334 -24.745 1.00 45.63 373 LYS A O 1
ATOM 2943 N N . PRO A 1 374 ? -10.353 -68.950 -22.728 1.00 45.32 374 PRO A N 1
ATOM 2944 C CA . PRO A 1 374 ? -11.296 -70.053 -22.889 1.00 46.31 374 PRO A CA 1
ATOM 2945 C C . PRO A 1 374 ? -12.169 -69.948 -24.143 1.00 45.99 374 PRO A C 1
ATOM 2946 O O . PRO A 1 374 ? -12.540 -68.858 -24.604 1.00 44.81 374 PRO A O 1
ATOM 2950 N N . THR A 1 375 ? -12.443 -71.106 -24.692 1.00 46.83 375 THR A N 1
ATOM 2951 C CA . THR A 1 375 ? -13.204 -71.265 -25.898 1.00 47.60 375 THR A CA 1
ATOM 2952 C C . THR A 1 375 ? -14.690 -71.529 -25.555 1.00 46.70 375 THR A C 1
ATOM 2953 O O . THR A 1 375 ? -15.011 -71.884 -24.411 1.00 45.87 375 THR A O 1
ATOM 2957 N N . TRP A 1 376 ? -15.593 -71.356 -26.523 1.00 46.27 376 TRP A N 1
ATOM 2958 C CA . TRP A 1 376 ? -17.009 -71.610 -26.246 1.00 45.91 376 TRP A CA 1
ATOM 2959 C C . TRP A 1 376 ? -17.171 -73.031 -25.769 1.00 48.48 376 TRP A C 1
ATOM 2960 O O . TRP A 1 376 ? -17.958 -73.285 -24.889 1.00 48.39 376 TRP A O 1
ATOM 2971 N N . ASP A 1 377 ? -16.418 -73.960 -26.358 1.00 50.58 377 ASP A N 1
ATOM 2972 C CA . ASP A 1 377 ? -16.337 -75.323 -25.842 1.00 53.23 377 ASP A CA 1
ATOM 2973 C C . ASP A 1 377 ? -15.925 -75.438 -24.368 1.00 52.45 377 ASP A C 1
ATOM 2974 O O . ASP A 1 377 ? -16.568 -76.173 -23.617 1.00 53.78 377 ASP A O 1
ATOM 2979 N N . ASP A 1 378 ? -14.886 -74.719 -23.947 1.00 50.87 378 ASP A N 1
ATOM 2980 C CA . ASP A 1 378 ? -14.446 -74.761 -22.543 1.00 50.77 378 ASP A CA 1
ATOM 2981 C C . ASP A 1 378 ? -15.504 -74.136 -21.636 1.00 49.33 378 ASP A C 1
ATOM 2982 O O . ASP A 1 378 ? -15.804 -74.657 -20.549 1.00 50.21 378 ASP A O 1
ATOM 2987 N N . ILE A 1 379 ? -16.049 -73.010 -22.084 1.00 46.66 379 ILE A N 1
ATOM 2988 C CA . ILE A 1 379 ? -17.042 -72.279 -21.321 1.00 45.62 379 ILE A CA 1
ATOM 2989 C C . ILE A 1 379 ? -18.286 -73.147 -21.092 1.00 47.17 379 ILE A C 1
ATOM 2990 O O . ILE A 1 379 ? -18.713 -73.361 -19.963 1.00 47.43 379 ILE A O 1
ATOM 2995 N N . SER A 1 380 ? -18.823 -73.685 -22.171 1.00 48.29 380 SER A N 1
ATOM 2996 C CA . SER A 1 380 ? -20.031 -74.472 -22.114 1.00 50.77 380 SER A CA 1
ATOM 2997 C C . SER A 1 380 ? -19.838 -75.740 -21.285 1.00 53.45 380 SER A C 1
ATOM 2998 O O . SER A 1 380 ? -20.725 -76.173 -20.531 1.00 53.45 380 SER A O 1
ATOM 3001 N N . SER A 1 381 ? -18.664 -76.328 -21.431 1.00 54.96 381 SER A N 1
ATOM 3002 C CA . SER A 1 381 ? -18.337 -77.500 -20.671 1.00 58.03 381 SER A CA 1
ATOM 3003 C C . SER A 1 381 ? -18.277 -77.149 -19.191 1.00 57.03 381 SER A C 1
ATOM 3004 O O . SER A 1 381 ? -18.736 -77.906 -18.343 1.00 59.60 381 SER A O 1
ATOM 3007 N N . ASP A 1 382 ? -17.751 -75.981 -18.878 1.00 54.88 382 ASP A N 1
ATOM 3008 C CA . ASP A 1 382 ? -17.686 -75.574 -17.487 1.00 54.22 382 ASP A CA 1
ATOM 3009 C C . ASP A 1 382 ? -19.087 -75.196 -16.936 1.00 52.89 382 ASP A C 1
ATOM 3010 O O . ASP A 1 382 ? -19.344 -75.314 -15.714 1.00 53.28 382 ASP A O 1
ATOM 3015 N N . ILE A 1 383 ? -19.984 -74.749 -17.826 1.00 50.71 383 ILE A N 1
ATOM 3016 C CA . ILE A 1 383 ? -21.381 -74.546 -17.447 1.00 49.06 383 ILE A CA 1
ATOM 3017 C C . ILE A 1 383 ? -22.024 -75.881 -17.048 1.00 50.61 383 ILE A C 1
ATOM 3018 O O . ILE A 1 383 ? -22.652 -75.987 -15.986 1.00 49.70 383 ILE A O 1
ATOM 3023 N N . ILE A 1 384 ? -21.862 -76.904 -17.878 1.00 52.60 384 ILE A N 1
ATOM 3024 C CA . ILE A 1 384 ? -22.436 -78.210 -17.522 1.00 55.15 384 ILE A CA 1
ATOM 3025 C C . ILE A 1 384 ? -21.830 -78.812 -16.237 1.00 56.28 384 ILE A C 1
ATOM 3026 O O . ILE A 1 384 ? -22.552 -79.423 -15.442 1.00 57.12 384 ILE A O 1
ATOM 3031 N N . ASP A 1 385 ? -20.530 -78.605 -16.017 1.00 55.66 385 ASP A N 1
ATOM 3032 C CA . ASP A 1 385 ? -19.918 -79.036 -14.757 1.00 57.57 385 ASP A CA 1
ATOM 3033 C C . ASP A 1 385 ? -20.584 -78.367 -13.558 1.00 56.02 385 ASP A C 1
ATOM 3034 O O . ASP A 1 385 ? -20.963 -79.044 -12.613 1.00 58.55 385 ASP A O 1
ATOM 3039 N N . PHE A 1 386 ? -20.753 -77.054 -13.617 1.00 52.86 386 PHE A N 1
ATOM 3040 C CA . PHE A 1 386 ? -21.460 -76.314 -12.571 1.00 51.77 386 PHE A CA 1
ATOM 3041 C C . PHE A 1 386 ? -22.860 -76.883 -12.346 1.00 53.67 386 PHE A C 1
ATOM 3042 O O . PHE A 1 386 ? -23.236 -77.182 -11.214 1.00 54.97 386 PHE A O 1
ATOM 3050 N N . PHE A 1 387 ? -23.626 -77.096 -13.410 1.00 54.59 387 PHE A N 1
ATOM 3051 C CA . PHE A 1 387 ? -24.970 -77.667 -13.227 1.00 56.82 387 PHE A CA 1
ATOM 3052 C C . PHE A 1 387 ? -24.955 -79.053 -12.605 1.00 60.30 387 PHE A C 1
ATOM 3053 O O . PHE A 1 387 ? -25.738 -79.346 -11.683 1.00 61.27 387 PHE A O 1
ATOM 3061 N N . ASN A 1 388 ? -24.050 -79.901 -13.080 1.00 62.07 388 ASN A N 1
ATOM 3062 C CA . ASN A 1 388 ? -23.917 -81.232 -12.490 1.00 65.77 388 ASN A CA 1
ATOM 3063 C C . ASN A 1 388 ? -23.676 -81.167 -11.002 1.00 65.96 388 ASN A C 1
ATOM 3064 O O . ASN A 1 388 ? -24.327 -81.886 -10.240 1.00 67.91 388 ASN A O 1
ATOM 3069 N N . SER A 1 389 ? -22.759 -80.285 -10.594 1.00 63.63 389 SER A N 1
ATOM 3070 C CA . SER A 1 389 ? -22.376 -80.197 -9.193 1.00 64.46 389 SER A CA 1
ATOM 3071 C C . SER A 1 389 ? -23.534 -79.696 -8.315 1.00 64.42 389 SER A C 1
ATOM 3072 O O . SER A 1 389 ? -23.631 -80.050 -7.144 1.00 65.99 389 SER A O 1
ATOM 3075 N N . LEU A 1 390 ? -24.432 -78.913 -8.901 1.00 63.54 390 LEU A N 1
ATOM 3076 C CA . LEU A 1 390 ? -25.598 -78.431 -8.186 1.00 63.97 390 LEU A CA 1
ATOM 3077 C C . LEU A 1 390 ? -26.694 -79.483 -8.063 1.00 68.37 390 LEU A C 1
ATOM 3078 O O . LEU A 1 390 ? -27.480 -79.438 -7.127 1.00 69.23 390 LEU A O 1
ATOM 3083 N N . LEU A 1 391 ? -26.732 -80.433 -8.994 1.00 71.90 391 LEU A N 1
ATOM 3084 C CA . LEU A 1 391 ? -27.746 -81.479 -8.993 1.00 76.95 391 LEU A CA 1
ATOM 3085 C C . LEU A 1 391 ? -27.471 -82.651 -8.035 1.00 80.97 391 LEU A C 1
ATOM 3086 O O . LEU A 1 391 ? -28.332 -83.525 -7.869 1.00 83.54 391 LEU A O 1
ATOM 3091 N N . ARG A 1 392 ? -26.289 -82.643 -7.410 1.00 81.39 392 ARG A N 1
ATOM 3092 C CA . ARG A 1 392 ? -25.784 -83.690 -6.480 1.00 85.14 392 ARG A CA 1
ATOM 3093 C C . ARG A 1 392 ? -24.276 -83.794 -6.748 1.00 84.63 392 ARG A C 1
ATOM 3094 O O . ARG A 1 392 ? -23.779 -84.586 -7.553 1.00 86.31 392 ARG A O 1
ATOM 3102 N N . MET B 1 1 ? -28.719 9.149 -16.793 1.00 131.27 1 MET B N 1
ATOM 3103 C CA . MET B 1 1 ? -29.280 8.270 -17.870 1.00 130.92 1 MET B CA 1
ATOM 3104 C C . MET B 1 1 ? -30.499 7.449 -17.409 1.00 129.54 1 MET B C 1
ATOM 3105 O O . MET B 1 1 ? -30.801 7.368 -16.207 1.00 127.88 1 MET B O 1
ATOM 3110 N N . LYS B 1 2 ? -31.184 6.849 -18.384 1.00 130.20 2 LYS B N 1
ATOM 3111 C CA . LYS B 1 2 ? -32.356 6.007 -18.155 1.00 129.77 2 LYS B CA 1
ATOM 3112 C C . LYS B 1 2 ? -31.973 4.567 -18.439 1.00 124.23 2 LYS B C 1
ATOM 3113 O O . LYS B 1 2 ? -31.546 4.231 -19.544 1.00 123.91 2 LYS B O 1
ATOM 3119 N N . LEU B 1 3 ? -32.126 3.718 -17.435 1.00 120.36 3 LEU B N 1
ATOM 3120 C CA . LEU B 1 3 ? -31.654 2.341 -17.512 1.00 114.94 3 LEU B CA 1
ATOM 3121 C C . LEU B 1 3 ? -32.813 1.383 -17.224 1.00 114.62 3 LEU B C 1
ATOM 3122 O O . LEU B 1 3 ? -33.485 1.486 -16.198 1.00 115.68 3 LEU B O 1
ATOM 3127 N N . ILE B 1 4 ? -33.080 0.479 -18.158 1.00 113.54 4 ILE B N 1
ATOM 3128 C CA . ILE B 1 4 ? -34.035 -0.591 -17.901 1.00 112.94 4 ILE B CA 1
ATOM 3129 C C . ILE B 1 4 ? -33.262 -1.865 -17.560 1.00 107.12 4 ILE B C 1
ATOM 3130 O O . ILE B 1 4 ? -32.369 -2.272 -18.310 1.00 104.40 4 ILE B O 1
ATOM 3135 N N . ILE B 1 5 ? -33.575 -2.475 -16.416 1.00 105.51 5 ILE B N 1
ATOM 3136 C CA . ILE B 1 5 ? -33.024 -3.799 -16.103 1.00 100.41 5 ILE B CA 1
ATOM 3137 C C . ILE B 1 5 ? -34.090 -4.872 -16.244 1.00 101.32 5 ILE B C 1
ATOM 3138 O O . ILE B 1 5 ? -35.140 -4.824 -15.584 1.00 104.30 5 ILE B O 1
ATOM 3143 N N . VAL B 1 6 ? -33.799 -5.834 -17.119 1.00 99.20 6 VAL B N 1
ATOM 3144 C CA . VAL B 1 6 ? -34.622 -7.020 -17.274 1.00 99.27 6 VAL B CA 1
ATOM 3145 C C . VAL B 1 6 ? -34.042 -8.133 -16.403 1.00 95.00 6 VAL B C 1
ATOM 3146 O O . VAL B 1 6 ? -33.001 -8.708 -16.730 1.00 91.67 6 VAL B O 1
ATOM 3150 N N . GLY B 1 7 ? -34.716 -8.420 -15.292 1.00 95.91 7 GLY B N 1
ATOM 3151 C CA . GLY B 1 7 ? -34.262 -9.435 -14.342 1.00 92.12 7 GLY B CA 1
ATOM 3152 C C . GLY B 1 7 ? -35.295 -9.725 -13.273 1.00 94.72 7 GLY B C 1
ATOM 3153 O O . GLY B 1 7 ? -36.446 -9.268 -13.362 1.00 99.52 7 GLY B O 1
ATOM 3154 N N . ALA B 1 8 ? -34.872 -10.477 -12.259 1.00 91.86 8 ALA B N 1
ATOM 3155 C CA . ALA B 1 8 ? -35.755 -10.940 -11.186 1.00 94.30 8 ALA B CA 1
ATOM 3156 C C . ALA B 1 8 ? -36.416 -9.819 -10.379 1.00 98.44 8 ALA B C 1
ATOM 3157 O O . ALA B 1 8 ? -35.768 -8.852 -9.976 1.00 97.86 8 ALA B O 1
ATOM 3159 N N . HIS B 1 9 ? -37.721 -9.977 -10.168 1.00 103.05 9 HIS B N 1
ATOM 3160 C CA . HIS B 1 9 ? -38.526 -9.097 -9.335 1.00 107.71 9 HIS B CA 1
ATOM 3161 C C . HIS B 1 9 ? -38.012 -9.132 -7.888 1.00 106.70 9 HIS B C 1
ATOM 3162 O O . HIS B 1 9 ? -37.428 -10.129 -7.467 1.00 103.06 9 HIS B O 1
ATOM 3169 N N . SER B 1 10 ? -38.218 -8.041 -7.143 1.00 109.64 10 SER B N 1
ATOM 3170 C CA . SER B 1 10 ? -37.745 -7.903 -5.750 1.00 109.56 10 SER B CA 1
ATOM 3171 C C . SER B 1 10 ? -38.333 -8.911 -4.766 1.00 111.29 10 SER B C 1
ATOM 3172 O O . SER B 1 10 ? -37.750 -9.163 -3.708 1.00 109.86 10 SER B O 1
ATOM 3175 N N . SER B 1 11 ? -39.511 -9.438 -5.096 1.00 114.95 11 SER B N 1
ATOM 3176 C CA . SER B 1 11 ? -40.206 -10.417 -4.259 1.00 117.80 11 SER B CA 1
ATOM 3177 C C . SER B 1 11 ? -39.624 -11.829 -4.393 1.00 113.53 11 SER B C 1
ATOM 3178 O O . SER B 1 11 ? -39.900 -12.696 -3.560 1.00 115.40 11 SER B O 1
ATOM 3181 N N . VAL B 1 12 ? -38.828 -12.045 -5.442 1.00 108.49 12 VAL B N 1
ATOM 3182 C CA . VAL B 1 12 ? -38.252 -13.366 -5.770 1.00 104.51 12 VAL B CA 1
ATOM 3183 C C . VAL B 1 12 ? -37.149 -13.818 -4.782 1.00 101.57 12 VAL B C 1
ATOM 3184 O O . VAL B 1 12 ? -36.084 -13.182 -4.711 1.00 98.36 12 VAL B O 1
ATOM 3188 N N . PRO B 1 13 ? -37.392 -14.923 -4.028 1.00 103.30 13 PRO B N 1
ATOM 3189 C CA . PRO B 1 13 ? -36.385 -15.435 -3.086 1.00 101.09 13 PRO B CA 1
ATOM 3190 C C . PRO B 1 13 ? -35.327 -16.341 -3.749 1.00 96.02 13 PRO B C 1
ATOM 3191 O O . PRO B 1 13 ? -35.137 -17.486 -3.329 1.00 96.23 13 PRO B O 1
ATOM 3195 N N . SER B 1 14 ? -34.645 -15.827 -4.768 1.00 92.65 14 SER B N 1
ATOM 3196 C CA . SER B 1 14 ? -33.634 -16.592 -5.489 1.00 88.14 14 SER B CA 1
ATOM 3197 C C . SER B 1 14 ? -32.324 -15.826 -5.551 1.00 84.70 14 SER B C 1
ATOM 3198 O O . SER B 1 14 ? -32.278 -14.637 -5.237 1.00 86.26 14 SER B O 1
ATOM 3201 N N . GLY B 1 15 ? -31.269 -16.509 -5.991 1.00 80.69 15 GLY B N 1
ATOM 3202 C CA . GLY B 1 15 ? -30.007 -15.861 -6.327 1.00 77.32 15 GLY B CA 1
ATOM 3203 C C . GLY B 1 15 ? -30.188 -14.565 -7.102 1.00 77.89 15 GLY B C 1
ATOM 3204 O O . GLY B 1 15 ? -29.719 -13.520 -6.654 1.00 78.58 15 GLY B O 1
ATOM 3205 N N . TYR B 1 16 ? -30.867 -14.617 -8.256 1.00 78.27 16 TYR B N 1
ATOM 3206 C CA . TYR B 1 16 ? -31.108 -13.396 -9.059 1.00 79.14 16 TYR B CA 1
ATOM 3207 C C . TYR B 1 16 ? -31.838 -12.307 -8.272 1.00 82.23 16 TYR B C 1
ATOM 3208 O O . TYR B 1 16 ? -31.445 -11.143 -8.329 1.00 82.63 16 TYR B O 1
ATOM 3217 N N . GLY B 1 17 ? -32.892 -12.683 -7.548 1.00 84.91 17 GLY B N 1
ATOM 3218 C CA . GLY B 1 17 ? -33.652 -11.719 -6.751 1.00 88.97 17 GLY B CA 1
ATOM 3219 C C . GLY B 1 17 ? -32.767 -10.973 -5.773 1.00 88.13 17 GLY B C 1
ATOM 3220 O O . GLY B 1 17 ? -32.844 -9.752 -5.662 1.00 90.16 17 GLY B O 1
ATOM 3221 N N . ARG B 1 18 ? -31.914 -11.726 -5.089 1.00 85.69 18 ARG B N 1
ATOM 3222 C CA . ARG B 1 18 ? -30.976 -11.198 -4.101 1.00 85.29 18 ARG B CA 1
ATOM 3223 C C . ARG B 1 18 ? -30.011 -10.155 -4.678 1.00 83.27 18 ARG B C 1
ATOM 3224 O O . ARG B 1 18 ? -29.817 -9.092 -4.074 1.00 84.24 18 ARG B O 1
ATOM 3232 N N . VAL B 1 19 ? -29.419 -10.438 -5.838 1.00 80.29 19 VAL B N 1
ATOM 3233 C CA . VAL B 1 19 ? -28.565 -9.432 -6.466 1.00 79.27 19 VAL B CA 1
ATOM 3234 C C . VAL B 1 19 ? -29.374 -8.233 -6.995 1.00 82.38 19 VAL B C 1
ATOM 3235 O O . VAL B 1 19 ? -28.916 -7.085 -6.887 1.00 83.69 19 VAL B O 1
ATOM 3239 N N . MET B 1 20 ? -30.586 -8.483 -7.499 1.00 84.16 20 MET B N 1
ATOM 3240 C CA . MET B 1 20 ? -31.477 -7.383 -7.910 1.00 87.39 20 MET B CA 1
ATOM 3241 C C . MET B 1 20 ? -31.828 -6.448 -6.747 1.00 90.12 20 MET B C 1
ATOM 3242 O O . MET B 1 20 ? -31.754 -5.224 -6.890 1.00 91.67 20 MET B O 1
ATOM 3247 N N . ARG B 1 21 ? -32.187 -7.015 -5.598 1.00 90.98 21 ARG B N 1
ATOM 3248 C CA . ARG B 1 21 ? -32.486 -6.199 -4.410 1.00 94.72 21 ARG B CA 1
ATOM 3249 C C . ARG B 1 21 ? -31.287 -5.379 -3.940 1.00 93.39 21 ARG B C 1
ATOM 3250 O O . ARG B 1 21 ? -31.458 -4.312 -3.374 1.00 96.53 21 ARG B O 1
ATOM 3258 N N . ALA B 1 22 ? -30.078 -5.869 -4.197 1.00 89.67 22 ALA B N 1
ATOM 3259 C CA . ALA B 1 22 ? -28.860 -5.158 -3.799 1.00 88.94 22 ALA B CA 1
ATOM 3260 C C . ALA B 1 22 ? -28.452 -4.010 -4.757 1.00 89.55 22 ALA B C 1
ATOM 3261 O O . ALA B 1 22 ? -28.082 -2.914 -4.317 1.00 91.04 22 ALA B O 1
ATOM 3263 N N . ILE B 1 23 ? -28.541 -4.285 -6.061 1.00 88.57 23 ILE B N 1
ATOM 3264 C CA . ILE B 1 23 ? -27.972 -3.456 -7.128 1.00 88.92 23 ILE B CA 1
ATOM 3265 C C . ILE B 1 23 ? -28.910 -2.309 -7.561 1.00 93.08 23 ILE B C 1
ATOM 3266 O O . ILE B 1 23 ? -28.469 -1.173 -7.805 1.00 94.67 23 ILE B O 1
ATOM 3271 N N . VAL B 1 24 ? -30.204 -2.609 -7.603 1.00 94.93 24 VAL B N 1
ATOM 3272 C CA . VAL B 1 24 ? -31.226 -1.662 -8.032 1.00 99.19 24 VAL B CA 1
ATOM 3273 C C . VAL B 1 24 ? -31.231 -0.336 -7.250 1.00 102.78 24 VAL B C 1
ATOM 3274 O O . VAL B 1 24 ? -31.101 0.729 -7.862 1.00 105.11 24 VAL B O 1
ATOM 3278 N N . PRO B 1 25 ? -31.377 -0.384 -5.907 1.00 103.62 25 PRO B N 1
ATOM 3279 C CA . PRO B 1 25 ? -31.441 0.894 -5.219 1.00 106.96 25 PRO B CA 1
ATOM 3280 C C . PRO B 1 25 ? -30.085 1.599 -5.191 1.00 105.35 25 PRO B C 1
ATOM 3281 O O . PRO B 1 25 ? -30.038 2.826 -5.077 1.00 108.72 25 PRO B O 1
ATOM 3285 N N . ARG B 1 26 ? -29.000 0.837 -5.317 1.00 100.95 26 ARG B N 1
ATOM 3286 C CA . ARG B 1 26 ? -27.654 1.414 -5.394 1.00 99.77 26 ARG B CA 1
ATOM 3287 C C . ARG B 1 26 ? -27.367 2.201 -6.687 1.00 100.99 26 ARG B C 1
ATOM 3288 O O . ARG B 1 26 ? -26.735 3.263 -6.644 1.00 102.74 26 ARG B O 1
ATOM 3296 N N . ILE B 1 27 ? -27.838 1.692 -7.827 1.00 100.54 27 ILE B N 1
ATOM 3297 C CA . ILE B 1 27 ? -27.739 2.426 -9.105 1.00 102.31 27 ILE B CA 1
ATOM 3298 C C . ILE B 1 27 ? -28.780 3.555 -9.211 1.00 107.61 27 ILE B C 1
ATOM 3299 O O . ILE B 1 27 ? -28.545 4.537 -9.908 1.00 110.36 27 ILE B O 1
ATOM 3304 N N . SER B 1 28 ? -29.901 3.413 -8.493 1.00 109.78 28 SER B N 1
ATOM 3305 C CA . SER B 1 28 ? -31.002 4.402 -8.445 1.00 115.16 28 SER B CA 1
ATOM 3306 C C . SER B 1 28 ? -30.608 5.821 -8.030 1.00 118.21 28 SER B C 1
ATOM 3307 O O . SER B 1 28 ? -31.243 6.793 -8.462 1.00 122.69 28 SER B O 1
ATOM 3310 N N . LYS B 1 29 ? -29.582 5.939 -7.184 1.00 116.25 29 LYS B N 1
ATOM 3311 C CA . LYS B 1 29 ? -29.096 7.257 -6.733 1.00 119.41 29 LYS B CA 1
ATOM 3312 C C . LYS B 1 29 ? -28.101 7.913 -7.717 1.00 119.50 29 LYS B C 1
ATOM 3313 O O . LYS B 1 29 ? -27.763 9.091 -7.577 1.00 122.62 29 LYS B O 1
ATOM 3319 N N . ALA B 1 30 ? -27.650 7.140 -8.707 1.00 116.50 30 ALA B N 1
ATOM 3320 C CA . ALA B 1 30 ? -26.851 7.672 -9.810 1.00 117.18 30 ALA B CA 1
ATOM 3321 C C . ALA B 1 30 ? -27.730 7.957 -11.023 1.00 120.26 30 ALA B C 1
ATOM 3322 O O . ALA B 1 30 ? -27.621 9.019 -11.642 1.00 124.24 30 ALA B O 1
ATOM 3324 N N . HIS B 1 31 ? -28.610 7.015 -11.354 1.00 118.65 31 HIS B N 1
ATOM 3325 C CA . HIS B 1 31 ? -29.436 7.136 -12.555 1.00 121.44 31 HIS B CA 1
ATOM 3326 C C . HIS B 1 31 ? -30.901 6.807 -12.333 1.00 123.29 31 HIS B C 1
ATOM 3327 O O . HIS B 1 31 ? -31.286 6.338 -11.264 1.00 122.64 31 HIS B O 1
ATOM 3334 N N . GLU B 1 32 ? -31.724 7.063 -13.342 1.00 126.35 32 GLU B N 1
ATOM 3335 C CA . GLU B 1 32 ? -33.087 6.591 -13.294 1.00 128.08 32 GLU B CA 1
ATOM 3336 C C . GLU B 1 32 ? -33.039 5.130 -13.670 1.00 123.69 32 GLU B C 1
ATOM 3337 O O . GLU B 1 32 ? -32.704 4.789 -14.811 1.00 122.65 32 GLU B O 1
ATOM 3343 N N . VAL B 1 33 ? -33.338 4.260 -12.711 1.00 121.19 33 VAL B N 1
ATOM 3344 C CA . VAL B 1 33 ? -33.476 2.828 -13.031 1.00 117.46 33 VAL B CA 1
ATOM 3345 C C . VAL B 1 33 ? -34.921 2.334 -12.957 1.00 120.34 33 VAL B C 1
ATOM 3346 O O . VAL B 1 33 ? -35.643 2.559 -11.977 1.00 122.74 33 VAL B O 1
ATOM 3350 N N . ILE B 1 34 ? -35.335 1.688 -14.040 1.00 120.60 34 ILE B N 1
ATOM 3351 C CA . ILE B 1 34 ? -36.660 1.116 -14.117 1.00 123.44 34 ILE B CA 1
ATOM 3352 C C . ILE B 1 34 ? -36.540 -0.391 -14.402 1.00 118.95 34 ILE B C 1
ATOM 3353 O O . ILE B 1 34 ? -35.806 -0.819 -15.308 1.00 115.94 34 ILE B O 1
ATOM 3358 N N . VAL B 1 35 ? -37.238 -1.182 -13.587 1.00 118.77 35 VAL B N 1
ATOM 3359 C CA . VAL B 1 35 ? -37.086 -2.638 -13.594 1.00 114.55 35 VAL B CA 1
ATOM 3360 C C . VAL B 1 35 ? -38.255 -3.332 -14.274 1.00 117.74 35 VAL B C 1
ATOM 3361 O O . VAL B 1 35 ? -39.415 -3.148 -13.889 1.00 123.00 35 VAL B O 1
ATOM 3365 N N . PHE B 1 36 ? -37.929 -4.122 -15.292 1.00 114.98 36 PHE B N 1
ATOM 3366 C CA . PHE B 1 36 ? -38.859 -5.071 -15.852 1.00 116.89 36 PHE B CA 1
ATOM 3367 C C . PHE B 1 36 ? -38.693 -6.351 -15.040 1.00 113.19 36 PHE B C 1
ATOM 3368 O O . PHE B 1 36 ? -37.889 -7.227 -15.374 1.00 108.74 36 PHE B O 1
ATOM 3376 N N . GLY B 1 37 ? -39.453 -6.432 -13.953 1.00 115.63 37 GLY B N 1
ATOM 3377 C CA . GLY B 1 37 ? -39.289 -7.488 -12.958 1.00 113.00 37 GLY B CA 1
ATOM 3378 C C . GLY B 1 37 ? -40.043 -8.762 -13.267 1.00 113.74 37 GLY B C 1
ATOM 3379 O O . GLY B 1 37 ? -41.267 -8.760 -13.387 1.00 119.49 37 GLY B O 1
ATOM 3380 N N . ILE B 1 38 ? -39.306 -9.860 -13.359 1.00 108.46 38 ILE B N 1
ATOM 3381 C CA . ILE B 1 38 ? -39.885 -11.119 -13.791 1.00 108.53 38 ILE B CA 1
ATOM 3382 C C . ILE B 1 38 ? -40.104 -12.117 -12.647 1.00 107.96 38 ILE B C 1
ATOM 3383 O O . ILE B 1 38 ? -39.410 -12.065 -11.628 1.00 104.96 38 ILE B O 1
ATOM 3388 N N . HIS B 1 39 ? -41.094 -12.996 -12.829 1.00 110.99 39 HIS B N 1
ATOM 3389 C CA . HIS B 1 39 ? -41.413 -14.098 -11.909 1.00 111.88 39 HIS B CA 1
ATOM 3390 C C . HIS B 1 39 ? -41.882 -13.694 -10.512 1.00 115.26 39 HIS B C 1
ATOM 3391 O O . HIS B 1 39 ? -41.644 -14.437 -9.564 1.00 114.35 39 HIS B O 1
ATOM 3398 N N . ALA B 1 40 ? -42.537 -12.546 -10.366 1.00 120.40 40 ALA B N 1
ATOM 3399 C CA . ALA B 1 40 ? -42.972 -12.068 -9.031 1.00 124.31 40 ALA B CA 1
ATOM 3400 C C . ALA B 1 40 ? -43.671 -13.119 -8.143 1.00 127.80 40 ALA B C 1
ATOM 3401 O O . ALA B 1 40 ? -44.536 -13.865 -8.610 1.00 131.35 40 ALA B O 1
ATOM 3403 N N . PHE B 1 41 ? -43.265 -13.167 -6.870 1.00 127.36 41 PHE B N 1
ATOM 3404 C CA . PHE B 1 41 ? -43.856 -14.039 -5.834 1.00 130.72 41 PHE B CA 1
ATOM 3405 C C . PHE B 1 41 ? -44.844 -13.277 -4.947 1.00 137.60 41 PHE B C 1
ATOM 3406 O O . PHE B 1 41 ? -45.570 -13.883 -4.155 1.00 142.25 41 PHE B O 1
ATOM 3414 N N . GLY B 1 42 ? -44.845 -11.952 -5.066 1.00 138.49 42 GLY B N 1
ATOM 3415 C CA . GLY B 1 42 ? -45.610 -11.081 -4.172 1.00 144.71 42 GLY B CA 1
ATOM 3416 C C . GLY B 1 42 ? -45.307 -9.610 -4.403 1.00 144.43 42 GLY B C 1
ATOM 3417 O O . GLY B 1 42 ? -44.889 -9.221 -5.500 1.00 141.24 42 GLY B O 1
ATOM 3418 N N . ARG B 1 43 ? -45.512 -8.801 -3.362 1.00 148.35 43 ARG B N 1
ATOM 3419 C CA . ARG B 1 43 ? -45.345 -7.342 -3.427 1.00 149.65 43 ARG B CA 1
ATOM 3420 C C . ARG B 1 43 ? -43.925 -6.866 -3.740 1.00 142.10 43 ARG B C 1
ATOM 3421 O O . ARG B 1 43 ? -42.940 -7.495 -3.331 1.00 136.65 43 ARG B O 1
ATOM 3429 N N . SER B 1 44 ? -43.829 -5.748 -4.460 1.00 142.34 44 SER B N 1
ATOM 3430 C CA . SER B 1 44 ? -42.541 -5.090 -4.684 1.00 136.67 44 SER B CA 1
ATOM 3431 C C . SER B 1 44 ? -41.967 -4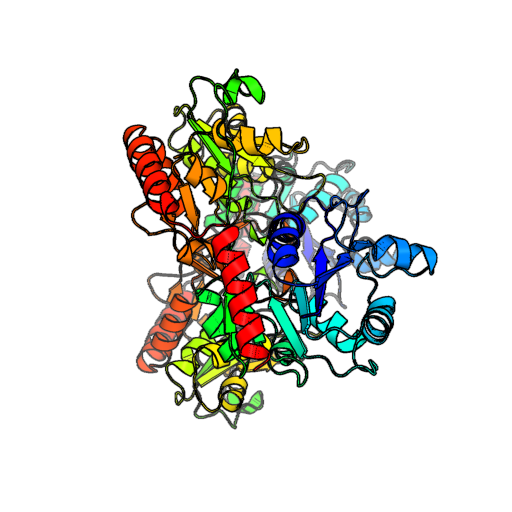.534 -3.380 1.00 136.65 44 SER B C 1
ATOM 3432 O O . SER B 1 44 ? -42.707 -4.133 -2.468 1.00 142.03 44 SER B O 1
ATOM 3435 N N . VAL B 1 45 ? -40.639 -4.503 -3.322 1.00 130.89 45 VAL B N 1
ATOM 3436 C CA . VAL B 1 45 ? -39.898 -4.170 -2.106 1.00 130.26 45 VAL B CA 1
ATOM 3437 C C . VAL B 1 45 ? -39.449 -2.697 -2.017 1.00 131.38 45 VAL B C 1
ATOM 3438 O O . VAL B 1 45 ? -39.133 -2.203 -0.929 1.00 132.78 45 VAL B O 1
ATOM 3442 N N . HIS B 1 46 ? -39.446 -1.991 -3.147 1.00 131.46 46 HIS B N 1
ATOM 3443 C CA . HIS B 1 46 ? -38.996 -0.594 -3.173 1.00 132.26 46 HIS B CA 1
ATOM 3444 C C . HIS B 1 46 ? -40.174 0.367 -3.162 1.00 139.62 46 HIS B C 1
ATOM 3445 O O . HIS B 1 46 ? -41.166 0.156 -3.857 1.00 143.18 46 HIS B O 1
ATOM 3452 N N . ALA B 1 47 ? -40.065 1.423 -2.370 1.00 142.42 47 ALA B N 1
ATOM 3453 C CA . ALA B 1 47 ? -41.124 2.414 -2.328 1.00 149.76 47 ALA B CA 1
ATOM 3454 C C . ALA B 1 47 ? -41.082 3.369 -3.519 1.00 150.88 47 ALA B C 1
ATOM 3455 O O . ALA B 1 47 ? -42.131 3.799 -3.996 1.00 156.62 47 ALA B O 1
ATOM 3457 N N . ASN B 1 48 ? -39.882 3.690 -4.007 1.00 145.93 48 ASN B N 1
ATOM 3458 C CA . ASN B 1 48 ? -39.727 4.802 -4.956 1.00 147.61 48 ASN B CA 1
ATOM 3459 C C . ASN B 1 48 ? -38.961 4.545 -6.245 1.00 143.17 48 ASN B C 1
ATOM 3460 O O . ASN B 1 48 ? -38.655 5.491 -6.976 1.00 145.01 48 ASN B O 1
ATOM 3465 N N . ILE B 1 49 ? -38.632 3.295 -6.531 1.00 137.85 49 ILE B N 1
ATOM 3466 C CA . ILE B 1 49 ? -38.100 2.991 -7.850 1.00 134.11 49 ILE B CA 1
ATOM 3467 C C . ILE B 1 49 ? -39.211 2.295 -8.648 1.00 136.46 49 ILE B C 1
ATOM 3468 O O . ILE B 1 49 ? -39.973 1.494 -8.094 1.00 137.60 49 ILE B O 1
ATOM 3473 N N . GLU B 1 50 ? -39.330 2.631 -9.930 1.00 137.62 50 GLU B N 1
ATOM 3474 C CA . GLU B 1 50 ? -40.358 2.024 -10.767 1.00 140.55 50 GLU B CA 1
ATOM 3475 C C . GLU B 1 50 ? -40.032 0.559 -11.094 1.00 135.13 50 GLU B C 1
ATOM 3476 O O . GLU B 1 50 ? -39.107 0.279 -11.862 1.00 130.68 50 GLU B O 1
ATOM 3482 N N . GLU B 1 51 ? -40.792 -0.363 -10.498 1.00 135.89 51 GLU B N 1
ATOM 3483 C CA . GLU B 1 51 ? -40.664 -1.802 -10.784 1.00 131.83 51 GLU B CA 1
ATOM 3484 C C . GLU B 1 51 ? -41.954 -2.360 -11.382 1.00 136.31 51 GLU B C 1
ATOM 3485 O O . GLU B 1 51 ? -42.998 -2.429 -10.722 1.00 141.03 51 GLU B O 1
ATOM 3491 N N . PHE B 1 52 ? -41.859 -2.747 -12.646 1.00 134.85 52 PHE B N 1
ATOM 3492 C CA . PHE B 1 52 ? -42.969 -3.320 -13.378 1.00 139.07 52 PHE B CA 1
ATOM 3493 C C . PHE B 1 52 ? -43.016 -4.806 -13.073 1.00 135.89 52 PHE B C 1
ATOM 3494 O O . PHE B 1 52 ? -42.021 -5.512 -13.274 1.00 129.60 52 PHE B O 1
ATOM 3502 N N . ASP B 1 53 ? -44.143 -5.307 -12.582 1.00 140.46 53 ASP B N 1
ATOM 3503 C CA . ASP B 1 53 ? -44.174 -6.748 -12.375 1.00 137.75 53 ASP B CA 1
ATOM 3504 C C . ASP B 1 53 ? -44.765 -7.506 -13.563 1.00 138.73 53 ASP B C 1
ATOM 3505 O O . ASP B 1 53 ? -45.980 -7.577 -13.785 1.00 144.56 53 ASP B O 1
ATOM 3510 N N . ALA B 1 54 ? -43.821 -8.030 -14.338 1.00 132.40 54 ALA B N 1
ATOM 3511 C CA . ALA B 1 54 ? -44.051 -8.611 -15.650 1.00 132.70 54 ALA B CA 1
ATOM 3512 C C . ALA B 1 54 ? -44.909 -9.863 -15.616 1.00 134.74 54 ALA B C 1
ATOM 3513 O O . ALA B 1 54 ? -45.664 -10.114 -16.553 1.00 138.80 54 ALA B O 1
ATOM 3515 N N . GLN B 1 55 ? -44.797 -10.647 -14.546 1.00 132.33 55 GLN B N 1
ATOM 3516 C CA . GLN B 1 55 ? -45.574 -11.879 -14.440 1.00 134.66 55 GLN B CA 1
ATOM 3517 C C . GLN B 1 55 ? -47.087 -11.649 -14.375 1.00 143.56 55 GLN B C 1
ATOM 3518 O O . GLN B 1 55 ? -47.831 -12.225 -15.174 1.00 146.80 55 GLN B O 1
ATOM 3524 N N . THR B 1 56 ? -47.550 -10.827 -13.435 1.00 147.43 56 THR B N 1
ATOM 3525 C CA . THR B 1 56 ? -48.991 -10.581 -13.369 1.00 156.60 56 THR B CA 1
ATOM 3526 C C . THR B 1 56 ? -49.516 -9.770 -14.562 1.00 160.79 56 THR B C 1
ATOM 3527 O O . THR B 1 56 ? -50.659 -9.968 -14.966 1.00 167.07 56 THR B O 1
ATOM 3531 N N . ALA B 1 57 ? -48.672 -8.920 -15.153 1.00 157.01 57 ALA B N 1
ATOM 3532 C CA . ALA B 1 57 ? -49.005 -8.258 -16.422 1.00 160.70 57 ALA B CA 1
ATOM 3533 C C . ALA B 1 57 ? -49.253 -9.285 -17.538 1.00 160.90 57 ALA B C 1
ATOM 3534 O O . ALA B 1 57 ? -50.166 -9.121 -18.350 1.00 167.28 57 ALA B O 1
ATOM 3536 N N . GLU B 1 58 ? -48.444 -10.345 -17.557 1.00 154.55 58 GLU B N 1
ATOM 3537 C CA . GLU B 1 58 ? -48.619 -11.474 -18.480 1.00 154.51 58 GLU B CA 1
ATOM 3538 C C . GLU B 1 58 ? -49.909 -12.269 -18.211 1.00 161.08 58 GLU B C 1
ATOM 3539 O O . GLU B 1 58 ? -50.568 -12.695 -19.156 1.00 165.06 58 GLU B O 1
ATOM 3545 N N . HIS B 1 59 ? -50.275 -12.442 -16.937 1.00 162.63 59 HIS B N 1
ATOM 3546 C CA . HIS B 1 59 ? -51.536 -13.107 -16.574 1.00 169.97 59 HIS B CA 1
ATOM 3547 C C . HIS B 1 59 ? -52.743 -12.271 -16.962 1.00 179.52 59 HIS B C 1
ATOM 3548 O O . HIS B 1 59 ? -53.730 -12.813 -17.446 1.00 185.86 59 HIS B O 1
ATOM 3555 N N . VAL B 1 60 ? -52.650 -10.958 -16.742 1.00 180.93 60 VAL B N 1
ATOM 3556 C CA . VAL B 1 60 ? -53.676 -9.986 -17.144 1.00 189.98 60 VAL B CA 1
ATOM 3557 C C . VAL B 1 60 ? -53.969 -10.088 -18.640 1.00 193.04 60 VAL B C 1
ATOM 3558 O O . VAL B 1 60 ? -55.118 -9.970 -19.076 1.00 201.70 60 VAL B O 1
ATOM 3562 N N . ARG B 1 61 ? -52.917 -10.324 -19.415 1.00 186.07 61 ARG B N 1
ATOM 3563 C CA . ARG B 1 61 ? -53.034 -10.468 -20.856 1.00 188.42 61 ARG B CA 1
ATOM 3564 C C . ARG B 1 61 ? -53.418 -11.910 -21.270 1.00 188.89 61 ARG B C 1
ATOM 3565 O O . ARG B 1 61 ? -53.666 -12.182 -22.446 1.00 191.67 61 ARG B O 1
ATOM 3573 N N . GLY B 1 62 ? -53.495 -12.816 -20.294 1.00 187.06 62 GLY B N 1
ATOM 3574 C CA . GLY B 1 62 ? -53.934 -14.197 -20.535 1.00 188.19 62 GLY B CA 1
ATOM 3575 C C . GLY B 1 62 ? -52.897 -15.085 -21.201 1.00 180.34 62 GLY B C 1
ATOM 3576 O O . GLY B 1 62 ? -53.229 -16.133 -21.753 1.00 181.60 62 GLY B O 1
ATOM 3577 N N . LEU B 1 63 ? -51.638 -14.660 -21.145 1.00 172.50 63 LEU B N 1
ATOM 3578 C CA . LEU B 1 63 ? -50.521 -15.409 -21.725 1.00 164.90 63 LEU B CA 1
ATOM 3579 C C . LEU B 1 63 ? -49.853 -16.266 -20.658 1.00 158.96 63 LEU B C 1
ATOM 3580 O O . LEU B 1 63 ? -49.961 -15.976 -19.462 1.00 159.52 63 LEU B O 1
ATOM 3585 N N . ASN B 1 64 ? -49.171 -17.326 -21.078 1.00 153.94 64 ASN B N 1
ATOM 3586 C CA . ASN B 1 64 ? -48.264 -18.021 -20.164 1.00 147.49 64 ASN B CA 1
ATOM 3587 C C . ASN B 1 64 ? -46.897 -18.275 -20.767 1.00 139.26 64 ASN B C 1
ATOM 3588 O O . ASN B 1 64 ? -46.705 -19.155 -21.605 1.00 137.92 64 ASN B O 1
ATOM 3593 N N . GLU B 1 65 ? -45.964 -17.445 -20.322 1.00 134.35 65 GLU B N 1
ATOM 3594 C CA . GLU B 1 65 ? -44.596 -17.424 -20.804 1.00 127.23 65 GLU B CA 1
ATOM 3595 C C . GLU B 1 65 ? -43.688 -17.586 -19.582 1.00 121.39 65 GLU B C 1
ATOM 3596 O O . GLU B 1 65 ? -42.604 -16.995 -19.501 1.00 116.81 65 GLU B O 1
ATOM 3602 N N . GLN B 1 66 ? -44.170 -18.392 -18.630 1.00 122.29 66 GLN B N 1
ATOM 3603 C CA . GLN B 1 66 ? -43.434 -18.760 -17.421 1.00 117.74 66 GLN B CA 1
ATOM 3604 C C . GLN B 1 66 ? -42.999 -17.548 -16.590 1.00 116.39 66 GLN B C 1
ATOM 3605 O O . GLN B 1 66 ? -41.996 -17.604 -15.886 1.00 111.40 66 GLN B O 1
ATOM 3611 N N . GLY B 1 67 ? -43.750 -16.454 -16.683 1.00 120.97 67 GLY B N 1
ATOM 3612 C CA . GLY B 1 67 ? -43.428 -15.244 -15.933 1.00 120.42 67 GLY B CA 1
ATOM 3613 C C . GLY B 1 67 ? -42.325 -14.362 -16.510 1.00 116.16 67 GLY B C 1
ATOM 3614 O O . GLY B 1 67 ? -41.924 -13.381 -15.863 1.00 115.74 67 GLY B O 1
ATOM 3615 N N . PHE B 1 68 ? -41.840 -14.700 -17.712 1.00 113.30 68 PHE B N 1
ATOM 3616 C CA . PHE B 1 68 ? -40.832 -13.889 -18.420 1.00 110.18 68 PHE B CA 1
ATOM 3617 C C . PHE B 1 68 ? -41.436 -12.704 -19.178 1.00 115.20 68 PHE B C 1
ATOM 3618 O O . PHE B 1 68 ? -40.760 -11.692 -19.378 1.00 113.90 68 PHE B O 1
ATOM 3626 N N . TYR B 1 69 ? -42.694 -12.840 -19.603 1.00 121.13 69 TYR B N 1
ATOM 3627 C CA . TYR B 1 69 ? -43.416 -11.793 -20.357 1.00 127.06 69 TYR B CA 1
ATOM 3628 C C . TYR B 1 69 ? -42.619 -11.280 -21.570 1.00 125.47 69 TYR B C 1
ATOM 3629 O O . TYR B 1 69 ? -42.517 -10.067 -21.802 1.00 127.45 69 TYR B O 1
ATOM 3638 N N . TYR B 1 70 ? -42.059 -12.225 -22.332 1.00 122.16 70 TYR B N 1
ATOM 3639 C CA . TYR B 1 70 ? -41.369 -11.936 -23.600 1.00 121.35 70 TYR B CA 1
ATOM 3640 C C . TYR B 1 70 ? -42.186 -11.050 -24.554 1.00 128.40 70 TYR B C 1
ATOM 3641 O O . TYR B 1 70 ? -41.612 -10.225 -25.266 1.00 128.85 70 TYR B O 1
ATOM 3650 N N . SER B 1 71 ? -43.513 -11.225 -24.564 1.00 134.29 71 SER B N 1
ATOM 3651 C CA . SER B 1 71 ? -44.415 -10.439 -25.422 1.00 142.17 71 SER B CA 1
ATOM 3652 C C . SER B 1 71 ? -44.584 -8.983 -25.002 1.00 145.11 71 SER B C 1
ATOM 3653 O O . SER B 1 71 ? -45.040 -8.166 -25.792 1.00 150.87 71 SER B O 1
ATOM 3656 N N . GLY B 1 72 ? -44.239 -8.659 -23.765 1.00 141.92 72 GLY B N 1
ATOM 3657 C CA . GLY B 1 72 ? -44.446 -7.307 -23.270 1.00 145.02 72 GLY B CA 1
ATOM 3658 C C . GLY B 1 72 ? -43.244 -6.392 -23.383 1.00 141.46 72 GLY B C 1
ATOM 3659 O O . GLY B 1 72 ? -43.397 -5.160 -23.338 1.00 145.16 72 GLY B O 1
ATOM 3660 N N . LEU B 1 73 ? -42.058 -6.986 -23.541 1.00 134.39 73 LEU B N 1
ATOM 3661 C CA . LEU B 1 73 ? -40.792 -6.243 -23.460 1.00 130.47 73 LEU B CA 1
ATOM 3662 C C . LEU B 1 73 ? -40.594 -5.185 -24.542 1.00 134.01 73 LEU B C 1
ATOM 3663 O O . LEU B 1 73 ? -40.175 -4.068 -24.233 1.00 134.91 73 LEU B O 1
ATOM 3668 N N . SER B 1 74 ? -40.879 -5.540 -25.796 1.00 136.62 74 SER B N 1
ATOM 3669 C CA . SER B 1 74 ? -40.701 -4.620 -26.920 1.00 141.14 74 SER B CA 1
ATOM 3670 C C . SER B 1 74 ? -41.464 -3.305 -26.715 1.00 147.62 74 SER B C 1
ATOM 3671 O O . SER B 1 74 ? -40.896 -2.221 -26.877 1.00 148.26 74 SER B O 1
ATOM 3674 N N . GLU B 1 75 ? -42.741 -3.411 -26.344 1.00 152.46 75 GLU B N 1
ATOM 3675 C CA . GLU B 1 75 ? -43.580 -2.243 -26.064 1.00 159.56 75 GLU B CA 1
ATOM 3676 C C . GLU B 1 75 ? -43.082 -1.460 -24.841 1.00 156.87 75 GLU B C 1
ATOM 3677 O O . GLU B 1 75 ? -43.074 -0.229 -24.840 1.00 160.34 75 GLU B O 1
ATOM 3683 N N . PHE B 1 76 ? -42.661 -2.187 -23.813 1.00 150.75 76 PHE B N 1
ATOM 3684 C CA . PHE B 1 76 ? -42.130 -1.578 -22.597 1.00 147.89 76 PHE B CA 1
ATOM 3685 C C . PHE B 1 76 ? -40.936 -0.654 -22.883 1.00 145.50 76 PHE B C 1
ATOM 3686 O O . PHE B 1 76 ? -40.852 0.459 -22.348 1.00 146.89 76 PHE B O 1
ATOM 3694 N N . ILE B 1 77 ? -40.027 -1.127 -23.736 1.00 141.69 77 ILE B N 1
ATOM 3695 C CA . ILE B 1 77 ? -38.859 -0.347 -24.159 1.00 140.14 77 ILE B CA 1
ATOM 3696 C C . ILE B 1 77 ? -39.254 0.812 -25.082 1.00 147.46 77 ILE B C 1
ATOM 3697 O O . ILE B 1 77 ? -38.789 1.936 -24.889 1.00 148.71 77 ILE B O 1
ATOM 3702 N N . ASP B 1 78 ? -40.119 0.532 -26.060 1.00 152.56 78 ASP B N 1
ATOM 3703 C CA . ASP B 1 78 ? -40.585 1.540 -27.017 1.00 160.64 78 ASP B CA 1
ATOM 3704 C C . ASP B 1 78 ? -41.192 2.759 -26.328 1.00 165.57 78 ASP B C 1
ATOM 3705 O O . ASP B 1 78 ? -41.107 3.878 -26.843 1.00 170.45 78 ASP B O 1
ATOM 3710 N N . VAL B 1 79 ? -41.796 2.532 -25.163 1.00 164.60 79 VAL B N 1
ATOM 3711 C CA . VAL B 1 79 ? -42.465 3.583 -24.408 1.00 169.59 79 VAL B CA 1
ATOM 3712 C C . VAL B 1 79 ? -41.463 4.337 -23.543 1.00 165.54 79 VAL B C 1
ATOM 3713 O O . VAL B 1 79 ? -41.390 5.571 -23.580 1.00 169.62 79 VAL B O 1
ATOM 3717 N N . HIS B 1 80 ? -40.679 3.589 -22.779 1.00 157.64 80 HIS B N 1
ATOM 3718 C CA . HIS B 1 80 ? -39.734 4.193 -21.858 1.00 153.87 80 HIS B CA 1
ATOM 3719 C C . HIS B 1 80 ? -38.523 4.852 -22.503 1.00 152.56 80 HIS B C 1
ATOM 3720 O O . HIS B 1 80 ? -37.964 5.797 -21.941 1.00 152.23 80 HIS B O 1
ATOM 3727 N N . LYS B 1 81 ? -38.133 4.358 -23.677 1.00 151.92 81 LYS B N 1
ATOM 3728 C CA . LYS B 1 81 ? -36.971 4.868 -24.428 1.00 151.49 81 LYS B CA 1
ATOM 3729 C C . LYS B 1 81 ? -35.683 4.974 -23.584 1.00 145.40 81 LYS B C 1
ATOM 3730 O O . LYS B 1 81 ? -35.144 6.068 -23.419 1.00 147.26 81 LYS B O 1
ATOM 3736 N N . PRO B 1 82 ? -35.182 3.840 -23.049 1.00 138.56 82 PRO B N 1
ATOM 3737 C CA . PRO B 1 82 ? -33.983 3.892 -22.209 1.00 133.34 82 PRO B CA 1
ATOM 3738 C C . PRO B 1 82 ? -32.696 4.139 -23.001 1.00 132.23 82 PRO B C 1
ATOM 3739 O O . PRO B 1 82 ? -32.636 3.861 -24.206 1.00 133.54 82 PRO B O 1
ATOM 3743 N N . ASP B 1 83 ? -31.685 4.670 -22.316 1.00 130.28 83 ASP B N 1
ATOM 3744 C CA . ASP B 1 83 ? -30.351 4.808 -22.885 1.00 129.49 83 ASP B CA 1
ATOM 3745 C C . ASP B 1 83 ? -29.703 3.424 -22.954 1.00 123.89 83 ASP B C 1
ATOM 3746 O O . ASP B 1 83 ? -29.021 3.100 -23.929 1.00 124.28 83 ASP B O 1
ATOM 3751 N N . ILE B 1 84 ? -29.925 2.616 -21.914 1.00 119.22 84 ILE B N 1
ATOM 3752 C CA . ILE B 1 84 ? -29.376 1.260 -21.838 1.00 113.59 84 ILE B CA 1
ATOM 3753 C C . ILE B 1 84 ? -30.407 0.239 -21.345 1.00 111.27 84 ILE B C 1
ATOM 3754 O O . ILE B 1 84 ? -31.236 0.537 -20.476 1.00 112.26 84 ILE B O 1
ATOM 3759 N N . VAL B 1 85 ? -30.348 -0.955 -21.941 1.00 108.52 85 VAL B N 1
ATOM 3760 C CA . VAL B 1 85 ? -31.078 -2.138 -21.468 1.00 106.12 85 VAL B CA 1
ATOM 3761 C C . VAL B 1 85 ? -30.118 -3.271 -21.016 1.00 100.33 85 VAL B C 1
ATOM 3762 O O . VAL B 1 85 ? -29.393 -3.874 -21.815 1.00 98.68 85 VAL B O 1
ATOM 3766 N N . MET B 1 86 ? -30.126 -3.548 -19.720 1.00 97.48 86 MET B N 1
ATOM 3767 C CA . MET B 1 86 ? -29.331 -4.624 -19.180 1.00 92.38 86 MET B CA 1
ATOM 3768 C C . MET B 1 86 ? -30.234 -5.824 -19.025 1.00 91.14 86 MET B C 1
ATOM 3769 O O . MET B 1 86 ? -31.289 -5.739 -18.377 1.00 93.09 86 MET B O 1
ATOM 3774 N N . ILE B 1 87 ? -29.821 -6.926 -19.653 1.00 88.04 87 ILE B N 1
ATOM 3775 C CA . ILE B 1 87 ? -30.501 -8.190 -19.530 1.00 86.78 87 ILE B CA 1
ATOM 3776 C C . ILE B 1 87 ? -29.660 -9.177 -18.706 1.00 82.43 87 ILE B C 1
ATOM 3777 O O . ILE B 1 87 ? -28.532 -9.548 -19.061 1.00 79.52 87 ILE B O 1
ATOM 3782 N N . TYR B 1 88 ? -30.244 -9.599 -17.597 1.00 81.98 88 TYR B N 1
ATOM 3783 C CA . TYR B 1 88 ? -29.543 -10.356 -16.593 1.00 78.61 88 TYR B CA 1
ATOM 3784 C C . TYR B 1 88 ? -30.235 -11.699 -16.430 1.00 77.78 88 TYR B C 1
ATOM 3785 O O . TYR B 1 88 ? -31.304 -11.794 -15.804 1.00 80.44 88 TYR B O 1
ATOM 3794 N N . ASN B 1 89 ? -29.622 -12.716 -17.037 1.00 75.05 89 ASN B N 1
ATOM 3795 C CA . ASN B 1 89 ? -30.088 -14.103 -16.952 1.00 74.22 89 ASN B CA 1
ATOM 3796 C C . ASN B 1 89 ? -29.076 -15.058 -17.571 1.00 71.52 89 ASN B C 1
ATOM 3797 O O . ASN B 1 89 ? -27.924 -14.685 -17.816 1.00 70.15 89 ASN B O 1
ATOM 3802 N N . ASP B 1 90 ? -29.508 -16.294 -17.798 1.00 71.26 90 ASP B N 1
ATOM 3803 C CA . ASP B 1 90 ? -28.713 -17.280 -18.532 1.00 69.33 90 ASP B CA 1
ATOM 3804 C C . ASP B 1 90 ? -28.869 -17.066 -20.049 1.00 70.89 90 ASP B C 1
ATOM 3805 O O . ASP B 1 90 ? -29.765 -16.337 -20.482 1.00 74.16 90 ASP B O 1
ATOM 3810 N N . PRO B 1 91 ? -28.008 -17.717 -20.856 1.00 69.26 91 PRO B N 1
ATOM 3811 C CA . PRO B 1 91 ? -27.961 -17.456 -22.297 1.00 70.56 91 PRO B CA 1
ATOM 3812 C C . PRO B 1 91 ? -29.235 -17.766 -23.073 1.00 72.85 91 PRO B C 1
ATOM 3813 O O . PRO B 1 91 ? -29.493 -17.097 -24.075 1.00 75.15 91 PRO B O 1
ATOM 3817 N N . ILE B 1 92 ? -30.004 -18.768 -22.643 1.00 72.52 92 ILE B N 1
ATOM 3818 C CA . ILE B 1 92 ? -31.250 -19.106 -23.331 1.00 75.98 92 ILE B CA 1
ATOM 3819 C C . ILE B 1 92 ? -32.272 -17.991 -23.195 1.00 79.52 92 ILE B C 1
ATOM 3820 O O . ILE B 1 92 ? -32.833 -17.518 -24.183 1.00 83.05 92 ILE B O 1
ATOM 3825 N N . VAL B 1 93 ? -32.490 -17.576 -21.955 1.00 79.25 93 VAL B N 1
ATOM 3826 C CA . VAL B 1 93 ? -33.429 -16.511 -21.636 1.00 82.53 93 VAL B CA 1
ATOM 3827 C C . VAL B 1 93 ? -33.020 -15.204 -22.317 1.00 84.21 93 VAL B C 1
ATOM 3828 O O . VAL B 1 93 ? -33.848 -14.561 -22.959 1.00 88.51 93 VAL B O 1
ATOM 3832 N N . ILE B 1 94 ? -31.743 -14.839 -22.207 1.00 81.20 94 ILE B N 1
ATOM 3833 C CA . ILE B 1 94 ? -31.203 -13.686 -22.934 1.00 82.88 94 ILE B CA 1
ATOM 3834 C C . ILE B 1 94 ? -31.508 -13.767 -24.437 1.00 85.79 94 ILE B C 1
ATOM 3835 O O . ILE B 1 94 ? -31.985 -12.785 -25.019 1.00 90.12 94 ILE B O 1
ATOM 3840 N N . GLY B 1 95 ? -31.246 -14.924 -25.054 1.00 84.06 95 GLY B N 1
ATOM 3841 C CA . GLY B 1 95 ? -31.612 -15.167 -26.458 1.00 86.93 95 GLY B CA 1
ATOM 3842 C C . GLY B 1 95 ? -33.074 -14.863 -26.767 1.00 91.97 95 GLY B C 1
ATOM 3843 O O . GLY B 1 95 ? -33.377 -14.165 -27.735 1.00 96.10 95 GLY B O 1
ATOM 3844 N N . ASN B 1 96 ? -33.979 -15.378 -25.935 1.00 92.32 96 ASN B N 1
ATOM 3845 C CA . ASN B 1 96 ? -35.418 -15.142 -26.096 1.00 97.56 96 ASN B CA 1
ATOM 3846 C C . ASN B 1 96 ? -35.778 -13.657 -26.051 1.00 101.19 96 ASN B C 1
ATOM 3847 O O . ASN B 1 96 ? -36.603 -13.181 -26.832 1.00 106.49 96 ASN B O 1
ATOM 3852 N N . TYR B 1 97 ? -35.144 -12.936 -25.133 1.00 98.72 97 TYR B N 1
ATOM 3853 C CA . TYR B 1 97 ? -35.367 -11.502 -24.994 1.00 102.17 97 TYR B CA 1
ATOM 3854 C C . TYR B 1 97 ? -34.874 -10.729 -26.205 1.00 104.81 97 TYR B C 1
ATOM 3855 O O . TYR B 1 97 ? -35.557 -9.825 -26.661 1.00 110.45 97 TYR B O 1
ATOM 3864 N N . LEU B 1 98 ? -33.710 -11.096 -26.736 1.00 102.06 98 LEU B N 1
ATOM 3865 C CA . LEU B 1 98 ? -33.179 -10.448 -27.950 1.00 104.67 98 LEU B CA 1
ATOM 3866 C C . LEU B 1 98 ? -34.050 -10.671 -29.199 1.00 109.76 98 LEU B C 1
ATOM 3867 O O . LEU B 1 98 ? -34.107 -9.810 -30.093 1.00 114.16 98 LEU B O 1
ATOM 3872 N N . LEU B 1 99 ? -34.719 -11.825 -29.255 1.00 109.49 99 LEU B N 1
ATOM 3873 C CA . LEU B 1 99 ? -35.647 -12.115 -30.349 1.00 114.58 99 LEU B CA 1
ATOM 3874 C C . LEU B 1 99 ? -36.936 -11.304 -30.188 1.00 120.08 99 LEU B C 1
ATOM 3875 O O . LEU B 1 99 ? -37.435 -10.720 -31.155 1.00 125.49 99 LEU B O 1
ATOM 3880 N N . ALA B 1 100 ? -37.451 -11.262 -28.961 1.00 119.02 100 ALA B N 1
ATOM 3881 C CA . ALA B 1 100 ? -38.655 -10.505 -28.640 1.00 124.52 100 ALA B CA 1
ATOM 3882 C C . ALA B 1 100 ? -38.520 -9.002 -28.932 1.00 128.49 100 ALA B C 1
ATOM 3883 O O . ALA B 1 100 ? -39.493 -8.363 -29.360 1.00 135.40 100 ALA B O 1
ATOM 3885 N N . MET B 1 101 ? -37.327 -8.439 -28.712 1.00 125.23 101 MET B N 1
ATOM 3886 C CA . MET B 1 101 ? -37.090 -7.020 -29.025 1.00 129.19 101 MET B CA 1
ATOM 3887 C C . MET B 1 101 ? -36.552 -6.756 -30.445 1.00 132.09 101 MET B C 1
ATOM 3888 O O . MET B 1 101 ? -36.133 -5.641 -30.755 1.00 135.14 101 MET B O 1
ATOM 3893 N N . GLY B 1 102 ? -36.614 -7.779 -31.303 1.00 132.18 102 GLY B N 1
ATOM 3894 C CA . GLY B 1 102 ? -36.242 -7.670 -32.720 1.00 135.52 102 GLY B CA 1
ATOM 3895 C C . GLY B 1 102 ? -37.119 -6.738 -33.548 1.00 144.10 102 GLY B C 1
ATOM 3896 O O . GLY B 1 102 ? -36.667 -6.188 -34.554 1.00 148.08 102 GLY B O 1
ATOM 3897 N N . LYS B 1 103 ? -38.373 -6.562 -33.139 1.00 147.51 103 LYS B N 1
ATOM 3898 C CA . LYS B 1 103 ? -39.261 -5.623 -33.819 1.00 155.75 103 LYS B CA 1
ATOM 3899 C C . LYS B 1 103 ? -39.500 -4.361 -32.972 1.00 157.52 103 LYS B C 1
ATOM 3900 O O . LYS B 1 103 ? -40.538 -3.707 -33.090 1.00 163.52 103 LYS B O 1
ATOM 3906 N N . CYS B 1 104 ? -38.509 -4.026 -32.142 1.00 152.10 104 CYS B N 1
ATOM 3907 C CA . CYS B 1 104 ? -38.536 -2.877 -31.220 1.00 153.24 104 CYS B CA 1
ATOM 3908 C C . CYS B 1 104 ? -38.140 -1.560 -31.908 1.00 157.41 104 CYS B C 1
ATOM 3909 O O . CYS B 1 104 ? -37.112 -1.514 -32.582 1.00 155.77 104 CYS B O 1
ATOM 3912 N N . SER B 1 105 ? -38.943 -0.502 -31.728 1.00 162.87 105 SER B N 1
ATOM 3913 C CA . SER B 1 105 ? -38.765 0.789 -32.436 1.00 168.63 105 SER B CA 1
ATOM 3914 C C . SER B 1 105 ? -37.625 1.670 -31.963 1.00 166.06 105 SER B C 1
ATOM 3915 O O . SER B 1 105 ? -37.027 2.427 -32.737 1.00 169.58 105 SER B O 1
ATOM 3918 N N . HIS B 1 106 ? -37.350 1.598 -30.677 1.00 160.42 106 HIS B N 1
ATOM 3919 C CA . HIS B 1 106 ? -36.349 2.442 -30.083 1.00 158.14 106 HIS B CA 1
ATOM 3920 C C . HIS B 1 106 ? -35.003 1.781 -30.332 1.00 152.33 106 HIS B C 1
ATOM 3921 O O . HIS B 1 106 ? -34.869 0.570 -30.161 1.00 146.93 106 HIS B O 1
ATOM 3928 N N . ARG B 1 107 ? -34.020 2.561 -30.775 1.00 154.00 107 ARG B N 1
ATOM 3929 C CA . ARG B 1 107 ? -32.664 2.040 -30.895 1.00 149.26 107 ARG B CA 1
ATOM 3930 C C . ARG B 1 107 ? -31.965 2.114 -29.548 1.00 143.57 107 ARG B C 1
ATOM 3931 O O . ARG B 1 107 ? -31.564 3.184 -29.105 1.00 145.57 107 ARG B O 1
ATOM 3939 N N . THR B 1 108 ? -31.833 0.984 -28.875 1.00 137.57 108 THR B N 1
ATOM 3940 C CA . THR B 1 108 ? -31.218 1.013 -27.562 1.00 132.66 108 THR B CA 1
ATOM 3941 C C . THR B 1 108 ? -29.964 0.163 -27.494 1.00 127.11 108 THR B C 1
ATOM 3942 O O . THR B 1 108 ? -29.854 -0.884 -28.157 1.00 125.72 108 THR B O 1
ATOM 3946 N N . LYS B 1 109 ? -29.028 0.620 -26.672 1.00 124.11 109 LYS B N 1
ATOM 3947 C CA . LYS B 1 109 ? -27.794 -0.114 -26.421 1.00 118.45 109 LYS B CA 1
ATOM 3948 C C . LYS B 1 109 ? -28.014 -1.211 -25.361 1.00 112.26 109 LYS B C 1
ATOM 3949 O O . LYS B 1 109 ? -28.566 -0.961 -24.295 1.00 111.33 109 LYS B O 1
ATOM 3955 N N . ILE B 1 110 ? -27.612 -2.433 -25.677 1.00 108.43 110 ILE B N 1
ATOM 3956 C CA . ILE B 1 110 ? -27.901 -3.559 -24.807 1.00 103.35 110 ILE B CA 1
ATOM 3957 C C . ILE B 1 110 ? -26.637 -4.030 -24.095 1.00 98.56 110 ILE B C 1
ATOM 3958 O O . ILE B 1 110 ? -25.581 -4.164 -24.710 1.00 98.25 110 ILE B O 1
ATOM 3963 N N . VAL B 1 111 ? -26.754 -4.228 -22.786 1.00 95.39 111 VAL B N 1
ATOM 3964 C CA . VAL B 1 111 ? -25.689 -4.816 -21.981 1.00 91.04 111 VAL B CA 1
ATOM 3965 C C . VAL B 1 111 ? -26.183 -6.164 -21.476 1.00 87.43 111 VAL B C 1
ATOM 3966 O O . VAL B 1 111 ? -27.287 -6.272 -20.939 1.00 87.97 111 VAL B O 1
ATOM 3970 N N . LEU B 1 112 ? -25.372 -7.191 -21.688 1.00 84.20 112 LEU B N 1
ATOM 3971 C CA . LEU B 1 112 ? -25.669 -8.495 -21.125 1.00 80.85 112 LEU B CA 1
ATOM 3972 C C . LEU B 1 112 ? -24.956 -8.678 -19.796 1.00 78.14 112 LEU B C 1
ATOM 3973 O O . LEU B 1 112 ? -23.806 -8.269 -19.636 1.00 78.07 112 LEU B O 1
ATOM 3978 N N . TYR B 1 113 ? -25.670 -9.258 -18.836 1.00 76.59 113 TYR B N 1
ATOM 3979 C CA . TYR B 1 113 ? -25.084 -9.783 -17.622 1.00 73.54 113 TYR B CA 1
ATOM 3980 C C . TYR B 1 113 ? -25.430 -11.281 -17.593 1.00 71.21 113 TYR B C 1
ATOM 3981 O O . TYR B 1 113 ? -26.527 -11.688 -17.173 1.00 70.80 113 TYR B O 1
ATOM 3990 N N . VAL B 1 114 ? -24.492 -12.092 -18.082 1.00 69.49 114 VAL B N 1
ATOM 3991 C CA . VAL B 1 114 ? -24.739 -13.528 -18.320 1.00 68.08 114 VAL B CA 1
ATOM 3992 C C . VAL B 1 114 ? -24.345 -14.401 -17.146 1.00 65.22 114 VAL B C 1
ATOM 3993 O O . VAL B 1 114 ? -23.225 -14.327 -16.644 1.00 64.18 114 VAL B O 1
ATOM 3997 N N . ASP B 1 115 ? -25.271 -15.250 -16.743 1.00 64.84 115 ASP B N 1
ATOM 3998 C CA . ASP B 1 115 ? -25.013 -16.289 -15.754 1.00 63.06 115 ASP B CA 1
ATOM 3999 C C . ASP B 1 115 ? -24.473 -17.563 -16.446 1.00 61.22 115 ASP B C 1
ATOM 4000 O O . ASP B 1 115 ? -25.232 -18.345 -17.026 1.00 61.42 115 ASP B O 1
ATOM 4005 N N . LEU B 1 116 ? -23.151 -17.749 -16.385 1.00 59.76 116 LEU B N 1
ATOM 4006 C CA . LEU B 1 116 ? -22.492 -18.941 -16.933 1.00 58.10 116 LEU B CA 1
ATOM 4007 C C . LEU B 1 116 ? -22.037 -19.879 -15.828 1.00 56.76 116 LEU B C 1
ATOM 4008 O O . LEU B 1 116 ? -21.476 -19.457 -14.821 1.00 56.42 116 LEU B O 1
ATOM 4013 N N . VAL B 1 117 ? -22.230 -21.161 -16.065 1.00 55.56 117 VAL B N 1
ATOM 4014 C CA . VAL B 1 117 ? -22.093 -22.129 -15.032 1.00 55.06 117 VAL B CA 1
ATOM 4015 C C . VAL B 1 117 ? -21.156 -23.250 -15.519 1.00 53.92 117 VAL B C 1
ATOM 4016 O O . VAL B 1 117 ? -20.497 -23.923 -14.697 1.00 53.31 117 VAL B O 1
ATOM 4020 N N . SER B 1 118 ? -21.081 -23.395 -16.849 1.00 53.30 118 SER B N 1
ATOM 4021 C CA . SER B 1 118 ? -20.243 -24.391 -17.530 1.00 52.66 118 SER B CA 1
ATOM 4022 C C . SER B 1 118 ? -19.426 -23.790 -18.673 1.00 53.63 118 SER B C 1
ATOM 4023 O O . SER B 1 118 ? -19.834 -22.819 -19.296 1.00 54.53 118 SER B O 1
ATOM 4026 N N . LYS B 1 119 ? -18.249 -24.365 -18.910 1.00 53.75 119 LYS B N 1
ATOM 4027 C CA . LYS B 1 119 ? -17.454 -24.127 -20.126 1.00 55.00 119 LYS B CA 1
ATOM 4028 C C . LYS B 1 119 ? -18.163 -24.723 -21.335 1.00 54.99 119 LYS B C 1
ATOM 4029 O O . LYS B 1 119 ? -19.019 -25.604 -21.186 1.00 53.79 119 LYS B O 1
ATOM 4035 N N . ASN B 1 120 ? -17.789 -24.268 -22.531 1.00 56.92 120 ASN B N 1
ATOM 4036 C CA . ASN B 1 120 ? -18.255 -24.880 -23.780 1.00 57.98 120 ASN B CA 1
ATOM 4037 C C . ASN B 1 120 ? -19.775 -25.009 -23.922 1.00 57.21 120 ASN B C 1
ATOM 4038 O O . ASN B 1 120 ? -20.260 -26.078 -24.300 1.00 56.98 120 ASN B O 1
ATOM 4043 N N . ILE B 1 121 ? -20.532 -23.963 -23.612 1.00 57.10 121 ILE B N 1
ATOM 4044 C CA . ILE B 1 121 ? -21.986 -23.985 -23.837 1.00 57.49 121 ILE B CA 1
ATOM 4045 C C . ILE B 1 121 ? -22.327 -24.203 -25.319 1.00 59.51 121 ILE B C 1
ATOM 4046 O O . ILE B 1 121 ? -21.509 -23.926 -26.217 1.00 60.31 121 ILE B O 1
ATOM 4051 N N . ARG B 1 122 ? -23.544 -24.663 -25.583 1.00 59.85 122 ARG B N 1
ATOM 4052 C CA . ARG B 1 122 ? -23.952 -24.929 -26.947 1.00 62.81 122 ARG B CA 1
ATOM 4053 C C . ARG B 1 122 ? -23.672 -23.791 -27.936 1.00 65.55 122 ARG B C 1
ATOM 4054 O O . ARG B 1 122 ? -23.877 -22.618 -27.602 1.00 66.18 122 ARG B O 1
ATOM 4062 N N . GLU B 1 123 ? -23.186 -24.146 -29.134 1.00 67.23 123 GLU B N 1
ATOM 4063 C CA . GLU B 1 123 ? -22.720 -23.187 -30.145 1.00 70.66 123 GLU B CA 1
ATOM 4064 C C . GLU B 1 123 ? -23.872 -22.356 -30.638 1.00 73.51 123 GLU B C 1
ATOM 4065 O O . GLU B 1 123 ? -23.665 -21.226 -31.078 1.00 76.03 123 GLU B O 1
ATOM 4071 N N . ASN B 1 124 ? -25.072 -22.935 -30.623 1.00 73.50 124 ASN B N 1
ATOM 4072 C CA . ASN B 1 124 ? -26.274 -22.264 -31.124 1.00 77.04 124 ASN B CA 1
ATOM 4073 C C . ASN B 1 124 ? -26.796 -21.168 -30.207 1.00 77.04 124 ASN B C 1
ATOM 4074 O O . ASN B 1 124 ? -27.820 -20.543 -30.499 1.00 80.40 124 ASN B O 1
ATOM 4079 N N . LEU B 1 125 ? -26.094 -20.932 -29.105 1.00 73.28 125 LEU B N 1
ATOM 4080 C CA . LEU B 1 125 ? -26.422 -19.831 -28.234 1.00 73.58 125 LEU B CA 1
ATOM 4081 C C . LEU B 1 125 ? -25.388 -18.731 -28.307 1.00 73.68 125 LEU B C 1
ATOM 4082 O O . LEU B 1 125 ? -25.558 -17.703 -27.656 1.00 74.15 125 LEU B O 1
ATOM 4087 N N . TRP B 1 126 ? -24.309 -18.957 -29.054 1.00 73.61 126 TRP B N 1
ATOM 4088 C CA . TRP B 1 126 ? -23.145 -18.052 -29.056 1.00 74.68 126 TRP B CA 1
ATOM 4089 C C . TRP B 1 126 ? -23.397 -16.672 -29.690 1.00 78.33 126 TRP B C 1
ATOM 4090 O O . TRP B 1 126 ? -22.681 -15.709 -29.396 1.00 78.53 126 TRP B O 1
ATOM 4101 N N . TRP B 1 127 ? -24.400 -16.615 -30.563 1.00 81.39 127 TRP B N 1
ATOM 4102 C CA . TRP B 1 127 ? -24.760 -15.411 -31.335 1.00 86.31 127 TRP B CA 1
ATOM 4103 C C . TRP B 1 127 ? -25.091 -14.197 -30.436 1.00 86.54 127 TRP B C 1
ATOM 4104 O O . TRP B 1 127 ? -24.855 -13.062 -30.828 1.00 89.94 127 TRP B O 1
ATOM 4115 N N . ILE B 1 128 ? -25.603 -14.445 -29.222 1.00 83.88 128 ILE B N 1
ATOM 4116 C CA . ILE B 1 128 ? -25.997 -13.356 -28.299 1.00 83.78 128 ILE B CA 1
ATOM 4117 C C . ILE B 1 128 ? -24.827 -12.433 -27.933 1.00 83.95 128 ILE B C 1
ATOM 4118 O O . ILE B 1 128 ? -25.007 -11.216 -27.802 1.00 85.98 128 ILE B O 1
ATOM 4123 N N . PHE B 1 129 ? -23.631 -13.015 -27.808 1.00 81.65 129 PHE B N 1
ATOM 4124 C CA . PHE B 1 129 ? -22.393 -12.267 -27.522 1.00 82.35 129 PHE B CA 1
ATOM 4125 C C . PHE B 1 129 ? -21.878 -11.378 -28.662 1.00 87.37 129 PHE B C 1
ATOM 4126 O O . PHE B 1 129 ? -21.034 -10.508 -28.438 1.00 88.78 129 PHE B O 1
ATOM 4134 N N . SER B 1 130 ? -22.371 -11.598 -29.878 1.00 90.56 130 SER B N 1
ATOM 4135 C CA . SER B 1 130 ? -22.021 -10.716 -30.998 1.00 96.41 130 SER B CA 1
ATOM 4136 C C . SER B 1 130 ? -23.225 -10.063 -31.695 1.00 100.26 130 SER B C 1
ATOM 4137 O O . SER B 1 130 ? -23.087 -9.515 -32.795 1.00 105.13 130 SER B O 1
ATOM 4140 N N . HIS B 1 131 ? -24.391 -10.123 -31.051 1.00 99.09 131 HIS B N 1
ATOM 4141 C CA . HIS B 1 131 ? -25.612 -9.457 -31.528 1.00 103.16 131 HIS B CA 1
ATOM 4142 C C . HIS B 1 131 ? -25.375 -7.938 -31.721 1.00 107.65 131 HIS B C 1
ATOM 4143 O O . HIS B 1 131 ? -24.789 -7.302 -30.832 1.00 105.89 131 HIS B O 1
ATOM 4150 N N . PRO B 1 132 ? -25.822 -7.360 -32.878 1.00 113.18 132 PRO B N 1
ATOM 4151 C CA . PRO B 1 132 ? -25.519 -5.972 -33.270 1.00 118.30 132 PRO B CA 1
ATOM 4152 C C . PRO B 1 132 ? -25.886 -4.930 -32.211 1.00 118.30 132 PRO B C 1
ATOM 4153 O O . PRO B 1 132 ? -25.205 -3.913 -32.090 1.00 120.38 132 PRO B O 1
ATOM 4157 N N . LYS B 1 133 ? -26.948 -5.201 -31.453 1.00 116.33 133 LYS B N 1
ATOM 4158 C CA . LYS B 1 133 ? -27.459 -4.284 -30.424 1.00 116.44 133 LYS B CA 1
ATOM 4159 C C . LYS B 1 133 ? -26.670 -4.355 -29.116 1.00 111.18 133 LYS B C 1
ATOM 4160 O O . LYS B 1 133 ? -26.764 -3.446 -28.292 1.00 112.01 133 LYS B O 1
ATOM 4166 N N . VAL B 1 134 ? -25.921 -5.434 -28.907 1.00 105.77 134 VAL B N 1
ATOM 4167 C CA . VAL B 1 134 ? -25.157 -5.590 -27.668 1.00 100.96 134 VAL B CA 1
ATOM 4168 C C . VAL B 1 134 ? -23.852 -4.801 -27.687 1.00 101.96 134 VAL B C 1
ATOM 4169 O O . VAL B 1 134 ? -23.039 -4.939 -28.599 1.00 103.61 134 VAL B O 1
ATOM 4173 N N . VAL B 1 135 ? -23.662 -3.988 -26.651 1.00 101.46 135 VAL B N 1
ATOM 4174 C CA . VAL B 1 135 ? -22.567 -3.013 -26.605 1.00 103.65 135 VAL B CA 1
ATOM 4175 C C . VAL B 1 135 ? -21.561 -3.284 -25.474 1.00 99.13 135 VAL B C 1
ATOM 4176 O O . VAL B 1 135 ? -20.436 -2.785 -25.482 1.00 100.38 135 VAL B O 1
ATOM 4180 N N . GLY B 1 136 ? -21.972 -4.093 -24.512 1.00 94.40 136 GLY B N 1
ATOM 4181 C CA . GLY B 1 136 ? -21.072 -4.548 -23.466 1.00 90.63 136 GLY B CA 1
ATOM 4182 C C . GLY B 1 136 ? -21.576 -5.835 -22.875 1.00 85.95 136 GLY B C 1
ATOM 4183 O O . GLY B 1 136 ? -22.766 -6.139 -22.954 1.00 85.67 136 GLY B O 1
ATOM 4184 N N . VAL B 1 137 ? -20.666 -6.600 -22.293 1.00 83.23 137 VAL B N 1
ATOM 4185 C CA . VAL B 1 137 ? -21.038 -7.849 -21.648 1.00 79.75 137 VAL B CA 1
ATOM 4186 C C . VAL B 1 137 ? -20.478 -7.830 -20.244 1.00 77.99 137 VAL B C 1
ATOM 4187 O O . VAL B 1 137 ? -19.361 -7.368 -20.021 1.00 78.80 137 VAL B O 1
ATOM 4191 N N . MET B 1 138 ? -21.289 -8.293 -19.298 1.00 76.20 138 MET B N 1
ATOM 4192 C CA . MET B 1 138 ? -20.882 -8.410 -17.905 1.00 74.34 138 MET B CA 1
ATOM 4193 C C . MET B 1 138 ? -20.935 -9.847 -17.446 1.00 71.10 138 MET B C 1
ATOM 4194 O O . MET B 1 138 ? -21.948 -10.546 -17.609 1.00 69.97 138 MET B O 1
ATOM 4199 N N . ALA B 1 139 ? -19.819 -10.290 -16.881 1.00 69.92 139 ALA B N 1
ATOM 4200 C CA . ALA B 1 139 ? -19.678 -11.661 -16.424 1.00 67.39 139 ALA B CA 1
ATOM 4201 C C . ALA B 1 139 ? -19.445 -11.607 -14.925 1.00 66.65 139 ALA B C 1
ATOM 4202 O O . ALA B 1 139 ? -19.062 -10.537 -14.385 1.00 68.56 139 ALA B O 1
ATOM 4204 N N . MET B 1 140 ? -19.649 -12.740 -14.259 1.00 64.18 140 MET B N 1
ATOM 4205 C CA . MET B 1 140 ? -19.614 -12.771 -12.803 1.00 64.05 140 MET B CA 1
ATOM 4206 C C . MET B 1 140 ? -18.248 -13.144 -12.263 1.00 63.16 140 MET B C 1
ATOM 4207 O O . MET B 1 140 ? -17.998 -13.056 -11.062 1.00 63.97 140 MET B O 1
ATOM 4212 N N . SER B 1 141 ? -17.346 -13.503 -13.165 1.00 62.83 141 SER B N 1
ATOM 4213 C CA . SER B 1 141 ? -16.023 -13.919 -12.768 1.00 62.62 141 SER B CA 1
ATOM 4214 C C . SER B 1 141 ? -15.055 -13.849 -13.955 1.00 63.85 141 SER B C 1
ATOM 4215 O O . SER B 1 141 ? -15.444 -13.993 -15.118 1.00 63.36 141 SER B O 1
ATOM 4218 N N . LYS B 1 142 ? -13.796 -13.594 -13.610 1.00 65.79 142 LYS B N 1
ATOM 4219 C CA . LYS B 1 142 ? -12.640 -13.608 -14.495 1.00 68.20 142 LYS B CA 1
ATOM 4220 C C . LYS B 1 142 ? -12.602 -14.825 -15.427 1.00 67.07 142 LYS B C 1
ATOM 4221 O O . LYS B 1 142 ? -12.323 -14.688 -16.613 1.00 68.53 142 LYS B O 1
ATOM 4227 N N . CYS B 1 143 ? -12.848 -16.018 -14.878 1.00 64.60 143 CYS B N 1
ATOM 4228 C CA . CYS B 1 143 ? -12.743 -17.261 -15.636 1.00 63.81 143 CYS B CA 1
ATOM 4229 C C . CYS B 1 143 ? -13.650 -17.289 -16.866 1.00 63.31 143 CYS B C 1
ATOM 4230 O O . CYS B 1 143 ? -13.355 -18.006 -17.824 1.00 63.76 143 CYS B O 1
ATOM 4233 N N . TRP B 1 144 ? -14.738 -16.507 -16.839 1.00 62.46 144 TRP B N 1
ATOM 4234 C CA . TRP B 1 144 ? -15.733 -16.531 -17.917 1.00 62.18 144 TRP B CA 1
ATOM 4235 C C . TRP B 1 144 ? -15.318 -15.637 -19.082 1.00 65.15 144 TRP B C 1
ATOM 4236 O O . TRP B 1 144 ? -15.874 -15.743 -20.182 1.00 65.46 144 TRP B O 1
ATOM 4247 N N . ILE B 1 145 ? -14.322 -14.784 -18.853 1.00 67.64 145 ILE B N 1
ATOM 4248 C CA . ILE B 1 145 ? -13.866 -13.835 -19.884 1.00 71.16 145 ILE B CA 1
ATOM 4249 C C . ILE B 1 145 ? -13.422 -14.579 -21.146 1.00 72.43 145 ILE B C 1
ATOM 4250 O O . ILE B 1 145 ? -13.925 -14.309 -22.241 1.00 73.94 145 ILE B O 1
ATOM 4255 N N . SER B 1 146 ? -12.506 -15.532 -20.978 1.00 72.06 146 SER B N 1
ATOM 4256 C CA . SER B 1 146 ? -11.923 -16.233 -22.116 1.00 73.52 146 SER B CA 1
ATOM 4257 C C . SER B 1 146 ? -12.946 -17.090 -22.889 1.00 71.44 146 SER B C 1
ATOM 4258 O O . SER B 1 146 ? -12.802 -17.240 -24.107 1.00 73.60 146 SER B O 1
ATOM 4261 N N . ASP B 1 147 ? -13.957 -17.638 -22.195 1.00 67.81 147 ASP B N 1
ATOM 4262 C CA . ASP B 1 147 ? -15.079 -18.334 -22.858 1.00 66.68 147 ASP B CA 1
ATOM 4263 C C . ASP B 1 147 ? -15.878 -17.350 -23.712 1.00 67.95 147 ASP B C 1
ATOM 4264 O O . ASP B 1 147 ? -16.188 -17.619 -24.868 1.00 68.64 147 ASP B O 1
ATOM 4269 N N . ILE B 1 148 ? -16.214 -16.214 -23.122 1.00 68.24 148 ILE B N 1
ATOM 4270 C CA . ILE B 1 148 ? -17.038 -15.207 -23.787 1.00 70.65 148 ILE B CA 1
ATOM 4271 C C . ILE B 1 148 ? -16.354 -14.664 -25.057 1.00 74.39 148 ILE B C 1
ATOM 4272 O O . ILE B 1 148 ? -17.015 -14.473 -26.079 1.00 76.65 148 ILE B O 1
ATOM 4277 N N . CYS B 1 149 ? -15.034 -14.457 -24.980 1.00 76.51 149 CYS B N 1
ATOM 4278 C CA . CYS B 1 149 ? -14.174 -14.128 -26.133 1.00 81.03 149 CYS B CA 1
ATOM 4279 C C . CYS B 1 149 ? -14.144 -15.265 -27.142 1.00 80.99 149 CYS B C 1
ATOM 4280 O O . CYS B 1 149 ? -14.254 -15.023 -28.352 1.00 83.94 149 CYS B O 1
ATOM 4283 N N . ASN B 1 150 ? -13.973 -16.496 -26.661 1.00 77.70 150 ASN B N 1
ATOM 4284 C CA . ASN B 1 150 ? -14.057 -17.651 -27.555 1.00 77.73 150 ASN B CA 1
ATOM 4285 C C . ASN B 1 150 ? -15.405 -17.734 -28.268 1.00 76.92 150 ASN B C 1
ATOM 4286 O O . ASN B 1 150 ? -15.440 -18.102 -29.431 1.00 79.03 150 ASN B O 1
ATOM 4291 N N . TYR B 1 151 ? -16.497 -17.357 -27.596 1.00 74.54 151 TYR B N 1
ATOM 4292 C CA . TYR B 1 151 ? -17.816 -17.325 -28.236 1.00 74.84 151 TYR B CA 1
ATOM 4293 C C . TYR B 1 151 ? -17.968 -16.163 -29.239 1.00 79.55 151 TYR B C 1
ATOM 4294 O O . TYR B 1 151 ? -19.013 -16.023 -29.886 1.00 81.01 151 TYR B O 1
ATOM 4303 N N . GLY B 1 152 ? -16.939 -15.325 -29.355 1.00 82.11 152 GLY B N 1
ATOM 4304 C CA . GLY B 1 152 ? -16.865 -14.326 -30.433 1.00 87.72 152 GLY B CA 1
ATOM 4305 C C . GLY B 1 152 ? -17.301 -12.917 -30.050 1.00 89.17 152 GLY B C 1
ATOM 4306 O O . GLY B 1 152 ? -17.660 -12.112 -30.892 1.00 92.45 152 GLY B O 1
ATOM 4307 N N . CYS B 1 153 ? -17.286 -12.631 -28.757 1.00 86.95 153 CYS B N 1
ATOM 4308 C CA . CYS B 1 153 ? -17.644 -11.316 -28.246 1.00 88.26 153 CYS B CA 1
ATOM 4309 C C . CYS B 1 153 ? -16.544 -10.315 -28.586 1.00 92.36 153 CYS B C 1
ATOM 4310 O O . CYS B 1 153 ? -15.372 -10.558 -28.299 1.00 92.31 153 CYS B O 1
ATOM 4313 N N . LYS B 1 154 ? -16.905 -9.199 -29.206 1.00 96.43 154 LYS B N 1
ATOM 4314 C CA . LYS B 1 154 ? -15.884 -8.237 -29.577 1.00 101.47 154 LYS B CA 1
ATOM 4315 C C . LYS B 1 154 ? -16.109 -6.868 -28.920 1.00 102.94 154 LYS B C 1
ATOM 4316 O O . LYS B 1 154 ? -15.410 -5.891 -29.233 1.00 107.73 154 LYS B O 1
ATOM 4322 N N . VAL B 1 155 ? -17.075 -6.815 -28.005 1.00 99.12 155 VAL B N 1
ATOM 4323 C CA . VAL B 1 155 ? -17.381 -5.591 -27.255 1.00 99.77 155 VAL B CA 1
ATOM 4324 C C . VAL B 1 155 ? -16.766 -5.691 -25.840 1.00 96.24 155 VAL B C 1
ATOM 4325 O O . VAL B 1 155 ? -16.397 -6.792 -25.409 1.00 92.45 155 VAL B O 1
ATOM 4329 N N . PRO B 1 156 ? -16.623 -4.543 -25.128 1.00 97.37 156 PRO B N 1
ATOM 4330 C CA . PRO B 1 156 ? -16.036 -4.620 -23.777 1.00 94.13 156 PRO B CA 1
ATOM 4331 C C . PRO B 1 156 ? -16.728 -5.601 -22.818 1.00 88.84 156 PRO B C 1
ATOM 4332 O O . PRO B 1 156 ? -17.959 -5.682 -22.774 1.00 87.30 156 PRO B O 1
ATOM 4336 N N . ILE B 1 157 ? -15.916 -6.352 -22.082 1.00 86.23 157 ILE B N 1
ATOM 4337 C CA . ILE B 1 157 ? -16.411 -7.271 -21.081 1.00 82.62 157 ILE B CA 1
ATOM 4338 C C . ILE B 1 157 ? -16.030 -6.772 -19.701 1.00 82.50 157 ILE B C 1
ATOM 4339 O O . ILE B 1 157 ? -14.856 -6.515 -19.442 1.00 84.05 157 ILE B O 1
ATOM 4344 N N . ASN B 1 158 ? -17.018 -6.657 -18.816 1.00 80.92 158 ASN B N 1
ATOM 4345 C CA . ASN B 1 158 ? -16.783 -6.215 -17.445 1.00 80.80 158 ASN B CA 1
ATOM 4346 C C . ASN B 1 158 ? -17.168 -7.287 -16.421 1.00 77.14 158 ASN B C 1
ATOM 4347 O O . ASN B 1 158 ? -18.199 -7.950 -16.548 1.00 75.52 158 ASN B O 1
ATOM 4352 N N . ILE B 1 159 ? -16.320 -7.464 -15.415 1.00 76.47 159 ILE B N 1
ATOM 4353 C CA . ILE B 1 159 ? -16.570 -8.426 -14.351 1.00 73.48 159 ILE B CA 1
ATOM 4354 C C . ILE B 1 159 ? -17.385 -7.739 -13.258 1.00 73.80 159 ILE B C 1
ATOM 4355 O O . ILE B 1 159 ? -16.955 -6.741 -12.695 1.00 75.78 159 ILE B O 1
ATOM 4360 N N . VAL B 1 160 ? -18.558 -8.300 -12.970 1.00 72.09 160 VAL B N 1
ATOM 4361 C CA . VAL B 1 160 ? -19.454 -7.815 -11.926 1.00 71.86 160 VAL B CA 1
ATOM 4362 C C . VAL B 1 160 ? -19.725 -8.933 -10.914 1.00 69.69 160 VAL B C 1
ATOM 4363 O O . VAL B 1 160 ? -20.646 -9.723 -11.105 1.00 68.28 160 VAL B O 1
ATOM 4367 N N . SER B 1 161 ? -18.941 -9.011 -9.840 1.00 69.57 161 SER B N 1
ATOM 4368 C CA . SER B 1 161 ? -19.154 -10.081 -8.866 1.00 68.32 161 SER B CA 1
ATOM 4369 C C . SER B 1 161 ? -20.328 -9.782 -7.932 1.00 68.76 161 SER B C 1
ATOM 4370 O O . SER B 1 161 ? -21.168 -8.940 -8.235 1.00 69.47 161 SER B O 1
ATOM 4373 N N . HIS B 1 162 ? -20.402 -10.509 -6.820 1.00 68.42 162 HIS B N 1
ATOM 4374 C CA . HIS B 1 162 ? -21.493 -10.353 -5.863 1.00 69.75 162 HIS B CA 1
ATOM 4375 C C . HIS B 1 162 ? -20.872 -10.152 -4.495 1.00 70.61 162 HIS B C 1
ATOM 4376 O O . HIS B 1 162 ? -19.682 -10.375 -4.317 1.00 70.05 162 HIS B O 1
ATOM 4383 N N . PHE B 1 163 ? -21.661 -9.675 -3.545 1.00 72.62 163 PHE B N 1
ATOM 4384 C CA . PHE B 1 163 ? -21.186 -9.548 -2.184 1.00 74.84 163 PHE B CA 1
ATOM 4385 C C . PHE B 1 163 ? -22.046 -10.417 -1.302 1.00 76.29 163 PHE B C 1
ATOM 4386 O O . PHE B 1 163 ? -23.270 -10.474 -1.424 1.00 76.72 163 PHE B O 1
ATOM 4394 N N . VAL B 1 164 ? -21.387 -11.111 -0.406 1.00 82.42 164 VAL B N 1
ATOM 4395 C CA . VAL B 1 164 ? -22.123 -12.001 0.446 1.00 82.45 164 VAL B CA 1
ATOM 4396 C C . VAL B 1 164 ? -22.169 -11.464 1.854 1.00 85.28 164 VAL B C 1
ATOM 4397 O O . VAL B 1 164 ? -21.159 -10.971 2.385 1.00 86.78 164 VAL B O 1
ATOM 4401 N N . ASP B 1 165 ? -23.374 -11.529 2.417 1.00 87.32 165 ASP B N 1
ATOM 4402 C CA . ASP B 1 165 ? -23.592 -11.264 3.823 1.00 89.94 165 ASP B CA 1
ATOM 4403 C C . ASP B 1 165 ? -24.498 -12.329 4.462 1.00 87.92 165 ASP B C 1
ATOM 4404 O O . ASP B 1 165 ? -25.548 -12.683 3.912 1.00 88.02 165 ASP B O 1
ATOM 4409 N N . THR B 1 166 ? -24.066 -12.863 5.603 1.00 86.62 166 THR B N 1
ATOM 4410 C CA . THR B 1 166 ? -24.930 -13.711 6.431 1.00 84.93 166 THR B CA 1
ATOM 4411 C C . THR B 1 166 ? -24.959 -13.214 7.879 1.00 86.03 166 THR B C 1
ATOM 4412 O O . THR B 1 166 ? -23.936 -12.827 8.451 1.00 86.63 166 THR B O 1
ATOM 4416 N N . LYS B 1 167 ? -26.165 -13.160 8.429 1.00 86.22 167 LYS B N 1
ATOM 4417 C CA . LYS B 1 167 ? -26.394 -12.703 9.784 1.00 87.30 167 LYS B CA 1
ATOM 4418 C C . LYS B 1 167 ? -25.661 -13.639 10.744 1.00 84.19 167 LYS B C 1
ATOM 4419 O O . LYS B 1 167 ? -25.708 -14.858 10.601 1.00 80.92 167 LYS B O 1
ATOM 4425 N N . THR B 1 168 ? -24.946 -13.074 11.704 1.00 84.71 168 THR B N 1
ATOM 4426 C CA . THR B 1 168 ? -24.216 -13.916 12.625 1.00 81.83 168 THR B CA 1
ATOM 4427 C C . THR B 1 168 ? -25.069 -14.205 13.869 1.00 81.60 168 THR B C 1
ATOM 4428 O O . THR B 1 168 ? -25.359 -13.304 14.643 1.00 84.41 168 THR B O 1
ATOM 4432 N N . ILE B 1 169 ? -25.501 -15.461 14.010 1.00 78.61 169 ILE B N 1
ATOM 4433 C CA . ILE B 1 169 ? -26.420 -15.895 15.075 1.00 78.42 169 ILE B CA 1
ATOM 4434 C C . ILE B 1 169 ? -25.728 -16.792 16.109 1.00 77.04 169 ILE B C 1
ATOM 4435 O O . ILE B 1 169 ? -25.186 -17.856 15.793 1.00 73.91 169 ILE B O 1
ATOM 4440 N N . TYR B 1 170 ? -25.772 -16.328 17.351 1.00 79.20 170 TYR B N 1
ATOM 4441 C CA . TYR B 1 170 ? -25.174 -16.977 18.503 1.00 78.91 170 TYR B CA 1
ATOM 4442 C C . TYR B 1 170 ? -26.102 -18.120 18.999 1.00 76.98 170 TYR B C 1
ATOM 4443 O O . TYR B 1 170 ? -27.334 -18.040 18.876 1.00 77.42 170 TYR B O 1
ATOM 4452 N N . ASP B 1 171 ? -25.506 -19.192 19.522 1.00 74.49 171 ASP B N 1
ATOM 4453 C CA . ASP B 1 171 ? -26.266 -20.296 20.112 1.00 73.06 171 ASP B CA 1
ATOM 4454 C C . ASP B 1 171 ? -27.085 -21.041 19.062 1.00 70.61 171 ASP B C 1
ATOM 4455 O O . ASP B 1 171 ? -28.146 -21.600 19.364 1.00 70.18 171 ASP B O 1
ATOM 4460 N N . ALA B 1 172 ? -26.569 -21.053 17.832 1.00 68.91 172 ALA B N 1
ATOM 4461 C CA . ALA B 1 172 ? -27.294 -21.553 16.667 1.00 66.55 172 ALA B CA 1
ATOM 4462 C C . ALA B 1 172 ? -27.579 -23.058 16.639 1.00 63.68 172 ALA B C 1
ATOM 4463 O O . ALA B 1 172 ? -28.603 -23.474 16.098 1.00 63.39 172 ALA B O 1
ATOM 4465 N N . ARG B 1 173 ? -26.692 -23.878 17.190 1.00 61.77 173 ARG B N 1
ATOM 4466 C CA . ARG B 1 173 ? -26.934 -25.326 17.194 1.00 59.91 173 ARG B CA 1
ATOM 4467 C C . ARG B 1 173 ? -28.233 -25.634 17.950 1.00 60.69 173 ARG B C 1
ATOM 4468 O O . ARG B 1 173 ? -28.994 -26.522 17.572 1.00 59.34 173 ARG B O 1
ATOM 4476 N N . LYS B 1 174 ? -28.459 -24.917 19.041 1.00 62.36 174 LYS B N 1
ATOM 4477 C CA . LYS B 1 174 ? -29.648 -25.148 19.840 1.00 64.20 174 LYS B CA 1
ATOM 4478 C C . LYS B 1 174 ? -30.874 -24.709 19.054 1.00 65.03 174 LYS B C 1
ATOM 4479 O O . LYS B 1 174 ? -31.853 -25.463 18.943 1.00 65.09 174 LYS B O 1
ATOM 4485 N N . LEU B 1 175 ? -30.785 -23.518 18.470 1.00 65.73 175 LEU B N 1
ATOM 4486 C CA . LEU B 1 175 ? -31.918 -22.893 17.794 1.00 66.89 175 LEU B CA 1
ATOM 4487 C C . LEU B 1 175 ? -32.425 -23.611 16.535 1.00 65.19 175 LEU B C 1
ATOM 4488 O O . LEU B 1 175 ? -33.599 -23.456 16.190 1.00 66.43 175 LEU B O 1
ATOM 4493 N N . VAL B 1 176 ? -31.565 -24.381 15.857 1.00 62.14 176 VAL B N 1
ATOM 4494 C CA . VAL B 1 176 ? -32.022 -25.250 14.773 1.00 60.69 176 VAL B CA 1
ATOM 4495 C C . VAL B 1 176 ? -32.392 -26.651 15.237 1.00 59.66 176 VAL B C 1
ATOM 4496 O O . VAL B 1 176 ? -32.611 -27.540 14.395 1.00 58.32 176 VAL B O 1
ATOM 4500 N N . GLY B 1 177 ? -32.404 -26.867 16.556 1.00 60.57 177 GLY B N 1
ATOM 4501 C CA . GLY B 1 177 ? -32.734 -28.183 17.138 1.00 59.77 177 GLY B CA 1
ATOM 4502 C C . GLY B 1 177 ? -31.678 -29.275 16.973 1.00 57.51 177 GLY B C 1
ATOM 4503 O O . GLY B 1 177 ? -32.024 -30.450 16.815 1.00 57.29 177 GLY B O 1
ATOM 4504 N N . LEU B 1 178 ? -30.396 -28.909 17.026 1.00 56.37 178 LEU B N 1
ATOM 4505 C CA . LEU B 1 178 ? -29.316 -29.884 16.840 1.00 54.39 178 LEU B CA 1
ATOM 4506 C C . LEU B 1 178 ? -28.499 -30.106 18.119 1.00 54.79 178 LEU B C 1
ATOM 4507 O O . LEU B 1 178 ? -27.284 -30.358 18.072 1.00 53.68 178 LEU B O 1
ATOM 4512 N N . SER B 1 179 ? -29.175 -30.039 19.260 1.00 56.88 179 SER B N 1
ATOM 4513 C CA . SER B 1 179 ? -28.495 -30.078 20.551 1.00 57.97 179 SER B CA 1
ATOM 4514 C C . SER B 1 179 ? -27.988 -31.469 20.957 1.00 57.13 179 SER B C 1
ATOM 4515 O O . SER B 1 179 ? -27.052 -31.553 21.767 1.00 57.38 179 SER B O 1
ATOM 4518 N N . GLU B 1 180 ? -28.583 -32.548 20.418 1.00 56.71 180 GLU B N 1
ATOM 4519 C CA . GLU B 1 180 ? -27.961 -33.890 20.559 1.00 56.41 180 GLU B CA 1
ATOM 4520 C C . GLU B 1 180 ? -26.506 -33.864 20.114 1.00 55.05 180 GLU B C 1
ATOM 4521 O O . GLU B 1 180 ? -25.640 -34.505 20.731 1.00 54.98 180 GLU B O 1
ATOM 4527 N N . TYR B 1 181 ? -26.258 -33.116 19.042 1.00 53.94 181 TYR B N 1
ATOM 4528 C CA . TYR B 1 181 ? -25.012 -33.182 18.300 1.00 52.44 181 TYR B CA 1
ATOM 4529 C C . TYR B 1 181 ? -23.987 -32.148 18.746 1.00 53.65 181 TYR B C 1
ATOM 4530 O O . TYR B 1 181 ? -23.053 -31.838 17.999 1.00 53.27 181 TYR B O 1
ATOM 4539 N N . ASN B 1 182 ? -24.149 -31.624 19.964 1.00 55.41 182 ASN B N 1
ATOM 4540 C CA . ASN B 1 182 ? -23.205 -30.651 20.545 1.00 56.82 182 ASN B CA 1
ATOM 4541 C C . ASN B 1 182 ? -21.728 -31.080 20.452 1.00 55.86 182 ASN B C 1
ATOM 4542 O O . ASN B 1 182 ? -20.845 -30.249 20.212 1.00 56.15 182 ASN B O 1
ATOM 4547 N N . ASP B 1 183 ? -21.481 -32.379 20.633 1.00 54.77 183 ASP B N 1
ATOM 4548 C CA . ASP B 1 183 ? -20.145 -32.989 20.521 1.00 54.29 183 ASP B CA 1
ATOM 4549 C C . ASP B 1 183 ? -19.660 -33.234 19.067 1.00 51.31 183 ASP B C 1
ATOM 4550 O O . ASP B 1 183 ? -18.467 -33.387 18.793 1.00 51.76 183 ASP B O 1
ATOM 4555 N N . ASP B 1 184 ? -20.581 -33.282 18.128 1.00 48.30 184 ASP B N 1
ATOM 4556 C CA . ASP B 1 184 ? -20.223 -33.700 16.792 1.00 45.21 184 ASP B CA 1
ATOM 4557 C C . ASP B 1 184 ? -19.644 -32.590 15.964 1.00 43.97 184 ASP B C 1
ATOM 4558 O O . ASP B 1 184 ? -20.116 -31.460 16.005 1.00 44.37 184 ASP B O 1
ATOM 4563 N N . VAL B 1 185 ? -18.615 -32.894 15.189 1.00 42.11 185 VAL B N 1
ATOM 4564 C CA . VAL B 1 185 ? -18.300 -31.965 14.093 1.00 40.54 185 VAL B CA 1
ATOM 4565 C C . VAL B 1 185 ? -19.232 -32.107 12.894 1.00 38.54 185 VAL B C 1
ATOM 4566 O O . VAL B 1 185 ? -19.428 -33.213 12.359 1.00 36.33 185 VAL B O 1
ATOM 4570 N N . LEU B 1 186 ? -19.892 -30.996 12.568 1.00 38.78 186 LEU B N 1
ATOM 4571 C CA . LEU B 1 186 ? -20.929 -30.960 11.541 1.00 38.10 186 LEU B CA 1
ATOM 4572 C C . LEU B 1 186 ? -20.418 -30.364 10.242 1.00 37.90 186 LEU B C 1
ATOM 4573 O O . LEU B 1 186 ? -20.033 -29.195 10.195 1.00 40.19 186 LEU B O 1
ATOM 4578 N N . PHE B 1 187 ? -20.420 -31.188 9.201 1.00 36.21 187 PHE B N 1
ATOM 4579 C CA . PHE B 1 187 ? -20.167 -30.793 7.825 1.00 35.15 187 PHE B CA 1
ATOM 4580 C C . PHE B 1 187 ? -21.501 -30.495 7.228 1.00 35.24 187 PHE B C 1
ATOM 4581 O O . PHE B 1 187 ? -22.460 -31.200 7.493 1.00 34.68 187 PHE B O 1
ATOM 4589 N N . LEU B 1 188 ? -21.566 -29.424 6.452 1.00 36.37 188 LEU B N 1
ATOM 4590 C CA . LEU B 1 188 ? -22.811 -28.925 5.938 1.00 37.87 188 LEU B CA 1
ATOM 4591 C C . LEU B 1 188 ? -22.576 -28.712 4.468 1.00 38.18 188 LEU B C 1
ATOM 4592 O O . LEU B 1 188 ? -21.647 -28.001 4.076 1.00 38.32 188 LEU B O 1
ATOM 4597 N N . ASN B 1 189 ? -23.424 -29.319 3.663 1.00 37.59 189 ASN B N 1
ATOM 4598 C CA . ASN B 1 189 ? -23.538 -28.967 2.257 1.00 39.11 189 ASN B CA 1
ATOM 4599 C C . ASN B 1 189 ? -24.936 -28.401 2.060 1.00 41.42 189 ASN B C 1
ATOM 4600 O O . ASN B 1 189 ? -25.920 -29.107 2.240 1.00 41.19 189 ASN B O 1
ATOM 4605 N N . MET B 1 190 ? -25.016 -27.125 1.715 1.00 44.69 190 MET B N 1
ATOM 4606 C CA . MET B 1 190 ? -26.286 -26.422 1.633 1.00 48.22 190 MET B CA 1
ATOM 4607 C C . MET B 1 190 ? -26.937 -26.463 0.262 1.00 48.26 190 MET B C 1
ATOM 4608 O O . MET B 1 190 ? -28.017 -25.901 0.090 1.00 50.01 190 MET B O 1
ATOM 4613 N N . ASN B 1 191 ? -26.278 -27.101 -0.706 1.00 47.00 191 ASN B N 1
ATOM 4614 C CA . ASN B 1 191 ? -26.773 -27.178 -2.078 1.00 47.93 191 ASN B CA 1
ATOM 4615 C C . ASN B 1 191 ? -28.035 -28.021 -2.196 1.00 47.68 191 ASN B C 1
ATOM 4616 O O . ASN B 1 191 ? -28.267 -28.922 -1.383 1.00 46.68 191 ASN B O 1
ATOM 4621 N N . ARG B 1 192 ? -28.857 -27.707 -3.195 1.00 48.98 192 ARG B N 1
ATOM 4622 C CA . ARG B 1 192 ? -29.989 -28.552 -3.581 1.00 49.05 192 ARG B CA 1
ATOM 4623 C C . ARG B 1 192 ? -29.467 -29.850 -4.173 1.00 45.33 192 ARG B C 1
ATOM 4624 O O . ARG B 1 192 ? -28.390 -29.880 -4.751 1.00 44.73 192 ARG B O 1
ATOM 4632 N N . ASN B 1 193 ? -30.263 -30.906 -4.069 1.00 43.89 193 ASN B N 1
ATOM 4633 C CA . ASN B 1 193 ? -29.945 -32.206 -4.631 1.00 41.46 193 ASN B CA 1
ATOM 4634 C C . ASN B 1 193 ? -30.262 -32.256 -6.126 1.00 42.57 193 ASN B C 1
ATOM 4635 O O . ASN B 1 193 ? -31.306 -32.763 -6.527 1.00 43.41 193 ASN B O 1
ATOM 4640 N N . THR B 1 194 ? -29.360 -31.705 -6.940 1.00 43.29 194 THR B N 1
ATOM 4641 C CA . THR B 1 194 ? -29.450 -31.788 -8.411 1.00 44.31 194 THR B CA 1
ATOM 4642 C C . THR B 1 194 ? -28.112 -32.234 -8.955 1.00 42.87 194 THR B C 1
ATOM 4643 O O . THR B 1 194 ? -27.090 -32.214 -8.216 1.00 42.06 194 THR B O 1
ATOM 4647 N N . ALA B 1 195 ? -28.093 -32.577 -10.247 1.00 41.81 195 ALA B N 1
ATOM 4648 C CA . ALA B 1 195 ? -26.934 -33.212 -10.856 1.00 40.19 195 ALA B CA 1
ATOM 4649 C C . ALA B 1 195 ? -25.633 -32.383 -10.766 1.00 40.12 195 ALA B C 1
ATOM 4650 O O . ALA B 1 195 ? -24.576 -32.885 -10.373 1.00 38.75 195 ALA B O 1
ATOM 4652 N N . ARG B 1 196 ? -25.722 -31.107 -11.098 1.00 41.17 196 ARG B N 1
ATOM 4653 C CA . ARG B 1 196 ? -24.604 -30.171 -10.986 1.00 41.00 196 ARG B CA 1
ATOM 4654 C C . ARG B 1 196 ? -23.931 -30.161 -9.611 1.00 39.61 196 ARG B C 1
ATOM 4655 O O . ARG B 1 196 ? -22.689 -30.022 -9.493 1.00 37.99 196 ARG B O 1
ATOM 4663 N N . LYS B 1 197 ? -24.756 -30.279 -8.577 1.00 39.02 197 LYS B N 1
ATOM 4664 C CA . LYS B 1 197 ? -24.265 -30.215 -7.199 1.00 38.60 197 LYS B CA 1
ATOM 4665 C C . LYS B 1 197 ? -23.656 -31.490 -6.631 1.00 36.71 197 LYS B C 1
ATOM 4666 O O . LYS B 1 197 ? -22.957 -31.431 -5.625 1.00 36.27 197 LYS B O 1
ATOM 4672 N N . ARG B 1 198 ? -23.839 -32.622 -7.325 1.00 34.67 198 ARG B N 1
ATOM 4673 C CA . ARG B 1 198 ? -23.115 -33.841 -6.992 1.00 32.48 198 ARG B CA 1
ATOM 4674 C C . ARG B 1 198 ? -23.237 -34.253 -5.527 1.00 32.35 198 ARG B C 1
ATOM 4675 O O . ARG B 1 198 ? -22.227 -34.525 -4.869 1.00 30.96 198 ARG B O 1
ATOM 4683 N N . LEU B 1 199 ? -24.458 -34.288 -4.994 1.00 32.30 199 LEU B N 1
ATOM 4684 C CA . LEU B 1 199 ? -24.617 -34.809 -3.644 1.00 31.89 199 LEU B CA 1
ATOM 4685 C C . LEU B 1 199 ? -24.233 -36.285 -3.540 1.00 31.27 199 LEU B C 1
ATOM 4686 O O . LEU B 1 199 ? -23.941 -36.774 -2.436 1.00 31.16 199 LEU B O 1
ATOM 4691 N N . ASP B 1 200 ? -24.195 -36.979 -4.688 1.00 30.71 200 ASP B N 1
ATOM 4692 C CA . ASP B 1 200 ? -23.781 -38.389 -4.730 1.00 28.66 200 ASP B CA 1
ATOM 4693 C C . ASP B 1 200 ? -22.356 -38.483 -4.284 1.00 28.19 200 ASP B C 1
ATOM 4694 O O . ASP B 1 200 ? -22.010 -39.358 -3.453 1.00 28.64 200 ASP B O 1
ATOM 4699 N N . ILE B 1 201 ? -21.532 -37.554 -4.758 1.00 27.28 201 ILE B N 1
ATOM 4700 C CA . ILE B 1 201 ? -20.151 -37.505 -4.328 1.00 26.85 201 ILE B CA 1
ATOM 4701 C C . ILE B 1 201 ? -20.017 -37.196 -2.823 1.00 26.95 201 ILE B C 1
ATOM 4702 O O . ILE B 1 201 ? -19.265 -37.837 -2.093 1.00 25.70 201 ILE B O 1
ATOM 4707 N N . TYR B 1 202 ? -20.769 -36.215 -2.374 1.00 28.10 202 TYR B N 1
ATOM 4708 C CA . TYR B 1 202 ? -20.746 -35.817 -1.005 1.00 29.10 202 TYR B CA 1
ATOM 4709 C C . TYR B 1 202 ? -21.012 -37.007 -0.061 1.00 29.14 202 TYR B C 1
ATOM 4710 O O . TYR B 1 202 ? -20.254 -37.281 0.895 1.00 29.09 202 TYR B O 1
ATOM 4719 N N . VAL B 1 203 ? -22.037 -37.769 -0.392 1.00 28.31 203 VAL B N 1
ATOM 4720 C CA . VAL B 1 203 ? -22.522 -38.830 0.483 1.00 28.06 203 VAL B CA 1
ATOM 4721 C C . VAL B 1 203 ? -21.657 -40.101 0.305 1.00 27.27 203 VAL B C 1
ATOM 4722 O O . VAL B 1 203 ? -21.379 -40.839 1.252 1.00 27.25 203 VAL B O 1
ATOM 4726 N N . LEU B 1 204 ? -21.144 -40.309 -0.892 1.00 26.56 204 LEU B N 1
ATOM 4727 C CA . LEU B 1 204 ? -20.150 -41.363 -1.106 1.00 26.82 204 LEU B CA 1
ATOM 4728 C C . LEU B 1 204 ? -18.897 -41.100 -0.273 1.00 26.66 204 LEU B C 1
ATOM 4729 O O . LEU B 1 204 ? -18.331 -42.029 0.306 1.00 25.89 204 LEU B O 1
ATOM 4734 N N . ALA B 1 205 ? -18.474 -39.835 -0.233 1.00 26.08 205 ALA B N 1
ATOM 4735 C CA . ALA B 1 205 ? -17.289 -39.458 0.489 1.00 27.09 205 ALA B CA 1
ATOM 4736 C C . ALA B 1 205 ? -17.568 -39.549 1.991 1.00 27.70 205 ALA B C 1
ATOM 4737 O O . ALA B 1 205 ? -16.712 -40.004 2.735 1.00 27.30 205 ALA B O 1
ATOM 4739 N N . ALA B 1 206 ? -18.764 -39.131 2.411 1.00 27.84 206 ALA B N 1
ATOM 4740 C CA . ALA B 1 206 ? -19.161 -39.285 3.795 1.00 28.62 206 ALA B CA 1
ATOM 4741 C C . ALA B 1 206 ? -19.070 -40.773 4.172 1.00 28.33 206 ALA B C 1
ATOM 4742 O O . ALA B 1 206 ? -18.486 -41.132 5.206 1.00 28.86 206 ALA B O 1
ATOM 4744 N N . ALA B 1 207 ? -19.656 -41.634 3.341 1.00 28.40 207 ALA B N 1
ATOM 4745 C CA . ALA B 1 207 ? -19.687 -43.077 3.644 1.00 27.69 207 ALA B CA 1
ATOM 4746 C C . ALA B 1 207 ? -18.282 -43.625 3.744 1.00 27.21 207 ALA B C 1
ATOM 4747 O O . ALA B 1 207 ? -17.981 -44.365 4.672 1.00 26.73 207 ALA B O 1
ATOM 4749 N N . ARG B 1 208 ? -17.411 -43.226 2.835 1.00 27.02 208 ARG B N 1
ATOM 4750 C CA . ARG B 1 208 ? -16.043 -43.705 2.896 1.00 28.57 208 ARG B CA 1
ATOM 4751 C C . ARG B 1 208 ? -15.295 -43.192 4.092 1.00 29.22 208 ARG B C 1
ATOM 4752 O O . ARG B 1 208 ? -14.590 -43.963 4.776 1.00 30.91 208 ARG B O 1
ATOM 4760 N N . PHE B 1 209 ? -15.387 -41.887 4.321 1.00 28.64 209 PHE B N 1
ATOM 4761 C CA . PHE B 1 209 ? -14.804 -41.326 5.517 1.00 29.73 209 PHE B CA 1
ATOM 4762 C C . PHE B 1 209 ? -15.274 -42.090 6.782 1.00 30.27 209 PHE B C 1
ATOM 4763 O O . PHE B 1 209 ? -14.457 -42.474 7.589 1.00 31.18 209 PHE B O 1
ATOM 4771 N N . ILE B 1 210 ? -16.580 -42.302 6.944 1.00 29.32 210 ILE B N 1
ATOM 4772 C CA . ILE B 1 210 ? -17.070 -42.971 8.132 1.00 31.01 210 ILE B CA 1
ATOM 4773 C C . ILE B 1 210 ? -16.539 -44.407 8.275 1.00 31.39 210 ILE B C 1
ATOM 4774 O O . ILE B 1 210 ? -16.244 -44.862 9.398 1.00 31.27 210 ILE B O 1
ATOM 4779 N N . SER B 1 211 ? -16.420 -45.116 7.157 1.00 29.64 211 SER B N 1
ATOM 4780 C CA . SER B 1 211 ? -15.985 -46.508 7.210 1.00 30.68 211 SER B CA 1
ATOM 4781 C C . SER B 1 211 ? -14.494 -46.547 7.582 1.00 31.71 211 SER B C 1
ATOM 4782 O O . SER B 1 211 ? -14.038 -47.479 8.226 1.00 33.14 211 SER B O 1
ATOM 4785 N N . LYS B 1 212 ? -13.754 -45.505 7.232 1.00 31.57 212 LYS B N 1
ATOM 4786 C CA . LYS B 1 212 ? -12.389 -45.400 7.654 1.00 33.55 212 LYS B CA 1
ATOM 4787 C C . LYS B 1 212 ? -12.216 -44.870 9.125 1.00 34.78 212 LYS B C 1
ATOM 4788 O O . LYS B 1 212 ? -11.289 -45.288 9.838 1.00 35.86 212 LYS B O 1
ATOM 4794 N N . TYR B 1 213 ? -13.143 -44.033 9.589 1.00 34.16 213 TYR B N 1
ATOM 4795 C CA . TYR B 1 213 ? -13.163 -43.506 10.966 1.00 34.80 213 TYR B CA 1
ATOM 4796 C C . TYR B 1 213 ? -14.530 -43.733 11.642 1.00 34.10 213 TYR B C 1
ATOM 4797 O O . TYR B 1 213 ? -15.302 -42.791 11.840 1.00 33.91 213 TYR B O 1
ATOM 4806 N N . PRO B 1 214 ? -14.851 -45.000 11.972 1.00 34.09 214 PRO B N 1
ATOM 4807 C CA . PRO B 1 214 ? -16.236 -45.312 12.331 1.00 33.84 214 PRO B CA 1
ATOM 4808 C C . PRO B 1 214 ? -16.650 -44.756 13.679 1.00 36.18 214 PRO B C 1
ATOM 4809 O O . PRO B 1 214 ? -17.849 -44.740 14.027 1.00 36.35 214 PRO B O 1
ATOM 4813 N N . ASP B 1 215 ? -15.673 -44.308 14.447 1.00 37.92 215 ASP B N 1
ATOM 4814 C CA . ASP B 1 215 ? -15.991 -43.680 15.720 1.00 40.06 215 ASP B CA 1
ATOM 4815 C C . ASP B 1 215 ? -15.837 -42.163 15.755 1.00 40.12 215 ASP B C 1
ATOM 4816 O O . ASP B 1 215 ? -16.144 -41.575 16.797 1.00 40.27 215 ASP B O 1
ATOM 4821 N N . ALA B 1 216 ? -15.374 -41.535 14.655 1.00 38.20 216 ALA B N 1
ATOM 4822 C CA . ALA B 1 216 ? -15.290 -40.052 14.655 1.00 38.44 216 ALA B CA 1
ATOM 4823 C C . ALA B 1 216 ? -16.663 -39.442 14.944 1.00 38.48 216 ALA B C 1
ATOM 4824 O O . ALA B 1 216 ? -17.704 -39.927 14.479 1.00 37.93 216 ALA B O 1
ATOM 4826 N N . LYS B 1 217 ? -16.669 -38.415 15.767 1.00 39.86 217 LYS B N 1
ATOM 4827 C CA . LYS B 1 217 ? -17.903 -37.739 16.133 1.00 40.52 217 LYS B CA 1
ATOM 4828 C C . LYS B 1 217 ? -18.179 -36.727 15.050 1.00 39.36 217 LYS B C 1
ATOM 4829 O O . LYS B 1 217 ? -17.706 -35.600 15.106 1.00 40.02 217 LYS B O 1
ATOM 4835 N N . VAL B 1 218 ? -18.966 -37.133 14.072 1.00 37.41 218 VAL B N 1
ATOM 4836 C CA . VAL B 1 218 ? -18.997 -36.407 12.850 1.00 37.32 218 VAL B CA 1
ATOM 4837 C C . VAL B 1 218 ? -20.418 -36.551 12.302 1.00 36.55 218 VAL B C 1
ATOM 4838 O O . VAL B 1 218 ? -21.067 -37.542 12.560 1.00 37.03 218 VAL B O 1
ATOM 4842 N N . ARG B 1 219 ? -20.966 -35.518 11.682 1.00 36.67 219 ARG B N 1
ATOM 4843 C CA . ARG B 1 219 ? -22.231 -35.648 10.963 1.00 35.63 219 ARG B CA 1
ATOM 4844 C C . ARG B 1 219 ? -22.078 -34.966 9.628 1.00 35.24 219 ARG B C 1
ATOM 4845 O O . ARG B 1 219 ? -21.316 -34.013 9.519 1.00 36.69 219 ARG B O 1
ATOM 4853 N N . PHE B 1 220 ? -22.837 -35.429 8.635 1.00 33.88 220 PHE B N 1
ATOM 4854 C CA . PHE B 1 220 ? -22.847 -34.861 7.300 1.00 33.42 220 PHE B CA 1
ATOM 4855 C C . PHE B 1 220 ? -24.262 -34.446 6.951 1.00 34.29 220 PHE B C 1
ATOM 4856 O O 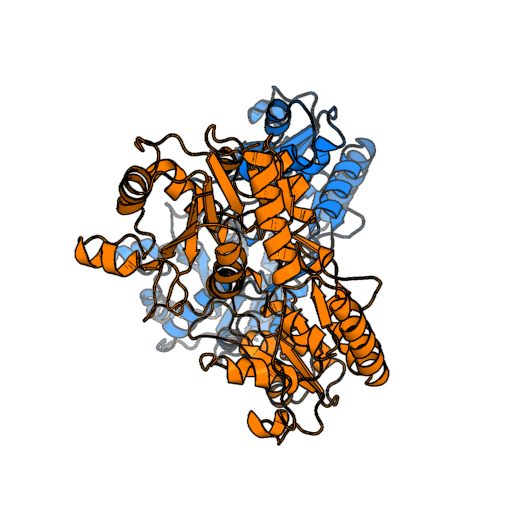. PHE B 1 220 ? -25.113 -35.291 6.708 1.00 34.30 220 PHE B O 1
ATOM 4864 N N . LEU B 1 221 ? -24.499 -33.139 6.954 1.00 35.77 221 LEU B N 1
ATOM 4865 C CA . LEU B 1 221 ? -25.813 -32.582 6.676 1.00 37.54 221 LEU B CA 1
ATOM 4866 C C . LEU B 1 221 ? -25.907 -32.234 5.205 1.00 37.36 221 LEU B C 1
ATOM 4867 O O . LEU B 1 221 ? -24.892 -31.896 4.569 1.00 36.23 221 LEU B O 1
ATOM 4872 N N . CYS B 1 222 ? -27.122 -32.346 4.680 1.00 37.78 222 CYS B N 1
ATOM 4873 C CA . CYS B 1 222 ? -27.411 -32.029 3.295 1.00 38.95 222 CYS B CA 1
ATOM 4874 C C . CYS B 1 222 ? -28.924 -31.955 3.072 1.00 40.52 222 CYS B C 1
ATOM 4875 O O . CYS B 1 222 ? -29.725 -32.180 4.004 1.00 40.76 222 CYS B O 1
ATOM 4878 N N . ASN B 1 223 ? -29.319 -31.584 1.867 1.00 42.13 223 ASN B N 1
ATOM 4879 C CA . ASN B 1 223 ? -30.735 -31.421 1.536 1.00 45.26 223 ASN B CA 1
ATOM 4880 C C . ASN B 1 223 ? -31.231 -32.428 0.510 1.00 46.46 223 ASN B C 1
ATOM 4881 O O . ASN B 1 223 ? -30.466 -32.873 -0.336 1.00 45.67 223 ASN B O 1
ATOM 4886 N N . SER B 1 224 ? -32.510 -32.779 0.559 1.00 49.59 224 SER B N 1
ATOM 4887 C CA . SER B 1 224 ? -33.076 -33.540 -0.547 1.00 51.49 224 SER B CA 1
ATOM 4888 C C . SER B 1 224 ? -34.547 -33.268 -0.681 1.00 55.54 224 SER B C 1
ATOM 4889 O O . SER B 1 224 ? -35.206 -32.891 0.263 1.00 57.55 224 SER B O 1
ATOM 4892 N N . HIS B 1 225 ? -35.056 -33.459 -1.881 1.00 58.82 225 HIS B N 1
ATOM 4893 C CA . HIS B 1 225 ? -36.465 -33.245 -2.162 1.00 63.27 225 HIS B CA 1
ATOM 4894 C C . HIS B 1 225 ? -37.102 -34.594 -2.539 1.00 64.11 225 HIS B C 1
ATOM 4895 O O . HIS B 1 225 ? -36.396 -35.574 -2.803 1.00 61.73 225 HIS B O 1
ATOM 4902 N N . HIS B 1 226 ? -38.437 -34.646 -2.517 1.00 68.27 226 HIS B N 1
ATOM 4903 C CA . HIS B 1 226 ? -39.210 -35.819 -2.960 1.00 69.73 226 HIS B CA 1
ATOM 4904 C C . HIS B 1 226 ? -38.785 -36.259 -4.371 1.00 68.77 226 HIS B C 1
ATOM 4905 O O . HIS B 1 226 ? -38.680 -35.428 -5.289 1.00 69.21 226 HIS B O 1
ATOM 4912 N N . GLU B 1 227 ? -38.537 -37.558 -4.543 1.00 67.74 227 GLU B N 1
ATOM 4913 C CA . GLU B 1 227 ? -38.222 -38.100 -5.876 1.00 67.50 227 GLU B CA 1
ATOM 4914 C C . GLU B 1 227 ? -37.140 -37.249 -6.607 1.00 66.05 227 GLU B C 1
ATOM 4915 O O . GLU B 1 227 ? -37.305 -36.838 -7.771 1.00 67.42 227 GLU B O 1
ATOM 4921 N N . SER B 1 228 ? -36.052 -36.947 -5.888 1.00 63.05 228 SER B N 1
ATOM 4922 C CA . SER B 1 228 ? -34.816 -36.456 -6.512 1.00 59.87 228 SER B CA 1
ATOM 4923 C C . SER B 1 228 ? -34.279 -37.651 -7.250 1.00 56.71 228 SER B C 1
ATOM 4924 O O . SER B 1 228 ? -34.529 -38.795 -6.843 1.00 56.19 228 SER B O 1
ATOM 4927 N N . LYS B 1 229 ? -33.517 -37.424 -8.305 1.00 54.43 229 LYS B N 1
ATOM 4928 C CA . LYS B 1 229 ? -32.896 -38.562 -8.980 1.00 51.13 229 LYS B CA 1
ATOM 4929 C C . LYS B 1 229 ? -31.936 -39.385 -8.093 1.00 47.26 229 LYS B C 1
ATOM 4930 O O . LYS B 1 229 ? -31.866 -40.639 -8.231 1.00 45.71 229 LYS B O 1
ATOM 4936 N N . PHE B 1 230 ? -31.230 -38.714 -7.166 1.00 44.14 230 PHE B N 1
ATOM 4937 C CA . PHE B 1 230 ? -30.343 -39.418 -6.208 1.00 39.79 230 PHE B CA 1
ATOM 4938 C C . PHE B 1 230 ? -30.987 -39.605 -4.826 1.00 38.61 230 PHE B C 1
ATOM 4939 O O . PHE B 1 230 ? -31.362 -38.629 -4.193 1.00 39.03 230 PHE B O 1
ATOM 4947 N N . ASP B 1 231 ? -31.104 -40.850 -4.370 1.00 36.44 231 ASP B N 1
ATOM 4948 C CA . ASP B 1 231 ? -31.608 -41.178 -3.029 1.00 36.65 231 ASP B CA 1
ATOM 4949 C C . ASP B 1 231 ? -30.353 -41.304 -2.176 1.00 33.92 231 ASP B C 1
ATOM 4950 O O . ASP B 1 231 ? -29.604 -42.264 -2.337 1.00 33.08 231 ASP B O 1
ATOM 4955 N N . LEU B 1 232 ? -30.112 -40.321 -1.310 1.00 32.56 232 LEU B N 1
ATOM 4956 C CA . LEU B 1 232 ? -28.805 -40.124 -0.711 1.00 29.21 232 LEU B CA 1
ATOM 4957 C C . LEU B 1 232 ? -28.444 -41.195 0.310 1.00 28.84 232 LEU B C 1
ATOM 4958 O O . LEU B 1 232 ? -27.288 -41.710 0.319 1.00 27.70 232 LEU B O 1
ATOM 4963 N N . HIS B 1 233 ? -29.410 -41.551 1.142 1.00 28.88 233 HIS B N 1
ATOM 4964 C CA . HIS B 1 233 ? -29.264 -42.652 2.082 1.00 29.97 233 HIS B CA 1
ATOM 4965 C C . HIS B 1 233 ? -28.984 -43.975 1.411 1.00 29.17 233 HIS B C 1
ATOM 4966 O O . HIS B 1 233 ? -28.176 -44.758 1.888 1.00 28.46 233 HIS B O 1
ATOM 4973 N N . SER B 1 234 ? -29.646 -44.218 0.295 1.00 29.36 234 SER B N 1
ATOM 4974 C CA . SER B 1 234 ? -29.466 -45.474 -0.412 1.00 28.79 234 SER B CA 1
ATOM 4975 C C . SER B 1 234 ? -28.090 -45.529 -1.039 1.00 28.09 234 SER B C 1
ATOM 4976 O O . SER B 1 234 ? -27.404 -46.565 -0.998 1.00 27.58 234 SER B O 1
ATOM 4979 N N . ILE B 1 235 ? -27.623 -44.398 -1.570 1.00 28.77 235 ILE B N 1
ATOM 4980 C CA . ILE B 1 235 ? -26.242 -44.342 -2.101 1.00 27.08 235 ILE B CA 1
ATOM 4981 C C . ILE B 1 235 ? -25.190 -44.655 -1.021 1.00 26.86 235 ILE B C 1
ATOM 4982 O O . ILE B 1 235 ? -24.278 -45.478 -1.219 1.00 26.88 235 ILE B O 1
ATOM 4987 N N . ALA B 1 236 ? -25.320 -43.978 0.117 1.00 27.55 236 ALA B N 1
ATOM 4988 C CA . ALA B 1 236 ? -24.424 -44.148 1.249 1.00 26.91 236 ALA B CA 1
ATOM 4989 C C . ALA B 1 236 ? -24.497 -45.584 1.810 1.00 26.65 236 ALA B C 1
ATOM 4990 O O . ALA B 1 236 ? -23.463 -46.178 2.145 1.00 26.22 236 ALA B O 1
ATOM 4992 N N . LEU B 1 237 ? -25.716 -46.110 1.940 1.00 26.92 237 LEU B N 1
ATOM 4993 C CA . LEU B 1 237 ? -25.933 -47.476 2.403 1.00 28.43 237 LEU B CA 1
ATOM 4994 C C . LEU B 1 237 ? -25.073 -48.460 1.612 1.00 27.97 237 LEU B C 1
ATOM 4995 O O . LEU B 1 237 ? -24.427 -49.319 2.190 1.00 28.40 237 LEU B O 1
ATOM 5000 N N . ARG B 1 238 ? -25.066 -48.325 0.301 1.00 27.53 238 ARG B N 1
ATOM 5001 C CA . ARG B 1 238 ? -24.418 -49.319 -0.544 1.00 27.35 238 ARG B CA 1
ATOM 5002 C C . ARG B 1 238 ? -22.928 -49.167 -0.443 1.00 27.40 238 ARG B C 1
ATOM 5003 O O . ARG B 1 238 ? -22.219 -50.140 -0.481 1.00 27.73 238 ARG B O 1
ATOM 5011 N N . GLU B 1 239 ? -22.449 -47.946 -0.271 1.00 27.80 239 GLU B N 1
ATOM 5012 C CA . GLU B 1 239 ? -21.030 -47.747 -0.057 1.00 27.25 239 GLU B CA 1
ATOM 5013 C C . GLU B 1 239 ? -20.567 -48.254 1.319 1.00 27.98 239 GLU B C 1
ATOM 5014 O O . GLU B 1 239 ? -19.511 -48.875 1.422 1.00 27.36 239 GLU B O 1
ATOM 5020 N N . LEU B 1 240 ? -21.373 -48.066 2.362 1.00 28.68 240 LEU B N 1
ATOM 5021 C CA . LEU B 1 240 ? -21.051 -48.714 3.660 1.00 29.34 240 LEU B CA 1
ATOM 5022 C C . LEU B 1 240 ? -21.067 -50.246 3.613 1.00 29.38 240 LEU B C 1
ATOM 5023 O O . LEU B 1 240 ? -20.239 -50.871 4.256 1.00 29.86 240 LEU B O 1
ATOM 5028 N N . VAL B 1 241 ? -21.998 -50.853 2.870 1.00 29.37 241 VAL B N 1
ATOM 5029 C CA . VAL B 1 241 ? -21.997 -52.337 2.777 1.00 29.17 241 VAL B CA 1
ATOM 5030 C C . VAL B 1 241 ? -20.717 -52.841 2.089 1.00 30.28 241 VAL B C 1
ATOM 5031 O O . VAL B 1 241 ? -20.145 -53.771 2.575 1.00 31.33 241 VAL B O 1
ATOM 5035 N N . ALA B 1 242 ? -20.281 -52.183 1.004 1.00 29.87 242 ALA B N 1
ATOM 5036 C CA . ALA B 1 242 ? -19.086 -52.521 0.230 1.00 31.35 242 ALA B CA 1
ATOM 5037 C C . ALA B 1 242 ? -17.789 -52.320 0.992 1.00 32.45 242 ALA B C 1
ATOM 5038 O O . ALA B 1 242 ? -16.791 -52.952 0.666 1.00 32.62 242 ALA B O 1
ATOM 5040 N N . SER B 1 243 ? -17.794 -51.434 1.989 1.00 32.78 243 SER B N 1
ATOM 5041 C CA . SER B 1 243 ? -16.575 -51.182 2.760 1.00 33.96 243 SER B CA 1
ATOM 5042 C C . SER B 1 243 ? -16.413 -52.321 3.778 1.00 34.79 243 SER B C 1
ATOM 5043 O O . SER B 1 243 ? -15.340 -52.509 4.284 1.00 36.01 243 SER B O 1
ATOM 5046 N N . GLY B 1 244 ? -17.473 -53.036 4.144 1.00 34.62 244 GLY B N 1
ATOM 5047 C CA . GLY B 1 244 ? -17.280 -54.114 5.137 1.00 35.50 244 GLY B CA 1
ATOM 5048 C C . GLY B 1 244 ? -17.398 -53.714 6.627 1.00 36.77 244 GLY B C 1
ATOM 5049 O O . GLY B 1 244 ? -17.400 -54.570 7.517 1.00 37.90 244 GLY B O 1
ATOM 5050 N N . VAL B 1 245 ? -17.522 -52.423 6.906 1.00 35.82 245 VAL B N 1
ATOM 5051 C CA . VAL B 1 245 ? -17.757 -51.936 8.271 1.00 36.61 245 VAL B CA 1
ATOM 5052 C C . VAL B 1 245 ? -18.992 -52.550 8.957 1.00 36.93 245 VAL B C 1
ATOM 5053 O O . VAL B 1 245 ? -19.992 -52.864 8.302 1.00 35.90 245 VAL B O 1
ATOM 5057 N N . ASP B 1 246 ? -18.882 -52.755 10.271 1.00 37.62 246 ASP B N 1
ATOM 5058 C CA . ASP B 1 246 ? -19.986 -53.148 11.131 1.00 39.43 246 ASP B CA 1
ATOM 5059 C C . ASP B 1 246 ? -20.941 -51.970 11.444 1.00 37.91 246 ASP B C 1
ATOM 5060 O O . ASP B 1 246 ? -20.594 -50.818 11.257 1.00 37.03 246 ASP B O 1
ATOM 5065 N N . ASN B 1 247 ? -22.133 -52.281 11.932 1.00 37.57 247 ASN B N 1
ATOM 5066 C CA . ASN B 1 247 ? -23.114 -51.278 12.328 1.00 37.07 247 ASN B CA 1
ATOM 5067 C C . ASN B 1 247 ? -23.472 -50.331 11.184 1.00 35.51 247 ASN B C 1
ATOM 5068 O O . ASN B 1 247 ? -23.498 -49.107 11.361 1.00 35.60 247 ASN B O 1
ATOM 5073 N N . VAL B 1 248 ? -23.731 -50.901 10.009 1.00 34.13 248 VAL B N 1
ATOM 5074 C CA . VAL B 1 248 ? -23.988 -50.100 8.826 1.00 32.89 248 VAL B CA 1
ATOM 5075 C C . VAL B 1 248 ? -25.052 -49.051 9.118 1.00 33.79 248 VAL B C 1
ATOM 5076 O O . VAL B 1 248 ? -24.865 -47.864 8.802 1.00 32.68 248 VAL B O 1
ATOM 5080 N N . PHE B 1 249 ? -26.133 -49.489 9.752 1.00 33.96 249 PHE B N 1
ATOM 5081 C CA . PHE B 1 249 ? -27.262 -48.627 9.977 1.00 34.75 249 PHE B CA 1
ATOM 5082 C C . PHE B 1 249 ? -26.905 -47.439 10.884 1.00 35.11 249 PHE B C 1
ATOM 5083 O O . PHE B 1 249 ? -27.358 -46.325 10.641 1.00 34.45 249 PHE B O 1
ATOM 5091 N N . THR B 1 250 ? -26.090 -47.655 11.915 1.00 35.45 250 THR B N 1
ATOM 5092 C CA . THR B 1 250 ? -25.766 -46.498 12.724 1.00 36.41 250 THR B CA 1
ATOM 5093 C C . THR B 1 250 ? -24.887 -45.492 12.016 1.00 34.77 250 THR B C 1
ATOM 5094 O O . THR B 1 250 ? -25.092 -44.324 12.198 1.00 35.44 250 THR B O 1
ATOM 5098 N N . HIS B 1 251 ? -24.039 -45.926 11.089 1.00 33.26 251 HIS B N 1
ATOM 5099 C CA . HIS B 1 251 ? -23.185 -44.999 10.357 1.00 31.86 251 HIS B CA 1
ATOM 5100 C C . HIS B 1 251 ? -23.947 -44.206 9.322 1.00 31.96 251 HIS B C 1
ATOM 5101 O O . HIS B 1 251 ? -23.664 -43.005 9.072 1.00 30.98 251 HIS B O 1
ATOM 5108 N N . LEU B 1 252 ? -24.900 -44.901 8.727 1.00 31.27 252 LEU B N 1
ATOM 5109 C CA . LEU B 1 252 ? -25.835 -44.336 7.797 1.00 32.79 252 LEU B CA 1
ATOM 5110 C C . LEU B 1 252 ? -26.544 -43.140 8.401 1.00 33.67 252 LEU B C 1
ATOM 5111 O O . LEU B 1 252 ? -26.722 -42.146 7.741 1.00 34.49 252 LEU B O 1
ATOM 5116 N N . ASN B 1 253 ? -26.949 -43.249 9.648 1.00 33.93 253 ASN B N 1
ATOM 5117 C CA . ASN B 1 253 ? -27.707 -42.197 10.260 1.00 36.28 253 ASN B CA 1
ATOM 5118 C C . ASN B 1 253 ? -26.849 -40.954 10.572 1.00 35.46 253 ASN B C 1
ATOM 5119 O O . ASN B 1 253 ? -27.368 -39.934 11.023 1.00 36.66 253 ASN B O 1
ATOM 5124 N N . LYS B 1 254 ? -25.549 -41.059 10.358 1.00 33.30 254 LYS B N 1
ATOM 5125 C CA . LYS B 1 254 ? -24.644 -39.921 10.491 1.00 33.20 254 LYS B CA 1
ATOM 5126 C C . LYS B 1 254 ? -24.755 -38.944 9.327 1.00 32.69 254 LYS B C 1
ATOM 5127 O O . LYS B 1 254 ? -24.274 -37.828 9.406 1.00 32.16 254 LYS B O 1
ATOM 5133 N N . ILE B 1 255 ? -25.426 -39.359 8.262 1.00 32.62 255 ILE B N 1
ATOM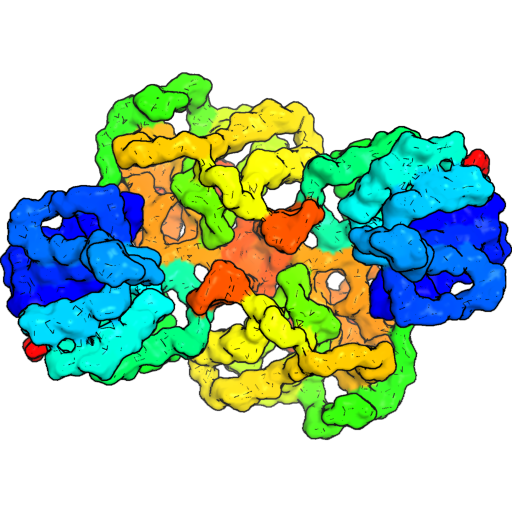 5134 C CA . ILE B 1 255 ? -25.744 -38.468 7.167 1.00 33.04 255 ILE B CA 1
ATOM 5135 C C . ILE B 1 255 ? -27.158 -37.999 7.445 1.00 35.35 255 ILE B C 1
ATOM 5136 O O . ILE B 1 255 ? -28.058 -38.800 7.513 1.00 33.80 255 ILE B O 1
ATOM 5141 N N . MET B 1 256 ? -27.337 -36.695 7.629 1.00 36.84 256 MET B N 1
ATOM 5142 C CA . MET B 1 256 ? -28.626 -36.181 8.043 1.00 39.72 256 MET B CA 1
ATOM 5143 C C . MET B 1 256 ? -29.204 -35.383 6.900 1.00 40.32 256 MET B C 1
ATOM 5144 O O . MET B 1 256 ? -28.593 -34.434 6.433 1.00 40.81 256 MET B O 1
ATOM 5149 N N . ILE B 1 257 ? -30.395 -35.755 6.477 1.00 40.82 257 ILE B N 1
ATOM 5150 C CA . ILE B 1 257 ? -31.007 -35.146 5.319 1.00 41.86 257 ILE B CA 1
ATOM 5151 C C . ILE B 1 257 ? -32.196 -34.299 5.738 1.00 44.57 257 ILE B C 1
ATOM 5152 O O . ILE B 1 257 ? -33.133 -34.779 6.358 1.00 45.83 257 ILE B O 1
ATOM 5157 N N . ASN B 1 258 ? -32.124 -33.022 5.403 1.00 45.89 258 ASN B N 1
ATOM 5158 C CA . ASN B 1 258 ? -33.224 -32.148 5.588 1.00 48.94 258 ASN B CA 1
ATOM 5159 C C . ASN B 1 258 ? -34.100 -32.192 4.348 1.00 50.25 258 ASN B C 1
ATOM 5160 O O . ASN B 1 258 ? -33.581 -32.059 3.236 1.00 48.80 258 ASN B O 1
ATOM 5165 N N . ARG B 1 259 ? -35.413 -32.353 4.547 1.00 53.43 259 ARG B N 1
ATOM 5166 C CA . ARG B 1 259 ? -36.372 -32.465 3.431 1.00 57.13 259 ARG B CA 1
ATOM 5167 C C . ARG B 1 259 ? -37.339 -31.299 3.413 1.00 61.63 259 ARG B C 1
ATOM 5168 O O . ARG B 1 259 ? -38.075 -31.113 2.453 1.00 63.41 259 ARG B O 1
ATOM 5176 N N . THR B 1 260 ? -37.344 -30.513 4.486 1.00 64.71 260 THR B N 1
ATOM 5177 C CA . THR B 1 260 ? -38.215 -29.353 4.582 1.00 69.18 260 THR B CA 1
ATOM 5178 C C . THR B 1 260 ? -37.695 -28.193 3.724 1.00 70.61 260 THR B C 1
ATOM 5179 O O . THR B 1 260 ? -36.510 -28.114 3.428 1.00 69.56 260 THR B O 1
ATOM 5183 N N . VAL B 1 261 ? -38.576 -27.282 3.338 1.00 74.44 261 VAL B N 1
ATOM 5184 C CA . VAL B 1 261 ? -38.159 -26.119 2.562 1.00 76.31 261 VAL B CA 1
ATOM 5185 C C . VAL B 1 261 ? -37.463 -25.083 3.476 1.00 77.67 261 VAL B C 1
ATOM 5186 O O . VAL B 1 261 ? -37.758 -24.990 4.669 1.00 77.85 261 VAL B O 1
ATOM 5190 N N . LEU B 1 262 ? -36.505 -24.358 2.898 1.00 78.45 262 LEU B N 1
ATOM 5191 C CA . LEU B 1 262 ? -35.856 -23.177 3.510 1.00 80.52 262 LEU B CA 1
ATOM 5192 C C . LEU B 1 262 ? -36.806 -22.087 4.042 1.00 83.84 262 LEU B C 1
ATOM 5193 O O . LEU B 1 262 ? -37.819 -21.779 3.406 1.00 86.60 262 LEU B O 1
ATOM 5198 N N . THR B 1 263 ? -36.496 -21.506 5.201 1.00 84.32 263 THR B N 1
ATOM 5199 C CA . THR B 1 263 ? -36.873 -20.104 5.461 1.00 87.18 263 THR B CA 1
ATOM 5200 C C . THR B 1 263 ? -35.541 -19.415 5.595 1.00 86.39 263 THR B C 1
ATOM 5201 O O . THR B 1 263 ? -34.616 -19.969 6.215 1.00 84.22 263 THR B O 1
ATOM 5205 N N . ASP B 1 264 ? -35.431 -18.215 5.030 1.00 88.13 264 ASP B N 1
ATOM 5206 C CA . ASP B 1 264 ? -34.135 -17.524 4.980 1.00 87.30 264 ASP B CA 1
ATOM 5207 C C . ASP B 1 264 ? -33.357 -17.458 6.303 1.00 85.74 264 ASP B C 1
ATOM 5208 O O . ASP B 1 264 ? -32.125 -17.425 6.283 1.00 84.11 264 ASP B O 1
ATOM 5213 N N . GLU B 1 265 ? -34.052 -17.475 7.439 1.00 85.78 265 GLU B N 1
ATOM 5214 C CA . GLU B 1 265 ? -33.325 -17.510 8.701 1.00 84.38 265 GLU B CA 1
ATOM 5215 C C . GLU B 1 265 ? -33.033 -18.888 9.277 1.00 80.34 265 GLU B C 1
ATOM 5216 O O . GLU B 1 265 ? -32.242 -18.977 10.214 1.00 79.50 265 GLU B O 1
ATOM 5222 N N . ARG B 1 266 ? -33.618 -19.960 8.721 1.00 77.53 266 ARG B N 1
ATOM 5223 C CA . ARG B 1 266 ? -33.105 -21.318 9.031 1.00 73.52 266 ARG B CA 1
ATOM 5224 C C . ARG B 1 266 ? -31.772 -21.496 8.300 1.00 70.05 266 ARG B C 1
ATOM 5225 O O . ARG B 1 266 ? -30.812 -22.013 8.874 1.00 67.92 266 ARG B O 1
ATOM 5233 N N . VAL B 1 267 ? -31.723 -21.038 7.049 1.00 69.00 267 VAL B N 1
ATOM 5234 C CA . VAL B 1 267 ? -30.507 -21.111 6.235 1.00 66.22 267 VAL B CA 1
ATOM 5235 C C . VAL B 1 267 ? -29.313 -20.423 6.910 1.00 66.35 267 VAL B C 1
ATOM 5236 O O . VAL B 1 267 ? -28.229 -21.025 7.011 1.00 63.74 267 VAL B O 1
ATOM 5240 N N . ASP B 1 268 ? -29.521 -19.187 7.381 1.00 68.25 268 ASP B N 1
ATOM 5241 C CA . ASP B 1 268 ? -28.505 -18.454 8.142 1.00 69.07 268 ASP B CA 1
ATOM 5242 C C . ASP B 1 268 ? -28.137 -19.194 9.435 1.00 67.31 268 ASP B C 1
ATOM 5243 O O . ASP B 1 268 ? -26.965 -19.274 9.810 1.00 66.67 268 ASP B O 1
ATOM 5248 N N . MET B 1 269 ? -29.148 -19.706 10.125 1.00 66.67 269 MET B N 1
ATOM 5249 C CA . MET B 1 269 ? -28.958 -20.497 11.323 1.00 65.36 269 MET B CA 1
ATOM 5250 C C . MET B 1 269 ? -28.044 -21.708 11.045 1.00 61.51 269 MET B C 1
ATOM 5251 O O . MET B 1 269 ? -27.100 -21.970 11.802 1.00 60.36 269 MET B O 1
ATOM 5256 N N . MET B 1 270 ? -28.318 -22.423 9.957 1.00 58.84 270 MET B N 1
ATOM 5257 C CA . MET B 1 270 ? -27.541 -23.612 9.589 1.00 55.59 270 MET B CA 1
ATOM 5258 C C . MET B 1 270 ? -26.057 -23.293 9.442 1.00 54.28 270 MET B C 1
ATOM 5259 O O . MET B 1 270 ? -25.204 -24.034 9.954 1.00 52.17 270 MET B O 1
ATOM 5264 N N . TYR B 1 271 ? -25.752 -22.185 8.760 1.00 54.45 271 TYR B N 1
ATOM 5265 C CA . TYR B 1 271 ? -24.367 -21.797 8.528 1.00 53.51 271 TYR B CA 1
ATOM 5266 C C . TYR B 1 271 ? -23.634 -21.514 9.852 1.00 53.70 271 TYR B C 1
ATOM 5267 O O . TYR B 1 271 ? -22.492 -21.942 10.049 1.00 52.35 271 TYR B O 1
ATOM 5276 N N . ASN B 1 272 ? -24.304 -20.806 10.752 1.00 54.50 272 ASN B N 1
ATOM 5277 C CA . ASN B 1 272 ? -23.771 -20.532 12.078 1.00 55.54 272 ASN B CA 1
ATOM 5278 C C . ASN B 1 272 ? -23.588 -21.782 12.916 1.00 53.65 272 ASN B C 1
ATOM 5279 O O . ASN B 1 272 ? -22.668 -21.855 13.709 1.00 53.12 272 ASN B O 1
ATOM 5284 N N . ALA B 1 273 ? -24.483 -22.748 12.737 1.00 53.00 273 ALA B N 1
ATOM 5285 C CA . ALA B 1 273 ? -24.527 -23.964 13.570 1.00 52.38 273 ALA B CA 1
ATOM 5286 C C . ALA B 1 273 ? -23.430 -24.972 13.215 1.00 50.76 273 ALA B C 1
ATOM 5287 O O . ALA B 1 273 ? -22.974 -25.717 14.065 1.00 50.20 273 ALA B O 1
ATOM 5289 N N . CYS B 1 274 ? -23.010 -24.986 11.961 1.00 50.12 274 CYS B N 1
ATOM 5290 C CA . CYS B 1 274 ? -22.146 -26.042 11.487 1.00 49.21 274 CYS B CA 1
ATOM 5291 C C . CYS B 1 274 ? -20.680 -25.734 11.640 1.00 48.43 274 CYS B C 1
ATOM 5292 O O . CYS B 1 274 ? -20.330 -24.627 12.008 1.00 50.32 274 CYS B O 1
ATOM 5295 N N . ASP B 1 275 ? -19.825 -26.720 11.417 1.00 45.72 275 ASP B N 1
ATOM 5296 C CA . ASP B 1 275 ? -18.391 -26.501 11.622 1.00 45.67 275 ASP B CA 1
ATOM 5297 C C . ASP B 1 275 ? -17.605 -26.418 10.316 1.00 45.64 275 ASP B C 1
ATOM 5298 O O . ASP B 1 275 ? -16.536 -25.798 10.289 1.00 47.24 275 ASP B O 1
ATOM 5303 N N . VAL B 1 276 ? -18.097 -27.074 9.259 1.00 43.02 276 VAL B N 1
ATOM 5304 C CA . VAL B 1 276 ? -17.406 -27.079 7.974 1.00 42.42 276 VAL B CA 1
ATOM 5305 C C . VAL B 1 276 ? -18.416 -26.953 6.853 1.00 42.13 276 VAL B C 1
ATOM 5306 O O . VAL B 1 276 ? -19.386 -27.691 6.808 1.00 41.91 276 VAL B O 1
ATOM 5310 N N . ILE B 1 277 ? -18.188 -26.003 5.961 1.00 42.80 277 ILE B N 1
ATOM 5311 C CA . ILE B 1 277 ? -19.029 -25.837 4.795 1.00 42.31 277 ILE B CA 1
ATOM 5312 C C . ILE B 1 277 ? -18.411 -26.545 3.587 1.00 40.56 277 ILE B C 1
ATOM 5313 O O . ILE B 1 277 ? -17.192 -26.452 3.338 1.00 40.67 277 ILE B O 1
ATOM 5318 N N . VAL B 1 278 ? -19.253 -27.260 2.847 1.00 38.52 278 VAL B N 1
ATOM 5319 C CA . VAL B 1 278 ? -18.797 -28.058 1.739 1.00 37.07 278 VAL B CA 1
ATOM 5320 C C . VAL B 1 278 ? -19.632 -27.771 0.499 1.00 38.04 278 VAL B C 1
ATOM 5321 O O . VAL B 1 278 ? -20.849 -27.694 0.556 1.00 37.61 278 VAL B O 1
ATOM 5325 N N . ASN B 1 279 ? -18.943 -27.577 -0.609 1.00 39.27 279 ASN B N 1
ATOM 5326 C CA . ASN B 1 279 ? -19.547 -27.558 -1.936 1.00 40.28 279 ASN B CA 1
ATOM 5327 C C . ASN B 1 279 ? -18.675 -28.377 -2.898 1.00 39.08 279 ASN B C 1
ATOM 5328 O O . ASN B 1 279 ? -17.554 -27.957 -3.216 1.00 40.19 279 ASN B O 1
ATOM 5333 N N . CYS B 1 280 ? -19.187 -29.505 -3.396 1.00 37.10 280 CYS B N 1
ATOM 5334 C CA . CYS B 1 280 ? -18.427 -30.348 -4.304 1.00 37.02 280 CYS B CA 1
ATOM 5335 C C . CYS B 1 280 ? -19.031 -30.334 -5.689 1.00 37.91 280 CYS B C 1
ATOM 5336 O O . CYS B 1 280 ? -18.953 -31.305 -6.419 1.00 36.71 280 CYS B O 1
ATOM 5339 N N . SER B 1 281 ? -19.654 -29.237 -6.064 1.00 40.99 281 SER B N 1
ATOM 5340 C CA . SER B 1 281 ? -20.356 -29.230 -7.325 1.00 42.41 281 SER B CA 1
ATOM 5341 C C . SER B 1 281 ? -19.442 -29.249 -8.572 1.00 42.97 281 SER B C 1
ATOM 5342 O O . SER B 1 281 ? -18.206 -29.215 -8.498 1.00 42.89 281 SER B O 1
ATOM 5345 N N . SER B 1 282 ? -20.111 -29.292 -9.706 1.00 43.73 282 SER B N 1
ATOM 5346 C CA . SER B 1 282 ? -19.576 -29.566 -11.021 1.00 44.18 282 SER B CA 1
ATOM 5347 C C . SER B 1 282 ? -19.244 -28.260 -11.706 1.00 46.46 282 SER B C 1
ATOM 5348 O O . SER B 1 282 ? -18.357 -28.179 -12.562 1.00 46.81 282 SER B O 1
ATOM 5351 N N . GLY B 1 283 ? -20.027 -27.247 -11.370 1.00 48.82 283 GLY B N 1
ATOM 5352 C CA . GLY B 1 283 ? -19.898 -25.949 -11.981 1.00 52.07 283 GLY B CA 1
ATOM 5353 C C . GLY B 1 283 ? -20.508 -24.881 -11.110 1.00 54.27 283 GLY B C 1
ATOM 5354 O O . GLY B 1 283 ? -21.518 -25.108 -10.445 1.00 53.98 283 GLY B O 1
ATOM 5355 N N . GLU B 1 284 ? -19.889 -23.707 -11.132 1.00 56.88 284 GLU B N 1
ATOM 5356 C CA . GLU B 1 284 ? -20.342 -22.563 -10.349 1.00 59.85 284 GLU B CA 1
ATOM 5357 C C . GLU B 1 284 ? -20.168 -21.283 -11.147 1.00 62.98 284 GLU B C 1
ATOM 5358 O O . GLU B 1 284 ? -19.091 -21.007 -11.680 1.00 62.62 284 GLU B O 1
ATOM 5364 N N . GLY B 1 285 ? -21.258 -20.537 -11.249 1.00 65.88 285 GLY B N 1
ATOM 5365 C CA . GLY B 1 285 ? -21.229 -19.240 -11.873 1.00 71.59 285 GLY B CA 1
ATOM 5366 C C . GLY B 1 285 ? -20.399 -18.347 -10.997 1.00 74.79 285 GLY B C 1
ATOM 5367 O O . GLY B 1 285 ? -19.245 -18.040 -11.315 1.00 75.33 285 GLY B O 1
ATOM 5368 N N . PHE B 1 286 ? -20.996 -17.968 -9.872 1.00 77.51 286 PHE B N 1
ATOM 5369 C CA . PHE B 1 286 ? -20.359 -17.096 -8.898 1.00 81.03 286 PHE B CA 1
ATOM 5370 C C . PHE B 1 286 ? -19.692 -17.932 -7.801 1.00 79.79 286 PHE B C 1
ATOM 5371 O O . PHE B 1 286 ? -18.577 -17.628 -7.362 1.00 80.58 286 PHE B O 1
ATOM 5379 N N . GLY B 1 287 ? -20.361 -19.007 -7.393 1.00 78.53 287 GLY B N 1
ATOM 5380 C CA . GLY B 1 287 ? -19.891 -19.823 -6.283 1.00 77.84 287 GLY B CA 1
ATOM 5381 C C . GLY B 1 287 ? -20.591 -19.283 -5.057 1.00 80.19 287 GLY B C 1
ATOM 5382 O O . GLY B 1 287 ? -19.964 -18.665 -4.177 1.00 81.29 287 GLY B O 1
ATOM 5383 N N . LEU B 1 288 ? -21.905 -19.507 -5.027 1.00 80.81 288 LEU B N 1
ATOM 5384 C CA . LEU B 1 288 ? -22.772 -18.844 -4.076 1.00 83.27 288 LEU B CA 1
ATOM 5385 C C . LEU B 1 288 ? -22.808 -19.606 -2.786 1.00 81.95 288 LEU B C 1
ATOM 5386 O O . LEU B 1 288 ? -22.230 -19.158 -1.789 1.00 82.50 288 LEU B O 1
ATOM 5391 N N . CYS B 1 289 ? -23.486 -20.758 -2.828 1.00 80.56 289 CYS B N 1
ATOM 5392 C CA . CYS B 1 289 ? -23.833 -21.522 -1.629 1.00 79.95 289 CYS B CA 1
ATOM 5393 C C . CYS B 1 289 ? -22.604 -22.181 -0.999 1.00 77.49 289 CYS B C 1
ATOM 5394 O O . CYS B 1 289 ? -22.386 -23.402 -1.108 1.00 75.07 289 CYS B O 1
ATOM 5397 N N . SER B 1 290 ? -21.815 -21.318 -0.353 1.00 78.11 290 SER B N 1
ATOM 5398 C CA . SER B 1 290 ? -20.549 -21.632 0.314 1.00 76.38 290 SER B CA 1
ATOM 5399 C C . SER B 1 290 ? -19.950 -20.326 0.863 1.00 78.34 290 SER B C 1
ATOM 5400 O O . SER B 1 290 ? -19.861 -20.144 2.090 1.00 78.95 290 SER B O 1
ATOM 5403 N N . ALA B 1 291 ? -19.562 -19.415 -0.043 1.00 79.01 291 ALA B N 1
ATOM 5404 C CA . ALA B 1 291 ? -18.974 -18.119 0.346 1.00 80.58 291 ALA B CA 1
ATOM 5405 C C . ALA B 1 291 ? -19.834 -17.498 1.440 1.00 81.25 291 ALA B C 1
ATOM 5406 O O . ALA B 1 291 ? -19.375 -16.656 2.228 1.00 83.26 291 ALA B O 1
ATOM 5408 N N . GLU B 1 292 ? -21.081 -17.963 1.493 1.00 79.16 292 GLU B N 1
ATOM 5409 C CA . GLU B 1 292 ? -22.050 -17.520 2.473 1.00 79.28 292 GLU B CA 1
ATOM 5410 C C . GLU B 1 292 ? -21.540 -17.710 3.902 1.00 77.44 292 GLU B C 1
ATOM 5411 O O . GLU B 1 292 ? -21.750 -16.849 4.751 1.00 79.47 292 GLU B O 1
ATOM 5417 N N . GLY B 1 293 ? -20.836 -18.810 4.149 1.00 73.00 293 GLY B N 1
ATOM 5418 C CA . GLY B 1 293 ? -20.334 -19.109 5.482 1.00 70.61 293 GLY B CA 1
ATOM 5419 C C . GLY B 1 293 ? -18.923 -18.647 5.767 1.00 70.47 293 GLY B C 1
ATOM 5420 O O . GLY B 1 293 ? -18.479 -18.696 6.919 1.00 70.90 293 GLY B O 1
ATOM 5421 N N . ALA B 1 294 ? -18.212 -18.204 4.731 1.00 69.67 294 ALA B N 1
ATOM 5422 C CA . ALA B 1 294 ? -16.865 -17.663 4.896 1.00 70.13 294 ALA B CA 1
ATOM 5423 C C . ALA B 1 294 ? -16.860 -16.418 5.773 1.00 72.75 294 ALA B C 1
ATOM 5424 O O . ALA B 1 294 ? -15.915 -16.210 6.521 1.00 73.95 294 ALA B O 1
ATOM 5426 N N . VAL B 1 295 ? -17.900 -15.589 5.689 1.00 73.80 295 VAL B N 1
ATOM 5427 C CA . VAL B 1 295 ? -17.956 -14.373 6.518 1.00 76.06 295 VAL B CA 1
ATOM 5428 C C . VAL B 1 295 ? -18.045 -14.710 7.992 1.00 74.93 295 VAL B C 1
ATOM 5429 O O . VAL B 1 295 ? -17.576 -13.938 8.841 1.00 77.24 295 VAL B O 1
ATOM 5433 N N . LEU B 1 296 ? -18.635 -15.874 8.278 1.00 70.52 296 LEU B N 1
ATOM 5434 C CA . LEU B 1 296 ? -18.781 -16.385 9.635 1.00 68.86 296 LEU B CA 1
ATOM 5435 C C . LEU B 1 296 ? -17.502 -17.002 10.167 1.00 67.57 296 LEU B C 1
ATOM 5436 O O . LEU B 1 296 ? -17.421 -17.331 11.349 1.00 67.64 296 LEU B O 1
ATOM 5441 N N . GLY B 1 297 ? -16.502 -17.153 9.302 1.00 66.59 297 GLY B N 1
ATOM 5442 C CA . GLY B 1 297 ? -15.218 -17.735 9.705 1.00 64.80 297 GLY B CA 1
ATOM 5443 C C . GLY B 1 297 ? -15.280 -19.247 9.810 1.00 60.57 297 GLY B C 1
ATOM 5444 O O . GLY B 1 297 ? -14.617 -19.844 10.640 1.00 59.70 297 GLY B O 1
ATOM 5445 N N . LYS B 1 298 ? -16.089 -19.851 8.950 1.00 58.15 298 LYS B N 1
ATOM 5446 C CA . LYS B 1 298 ? -16.205 -21.286 8.831 1.00 54.77 298 LYS B CA 1
ATOM 5447 C C . LYS B 1 298 ? -15.172 -21.768 7.804 1.00 53.43 298 LYS B C 1
ATOM 5448 O O . LYS B 1 298 ? -15.022 -21.164 6.748 1.00 54.22 298 LYS B O 1
ATOM 5454 N N . PRO B 1 299 ? -14.441 -22.851 8.106 1.00 51.50 299 PRO B N 1
ATOM 5455 C CA . PRO B 1 299 ? -13.604 -23.470 7.066 1.00 49.58 299 PRO B CA 1
ATOM 5456 C C . PRO B 1 299 ? -14.430 -23.986 5.876 1.00 48.26 299 PRO B C 1
ATOM 5457 O O . PRO B 1 299 ? -15.556 -24.438 6.077 1.00 46.52 299 PRO B O 1
ATOM 5461 N N . LEU B 1 300 ? -13.895 -23.881 4.654 1.00 47.85 300 LEU B N 1
ATOM 5462 C CA . LEU B 1 300 ? -14.596 -24.339 3.453 1.00 46.70 300 LEU B CA 1
ATOM 5463 C C . LEU B 1 300 ? -13.815 -25.410 2.719 1.00 44.47 300 LEU B C 1
ATOM 5464 O O . LEU B 1 300 ? -12.583 -25.307 2.568 1.00 44.97 300 LEU B O 1
ATOM 5469 N N . ILE B 1 301 ? -14.548 -26.414 2.236 1.00 41.45 301 ILE B N 1
ATOM 5470 C CA . ILE B 1 301 ? -14.047 -27.336 1.252 1.00 39.40 301 ILE B CA 1
ATOM 5471 C C . ILE B 1 301 ? -14.793 -27.040 -0.031 1.00 40.28 301 ILE B C 1
ATOM 5472 O O . ILE B 1 301 ? -16.016 -27.145 -0.078 1.00 38.99 301 ILE B O 1
ATOM 5477 N N . ILE B 1 302 ? -14.068 -26.679 -1.081 1.00 41.82 302 ILE B N 1
ATOM 5478 C CA . ILE B 1 302 ? -14.731 -26.409 -2.347 1.00 44.09 302 ILE B CA 1
ATOM 5479 C C . ILE B 1 302 ? -14.079 -27.068 -3.541 1.00 43.70 302 ILE B C 1
ATOM 5480 O O . ILE B 1 302 ? -12.846 -27.175 -3.645 1.00 44.41 302 ILE B O 1
ATOM 5485 N N . SER B 1 303 ? -14.932 -27.481 -4.460 1.00 43.39 303 SER B N 1
ATOM 5486 C CA . SER B 1 303 ? -14.475 -27.881 -5.774 1.00 43.92 303 SER B CA 1
ATOM 5487 C C . SER B 1 303 ? -14.024 -26.622 -6.534 1.00 46.02 303 SER B C 1
ATOM 5488 O O . SER B 1 303 ? -14.777 -25.649 -6.664 1.00 48.13 303 SER B O 1
ATOM 5491 N N . ALA B 1 304 ? -12.781 -26.640 -7.000 1.00 46.35 304 ALA B N 1
ATOM 5492 C CA . ALA B 1 304 ? -12.201 -25.531 -7.737 1.00 48.42 304 ALA B CA 1
ATOM 5493 C C . ALA B 1 304 ? -12.752 -25.475 -9.164 1.00 49.01 304 ALA B C 1
ATOM 5494 O O . ALA B 1 304 ? -12.075 -25.876 -10.125 1.00 48.66 304 ALA B O 1
ATOM 5496 N N . VAL B 1 305 ? -13.982 -24.978 -9.301 1.00 49.80 305 VAL B N 1
ATOM 5497 C CA . VAL B 1 305 ? -14.652 -24.895 -10.610 1.00 51.06 305 VAL B CA 1
ATOM 5498 C C . VAL B 1 305 ? -15.222 -23.506 -10.850 1.00 53.90 305 VAL B C 1
ATOM 5499 O O . VAL B 1 305 ? -15.643 -22.846 -9.898 1.00 55.37 305 VAL B O 1
ATOM 5503 N N . GLY B 1 306 ? -15.225 -23.048 -12.106 1.00 55.17 306 GLY B N 1
ATOM 5504 C CA . GLY B 1 306 ? -15.802 -21.732 -12.448 1.00 58.05 306 GLY B CA 1
ATOM 5505 C C . GLY B 1 306 ? -15.425 -20.620 -11.475 1.00 60.55 306 GLY B C 1
ATOM 5506 O O . GLY B 1 306 ? -14.280 -20.554 -11.019 1.00 61.24 306 GLY B O 1
ATOM 5507 N N . GLY B 1 307 ? -16.385 -19.751 -11.146 1.00 62.35 307 GLY B N 1
ATOM 5508 C CA . GLY B 1 307 ? -16.165 -18.619 -10.231 1.00 64.14 307 GLY B CA 1
ATOM 5509 C C . GLY B 1 307 ? -15.600 -18.980 -8.865 1.00 63.61 307 GLY B C 1
ATOM 5510 O O . GLY B 1 307 ? -14.723 -18.296 -8.349 1.00 65.80 307 GLY B O 1
ATOM 5511 N N . ALA B 1 308 ? -16.090 -20.062 -8.270 1.00 61.23 308 ALA B N 1
ATOM 5512 C CA . ALA B 1 308 ? -15.578 -20.490 -6.968 1.00 60.58 308 ALA B CA 1
ATOM 5513 C C . ALA B 1 308 ? -14.047 -20.493 -6.957 1.00 61.17 308 ALA B C 1
ATOM 5514 O O . ALA B 1 308 ? -13.438 -19.907 -6.061 1.00 62.89 308 ALA B O 1
ATOM 5516 N N . ASP B 1 309 ? -13.445 -21.126 -7.966 1.00 60.54 309 ASP B N 1
ATOM 5517 C CA . ASP B 1 309 ? -11.986 -21.137 -8.137 1.00 61.53 309 ASP B CA 1
ATOM 5518 C C . ASP B 1 309 ? -11.360 -19.733 -8.237 1.00 64.38 309 ASP B C 1
ATOM 5519 O O . ASP B 1 309 ? -10.274 -19.521 -7.705 1.00 66.05 309 ASP B O 1
ATOM 5524 N N . ASP B 1 310 ? -12.023 -18.784 -8.896 1.00 65.93 310 ASP B N 1
ATOM 5525 C CA . ASP B 1 310 ? -11.511 -17.394 -8.953 1.00 69.16 310 ASP B CA 1
ATOM 5526 C C . ASP B 1 310 ? -11.673 -16.621 -7.674 1.00 70.15 310 ASP B C 1
ATOM 5527 O O . ASP B 1 310 ? -10.790 -15.856 -7.283 1.00 72.10 310 ASP B O 1
ATOM 5532 N N . TYR B 1 311 ? -12.826 -16.794 -7.050 1.00 68.60 311 TYR B N 1
ATOM 5533 C CA . TYR B 1 311 ? -13.158 -16.058 -5.850 1.00 70.10 311 TYR B CA 1
ATOM 5534 C C . TYR B 1 311 ? -12.164 -16.271 -4.709 1.00 70.09 311 TYR B C 1
ATOM 5535 O O . TYR B 1 311 ? -11.766 -15.323 -4.028 1.00 72.81 311 TYR B O 1
ATOM 5544 N N . PHE B 1 312 ? -11.762 -17.515 -4.505 1.00 67.99 312 PHE B N 1
ATOM 5545 C CA . PHE B 1 312 ? -10.864 -17.843 -3.429 1.00 68.50 312 PHE B CA 1
ATOM 5546 C C . PHE B 1 312 ? -9.430 -18.069 -3.887 1.00 70.29 312 PHE B C 1
ATOM 5547 O O . PHE B 1 312 ? -9.183 -18.754 -4.876 1.00 69.41 312 PHE B O 1
ATOM 5555 N N . SER B 1 313 ? -8.497 -17.422 -3.189 1.00 73.72 313 SER B N 1
ATOM 5556 C CA . SER B 1 313 ? -7.407 -18.183 -2.548 1.00 73.54 313 SER B CA 1
ATOM 5557 C C . SER B 1 313 ? -5.974 -17.712 -2.629 1.00 76.23 313 SER B C 1
ATOM 5558 O O . SER B 1 313 ? -5.397 -17.553 -3.706 1.00 78.12 313 SER B O 1
ATOM 5561 N N . GLY B 1 314 ? -5.438 -17.474 -1.441 1.00 77.38 314 GLY B N 1
ATOM 5562 C CA . GLY B 1 314 ? -4.012 -17.600 -1.157 1.00 78.30 314 GLY B CA 1
ATOM 5563 C C . GLY B 1 314 ? -3.994 -18.710 -0.104 1.00 75.73 314 GLY B C 1
ATOM 5564 O O . GLY B 1 314 ? -3.362 -18.595 0.950 1.00 76.56 314 GLY B O 1
ATOM 5565 N N . ASP B 1 315 ? -4.724 -19.781 -0.396 1.00 71.35 315 ASP B N 1
ATOM 5566 C CA . ASP B 1 315 ? -4.860 -20.894 0.526 1.00 69.18 315 ASP B CA 1
ATOM 5567 C C . ASP B 1 315 ? -5.581 -20.553 1.846 1.00 68.13 315 ASP B C 1
ATOM 5568 O O . ASP B 1 315 ? -5.089 -20.833 2.949 1.00 68.52 315 ASP B O 1
ATOM 5573 N N . CYS B 1 316 ? -6.751 -19.936 1.697 1.00 66.39 316 CYS B N 1
ATOM 5574 C CA . CYS B 1 316 ? -7.654 -19.661 2.798 1.00 65.17 316 CYS B CA 1
ATOM 5575 C C . CYS B 1 316 ? -8.734 -20.744 2.871 1.00 61.21 316 CYS B C 1
ATOM 5576 O O . CYS B 1 316 ? -9.406 -20.908 3.879 1.00 59.88 316 CYS B O 1
ATOM 5579 N N . VAL B 1 317 ? -8.846 -21.497 1.789 1.00 58.89 317 VAL B N 1
ATOM 5580 C CA . VAL B 1 317 ? -9.896 -22.476 1.584 1.00 55.86 317 VAL B CA 1
ATOM 5581 C C . VAL B 1 317 ? -9.275 -23.816 1.200 1.00 53.08 317 VAL B C 1
ATOM 5582 O O . VAL B 1 317 ? -8.128 -23.856 0.785 1.00 54.26 317 VAL B O 1
ATOM 5586 N N . TYR B 1 318 ? -9.999 -24.918 1.360 1.00 50.54 318 TYR B N 1
ATOM 5587 C CA . TYR B 1 318 ? -9.498 -26.213 0.887 1.00 48.02 318 TYR B CA 1
ATOM 5588 C C . TYR B 1 318 ? -10.087 -26.507 -0.490 1.00 46.51 318 TYR B C 1
ATOM 5589 O O . TYR B 1 318 ? -11.259 -26.797 -0.617 1.00 45.80 318 TYR B O 1
ATOM 5598 N N . LYS B 1 319 ? -9.260 -26.430 -1.517 1.00 47.52 319 LYS B N 1
ATOM 5599 C CA . LYS B 1 319 ? -9.695 -26.479 -2.908 1.00 47.08 319 LYS B CA 1
ATOM 5600 C C . LYS B 1 319 ? -9.421 -27.852 -3.418 1.00 45.67 319 LYS B C 1
ATOM 5601 O O . LYS B 1 319 ? -8.351 -28.391 -3.141 1.00 46.40 319 LYS B O 1
ATOM 5607 N N . ILE B 1 320 ? -10.384 -28.429 -4.149 1.00 43.91 320 ILE B N 1
ATOM 5608 C CA . ILE B 1 320 ? -10.181 -29.697 -4.820 1.00 42.01 320 ILE B CA 1
ATOM 5609 C C . ILE B 1 320 ? -10.424 -29.452 -6.299 1.00 42.56 320 ILE B C 1
ATOM 5610 O O . ILE B 1 320 ? -11.483 -28.931 -6.676 1.00 42.55 320 ILE B O 1
ATOM 5615 N N . LYS B 1 321 ? -9.440 -29.834 -7.114 1.00 43.23 321 LYS B N 1
ATOM 5616 C CA . LYS B 1 321 ? -9.481 -29.709 -8.574 1.00 44.00 321 LYS B CA 1
ATOM 5617 C C . LYS B 1 321 ? -10.276 -30.849 -9.154 1.00 41.51 321 LYS B C 1
ATOM 5618 O O . LYS B 1 321 ? -10.218 -31.962 -8.652 1.00 39.32 321 LYS B O 1
ATOM 5624 N N . PRO B 1 322 ? -11.036 -30.576 -10.216 1.00 41.73 322 PRO B N 1
ATOM 5625 C CA . PRO B 1 322 ? -11.694 -31.673 -10.930 1.00 39.90 322 PRO B CA 1
ATOM 5626 C C . PRO B 1 322 ? -10.657 -32.686 -11.405 1.00 38.83 322 PRO B C 1
ATOM 5627 O O . PRO B 1 322 ? -9.593 -32.313 -11.882 1.00 40.46 322 PRO B O 1
ATOM 5631 N N . SER B 1 323 ? -10.948 -33.960 -11.207 1.00 37.34 323 SER B N 1
ATOM 5632 C CA . SER B 1 323 ? -10.128 -35.031 -11.731 1.00 36.34 323 SER B CA 1
ATOM 5633 C C . SER B 1 323 ? -10.647 -35.559 -13.099 1.00 35.70 323 SER B C 1
ATOM 5634 O O . SER B 1 323 ? -9.937 -36.257 -13.812 1.00 36.12 323 SER B O 1
ATOM 5637 N N . ALA B 1 324 ? -11.860 -35.220 -13.491 1.00 33.75 324 ALA B N 1
ATOM 5638 C CA . ALA B 1 324 ? -12.294 -35.657 -14.803 1.00 34.41 324 ALA B CA 1
ATOM 5639 C C . ALA B 1 324 ? -13.345 -34.742 -15.271 1.00 34.59 324 ALA B C 1
ATOM 5640 O O . ALA B 1 324 ? -13.912 -34.006 -14.465 1.00 35.56 324 ALA B O 1
ATOM 5642 N N . TRP B 1 325 ? -13.617 -34.822 -16.570 1.00 34.21 325 TRP B N 1
ATOM 5643 C CA . TRP B 1 325 ? -14.562 -33.947 -17.237 1.00 35.94 325 TRP B CA 1
ATOM 5644 C C . TRP B 1 325 ? -15.580 -34.736 -18.076 1.00 35.48 325 TRP B C 1
ATOM 5645 O O . TRP B 1 325 ? -15.241 -35.716 -18.768 1.00 33.33 325 TRP B O 1
ATOM 5656 N N . ILE B 1 326 ? -16.819 -34.265 -18.039 1.00 35.99 326 ILE B N 1
ATOM 5657 C CA . ILE B 1 326 ? -17.880 -34.880 -18.822 1.00 36.69 326 ILE B CA 1
ATOM 5658 C C . ILE B 1 326 ? -18.684 -33.819 -19.475 1.00 38.39 326 ILE B C 1
ATOM 5659 O O . ILE B 1 326 ? -18.597 -32.643 -19.091 1.00 39.93 326 ILE B O 1
ATOM 5664 N N . SER B 1 327 ? -19.472 -34.245 -20.457 1.00 38.27 327 SER B N 1
ATOM 5665 C CA . SER B 1 327 ? -20.454 -33.377 -21.070 1.00 39.86 327 SER B CA 1
ATOM 5666 C C . SER B 1 327 ? -21.686 -33.371 -20.205 1.00 39.57 327 SER B C 1
ATOM 5667 O O . SER B 1 327 ? -22.120 -34.376 -19.652 1.00 37.68 327 SER B O 1
ATOM 5670 N N . VAL B 1 328 ? -22.265 -32.205 -20.139 1.00 41.51 328 VAL B N 1
ATOM 5671 C CA . VAL B 1 328 ? -23.427 -32.002 -19.356 1.00 42.95 328 VAL B CA 1
ATOM 5672 C C . VAL B 1 328 ? -24.559 -31.556 -20.295 1.00 45.15 328 VAL B C 1
ATOM 5673 O O . VAL B 1 328 ? -25.606 -31.063 -19.860 1.00 45.93 328 VAL B O 1
ATOM 5677 N N . ASP B 1 329 ? -24.369 -31.774 -21.592 1.00 46.57 329 ASP B N 1
ATOM 5678 C CA . ASP B 1 329 ? -25.443 -31.495 -22.570 1.00 49.23 329 ASP B CA 1
ATOM 5679 C C . ASP B 1 329 ? -26.779 -32.197 -22.280 1.00 49.26 329 ASP B C 1
ATOM 5680 O O . ASP B 1 329 ? -27.815 -31.709 -22.679 1.00 50.32 329 ASP B O 1
ATOM 5685 N N . ASP B 1 330 ? -26.753 -33.316 -21.565 1.00 48.72 330 ASP B N 1
ATOM 5686 C CA . ASP B 1 330 ? -27.982 -34.090 -21.270 1.00 50.74 330 ASP B CA 1
ATOM 5687 C C . ASP B 1 330 ? -28.886 -33.506 -20.174 1.00 52.12 330 ASP B C 1
ATOM 5688 O O . ASP B 1 330 ? -30.031 -33.918 -20.036 1.00 53.11 330 ASP B O 1
ATOM 5693 N N . ARG B 1 331 ? -28.361 -32.563 -19.393 1.00 52.99 331 ARG B N 1
ATOM 5694 C CA . ARG B 1 331 ? -29.064 -32.013 -18.235 1.00 54.13 331 ARG B CA 1
ATOM 5695 C C . ARG B 1 331 ? -30.121 -31.026 -18.632 1.00 56.83 331 ARG B C 1
ATOM 5696 O O . ARG B 1 331 ? -31.205 -31.007 -18.059 1.00 57.44 331 ARG B O 1
ATOM 5704 N N . ASP B 1 332 ? -29.779 -30.232 -19.648 1.00 58.44 332 ASP B N 1
ATOM 5705 C CA . ASP B 1 332 ? -30.206 -28.841 -19.794 1.00 61.29 332 ASP B CA 1
ATOM 5706 C C . ASP B 1 332 ? -30.208 -28.457 -21.241 1.00 61.45 332 ASP B C 1
ATOM 5707 O O . ASP B 1 332 ? -29.512 -29.070 -22.030 1.00 61.31 332 ASP B O 1
ATOM 5712 N N . GLY B 1 333 ? -30.907 -27.390 -21.576 1.00 62.68 333 GLY B N 1
ATOM 5713 C CA . GLY B 1 333 ? -30.809 -26.818 -22.888 1.00 62.70 333 GLY B CA 1
ATOM 5714 C C . GLY B 1 333 ? -29.495 -26.078 -23.092 1.00 61.87 333 GLY B C 1
ATOM 5715 O O . GLY B 1 333 ? -29.106 -25.860 -24.235 1.00 62.40 333 GLY B O 1
ATOM 5716 N N . ILE B 1 334 ? -28.805 -25.676 -22.016 1.00 59.35 334 ILE B N 1
ATOM 5717 C CA . ILE B 1 334 ? -27.573 -24.868 -22.189 1.00 59.09 334 ILE B CA 1
ATOM 5718 C C . ILE B 1 334 ? -26.290 -25.728 -22.344 1.00 55.44 334 ILE B C 1
ATOM 5719 O O . ILE B 1 334 ? -25.429 -25.443 -23.196 1.00 55.29 334 ILE B O 1
ATOM 5724 N N . GLY B 1 335 ? -26.184 -26.766 -21.515 1.00 52.32 335 GLY B N 1
ATOM 5725 C CA . GLY B 1 335 ? -25.117 -27.754 -21.609 1.00 48.87 335 GLY B CA 1
ATOM 5726 C C . GLY B 1 335 ? -23.707 -27.231 -21.402 1.00 48.76 335 GLY B C 1
ATOM 5727 O O . GLY B 1 335 ? -23.491 -26.149 -20.856 1.00 49.90 335 GLY B O 1
ATOM 5728 N N . GLY B 1 336 ? -22.743 -28.030 -21.836 1.00 47.24 336 GLY B N 1
ATOM 5729 C CA . GLY B 1 336 ? -21.342 -27.692 -21.734 1.00 47.30 336 GLY B CA 1
ATOM 5730 C C . GLY B 1 336 ? -20.559 -28.887 -21.254 1.00 44.81 336 GLY B C 1
ATOM 5731 O O . GLY B 1 336 ? -21.005 -30.023 -21.394 1.00 44.16 336 GLY B O 1
ATOM 5732 N N . ILE B 1 337 ? -19.378 -28.630 -20.713 1.00 44.46 337 ILE B N 1
ATOM 5733 C CA . ILE B 1 337 ? -18.593 -29.665 -20.067 1.00 43.04 337 ILE B CA 1
ATOM 5734 C C . ILE B 1 337 ? -18.340 -29.240 -18.623 1.00 43.47 337 ILE B C 1
ATOM 5735 O O . ILE B 1 337 ? -18.349 -28.056 -18.328 1.00 45.41 337 ILE B O 1
ATOM 5740 N N . GLU B 1 338 ? -18.170 -30.195 -17.719 1.00 41.81 338 GLU B N 1
ATOM 5741 C CA . GLU B 1 338 ? -18.003 -29.870 -16.313 1.00 42.02 338 GLU B CA 1
ATOM 5742 C C . GLU B 1 338 ? -17.055 -30.822 -15.633 1.00 40.24 338 GLU B C 1
ATOM 5743 O O . GLU B 1 338 ? -16.852 -31.950 -16.077 1.00 38.77 338 GLU B O 1
ATOM 5749 N N . GLY B 1 339 ? -16.472 -30.349 -14.548 1.00 40.42 339 GLY B N 1
ATOM 5750 C CA . GLY B 1 339 ? -15.386 -31.052 -13.904 1.00 39.68 339 GLY B CA 1
ATOM 5751 C C . GLY B 1 339 ? -15.876 -31.712 -12.649 1.00 38.59 339 GLY B C 1
ATOM 5752 O O . GLY B 1 339 ? -16.574 -31.075 -11.875 1.00 40.03 339 GLY B O 1
ATOM 5753 N N . ILE B 1 340 ? -15.517 -32.988 -12.481 1.00 36.85 340 ILE B N 1
ATOM 5754 C CA . ILE B 1 340 ? -16.012 -33.843 -11.416 1.00 35.80 340 ILE B CA 1
ATOM 5755 C C . ILE B 1 340 ? -14.814 -34.148 -10.520 1.00 35.69 340 ILE B C 1
ATOM 5756 O O . ILE B 1 340 ? -13.740 -34.540 -11.031 1.00 35.48 340 ILE B O 1
ATOM 5761 N N . ILE B 1 341 ? -14.949 -33.917 -9.209 1.00 34.26 341 ILE B N 1
ATOM 5762 C CA . ILE B 1 341 ? -13.850 -34.226 -8.309 1.00 34.00 341 ILE B CA 1
ATOM 5763 C C . ILE B 1 341 ? -13.825 -35.714 -7.963 1.00 33.13 341 ILE B C 1
ATOM 5764 O O . ILE B 1 341 ? -14.837 -36.426 -8.086 1.00 32.44 341 ILE B O 1
ATOM 5769 N N . ASP B 1 342 ? -12.665 -36.177 -7.538 1.00 33.21 342 ASP B N 1
ATOM 5770 C CA . ASP B 1 342 ? -12.483 -37.540 -7.033 1.00 32.59 342 ASP B CA 1
ATOM 5771 C C . ASP B 1 342 ? -13.047 -37.663 -5.595 1.00 32.16 342 ASP B C 1
ATOM 5772 O O . ASP B 1 342 ? -12.651 -36.942 -4.676 1.00 31.64 342 ASP B O 1
ATOM 5777 N N . VAL B 1 343 ? -13.996 -38.586 -5.414 1.00 31.40 343 VAL B N 1
ATOM 5778 C CA . VAL B 1 343 ? -14.522 -38.907 -4.103 1.00 31.10 343 VAL B CA 1
ATOM 5779 C C . VAL B 1 343 ? -13.380 -38.991 -3.058 1.00 31.82 343 VAL B C 1
ATOM 5780 O O . VAL B 1 343 ? -13.485 -38.397 -1.963 1.00 31.69 343 VAL B O 1
ATOM 5784 N N . ASP B 1 344 ? -12.287 -39.678 -3.392 1.00 31.59 344 ASP B N 1
ATOM 5785 C CA . ASP B 1 344 ? -11.191 -39.845 -2.418 1.00 31.85 344 ASP B CA 1
ATOM 5786 C C . ASP B 1 344 ? -10.551 -38.551 -2.030 1.00 32.90 344 ASP B C 1
ATOM 5787 O O . ASP B 1 344 ? -10.110 -38.441 -0.919 1.00 34.57 344 ASP B O 1
ATOM 5792 N N . ASP B 1 345 ? -10.527 -37.552 -2.907 1.00 34.34 345 ASP B N 1
ATOM 5793 C CA . ASP B 1 345 ? -10.019 -36.219 -2.516 1.00 35.74 345 ASP B CA 1
ATOM 5794 C C . ASP B 1 345 ? -10.928 -35.530 -1.506 1.00 35.54 345 ASP B C 1
ATOM 5795 O O . ASP B 1 345 ? -10.438 -34.807 -0.644 1.00 38.01 345 ASP B O 1
ATOM 5800 N N . LEU B 1 346 ? -12.237 -35.741 -1.599 1.00 33.27 346 LEU B N 1
ATOM 5801 C CA . LEU B 1 346 ? -13.162 -35.208 -0.601 1.00 33.47 346 LEU B CA 1
ATOM 5802 C C . LEU B 1 346 ? -13.013 -35.900 0.766 1.00 32.99 346 LEU B C 1
ATOM 5803 O O . LEU B 1 346 ? -13.020 -35.233 1.800 1.00 34.01 346 LEU B O 1
ATOM 5808 N N . VAL B 1 347 ? -12.900 -37.225 0.765 1.00 31.70 347 VAL B N 1
ATOM 5809 C CA . VAL B 1 347 ? -12.534 -37.954 1.964 1.00 32.22 347 VAL B CA 1
ATOM 5810 C C . VAL B 1 347 ? -11.279 -37.300 2.623 1.00 34.82 347 VAL B C 1
ATOM 5811 O O . VAL B 1 347 ? -11.352 -36.933 3.783 1.00 35.11 347 VAL B O 1
ATOM 5815 N N . GLU B 1 348 ? -10.183 -37.109 1.884 1.00 35.77 348 GLU B N 1
ATOM 5816 C CA . GLU B 1 348 ? -8.956 -36.494 2.440 1.00 39.18 348 GLU B CA 1
ATOM 5817 C C . GLU B 1 348 ? -9.236 -35.117 3.073 1.00 39.06 348 GLU B C 1
ATOM 5818 O O . GLU B 1 348 ? -8.621 -34.736 4.078 1.00 40.22 348 GLU B O 1
ATOM 5824 N N . ALA B 1 349 ? -10.128 -34.366 2.424 1.00 37.71 349 ALA B N 1
ATOM 5825 C CA . ALA B 1 349 ? -10.531 -33.048 2.866 1.00 38.20 349 ALA B CA 1
ATOM 5826 C C . ALA B 1 349 ? -11.315 -33.115 4.180 1.00 38.73 349 ALA B C 1
ATOM 5827 O O . ALA B 1 349 ? -11.051 -32.296 5.091 1.00 40.63 349 ALA B O 1
ATOM 5829 N N . PHE B 1 350 ? -12.249 -34.077 4.291 1.00 35.46 350 PHE B N 1
ATOM 5830 C CA . PHE B 1 350 ? -12.946 -34.318 5.531 1.00 35.51 350 PHE B CA 1
ATOM 5831 C C . PHE B 1 350 ? -11.934 -34.693 6.623 1.00 37.47 350 PHE B C 1
ATOM 5832 O O . PHE B 1 350 ? -12.040 -34.224 7.762 1.00 38.33 350 PHE B O 1
ATOM 5840 N N . THR B 1 351 ? -10.944 -35.523 6.301 1.00 37.96 351 THR B N 1
ATOM 5841 C CA . THR B 1 351 ? -10.009 -35.842 7.345 1.00 39.85 351 THR B CA 1
ATOM 5842 C C . THR B 1 351 ? -9.053 -34.736 7.718 1.00 41.66 351 THR B C 1
ATOM 5843 O O . THR B 1 351 ? -8.614 -34.683 8.856 1.00 44.46 351 THR B O 1
ATOM 5847 N N . PHE B 1 352 ? -8.808 -33.807 6.809 1.00 41.84 352 PHE B N 1
ATOM 5848 C CA . PHE B 1 352 ? -8.087 -32.585 7.145 1.00 43.85 352 PHE B CA 1
ATOM 5849 C C . PHE B 1 352 ? -8.855 -31.748 8.191 1.00 44.59 352 PHE B C 1
ATOM 5850 O O . PHE B 1 352 ? -8.240 -31.222 9.133 1.00 46.97 352 PHE B O 1
ATOM 5858 N N . PHE B 1 353 ? -10.182 -31.681 8.058 1.00 42.56 353 PHE B N 1
ATOM 5859 C CA . PHE B 1 353 ? -10.985 -30.824 8.900 1.00 43.17 353 PHE B CA 1
ATOM 5860 C C . PHE B 1 353 ? -11.671 -31.520 10.064 1.00 43.72 353 PHE B C 1
ATOM 5861 O O . PHE B 1 353 ? -12.411 -30.890 10.800 1.00 44.40 353 PHE B O 1
ATOM 5869 N N . LYS B 1 354 ? -11.396 -32.804 10.261 1.00 43.73 354 LYS B N 1
ATOM 5870 C CA . LYS B 1 354 ? -11.684 -33.403 11.543 1.00 45.76 354 LYS B CA 1
ATOM 5871 C C . LYS B 1 354 ? -10.778 -32.907 12.668 1.00 48.37 354 LYS B C 1
ATOM 5872 O O . LYS B 1 354 ? -11.137 -32.939 13.830 1.00 48.66 354 LYS B O 1
ATOM 5878 N N . ASP B 1 355 ? -9.625 -32.369 12.291 1.00 51.08 355 ASP B N 1
ATOM 5879 C CA . ASP B 1 355 ? -8.702 -31.733 13.220 1.00 54.23 355 ASP B CA 1
ATOM 5880 C C . ASP B 1 355 ? -9.152 -30.279 13.529 1.00 55.54 355 ASP B C 1
ATOM 5881 O O . ASP B 1 355 ? -9.081 -29.380 12.659 1.00 55.97 355 ASP B O 1
ATOM 5886 N N . GLU B 1 356 ? -9.582 -30.026 14.762 1.00 55.86 356 GLU B N 1
ATOM 5887 C CA . GLU B 1 356 ? -10.076 -28.681 15.071 1.00 57.70 356 GLU B CA 1
ATOM 5888 C C . GLU B 1 356 ? -9.043 -27.544 14.932 1.00 58.78 356 GLU B C 1
ATOM 5889 O O . GLU B 1 356 ? -9.389 -26.391 14.665 1.00 59.47 356 GLU B O 1
ATOM 5895 N N . LYS B 1 357 ? -7.772 -27.890 15.061 1.00 59.17 357 LYS B N 1
ATOM 5896 C CA . LYS B 1 357 ? -6.684 -26.948 14.798 1.00 61.09 357 LYS B CA 1
ATOM 5897 C C . LYS B 1 357 ? -6.683 -26.430 13.334 1.00 59.72 357 LYS B C 1
ATOM 5898 O O . LYS B 1 357 ? -6.397 -25.261 13.096 1.00 61.67 357 LYS B O 1
ATOM 5904 N N . ASN B 1 358 ? -7.042 -27.284 12.368 1.00 56.67 358 ASN B N 1
ATOM 5905 C CA . ASN B 1 358 ? -7.228 -26.845 10.973 1.00 55.02 358 ASN B CA 1
ATOM 5906 C C . ASN B 1 358 ? -8.493 -26.048 10.738 1.00 53.49 358 ASN B C 1
ATOM 5907 O O . ASN B 1 358 ? -8.471 -25.112 9.950 1.00 53.46 358 ASN B O 1
ATOM 5912 N N . ARG B 1 359 ? -9.591 -26.430 11.401 1.00 51.82 359 ARG B N 1
ATOM 5913 C CA . ARG B 1 359 ? -10.850 -25.678 11.285 1.00 51.72 359 ARG B CA 1
ATOM 5914 C C . ARG B 1 359 ? -10.652 -24.228 11.695 1.00 55.20 359 ARG B C 1
ATOM 5915 O O . ARG B 1 359 ? -11.065 -23.318 10.967 1.00 56.12 359 ARG B O 1
ATOM 5923 N N . LYS B 1 360 ? -9.993 -24.044 12.847 1.00 57.09 360 LYS B N 1
ATOM 5924 C CA . LYS B 1 360 ? -9.652 -22.748 13.419 1.00 60.95 360 LYS B CA 1
ATOM 5925 C C . LYS B 1 360 ? -8.820 -21.921 12.446 1.00 61.99 360 LYS B C 1
ATOM 5926 O O . LYS B 1 360 ? -9.184 -20.793 12.115 1.00 63.83 360 LYS B O 1
ATOM 5932 N N . GLU B 1 361 ? -7.711 -22.494 11.982 1.00 61.23 361 GLU B N 1
ATOM 5933 C CA . GLU B 1 361 ? -6.763 -21.778 11.129 1.00 62.66 361 GLU B CA 1
ATOM 5934 C C . GLU B 1 361 ? -7.398 -21.371 9.803 1.00 61.47 361 GLU B C 1
ATOM 5935 O O . GLU B 1 361 ? -7.195 -20.264 9.322 1.00 62.57 361 GLU B O 1
ATOM 5941 N N . TYR B 1 362 ? -8.176 -22.276 9.215 1.00 58.27 362 TYR B N 1
ATOM 5942 C CA . TYR B 1 362 ? -8.785 -21.997 7.927 1.00 57.88 362 TYR B CA 1
ATOM 5943 C C . TYR B 1 362 ? -9.965 -21.044 8.042 1.00 59.01 362 TYR B C 1
ATOM 5944 O O . TYR B 1 362 ? -10.127 -20.148 7.209 1.00 60.49 362 TYR B O 1
ATOM 5953 N N . GLY B 1 363 ? -10.738 -21.205 9.112 1.00 58.85 363 GLY B N 1
ATOM 5954 C CA . GLY B 1 363 ? -11.848 -20.316 9.408 1.00 60.66 363 GLY B CA 1
ATOM 5955 C C . GLY B 1 363 ? -11.340 -18.900 9.510 1.00 64.54 363 GLY B C 1
ATOM 5956 O O . GLY B 1 363 ? -11.921 -17.966 8.966 1.00 66.30 363 GLY B O 1
ATOM 5957 N N . LYS B 1 364 ? -10.219 -18.748 10.194 1.00 66.66 364 LYS B N 1
ATOM 5958 C CA . LYS B 1 364 ? -9.606 -17.437 10.358 1.00 70.80 364 LYS B CA 1
ATOM 5959 C C . LYS B 1 364 ? -9.163 -16.885 8.986 1.00 71.48 364 LYS B C 1
ATOM 5960 O O . LYS B 1 364 ? -9.472 -15.746 8.646 1.00 73.74 364 LYS B O 1
ATOM 5966 N N . ARG B 1 365 ? -8.499 -17.708 8.178 1.00 69.80 365 ARG B N 1
ATOM 5967 C CA . ARG B 1 365 ? -7.969 -17.223 6.902 1.00 71.10 365 ARG B CA 1
ATOM 5968 C C . ARG B 1 365 ? -9.058 -16.666 5.988 1.00 70.20 365 ARG B C 1
ATOM 5969 O O . ARG B 1 365 ? -8.902 -15.588 5.454 1.00 73.29 365 ARG B O 1
ATOM 5977 N N . VAL B 1 366 ? -10.160 -17.391 5.833 1.00 66.95 366 VAL B N 1
ATOM 5978 C CA . VAL B 1 366 ? -11.220 -16.966 4.920 1.00 66.29 366 VAL B CA 1
ATOM 5979 C C . VAL B 1 366 ? -12.031 -15.850 5.460 1.00 68.04 366 VAL B C 1
ATOM 5980 O O . VAL B 1 366 ? -12.607 -15.101 4.698 1.00 69.84 366 VAL B O 1
ATOM 5984 N N . GLN B 1 367 ? -12.146 -15.778 6.775 1.00 68.58 367 GLN B N 1
ATOM 5985 C CA . GLN B 1 367 ? -12.786 -14.629 7.357 1.00 71.48 367 GLN B CA 1
ATOM 5986 C C . GLN B 1 367 ? -11.993 -13.387 6.975 1.00 74.69 367 GLN B C 1
ATOM 5987 O O . GLN B 1 367 ? -12.581 -12.430 6.498 1.00 76.66 367 GLN B O 1
ATOM 5993 N N . ASP B 1 368 ? -10.672 -13.419 7.170 1.00 76.02 368 ASP B N 1
ATOM 5994 C CA . ASP B 1 368 ? -9.811 -12.259 6.843 1.00 80.57 368 ASP B CA 1
ATOM 5995 C C . ASP B 1 368 ? -9.848 -12.023 5.346 1.00 80.72 368 ASP B C 1
ATOM 5996 O O . ASP B 1 368 ? -10.061 -10.894 4.906 1.00 82.92 368 ASP B O 1
ATOM 6001 N N . PHE B 1 369 ? -9.669 -13.102 4.572 1.00 77.48 369 PHE B N 1
ATOM 6002 C CA . PHE B 1 369 ? -9.673 -12.994 3.123 1.00 78.14 369 PHE B CA 1
ATOM 6003 C C . PHE B 1 369 ? -10.920 -12.266 2.605 1.00 79.61 369 PHE B C 1
ATOM 6004 O O . PHE B 1 369 ? -10.799 -11.341 1.817 1.00 82.73 369 PHE B O 1
ATOM 6012 N N . VAL B 1 370 ? -12.101 -12.656 3.075 1.00 78.44 370 VAL B N 1
ATOM 6013 C CA . VAL B 1 370 ? -13.349 -12.075 2.577 1.00 79.42 370 VAL B CA 1
ATOM 6014 C C . VAL B 1 370 ? -13.644 -10.644 3.090 1.00 83.91 370 VAL B C 1
ATOM 6015 O O . VAL B 1 370 ? -14.542 -9.982 2.560 1.00 85.52 370 VAL B O 1
ATOM 6019 N N . LYS B 1 371 ? -12.901 -10.166 4.100 1.00 86.13 371 LYS B N 1
ATOM 6020 C CA . LYS B 1 371 ? -12.994 -8.752 4.532 1.00 91.05 371 LYS B CA 1
ATOM 6021 C C . LYS B 1 371 ? -12.632 -7.807 3.381 1.00 93.51 371 LYS B C 1
ATOM 6022 O O . LYS B 1 371 ? -13.166 -6.703 3.268 1.00 96.35 371 LYS B O 1
ATOM 6028 N N . THR B 1 372 ? -11.712 -8.269 2.535 1.00 92.32 372 THR B N 1
ATOM 6029 C CA . THR B 1 372 ? -11.193 -7.484 1.421 1.00 94.86 372 THR B CA 1
ATOM 6030 C C . THR B 1 372 ? -12.210 -7.347 0.288 1.00 93.78 372 THR B C 1
ATOM 6031 O O . THR B 1 372 ? -12.248 -6.318 -0.371 1.00 97.25 372 THR B O 1
ATOM 6035 N N . LYS B 1 373 ? -13.038 -8.374 0.078 1.00 89.26 373 LYS B N 1
ATOM 6036 C CA . LYS B 1 373 ? -13.965 -8.421 -1.068 1.00 87.59 373 LYS B CA 1
ATOM 6037 C C . LYS B 1 373 ? -14.824 -7.152 -1.199 1.00 90.34 373 LYS B C 1
ATOM 6038 O O . LYS B 1 373 ? -15.257 -6.587 -0.198 1.00 91.73 373 LYS B O 1
ATOM 6044 N N . PRO B 1 374 ? -15.045 -6.690 -2.438 1.00 91.16 374 PRO B N 1
ATOM 6045 C CA . PRO B 1 374 ? -15.819 -5.483 -2.632 1.00 94.63 374 PRO B CA 1
ATOM 6046 C C . PRO B 1 374 ? -17.301 -5.677 -2.321 1.00 93.07 374 PRO B C 1
ATOM 6047 O O . PRO B 1 374 ? -17.879 -6.686 -2.668 1.00 88.94 374 PRO B O 1
ATOM 6051 N N . THR B 1 375 ? -17.899 -4.672 -1.690 1.00 95.84 375 THR B N 1
ATOM 6052 C CA . THR B 1 375 ? -19.290 -4.719 -1.226 1.00 95.06 375 THR B CA 1
ATOM 6053 C C . THR B 1 375 ? -20.259 -4.353 -2.352 1.00 95.50 375 THR B C 1
ATOM 6054 O O . THR B 1 375 ? -19.819 -4.005 -3.439 1.00 96.30 375 THR B O 1
ATOM 6058 N N . TRP B 1 376 ? -21.565 -4.419 -2.092 1.00 94.69 376 TRP B N 1
ATOM 6059 C CA . TRP B 1 376 ? -22.562 -4.008 -3.077 1.00 96.29 376 TRP B CA 1
ATOM 6060 C C . TRP B 1 376 ? -22.357 -2.576 -3.583 1.00 101.93 376 TRP B C 1
ATOM 6061 O O . TRP B 1 376 ? -22.532 -2.313 -4.775 1.00 102.97 376 TRP B O 1
ATOM 6072 N N . ASP B 1 377 ? -21.972 -1.660 -2.691 1.00 105.25 377 ASP B N 1
ATOM 6073 C CA . ASP B 1 377 ? -21.606 -0.303 -3.096 1.00 110.60 377 ASP B CA 1
ATOM 6074 C C . ASP B 1 377 ? -20.440 -0.279 -4.105 1.00 110.80 377 ASP B C 1
ATOM 6075 O O . ASP B 1 377 ? -20.529 0.416 -5.123 1.00 113.60 377 ASP B O 1
ATOM 6080 N N . ASP B 1 378 ? -19.354 -1.011 -3.824 1.00 107.95 378 ASP B N 1
ATOM 6081 C CA . ASP B 1 378 ? -18.165 -0.987 -4.697 1.00 108.55 378 ASP B CA 1
ATOM 6082 C C . ASP B 1 378 ? -18.534 -1.572 -6.059 1.00 106.78 378 ASP B C 1
ATOM 6083 O O . ASP B 1 378 ? -18.110 -1.056 -7.103 1.00 109.11 378 ASP B O 1
ATOM 6088 N N . ILE B 1 379 ? -19.351 -2.624 -6.023 1.00 102.48 379 ILE B N 1
ATOM 6089 C CA . ILE B 1 379 ? -19.799 -3.340 -7.215 1.00 100.64 379 ILE B CA 1
ATOM 6090 C C . ILE B 1 379 ? -20.738 -2.488 -8.038 1.00 104.14 379 ILE B C 1
ATOM 6091 O O . ILE B 1 379 ? -20.544 -2.344 -9.238 1.00 105.37 379 ILE B O 1
ATOM 6096 N N . SER B 1 380 ? -21.754 -1.923 -7.393 1.00 106.27 380 SER B N 1
ATOM 6097 C CA . SER B 1 380 ? -22.738 -1.108 -8.104 1.00 109.87 380 SER B CA 1
ATOM 6098 C C . SER B 1 380 ? -22.138 0.131 -8.739 1.00 114.66 380 SER B C 1
ATOM 6099 O O . SER B 1 380 ? -22.558 0.531 -9.820 1.00 116.51 380 SER B O 1
ATOM 6102 N N . SER B 1 381 ? -21.148 0.718 -8.071 1.00 116.55 381 SER B N 1
ATOM 6103 C CA . SER B 1 381 ? -20.407 1.848 -8.622 1.00 121.31 381 SER B CA 1
ATOM 6104 C C . SER B 1 381 ? -19.544 1.409 -9.809 1.00 120.28 381 SER B C 1
ATOM 6105 O O . SER B 1 381 ? -19.328 2.186 -10.741 1.00 123.79 381 SER B O 1
ATOM 6108 N N . ASP B 1 382 ? -19.053 0.170 -9.764 1.00 115.62 382 ASP B N 1
ATOM 6109 C CA . ASP B 1 382 ? -18.364 -0.427 -10.904 1.00 114.03 382 ASP B CA 1
ATOM 6110 C C . ASP B 1 382 ? -19.341 -0.520 -12.079 1.00 113.75 382 ASP B C 1
ATOM 6111 O O . ASP B 1 382 ? -19.008 -0.099 -13.190 1.00 116.10 382 ASP B O 1
ATOM 6116 N N . ILE B 1 383 ? -20.548 -1.031 -11.820 1.00 111.10 383 ILE B N 1
ATOM 6117 C CA . ILE B 1 383 ? -21.607 -1.103 -12.834 1.00 110.95 383 ILE B CA 1
ATOM 6118 C C . ILE B 1 383 ? -21.803 0.222 -13.563 1.00 115.95 383 ILE B C 1
ATOM 6119 O O . ILE B 1 383 ? -21.626 0.289 -14.778 1.00 116.32 383 ILE B O 1
ATOM 6124 N N . ILE B 1 384 ? -22.146 1.273 -12.815 1.00 119.82 384 ILE B N 1
ATOM 6125 C CA . ILE B 1 384 ? -22.5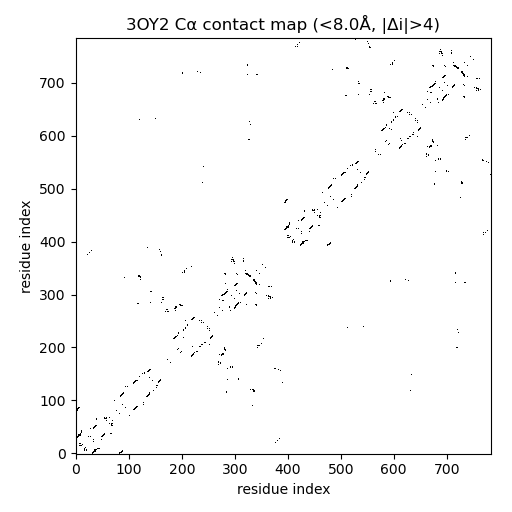15 2.559 -13.413 1.00 125.28 384 ILE B CA 1
ATOM 6126 C C . ILE B 1 384 ? -21.327 3.153 -14.175 1.00 127.85 384 ILE B C 1
ATOM 6127 O O . ILE B 1 384 ? -21.503 3.830 -15.213 1.00 131.34 384 ILE B O 1
ATOM 6132 N N . ASP B 1 385 ? -20.123 2.892 -13.644 1.00 126.49 385 ASP B N 1
ATOM 6133 C CA . ASP B 1 385 ? -18.878 3.377 -14.233 1.00 129.26 385 ASP B CA 1
ATOM 6134 C C . ASP B 1 385 ? -18.640 2.732 -15.593 1.00 127.74 385 ASP B C 1
ATOM 6135 O O . ASP B 1 385 ? -18.206 3.395 -16.537 1.00 131.19 385 ASP B O 1
ATOM 6140 N N . PHE B 1 386 ? -18.943 1.437 -15.678 1.00 123.13 386 PHE B N 1
ATOM 6141 C CA . PHE B 1 386 ? -18.890 0.705 -16.934 1.00 121.29 386 PHE B CA 1
ATOM 6142 C C . PHE B 1 386 ? -19.979 1.178 -17.897 1.00 124.10 386 PHE B C 1
ATOM 6143 O O . PHE B 1 386 ? -19.748 1.204 -19.106 1.00 125.22 386 PHE B O 1
ATOM 6151 N N . PHE B 1 387 ? -21.148 1.564 -17.359 1.00 125.64 387 PHE B N 1
ATOM 6152 C CA . PHE B 1 387 ? -22.235 2.155 -18.165 1.00 129.02 387 PHE B CA 1
ATOM 6153 C C . PHE B 1 387 ? -21.909 3.539 -18.746 1.00 135.20 387 PHE B C 1
ATOM 6154 O O . PHE B 1 387 ? -22.332 3.878 -19.867 1.00 137.51 387 PHE B O 1
ATOM 6162 N N . ASN B 1 388 ? -21.165 4.331 -17.974 1.00 137.97 388 ASN B N 1
ATOM 6163 C CA . ASN B 1 388 ? -20.794 5.697 -18.394 1.00 144.27 388 ASN B CA 1
ATOM 6164 C C . ASN B 1 388 ? -19.762 5.732 -19.510 1.00 145.43 388 ASN B C 1
ATOM 6165 O O . ASN B 1 388 ? -19.752 6.655 -20.319 1.00 150.24 388 ASN B O 1
ATOM 6170 N N . SER B 1 389 ? -18.886 4.731 -19.540 1.00 141.71 389 SER B N 1
ATOM 6171 C CA . SER B 1 389 ? -17.894 4.634 -20.598 1.00 142.88 389 SER B CA 1
ATOM 6172 C C . SER B 1 389 ? -18.555 4.191 -21.909 1.00 142.96 389 SER B C 1
ATOM 6173 O O . SER B 1 389 ? -18.011 4.445 -22.994 1.00 145.37 389 SER B O 1
ATOM 6176 N N . LEU B 1 390 ? -19.739 3.569 -21.805 1.00 141.05 390 LEU B N 1
ATOM 6177 C CA . LEU B 1 390 ? -20.479 3.077 -22.979 1.00 140.99 390 LEU B CA 1
ATOM 6178 C C . LEU B 1 390 ? -21.533 4.032 -23.603 1.00 146.85 390 LEU B C 1
ATOM 6179 O O . LEU B 1 390 ? -22.212 3.649 -24.554 1.00 146.90 390 LEU B O 1
ATOM 6184 N N . LEU B 1 391 ? -21.673 5.252 -23.089 1.00 152.41 391 LEU B N 1
ATOM 6185 C CA . LEU B 1 391 ? -22.546 6.255 -23.726 1.00 158.76 391 LEU B CA 1
ATOM 6186 C C . LEU B 1 391 ? -21.731 7.461 -24.182 1.00 164.85 391 LEU B C 1
ATOM 6187 O O . LEU B 1 391 ? -22.028 8.089 -25.212 1.00 169.01 391 LEU B O 1
ATOM 6192 N N . ARG B 1 392 ? -20.711 7.779 -23.386 1.00 165.81 392 ARG B N 1
ATOM 6193 C CA . ARG B 1 392 ? -19.734 8.834 -23.673 1.00 171.36 392 ARG B CA 1
ATOM 6194 C C . ARG B 1 392 ? -18.486 8.518 -22.835 1.00 168.97 392 ARG B C 1
ATOM 6195 O O . ARG B 1 392 ? -18.329 8.938 -21.675 1.00 169.66 392 ARG B O 1
#

Nearest PDB structures (foldseek):
  3oy7-assembly1_B  TM=9.975E-01  e=2.930E-74  Paramecium bursaria Chlorella virus NY2A
  5dxf-assembly1_A  TM=6.671E-01  e=3.497E-12  Candida albicans SC5314
  8wky-assembly1_A  TM=7.693E-01  e=1.316E-08  Homo sapiens
  8fo1-assembly1_A  TM=6.068E-01  e=9.005E-11  Cryptococcus neoformans H99
  3qq0-assembly1_C  TM=2.245E-01  e=6.087E-02  Neisseria meningitidis MC58

B-factor: mean 61.44, std 33.12, range [2.0, 201.7]

Foldseek 3Di:
DEEEEEWAACQDPDPRNVLCVLQVVLCVVVDQYAYAHFDHPDDGDDDPHHYHQQQVVCVVVVHDPPRSNLQCPLVVCLVRLGQEYEYEEALVSLVSNVVSNPVRDRQYAYEYEHQDWFAPWDLVSLCSLVPPRYAEYEAAAPVCVVRNVVSPHDHYYHHFHDDDDQDADPPLCVVLPNPVLVPAAEEEEEDEPAPQQPVLLVLLLLLVLCQVVVPHSYAYEYEYEDDDPDPRLVSSLVSNVVSVHPPSVVSSVSYHYHHDDDDSNSLSSVLNNHQEYETQGFTDRQQPRFLSNLLVLHAYEYECHHNVVRPDDVVLHHYFYFPDKDWPVVVDNTIHITGGGDSVSVNVVVVCVSPVVSRNRSSVSSNVVSVPDDDSSRSSVVVVVVVVVSSD/DEEEEEFAACQDPDPGNVLCVLQVVLCVVVDQYAYAHFDHPDDGDDDPHHYDQQQVVCVVVVHPPPRSNLQCLLVVCLVRQGQEYEYEEALVSLVSNCVSNPVHDHLHAYEYEHQDWFAAWDLVSLVSLVPPRYAEYEAAAPVCVVRNVVSPRDHYYHHFHAAADFDADPPLCVVLPNVVLPVAAEEEEEDELAQQQPVLLVLLLLLVLCLVVVPHRYAYEYEYEPPRVDPSLVSSLVSNVVSVDPPSVVSSVSYHYDHDDDDSVNLSSVLNNHAEYETQGFTDRQQPRFLNNLLVLHAYEYECHHNVVRLDDPPLHHYFYFPDKDWPVVPDVTIHMTGGGDSVSVNVVVVQVSDVVSRNSSSVSSNVVSVPDDHSSVSSVSVVVVVVVRSD

Secondary structure (DSSP, 8-state):
-EEEEEEE-TT--SHHHHHHHHHHHHHTTTSEEEEEEES--S--S-SSSEEEEHHHHHHHTT--STT--HHHHHHHHHHH--SEEEEEE-HHHHHHHHHHGGG--S--EEEEEE---SBS--GGGGGGGG-TTEEEEEESSTHHHHHHHHTT--S-EEE----------TTHHHHTT-GGGTTSEEEE--S-SSGGGTHHHHHHHHHHHHHH-TT--EEEEEE--TT-S--HHHHHHHHHHHHT-S-HHHHHTTEEEE-S---HHHHHHHHHH-SEEEE--S--SS-HHHHHHHTTT--EEEE--HHHHHHS-TTTSEEE---EEEE-TTT-SS--EEEE--HHHHHHHHHHTTSHHHHHHHHHHHHHHHTTSPPHHHHHHHHHHHHHHHT-/-EEEEEEE-TT--SHHHHHHHHHHHHHHTTSEEEEEEES--S--S-SSSEEEEHHHHHHHTT--STT--HHHHHHHHHHH--SEEEEEE-HHHHHHHHHHGGG-SS--EEEEEE---SBS--GGGGGGGG-TTEEEEEESSTHHHHHHHHTT--S-EEE----------TTHHHHTT-GGGGGSEEEE--S-SSGGGTHHHHHHHHHHHHHHSTT--EEEEEE--TT-S--HHHHHHHHHHHHT-S-HHHHHTTEEEE-SPP-HHHHHHHHHH-SEEEE--S--SS-HHHHHHHTTT--EEEE--HHHHHH--SSSSEEE--SEEEE-TTT-SS--EEEE--HHHHHHHHHHHTSHHHHHHHHHHHHHHHHSS--HHHHHHHHHHHHHHTT-

Solvent-accessible surface area: 32767 Å² total; per-residue (Å²): 49,62,0,0,0,1,0,4,2,4,26,10,88,44,39,58,0,130,7,3,74,8,2,1,54,74,0,37,164,48,35,93,7,1,0,0,0,2,49,13,152,45,212,39,94,35,102,145,30,87,26,66,42,0,40,67,22,1,107,130,122,63,54,135,37,154,2,26,15,43,53,3,0,23,111,20,0,38,109,34,128,2,62,1,0,0,0,2,8,32,1,62,12,0,7,60,1,2,138,31,0,40,185,21,100,44,232,13,68,0,0,0,1,2,29,3,34,3,84,8,0,49,48,93,17,33,117,0,0,71,33,126,59,5,43,0,0,0,0,6,9,144,34,8,55,67,11,0,62,61,16,38,11,202,44,75,43,31,68,3,25,21,61,15,93,6,137,111,38,208,62,4,43,146,114,8,61,8,56,158,54,104,109,20,23,0,0,3,0,19,1,134,0,61,36,48,18,18,0,0,0,0,0,0,0,0,0,52,0,0,21,129,74,55,129,22,126,2,48,0,9,2,21,12,79,191,158,29,132,10,83,2,57,15,3,0,30,5,11,0,29,39,54,57,27,109,105,28,135,87,14,16,90,27,2,40,29,47,147,99,129,64,81,88,111,79,30,31,8,30,4,20,1,0,35,0,0,0,2,2,0,5,2,1,3,9,0,70,33,0,0,33,0,0,31,21,21,41,6,0,1,1,3,16,9,21,0,2,61,61,19,3,39,46,104,6,2,57,54,6,154,29,28,0,57,9,1,7,6,59,75,57,40,32,2,0,7,2,0,0,1,30,0,64,45,0,9,101,0,0,38,64,0,90,71,98,147,27,45,139,63,38,2,122,88,0,72,74,72,12,143,122,48,57,47,31,77,79,7,4,56,54,1,37,80,16,0,61,78,15,51,236,55,61,0,0,0,1,0,4,2,5,25,10,83,43,30,57,0,81,7,3,71,9,3,1,54,74,0,36,164,46,30,94,7,1,0,0,0,2,51,13,150,45,214,42,94,33,102,146,30,86,28,68,44,0,41,66,22,2,109,130,122,63,58,135,37,150,2,24,15,43,54,3,0,23,113,20,0,36,106,34,131,2,63,1,0,0,0,3,8,33,1,60,11,0,8,60,1,3,135,30,0,41,183,19,103,44,236,14,77,0,1,0,2,2,28,1,18,4,86,6,1,52,48,93,20,36,114,1,1,72,32,126,59,5,42,0,0,0,0,9,10,139,36,7,54,71,10,0,65,54,14,36,10,200,42,76,42,32,66,3,29,18,50,12,111,8,131,113,39,191,73,5,42,130,107,14,57,14,47,144,39,101,104,17,22,0,0,3,0,25,3,151,6,68,42,57,26,17,0,0,0,0,0,0,0,0,0,56,0,0,27,125,73,49,124,19,114,2,39,0,8,3,26,10,88,159,152,18,154,10,78,3,56,11,2,0,42,5,15,0,37,48,54,60,32,115,103,38,163,80,13,11,91,22,2,43,29,48,146,94,119,76,82,85,118,98,23,19,20,32,0,23,3,1,37,0,0,0,3,2,1,4,2,5,3,14,2,60,31,1,0,12,0,0,42,33,19,37,6,0,1,2,2,14,7,20,0,3,62,57,15,3,46,71,93,6,1,52,66,8,157,28,31,0,54,10,1,7,8,59,74,65,42,23,0,0,6,3,0,1,1,32,0,64,42,0,6,103,0,0,39,69,0,83,71,106,162,30,40,152,72,29,3,135,87,0,72,72,61,5,160,110,57,54,47,30,71,80,8,3,53,50,1,33,85,19,0,66,79,23,49,250

Radius of gyration: 30.07 Å; Cα contacts (8 Å, |Δi|>4): 1633; chains: 2; bounding box: 60×92×70 Å